Protein AF-0000000068384844 (afdb_homodimer)

InterPro domains:
  IPR001584 Integrase, catalytic core [PF00665] (281-367)
  IPR001584 Integrase, catalytic core [PS50994] (273-423)
  IPR012337 Ribonuclease H-like superfamily [SSF53098] (276-429)
  IPR036397 Ribonuclease H superfamily [G3DSA:3.30.420.10] (266-446)
  IPR041373 Reverse transcriptase, RNase H-like domain [PF17917] (7-100)
  IPR041588 Integrase zinc-binding domain [PF17921] (207-261)
  IPR043502 DNA/RNA polymerase superfamily [SSF56672] (7-107)

Structure (mmCIF, N/CA/C/O backbone):
data_AF-0000000068384844-model_v1
#
loop_
_entity.id
_entity.type
_entity.pdbx_description
1 polymer 'Gypsy retrotransposon integrase-like protein 1'
#
loop_
_atom_site.group_PDB
_atom_site.id
_atom_site.type_symbol
_atom_site.label_atom_id
_atom_site.label_alt_id
_atom_site.label_comp_id
_atom_site.label_asym_id
_atom_site.label_entity_id
_atom_site.label_seq_id
_atom_site.pdbx_PDB_ins_code
_atom_site.Cartn_x
_atom_site.Cartn_y
_atom_site.Cartn_z
_atom_site.occupancy
_atom_site.B_iso_or_equiv
_atom_site.auth_seq_id
_atom_site.auth_comp_id
_atom_site.auth_asym_id
_atom_site.auth_atom_id
_atom_site.pdbx_PDB_model_num
ATOM 1 N N . MET A 1 1 ? -29.594 11.461 40.719 1 19.58 1 MET A N 1
ATOM 2 C CA . MET A 1 1 ? -29.844 10.164 40.094 1 19.58 1 MET A CA 1
ATOM 3 C C . MET A 1 1 ? -29.922 10.289 38.594 1 19.58 1 MET A C 1
ATOM 5 O O . MET A 1 1 ? -30.922 10.75 38.031 1 19.58 1 MET A O 1
ATOM 9 N N . HIS A 1 2 ? -28.875 10.789 38 1 25.75 2 HIS A N 1
ATOM 10 C CA . HIS A 1 2 ? -28.891 11.211 36.594 1 25.75 2 HIS A CA 1
ATOM 11 C C . HIS A 1 2 ? -29.312 10.07 35.688 1 25.75 2 HIS A C 1
ATOM 13 O O . HIS A 1 2 ? -28.906 8.922 35.906 1 25.75 2 HIS A O 1
ATOM 19 N N . PRO A 1 3 ? -30.531 10.148 35.188 1 28.05 3 PRO A N 1
ATOM 20 C CA . PRO A 1 3 ? -31.125 9.141 34.281 1 28.05 3 PRO A CA 1
ATOM 21 C C . PRO A 1 3 ? -30.109 8.609 33.25 1 28.05 3 PRO A C 1
ATOM 23 O O . PRO A 1 3 ? -29.422 9.391 32.594 1 28.05 3 PRO A O 1
ATOM 26 N N . LEU A 1 4 ? -29.391 7.598 33.688 1 30.77 4 LEU A N 1
ATOM 27 C CA . LEU A 1 4 ? -28.5 6.828 32.844 1 30.77 4 LEU A CA 1
ATOM 28 C C . LEU A 1 4 ? 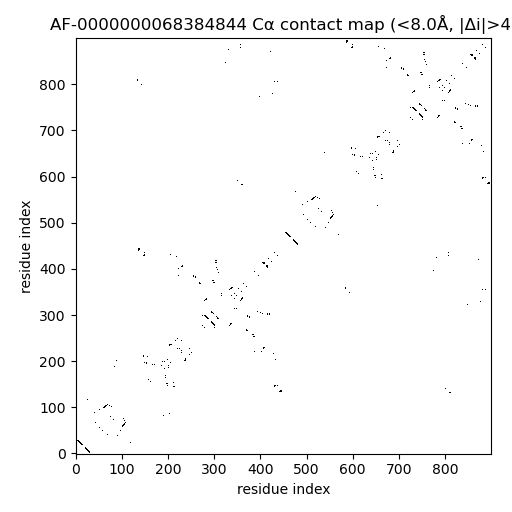-29.188 6.465 31.516 1 30.77 4 LEU A C 1
ATOM 30 O O . LEU A 1 4 ? -30.234 5.816 31.531 1 30.77 4 LEU A O 1
ATOM 34 N N . LEU A 1 5 ? -29.312 7.371 30.656 1 32.81 5 LEU A N 1
ATOM 35 C CA . LEU A 1 5 ? -29.891 7.137 29.328 1 32.81 5 LEU A CA 1
ATOM 36 C C . LEU A 1 5 ? -29.266 5.906 28.672 1 32.81 5 LEU A C 1
ATOM 38 O O . LEU A 1 5 ? -28.047 5.824 28.531 1 32.81 5 LEU A O 1
ATOM 42 N N . GLU A 1 6 ? -29.766 4.699 29.125 1 37.94 6 GLU A N 1
ATOM 43 C CA . GLU A 1 6 ? -29.391 3.406 28.562 1 37.94 6 GLU A CA 1
ATOM 44 C C . GLU A 1 6 ? -30.062 3.186 27.219 1 37.94 6 GLU A C 1
ATOM 46 O O . GLU A 1 6 ? -31.188 3.633 26.984 1 37.94 6 GLU A O 1
ATOM 51 N N . TRP A 1 7 ? -29.281 3.113 26.234 1 44.12 7 TRP A N 1
ATOM 52 C CA . TRP A 1 7 ? -29.891 2.754 24.953 1 44.12 7 TRP A CA 1
ATOM 53 C C . TRP A 1 7 ? -29.766 1.257 24.688 1 44.12 7 TRP A C 1
ATOM 55 O O . TRP A 1 7 ? -28.812 0.621 25.141 1 44.12 7 TRP A O 1
ATOM 65 N N . GLY A 1 8 ? -30.875 0.438 24.484 1 47 8 GLY A N 1
ATOM 66 C CA . GLY A 1 8 ? -30.922 -0.998 24.25 1 47 8 GLY A CA 1
ATOM 67 C C . GLY A 1 8 ? -31.562 -1.377 22.938 1 47 8 GLY A C 1
ATOM 68 O O . GLY A 1 8 ? -32.25 -0.561 22.312 1 47 8 GLY A O 1
ATOM 69 N N . GLY A 1 9 ? -31.047 -2.275 22.188 1 49.19 9 GLY A N 1
ATOM 70 C CA . GLY A 1 9 ? -31.656 -2.857 21.016 1 49.19 9 GLY A CA 1
ATOM 71 C C . GLY A 1 9 ? -31.922 -4.344 21.156 1 49.19 9 GLY A C 1
ATOM 72 O O . GLY A 1 9 ? -31.312 -5.016 21.984 1 49.19 9 GLY A O 1
ATOM 73 N N . GLY A 1 10 ? -33.062 -4.949 20.734 1 51.25 10 GLY A N 1
ATOM 74 C CA . GLY A 1 10 ? -33.438 -6.352 20.781 1 51.25 10 GLY A CA 1
ATOM 75 C C . GLY A 1 10 ? -33.688 -6.945 19.406 1 51.25 10 GLY A C 1
ATOM 76 O O . GLY A 1 10 ? -34 -6.227 18.453 1 51.25 10 GLY A O 1
ATOM 77 N N . LEU A 1 11 ? -33.156 -8.172 19.234 1 52.94 11 LEU A N 1
ATOM 78 C CA . LEU A 1 11 ? -33.438 -8.969 18.031 1 52.94 11 LEU A CA 1
ATOM 79 C C . LEU A 1 11 ? -34.562 -9.953 18.281 1 52.94 11 LEU A C 1
ATOM 81 O O . LEU A 1 11 ? -34.531 -10.688 19.281 1 52.94 11 LEU A O 1
ATOM 85 N N . SER A 1 12 ? -35.562 -9.703 17.547 1 54.44 12 SER A N 1
ATOM 86 C CA . SER A 1 12 ? -36.688 -10.641 17.703 1 54.44 12 SER A CA 1
ATOM 87 C C . SER A 1 12 ? -37 -11.336 16.391 1 54.44 12 SER A C 1
ATOM 89 O O . SER A 1 12 ? -36.75 -10.789 15.312 1 54.44 12 SER A O 1
ATOM 91 N N . HIS A 1 13 ? -37.156 -12.688 16.422 1 51.94 13 HIS A N 1
ATOM 92 C CA . HIS A 1 13 ? -37.656 -13.469 15.297 1 51.94 13 HIS A CA 1
ATOM 93 C C . HIS A 1 13 ? -39.188 -13.617 15.352 1 51.94 13 HIS A C 1
ATOM 95 O O . HIS A 1 13 ? -39.75 -13.906 16.406 1 51.94 13 HIS A O 1
ATOM 101 N N . LYS A 1 14 ? -39.688 -13.148 14.297 1 53.94 14 LYS A N 1
ATOM 102 C CA . LYS A 1 14 ? -41.125 -13.383 14.219 1 53.94 14 LYS A CA 1
ATOM 103 C C . LYS A 1 14 ? -41.438 -14.844 13.906 1 53.94 14 LYS A C 1
ATOM 105 O O . LYS A 1 14 ? -40.969 -15.383 12.898 1 53.94 14 LYS A O 1
ATOM 110 N N . LEU A 1 15 ? -41.906 -15.523 14.812 1 48.12 15 LEU A N 1
ATOM 111 C CA . LEU A 1 15 ? -42.375 -16.891 14.641 1 48.12 15 LEU A CA 1
ATOM 112 C C . LEU A 1 15 ? -43.625 -16.938 13.781 1 48.12 15 LEU A C 1
ATOM 114 O O . LEU A 1 15 ? -44.375 -15.953 13.688 1 48.12 15 LEU A O 1
ATOM 118 N N . PRO A 1 16 ? -43.875 -17.938 13.086 1 52 16 PRO A N 1
ATOM 119 C CA . PRO A 1 16 ? -45.062 -18.078 12.266 1 52 16 PRO A CA 1
ATOM 120 C C . PRO A 1 16 ? -46.344 -17.75 13.047 1 52 16 PRO A C 1
ATOM 122 O O . PRO A 1 16 ? -47.375 -17.391 12.445 1 52 16 PRO A O 1
ATOM 125 N N . SER A 1 17 ? -46.375 -17.938 14.336 1 53 17 SER A N 1
ATOM 126 C CA . SER A 1 17 ? -47.594 -17.703 15.141 1 53 17 SER A CA 1
ATOM 127 C C . SER A 1 17 ? -47.75 -16.234 15.477 1 53 17 SER A C 1
ATOM 129 O O . SER A 1 17 ? -48.75 -15.836 16.078 1 53 17 SER A O 1
ATOM 131 N N . GLY A 1 18 ? -47.094 -15.211 14.844 1 50.34 18 GLY A N 1
ATOM 132 C CA . GLY A 1 18 ? -47.219 -13.773 15 1 50.34 18 GLY A CA 1
ATOM 133 C C . GLY A 1 18 ? -46.406 -13.219 16.156 1 50.34 18 GLY A C 1
ATOM 134 O O . GLY A 1 18 ? -46.375 -12.008 16.359 1 50.34 18 GLY A O 1
ATOM 135 N N . ARG A 1 19 ? -46.094 -14.078 17.156 1 50.19 19 ARG A N 1
ATOM 136 C CA . ARG A 1 19 ? -45.438 -13.609 18.375 1 50.19 19 ARG A CA 1
ATOM 137 C C . ARG A 1 19 ? -43.969 -13.328 18.125 1 50.19 19 ARG A C 1
ATOM 139 O O . ARG A 1 19 ? -43.312 -14.062 17.391 1 50.19 19 ARG A O 1
ATOM 146 N N . GLU A 1 20 ? -43.438 -12.094 18.469 1 53.28 20 GLU A N 1
ATOM 147 C CA . GLU A 1 20 ? -42.062 -11.688 18.328 1 53.28 20 GLU A CA 1
ATOM 148 C C . GLU A 1 20 ? -41.188 -12.289 19.422 1 53.28 20 GLU A C 1
ATOM 150 O O . GLU A 1 20 ? -41.531 -12.211 20.609 1 53.28 20 GLU A O 1
ATOM 155 N N . ALA A 1 21 ? -40.406 -13.344 19.188 1 51.5 21 ALA A N 1
ATOM 156 C CA . ALA A 1 21 ? -39.5 -13.938 20.188 1 51.5 21 ALA A CA 1
ATOM 157 C C . ALA A 1 21 ? -38.156 -13.211 20.219 1 51.5 21 ALA A C 1
ATOM 159 O O . ALA A 1 21 ? -37.469 -13.148 19.203 1 51.5 21 ALA A O 1
ATOM 160 N N . PRO A 1 22 ? -37.969 -12.508 21.359 1 49.94 22 PRO A N 1
ATOM 161 C CA . PRO A 1 22 ? -36.688 -11.781 21.453 1 49.94 22 PRO A CA 1
ATOM 162 C C . PRO A 1 22 ? -35.5 -12.711 21.438 1 49.94 22 PRO A C 1
ATOM 164 O O . PRO A 1 22 ? -35.5 -13.766 22.078 1 49.94 22 PRO A O 1
ATOM 167 N N . ILE A 1 23 ? -34.656 -12.781 20.578 1 52.22 23 ILE A N 1
ATOM 168 C CA . ILE A 1 23 ? -33.469 -13.625 20.484 1 52.22 23 ILE A CA 1
ATOM 169 C C . ILE A 1 23 ? -32.312 -13.016 21.312 1 52.22 23 ILE A C 1
ATOM 171 O O . ILE A 1 23 ? -31.641 -13.719 22.047 1 52.22 23 ILE A O 1
ATOM 175 N N . ALA A 1 24 ? -31.953 -11.953 21.156 1 52.44 24 ALA A N 1
ATOM 176 C CA . ALA A 1 24 ? -30.812 -11.359 21.859 1 52.44 24 ALA A CA 1
ATOM 177 C C . ALA A 1 24 ? -31.062 -9.875 22.141 1 52.44 24 ALA A C 1
ATOM 179 O O . ALA A 1 24 ? -31.781 -9.211 21.406 1 52.44 24 ALA A O 1
ATOM 180 N N . PHE A 1 25 ? -30.797 -9.516 23.438 1 47.69 25 PHE A N 1
ATOM 181 C CA . PHE A 1 25 ? -30.891 -8.117 23.828 1 47.69 25 PHE A CA 1
ATOM 182 C C . PHE A 1 25 ? -29.5 -7.512 24.016 1 47.69 25 PHE A C 1
ATOM 184 O O . PHE A 1 25 ? -28.547 -8.211 24.359 1 47.69 25 PHE A O 1
ATOM 191 N N . TYR A 1 26 ? -29.391 -6.387 23.469 1 52.28 26 TYR A N 1
ATOM 192 C CA . TYR A 1 26 ? -28.156 -5.633 23.672 1 52.28 26 TYR A CA 1
ATOM 193 C C . TYR A 1 26 ? -28.438 -4.289 24.328 1 52.28 26 TYR A C 1
ATOM 195 O O . TYR A 1 26 ? -29.422 -3.621 23.984 1 52.28 26 TYR A O 1
ATOM 203 N N . SER A 1 27 ? -27.906 -4.102 25.641 1 51.12 27 SER A N 1
ATOM 204 C CA . SER A 1 27 ? -28 -2.795 26.281 1 51.12 27 SER A CA 1
ATOM 205 C C . SER A 1 27 ? -26.625 -2.24 26.609 1 51.12 27 SER A C 1
ATOM 207 O O . SER A 1 27 ? -25.719 -2.99 26.984 1 51.12 27 SER A O 1
ATOM 209 N N . ARG A 1 28 ? -26.344 -1.127 26.125 1 54.47 28 ARG A N 1
ATOM 210 C CA . ARG A 1 28 ? -25.078 -0.498 26.5 1 54.47 28 ARG A CA 1
ATOM 211 C C . ARG A 1 28 ? -25.312 0.897 27.078 1 54.47 28 ARG A C 1
ATOM 213 O O . ARG A 1 28 ? -26.25 1.588 26.672 1 54.47 28 ARG A O 1
ATOM 220 N N . THR A 1 29 ? -24.578 1.191 28.172 1 54.66 29 THR A N 1
ATOM 221 C CA . THR A 1 29 ? -24.625 2.527 28.75 1 54.66 29 THR A CA 1
ATOM 222 C C . THR A 1 29 ? -23.844 3.52 27.891 1 54.66 29 THR A C 1
ATOM 224 O O . THR A 1 29 ? -22.859 3.154 27.25 1 54.66 29 THR A O 1
ATOM 227 N N . LEU A 1 30 ? -24.438 4.656 27.75 1 55.5 30 LEU A N 1
ATOM 228 C CA . LEU A 1 30 ? -23.766 5.727 27.016 1 55.5 30 LEU A CA 1
ATOM 229 C C . LEU A 1 30 ? -22.5 6.164 27.719 1 55.5 30 LEU A C 1
ATOM 231 O O . LEU A 1 30 ? -22.469 6.277 28.953 1 55.5 30 LEU A O 1
ATOM 235 N N . SER A 1 31 ? -21.516 6.172 27 1 57.81 31 SER A N 1
ATOM 236 C CA . SER A 1 31 ? -20.297 6.762 27.547 1 57.81 31 SER A CA 1
ATOM 237 C C . SER A 1 31 ? -20.5 8.234 27.875 1 57.81 31 SER A C 1
ATOM 239 O O . SER A 1 31 ? -21.5 8.836 27.484 1 57.81 31 SER A O 1
ATOM 241 N N . LYS A 1 32 ? -19.641 8.695 28.609 1 57.53 32 LYS A N 1
ATOM 242 C CA . LYS A 1 32 ? -19.734 10.109 28.984 1 57.53 32 LYS A CA 1
ATOM 243 C C . LYS A 1 32 ? -19.828 10.992 27.75 1 57.53 32 LYS A C 1
ATOM 245 O O . LYS A 1 32 ? -20.578 11.977 27.734 1 57.53 32 LYS A O 1
ATOM 250 N N . ALA A 1 33 ? -19.219 10.602 26.719 1 59.94 33 ALA A N 1
ATOM 251 C CA . ALA A 1 33 ? -19.25 11.367 25.484 1 59.94 33 ALA A CA 1
ATOM 252 C C . ALA A 1 33 ? -20.578 11.188 24.75 1 59.94 33 ALA A C 1
ATOM 254 O O . ALA A 1 33 ? -21.109 12.141 24.172 1 59.94 33 ALA A O 1
ATOM 255 N N . GLU A 1 34 ? -21.109 10.016 24.891 1 63.91 34 GLU A N 1
ATOM 256 C CA . GLU A 1 34 ? -22.344 9.688 24.172 1 63.91 34 GLU A CA 1
ATOM 257 C C . GLU A 1 34 ? -23.562 10.312 24.844 1 63.91 34 GLU A C 1
ATOM 259 O O . GLU A 1 34 ? -24.594 10.516 24.203 1 63.91 34 GLU A O 1
ATOM 264 N N . ARG A 1 35 ? -23.312 10.688 25.969 1 62.75 35 ARG A N 1
ATOM 265 C CA . ARG A 1 35 ? -24.391 11.32 26.719 1 62.75 35 ARG A CA 1
ATOM 266 C C . ARG A 1 35 ? -24.703 12.711 26.172 1 62.75 35 ARG A C 1
ATOM 268 O O . ARG A 1 35 ? -25.812 13.219 26.328 1 62.75 35 ARG A O 1
ATOM 275 N N . ASN A 1 36 ? -23.766 13.203 25.453 1 60.03 36 ASN A N 1
ATOM 276 C CA . ASN A 1 36 ? -23.922 14.562 24.938 1 60.03 36 ASN A CA 1
ATOM 277 C C . ASN A 1 36 ? -24.469 14.562 23.516 1 60.03 36 ASN A C 1
ATOM 279 O O . ASN A 1 36 ? -24.578 15.617 22.891 1 60.03 36 ASN A O 1
ATOM 283 N N . TYR A 1 37 ? -24.781 13.5 23.062 1 65.44 37 TYR A N 1
ATOM 284 C CA . TYR A 1 37 ? -25.375 13.422 21.734 1 65.44 37 TYR A CA 1
ATOM 285 C C . TYR A 1 37 ? -26.812 13.922 21.75 1 65.44 37 TYR A C 1
ATOM 287 O O . TYR A 1 37 ? -27.484 13.852 22.781 1 65.44 37 TYR A O 1
ATOM 295 N N . SER A 1 38 ? -27.156 14.539 20.641 1 65.38 38 SER A N 1
ATOM 296 C CA . SER A 1 38 ? -28.562 14.867 20.516 1 65.38 38 SER A CA 1
ATOM 297 C C . SER A 1 38 ? -29.438 13.617 20.609 1 65.38 38 SER A C 1
ATOM 299 O O . SER A 1 38 ? -28.938 12.5 20.453 1 65.38 38 SER A O 1
ATOM 301 N N . GLN A 1 39 ? -30.656 13.805 20.938 1 64.25 39 GLN A N 1
ATOM 302 C CA . GLN A 1 39 ? -31.594 12.695 21.031 1 64.25 39 GLN A CA 1
ATOM 303 C C . GLN A 1 39 ? -31.609 11.875 19.75 1 64.25 39 GLN A C 1
ATOM 305 O O . GLN A 1 39 ? -31.625 10.641 19.797 1 64.25 39 GLN A O 1
ATOM 310 N N . LEU A 1 40 ? -31.516 12.594 18.703 1 66.88 40 LEU A N 1
ATOM 311 C CA . LEU A 1 40 ? -31.516 11.938 17.406 1 66.88 40 LEU A CA 1
ATOM 312 C C . LEU A 1 40 ? -30.25 11.102 17.219 1 66.88 40 LEU A C 1
ATOM 314 O O . LEU A 1 40 ? -30.312 9.969 16.734 1 66.88 40 LEU A O 1
ATOM 318 N N . ASP A 1 41 ? -29.266 11.578 17.641 1 71.19 41 ASP A N 1
ATOM 319 C CA . ASP A 1 41 ? -27.984 10.883 17.516 1 71.19 41 ASP A CA 1
ATOM 320 C C . ASP A 1 41 ? -27.906 9.695 18.484 1 71.19 41 ASP A C 1
ATOM 322 O O . ASP A 1 41 ? -27.359 8.648 18.141 1 71.19 41 ASP A O 1
ATOM 326 N N . ARG A 1 42 ? -28.469 9.898 19.594 1 70.5 42 ARG A N 1
ATOM 327 C CA . ARG A 1 42 ? -28.5 8.805 20.562 1 70.5 42 ARG A CA 1
ATOM 328 C C . ARG A 1 42 ? -29.328 7.641 20.062 1 70.5 42 ARG A C 1
ATOM 330 O O . ARG A 1 42 ? -28.953 6.477 20.234 1 70.5 42 ARG A O 1
ATOM 337 N N . GLU A 1 43 ? -30.391 8.008 19.5 1 68.06 43 GLU A N 1
ATOM 338 C CA . GLU A 1 43 ? -31.266 6.977 18.953 1 68.06 43 GLU A CA 1
ATOM 339 C C . GLU A 1 43 ? -30.625 6.293 17.75 1 68.06 43 GLU A C 1
ATOM 341 O O . GLU A 1 43 ? -30.719 5.074 17.609 1 68.06 43 GLU A O 1
ATOM 346 N N . ALA A 1 44 ? -29.953 7.082 16.969 1 74.25 44 ALA A N 1
ATOM 347 C CA . ALA A 1 44 ? -29.234 6.523 15.828 1 74.25 44 ALA A CA 1
ATOM 348 C C . ALA A 1 44 ? -28.078 5.637 16.281 1 74.25 44 ALA A C 1
ATOM 350 O O . ALA A 1 44 ? -27.844 4.57 15.711 1 74.25 44 ALA A O 1
ATOM 351 N N . LEU A 1 45 ? -27.531 6.07 17.266 1 73.38 45 LEU A N 1
ATOM 352 C CA . LEU A 1 45 ? -26.453 5.285 17.859 1 73.38 45 LEU A CA 1
ATOM 353 C C . LEU A 1 45 ? -26.969 3.943 18.359 1 73.38 45 LEU A C 1
ATOM 355 O O . LEU A 1 45 ? -26.297 2.918 18.203 1 73.38 45 LEU A O 1
ATOM 359 N N . ALA A 1 46 ? -28.078 3.963 18.984 1 70.56 46 ALA A N 1
ATOM 360 C CA . ALA A 1 46 ? -28.672 2.736 19.516 1 70.56 46 ALA A CA 1
ATOM 361 C C . ALA A 1 46 ? -28.953 1.736 18.391 1 70.56 46 ALA A C 1
ATOM 363 O O . ALA A 1 46 ? -28.688 0.541 18.547 1 70.56 46 ALA A O 1
ATOM 364 N N . VAL A 1 47 ? -29.328 2.25 17.312 1 73.19 47 VAL A N 1
ATOM 365 C CA . VAL A 1 47 ? -29.625 1.404 16.172 1 73.19 47 VAL A CA 1
ATOM 366 C C . VAL A 1 47 ? -28.328 0.833 15.594 1 73.19 47 VAL A C 1
ATOM 368 O O . VAL A 1 47 ? -28.234 -0.369 15.336 1 73.19 47 VAL A O 1
ATOM 371 N N . VAL A 1 48 ? -27.438 1.682 15.469 1 74.69 48 VAL A N 1
ATOM 372 C CA . VAL A 1 48 ? -26.172 1.274 14.867 1 74.69 48 VAL A CA 1
ATOM 373 C C . VAL A 1 48 ? -25.453 0.295 15.797 1 74.69 48 VAL A C 1
ATOM 375 O O . VAL A 1 48 ? -24.906 -0.712 15.344 1 74.69 48 VAL A O 1
ATOM 378 N N . ALA A 1 49 ? -25.5 0.564 17.031 1 69.69 49 ALA A N 1
ATOM 379 C CA . ALA A 1 49 ? -24.875 -0.306 18.016 1 69.69 49 ALA A CA 1
ATOM 380 C C . ALA A 1 49 ? -25.516 -1.686 18.031 1 69.69 49 ALA A C 1
ATOM 382 O O . ALA A 1 49 ? -24.844 -2.703 18.141 1 69.69 49 ALA A O 1
ATOM 383 N N . ALA A 1 50 ? -26.781 -1.737 17.922 1 68.56 50 ALA A N 1
ATOM 384 C CA . ALA A 1 50 ? -27.516 -3.002 17.875 1 68.56 50 ALA A CA 1
ATOM 385 C C . ALA A 1 50 ? -27.156 -3.789 16.609 1 68.56 50 ALA A C 1
ATOM 387 O O . ALA A 1 50 ? -26.922 -5 16.672 1 68.56 50 ALA A O 1
ATOM 388 N N . VAL A 1 51 ? -27.062 -3.055 15.586 1 73.31 51 VAL A N 1
ATOM 389 C CA . VAL A 1 51 ? -26.766 -3.709 14.312 1 73.31 51 VAL A CA 1
ATOM 390 C C . VAL A 1 51 ? -25.328 -4.223 14.312 1 73.31 51 VAL A C 1
ATOM 392 O O . VAL A 1 51 ? -25.062 -5.32 13.812 1 73.31 51 VAL A O 1
ATOM 395 N N . LYS A 1 52 ? -24.562 -3.475 14.875 1 69.25 52 LYS A N 1
ATOM 396 C CA . LYS A 1 52 ? -23.172 -3.912 14.992 1 69.25 52 LYS A CA 1
ATOM 397 C C . LYS A 1 52 ? -23.062 -5.152 15.875 1 69.25 52 LYS A C 1
ATOM 399 O O . LYS A 1 52 ? -22.328 -6.09 15.547 1 69.25 52 LYS A O 1
ATOM 404 N N . LYS A 1 53 ? -23.766 -5.184 16.953 1 64.25 53 LYS A N 1
ATOM 405 C CA . LYS A 1 53 ? -23.734 -6.293 17.906 1 64.25 53 LYS A CA 1
ATOM 406 C C . LYS A 1 53 ? -24.297 -7.566 17.281 1 64.25 53 LYS A C 1
ATOM 408 O O . LYS A 1 53 ? -23.781 -8.656 17.516 1 64.25 53 LYS A O 1
ATOM 413 N N . PHE A 1 54 ? -25.281 -7.371 16.469 1 64.56 54 PHE A N 1
ATOM 414 C CA . PHE A 1 54 ? -25.938 -8.531 15.883 1 64.56 54 PHE A CA 1
ATOM 415 C C . PHE A 1 54 ? -25.531 -8.703 14.422 1 64.56 54 PHE A C 1
ATOM 417 O O . PHE A 1 54 ? -26.281 -9.258 13.625 1 64.56 54 PHE A O 1
ATOM 424 N N . HIS A 1 55 ? -24.484 -8.211 14.156 1 66.44 55 HIS A N 1
ATOM 425 C CA . HIS A 1 55 ? -24 -8.211 12.781 1 66.44 55 HIS A CA 1
ATOM 426 C C . HIS A 1 55 ? -24.047 -9.617 12.188 1 66.44 55 HIS A C 1
ATOM 428 O O . HIS A 1 55 ? -24.516 -9.797 11.055 1 66.44 55 HIS A O 1
ATOM 434 N N . GLU A 1 56 ? -23.609 -10.555 12.883 1 61.44 56 GLU A N 1
ATOM 435 C CA . GLU A 1 56 ? -23.547 -11.93 12.391 1 61.44 56 GLU A CA 1
ATOM 436 C C . GLU A 1 56 ? -24.922 -12.461 12.039 1 61.44 56 GLU A C 1
ATOM 438 O O . GLU A 1 56 ? -25.078 -13.289 11.141 1 61.44 56 GLU A O 1
ATOM 443 N N . TYR A 1 57 ? -25.844 -11.914 12.727 1 61.81 57 TYR A N 1
ATOM 444 C CA . TYR A 1 57 ? -27.203 -12.398 12.516 1 61.81 57 TYR A CA 1
ATOM 445 C C . TYR A 1 57 ? -27.906 -11.586 11.445 1 61.81 57 TYR A C 1
ATOM 447 O O . TYR A 1 57 ? -28.828 -12.078 10.781 1 61.81 57 TYR A O 1
ATOM 455 N N . LEU A 1 58 ? -27.422 -10.375 11.258 1 66.38 58 LEU A N 1
ATOM 456 C CA . LEU A 1 58 ? -28.203 -9.453 10.453 1 66.38 58 LEU A CA 1
ATOM 457 C C . LEU A 1 58 ? -27.594 -9.273 9.07 1 66.38 58 LEU A C 1
ATOM 459 O O . LEU A 1 58 ? -28.297 -9 8.102 1 66.38 58 LEU A O 1
ATOM 463 N N . TYR A 1 59 ? -26.391 -9.57 9.078 1 64.56 59 TYR A N 1
ATOM 464 C CA . TYR A 1 59 ? -25.719 -9.242 7.828 1 64.56 59 TYR A CA 1
ATOM 465 C C . TYR A 1 59 ? -26.141 -10.188 6.711 1 64.56 59 TYR A C 1
ATOM 467 O O . TYR A 1 59 ? -26.109 -11.414 6.879 1 64.56 59 TYR A O 1
ATOM 475 N N . GLY A 1 60 ? -26.609 -9.688 5.551 1 61.16 60 GLY A N 1
ATOM 476 C CA . GLY A 1 60 ? -27.062 -10.461 4.406 1 61.16 60 GLY A CA 1
ATOM 477 C C . GLY A 1 60 ? -28.547 -10.812 4.48 1 61.16 60 GLY A C 1
ATOM 478 O O . GLY A 1 60 ? -29.078 -11.438 3.561 1 61.16 60 GLY A O 1
ATOM 479 N N . ARG A 1 61 ? -29.188 -10.531 5.617 1 63.72 61 ARG A N 1
ATOM 480 C CA . ARG A 1 61 ? -30.609 -10.812 5.781 1 63.72 61 ARG A CA 1
ATOM 481 C C . ARG A 1 61 ? -31.422 -9.523 5.895 1 63.72 61 ARG A C 1
ATOM 483 O O . ARG A 1 61 ? -30.875 -8.477 6.277 1 63.72 61 ARG A O 1
ATOM 490 N N . SER A 1 62 ? -32.656 -9.641 5.414 1 67.75 62 SER A N 1
ATOM 491 C CA . SER A 1 62 ? -33.531 -8.5 5.57 1 67.75 62 SER A CA 1
ATOM 492 C C . SER A 1 62 ? -34.188 -8.484 6.953 1 67.75 62 SER A C 1
ATOM 494 O O . SER A 1 62 ? -34.656 -9.523 7.438 1 67.75 62 SER A O 1
ATOM 496 N N . PHE A 1 63 ? -34.031 -7.395 7.656 1 71.5 63 PHE A N 1
ATOM 497 C CA . PHE A 1 63 ? -34.625 -7.281 8.977 1 71.5 63 PHE A CA 1
ATOM 498 C C . PHE A 1 63 ? -35.312 -5.93 9.148 1 71.5 63 PHE A C 1
ATOM 500 O O . PHE A 1 63 ? -35.156 -5.035 8.32 1 71.5 63 PHE A O 1
ATOM 507 N N . THR A 1 64 ? -36.219 -5.895 10.133 1 71.06 64 THR A N 1
ATOM 508 C CA . THR A 1 64 ? -37 -4.691 10.406 1 71.06 64 THR A CA 1
ATOM 509 C C . THR A 1 64 ? -36.5 -4.004 11.672 1 71.06 64 THR A C 1
ATOM 511 O O . THR A 1 64 ? -36.281 -4.656 12.695 1 71.06 64 THR A O 1
ATOM 514 N N . ILE A 1 65 ? -36.156 -2.787 11.477 1 70.5 65 ILE A N 1
ATOM 515 C CA . ILE A 1 65 ? -35.812 -1.967 12.625 1 70.5 65 ILE A CA 1
ATOM 516 C C . ILE A 1 65 ? -37.031 -1.189 13.102 1 70.5 65 ILE A C 1
ATOM 518 O O . ILE A 1 65 ? -37.656 -0.452 12.328 1 70.5 65 ILE A O 1
ATOM 522 N N . VAL A 1 66 ? -37.375 -1.433 14.367 1 67.56 66 VAL A N 1
ATOM 523 C CA . VAL A 1 66 ? -38.5 -0.727 14.961 1 67.56 66 VAL A CA 1
ATOM 524 C C . VAL A 1 66 ? -38 0.357 15.906 1 67.56 66 VAL A C 1
ATOM 526 O O . VAL A 1 66 ? -37.188 0.084 16.797 1 67.56 66 VAL A O 1
ATOM 529 N N . THR A 1 67 ? -38.281 1.561 15.586 1 68.44 67 THR A N 1
ATOM 530 C CA . THR A 1 67 ? -37.906 2.67 16.438 1 68.44 67 THR A CA 1
ATOM 531 C C . THR A 1 67 ? -39.094 3.492 16.875 1 68.44 67 THR A C 1
ATOM 533 O O . THR A 1 67 ? -40.125 3.533 16.172 1 68.44 67 THR A O 1
ATOM 536 N N . ASP A 1 68 ? -38.938 4.074 18.047 1 64.38 68 ASP A N 1
ATOM 537 C CA . ASP A 1 68 ? -40 4.957 18.531 1 64.38 68 ASP A CA 1
ATOM 538 C C . ASP A 1 68 ? -39.719 6.41 18.172 1 64.38 68 ASP A C 1
ATOM 540 O O . ASP A 1 68 ? -40.469 7.309 18.516 1 64.38 68 ASP A O 1
ATOM 544 N N . HIS A 1 69 ? -38.656 6.629 17.547 1 66.69 69 HIS A N 1
ATOM 545 C CA . HIS A 1 69 ? -38.312 7.996 17.203 1 66.69 69 HIS A CA 1
ATOM 546 C C . HIS A 1 69 ? -38.531 8.273 15.719 1 66.69 69 HIS A C 1
ATOM 548 O O . HIS A 1 69 ? -37.719 7.859 14.875 1 66.69 69 HIS A O 1
ATOM 554 N N . LYS A 1 70 ? -39.438 8.992 15.352 1 67.88 70 LYS A N 1
ATOM 555 C CA . LYS A 1 70 ? -39.938 9.234 14 1 67.88 70 LYS A CA 1
ATOM 556 C C . LYS A 1 70 ? -38.906 9.984 13.164 1 67.88 70 LYS A C 1
ATOM 558 O O . LYS A 1 70 ? -38.719 9.695 11.977 1 67.88 70 LYS A O 1
ATOM 563 N N . PRO A 1 71 ? -38.219 10.844 13.742 1 65.25 71 PRO A N 1
ATOM 564 C CA . PRO A 1 71 ? -37.312 11.617 12.906 1 65.25 71 PRO A CA 1
ATOM 565 C C . PRO A 1 71 ? -36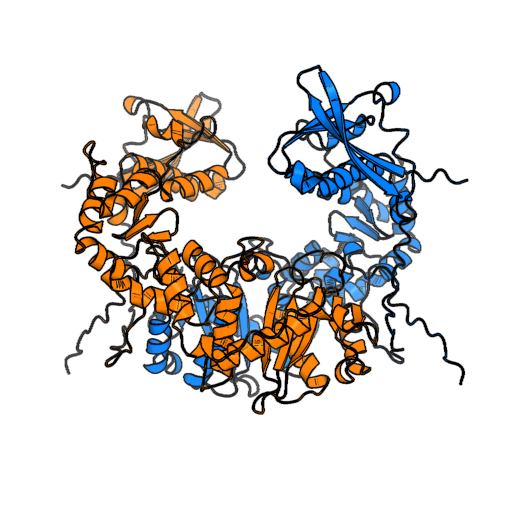.188 10.766 12.312 1 65.25 71 PRO A C 1
ATOM 567 O O . PRO A 1 71 ? -35.625 11.125 11.289 1 65.25 71 PRO A O 1
ATOM 570 N N . LEU A 1 72 ? -35.938 9.648 12.867 1 69.12 72 LEU A N 1
ATOM 571 C CA . LEU A 1 72 ? -34.875 8.781 12.375 1 69.12 72 LEU A CA 1
ATOM 572 C C . LEU A 1 72 ? -35.281 8.117 11.062 1 69.12 72 LEU A C 1
ATOM 574 O O . LEU A 1 72 ? -34.406 7.777 10.242 1 69.12 72 LEU A O 1
ATOM 578 N N . LEU A 1 73 ? -36.5 7.965 10.93 1 65.69 73 LEU A N 1
ATOM 579 C CA . LEU A 1 73 ? -37.031 7.348 9.727 1 65.69 73 LEU A CA 1
ATOM 580 C C . LEU A 1 73 ? -36.656 8.156 8.484 1 65.69 73 LEU A C 1
ATOM 582 O O . LEU A 1 73 ? -36.375 7.586 7.434 1 65.69 73 LEU A O 1
ATOM 586 N N . GLY A 1 74 ? -36.531 9.422 8.609 1 62.41 74 GLY A N 1
ATOM 587 C CA . GLY A 1 74 ? -36.219 10.273 7.477 1 62.41 74 GLY A CA 1
ATOM 588 C C . GLY A 1 74 ? -34.781 10.258 7.09 1 62.41 74 GLY A C 1
ATOM 589 O O . GLY A 1 74 ? -34.406 10.617 5.969 1 62.41 74 GLY A O 1
ATOM 590 N N . ILE A 1 75 ? -34.031 9.781 8.031 1 63.59 75 ILE A N 1
ATOM 591 C CA . ILE A 1 75 ? -32.594 9.906 7.797 1 63.59 75 ILE A CA 1
ATOM 592 C C . ILE A 1 75 ? -32 8.562 7.363 1 63.59 75 ILE A C 1
ATOM 594 O O . ILE A 1 75 ? -31.188 8.5 6.449 1 63.59 75 ILE A O 1
ATOM 598 N N . VAL A 1 76 ? -32.594 7.484 7.953 1 63.06 76 VAL A N 1
ATOM 599 C CA . VAL A 1 76 ? -31.938 6.199 7.773 1 63.06 76 VAL A CA 1
ATOM 600 C C . VAL A 1 76 ? -32.812 5.281 6.914 1 63.06 76 VAL A C 1
ATOM 602 O O . VAL A 1 76 ? -32.375 4.195 6.52 1 63.06 76 VAL A O 1
ATOM 605 N N . ALA A 1 77 ? -33.969 5.641 6.609 1 58.06 77 ALA A N 1
ATOM 606 C CA . ALA A 1 77 ? -34.875 4.754 5.875 1 58.06 77 ALA A CA 1
ATOM 607 C C . ALA A 1 77 ? -34.5 4.703 4.395 1 58.06 77 ALA A C 1
ATOM 609 O O . ALA A 1 77 ? -34.938 3.807 3.67 1 58.06 77 ALA A O 1
ATOM 610 N N . GLY A 1 78 ? -33.5 5.16 4.051 1 53 78 GLY A N 1
ATOM 611 C CA . GLY A 1 78 ? -33 5.031 2.689 1 53 78 GLY A CA 1
ATOM 612 C C . GLY A 1 78 ? -34 5.523 1.646 1 53 78 GLY A C 1
ATOM 613 O O . GLY A 1 78 ? -33.656 5.605 0.461 1 53 78 GLY A O 1
ATOM 614 N N . ASP A 1 79 ? -35.375 5.547 1.753 1 49.66 79 ASP A N 1
ATOM 615 C CA . ASP A 1 79 ? -36.375 5.871 0.742 1 49.66 79 ASP A CA 1
ATOM 616 C C . ASP A 1 79 ? -36.531 7.383 0.586 1 49.66 79 ASP A C 1
ATOM 618 O O . ASP A 1 79 ? -37.188 7.852 -0.355 1 49.66 79 ASP A O 1
ATOM 622 N N . LYS A 1 80 ? -36.312 8.172 1.558 1 50.94 80 LYS A N 1
ATOM 623 C CA . LYS A 1 80 ? -36.438 9.617 1.418 1 50.94 80 LYS A CA 1
ATOM 624 C C . LYS A 1 80 ? -35.062 10.273 1.275 1 50.94 80 LYS A C 1
ATOM 626 O O . LYS A 1 80 ? -34.062 9.727 1.746 1 50.94 80 LYS A O 1
ATOM 631 N N . PRO A 1 81 ? -35 11.336 0.275 1 45.25 81 PRO A N 1
ATOM 632 C CA . PRO A 1 81 ? -33.75 12.039 0.122 1 45.25 81 PRO A CA 1
ATOM 633 C C . PRO A 1 81 ? -33.094 12.406 1.461 1 45.25 81 PRO A C 1
ATOM 635 O O . PRO A 1 81 ? -33.812 12.805 2.395 1 45.25 81 PRO A O 1
ATOM 638 N N . THR A 1 82 ? -32.094 11.766 1.796 1 47.88 82 THR A N 1
ATOM 639 C CA . THR A 1 82 ? -31.344 12.078 2.998 1 47.88 82 THR A CA 1
ATOM 640 C C . THR A 1 82 ? -31.297 13.586 3.225 1 47.88 82 THR A C 1
ATOM 642 O O . THR A 1 82 ? -31.031 14.352 2.295 1 47.88 82 THR A O 1
ATOM 645 N N . PRO A 1 83 ? -31.828 14.008 4.203 1 46.66 83 PRO A N 1
ATOM 646 C CA . PRO A 1 83 ? -31.688 15.461 4.34 1 46.66 83 PRO A CA 1
ATOM 647 C C . PRO A 1 83 ? -30.281 15.953 4.035 1 46.66 83 PRO A C 1
ATOM 649 O O . PRO A 1 83 ? -29.312 15.195 4.176 1 46.66 83 PRO A O 1
ATOM 652 N N . ASN A 1 84 ? -30.109 17.078 3.262 1 46.25 84 ASN A N 1
ATOM 653 C CA . ASN A 1 84 ? -28.906 17.703 2.719 1 46.25 84 ASN A CA 1
ATOM 654 C C . ASN A 1 84 ? -27.781 17.766 3.756 1 46.25 84 ASN A C 1
ATOM 656 O O . ASN A 1 84 ? -26.609 17.766 3.402 1 46.25 84 ASN A O 1
ATOM 660 N N . ILE A 1 85 ? -28.109 18.031 5.082 1 46.66 85 ILE A N 1
ATOM 661 C CA . ILE A 1 85 ? -27.031 18.312 6.016 1 46.66 85 ILE A CA 1
ATOM 662 C C . ILE A 1 85 ? -27.031 17.281 7.137 1 46.66 85 ILE A C 1
ATOM 664 O O . ILE A 1 85 ? -27.922 17.266 7.98 1 46.66 85 ILE A O 1
ATOM 668 N N . LEU A 1 86 ? -26.562 16.109 7.02 1 57.25 86 LEU A N 1
ATOM 669 C CA . LEU A 1 86 ? -26.438 15.164 8.117 1 57.25 86 LEU A CA 1
ATOM 670 C C . LEU A 1 86 ? -25.078 15.312 8.797 1 57.25 86 LEU A C 1
ATOM 672 O O . LEU A 1 86 ? -24.094 15.664 8.156 1 57.25 86 LEU A O 1
ATOM 676 N N . SER A 1 87 ? -25.094 15.242 10.133 1 60.22 87 SER A N 1
ATOM 677 C CA . SER A 1 87 ? -23.844 15.227 10.867 1 60.22 87 SER A CA 1
ATOM 678 C C . SER A 1 87 ? -22.922 14.117 10.367 1 60.22 87 SER A C 1
ATOM 680 O O . SER A 1 87 ? -23.391 13.094 9.859 1 60.22 87 SER A O 1
ATOM 682 N N . PRO A 1 88 ? -21.688 14.383 10.281 1 61.34 88 PRO A N 1
ATOM 683 C CA . PRO A 1 88 ? -20.75 13.359 9.812 1 61.34 88 PRO A CA 1
ATOM 684 C C . PRO A 1 88 ? -20.953 12.008 10.508 1 61.34 88 PRO A C 1
ATOM 686 O O . PRO A 1 88 ? -20.797 10.961 9.875 1 61.34 88 PRO A O 1
ATOM 689 N N . ARG A 1 89 ? -21.422 12.133 11.742 1 64.56 89 ARG A N 1
ATOM 690 C CA . ARG A 1 89 ? -21.672 10.906 12.484 1 64.56 89 ARG A CA 1
ATOM 691 C C . ARG A 1 89 ? -22.859 10.156 11.891 1 64.56 89 ARG A C 1
ATOM 693 O O . ARG A 1 89 ? -22.797 8.938 11.688 1 64.56 89 ARG A O 1
ATOM 700 N N . MET A 1 90 ? -23.719 10.953 11.68 1 67.5 90 MET A N 1
ATOM 701 C CA . MET A 1 90 ? -24.938 10.367 11.117 1 67.5 90 MET A CA 1
ATOM 702 C C . MET A 1 90 ? -24.688 9.836 9.719 1 67.5 90 MET A C 1
ATOM 704 O O . MET A 1 90 ? -25.203 8.781 9.344 1 67.5 90 MET A O 1
ATOM 708 N N . LEU A 1 91 ? -23.875 10.523 9.141 1 65.5 91 LEU A N 1
ATOM 709 C CA . LEU A 1 91 ? -23.531 10.062 7.801 1 65.5 91 LEU A CA 1
ATOM 710 C C . LEU A 1 91 ? -22.797 8.734 7.855 1 65.5 91 LEU A C 1
ATOM 712 O O . LEU A 1 91 ? -23.062 7.828 7.062 1 65.5 91 LEU A O 1
ATOM 716 N N . ARG A 1 92 ? -21.891 8.625 8.75 1 69.25 92 ARG A N 1
ATOM 717 C CA . ARG A 1 92 ? -21.156 7.375 8.93 1 69.25 92 ARG A CA 1
ATOM 718 C C . ARG A 1 92 ? -22.109 6.238 9.297 1 69.25 92 ARG A C 1
ATOM 720 O O . ARG A 1 92 ? -21.969 5.117 8.812 1 69.25 92 ARG A O 1
ATOM 727 N N . TRP A 1 93 ? -23.016 6.633 10.117 1 72.25 93 TRP A N 1
ATOM 728 C CA . TRP A 1 93 ? -23.969 5.629 10.555 1 72.25 93 TRP A CA 1
ATOM 729 C C . TRP A 1 93 ? -24.891 5.223 9.414 1 72.25 93 TRP A C 1
ATOM 731 O O . TRP A 1 93 ? -25.203 4.043 9.242 1 72.25 93 TRP A O 1
ATOM 741 N N . THR A 1 94 ? -25.125 6.242 8.672 1 71.38 94 THR A N 1
ATOM 742 C CA . THR A 1 94 ? -25.969 5.957 7.523 1 71.38 94 THR A CA 1
ATOM 743 C C . THR A 1 94 ? -25.234 5.098 6.5 1 71.38 94 THR A C 1
ATOM 745 O O . THR A 1 94 ? -25.812 4.195 5.898 1 71.38 94 THR A O 1
ATOM 748 N N . GLU A 1 95 ? -24.109 5.32 6.461 1 68.94 95 GLU A N 1
ATOM 749 C CA . GLU A 1 95 ? -23.281 4.527 5.555 1 68.94 95 GLU A CA 1
ATOM 750 C C . GLU A 1 95 ? -23.109 3.102 6.07 1 68.94 95 GLU A C 1
ATOM 752 O O . GLU A 1 95 ? -23.141 2.148 5.293 1 68.94 95 GLU A O 1
ATOM 757 N N . PHE A 1 96 ? -22.922 2.975 7.266 1 72.56 96 PHE A N 1
ATOM 758 C CA . PHE A 1 96 ? -22.812 1.666 7.898 1 72.56 96 PHE A CA 1
ATOM 759 C C . PHE A 1 96 ? -24.109 0.875 7.711 1 72.56 96 PHE A C 1
ATOM 761 O O . PHE A 1 96 ? -24.078 -0.303 7.352 1 72.56 96 PHE A O 1
ATOM 768 N N . LEU A 1 97 ? -25.141 1.57 7.867 1 73.75 97 LEU A N 1
ATOM 769 C CA . LEU A 1 97 ? -26.422 0.893 7.797 1 73.75 97 LEU A CA 1
ATOM 770 C C . LEU A 1 97 ? -26.812 0.6 6.348 1 73.75 97 LEU A C 1
ATOM 772 O O . LEU A 1 97 ? -27.578 -0.321 6.082 1 73.75 97 LEU A O 1
ATOM 776 N N . ALA A 1 98 ? -26.156 1.369 5.605 1 69.5 98 ALA A N 1
ATOM 777 C CA . ALA A 1 98 ? -26.453 1.19 4.188 1 69.5 98 ALA A CA 1
ATOM 778 C C . ALA A 1 98 ? -25.938 -0.152 3.684 1 69.5 98 ALA A C 1
ATOM 780 O O . ALA A 1 98 ? -26.406 -0.668 2.67 1 69.5 98 ALA A O 1
ATOM 781 N N . ALA A 1 99 ? -25.141 -0.761 4.445 1 67.75 99 ALA A N 1
ATOM 782 C CA . ALA A 1 99 ? -24.578 -2.066 4.102 1 67.75 99 ALA A CA 1
ATOM 783 C C . ALA A 1 99 ? -25.578 -3.186 4.414 1 67.75 99 ALA A C 1
ATOM 785 O O . ALA A 1 99 ? -25.359 -4.336 4.02 1 67.75 99 ALA A O 1
ATOM 786 N N . TYR A 1 100 ? -26.578 -2.814 5.066 1 69.56 100 TYR A N 1
ATOM 787 C CA . TYR A 1 100 ? -27.578 -3.795 5.477 1 69.56 100 TYR A CA 1
ATOM 788 C C . TYR A 1 100 ? -28.891 -3.57 4.746 1 69.56 100 TYR A C 1
ATOM 790 O O . TYR A 1 100 ? -29.156 -2.467 4.262 1 69.56 100 TYR A O 1
ATOM 798 N N . SER A 1 101 ? -29.625 -4.664 4.586 1 70.88 101 SER A N 1
ATOM 799 C CA . SER A 1 101 ? -30.984 -4.582 4.062 1 70.88 101 SER A CA 1
ATOM 800 C C . SER A 1 101 ? -32 -4.543 5.188 1 70.88 101 SER A C 1
ATOM 802 O O . SER A 1 101 ? -32.25 -5.555 5.855 1 70.88 101 SER A O 1
ATOM 804 N N . TYR A 1 102 ? -32.531 -3.318 5.477 1 70.25 102 TYR A N 1
ATOM 805 C CA . TYR A 1 102 ? -33.469 -3.232 6.582 1 70.25 102 TYR A CA 1
ATOM 806 C C . TYR A 1 102 ? -34.656 -2.324 6.227 1 70.25 102 TYR A C 1
ATOM 808 O O . TYR A 1 102 ? -34.562 -1.526 5.289 1 70.25 102 TYR A O 1
ATOM 816 N N . LYS A 1 103 ? -35.812 -2.549 6.863 1 73.44 103 LYS A N 1
ATOM 817 C CA . LYS A 1 103 ? -36.969 -1.677 6.844 1 73.44 103 LYS A CA 1
ATOM 818 C C . LYS A 1 103 ? -37.156 -0.979 8.188 1 73.44 103 LYS A C 1
ATOM 820 O O . LYS A 1 103 ? -37.094 -1.615 9.242 1 73.44 103 LYS A O 1
ATOM 825 N N . LEU A 1 104 ? -37.219 0.309 8.109 1 68.62 104 LEU A N 1
ATOM 826 C CA . LEU A 1 104 ? -37.406 1.074 9.344 1 68.62 104 LEU A CA 1
ATOM 827 C C . LEU A 1 104 ? -38.906 1.414 9.539 1 68.62 104 LEU A C 1
ATOM 829 O O . LEU A 1 104 ? -39.531 2.01 8.664 1 68.62 104 LEU A O 1
ATOM 833 N N . ILE A 1 105 ? -39.406 1.013 10.641 1 72.12 105 ILE A N 1
ATOM 834 C CA . ILE A 1 105 ? -40.812 1.264 10.938 1 72.12 105 ILE A CA 1
ATOM 835 C C . ILE A 1 105 ? -40.906 2.004 12.266 1 72.12 105 ILE A C 1
ATOM 837 O O . ILE A 1 105 ? -40.156 1.74 13.203 1 72.12 105 ILE A O 1
ATOM 841 N N . HIS A 1 106 ? -41.719 2.982 12.281 1 68.56 106 HIS A N 1
ATOM 842 C CA . HIS A 1 106 ? -42 3.705 13.516 1 68.56 106 HIS A CA 1
ATOM 843 C C . HIS A 1 106 ? -43.125 3.035 14.289 1 68.56 106 HIS A C 1
ATOM 845 O O . HIS A 1 106 ? -44.188 2.738 13.719 1 68.56 106 HIS A O 1
ATOM 851 N N . ARG A 1 107 ? -42.938 2.682 15.484 1 67.62 107 ARG A N 1
ATOM 852 C CA . ARG A 1 107 ? -43.969 2.244 16.406 1 67.62 107 ARG A CA 1
ATOM 853 C C . ARG A 1 107 ? -43.938 3.064 17.688 1 67.62 107 ARG A C 1
ATOM 855 O O . ARG A 1 107 ? -42.875 3.262 18.281 1 67.62 107 ARG A O 1
ATOM 862 N N . PRO A 1 108 ? -45 3.717 17.922 1 62.12 108 PRO A N 1
ATOM 863 C CA . PRO A 1 108 ? -45.031 4.488 19.172 1 62.12 108 PRO A CA 1
ATOM 864 C C . PRO A 1 108 ? -44.562 3.674 20.375 1 62.12 108 PRO A C 1
ATOM 866 O O . PRO A 1 108 ? -44.781 2.457 20.422 1 62.12 108 PRO A O 1
ATOM 869 N N . GLY A 1 109 ? -43.688 4.312 21.219 1 55.84 109 GLY A N 1
ATOM 870 C CA . GLY A 1 109 ? -43.062 3.719 22.375 1 55.84 109 GLY A CA 1
ATOM 871 C C . GLY A 1 109 ? -43.969 2.834 23.188 1 55.84 109 GLY A C 1
ATOM 872 O O . GLY A 1 109 ? -43.531 1.825 23.75 1 55.84 109 GLY A O 1
ATOM 873 N N . LYS A 1 110 ? -45.219 3.252 23.406 1 55.88 110 LYS A N 1
ATOM 874 C CA . LYS A 1 110 ? -46.156 2.488 24.219 1 55.88 110 LYS A CA 1
ATOM 875 C C . LYS A 1 110 ? -46.438 1.114 23.609 1 55.88 110 LYS A C 1
ATOM 877 O O . LYS A 1 110 ? -46.781 0.172 24.328 1 55.88 110 LYS A O 1
ATOM 882 N N . ASP A 1 111 ? -46.25 0.986 22.438 1 52.97 111 ASP A N 1
ATOM 883 C CA . ASP A 1 111 ? -46.594 -0.259 21.75 1 52.97 111 ASP A CA 1
ATOM 884 C C . ASP A 1 111 ? -45.344 -1.108 21.516 1 52.97 111 ASP A C 1
ATOM 886 O O . ASP A 1 111 ? -45.438 -2.197 20.938 1 52.97 111 ASP A O 1
ATOM 890 N N . ILE A 1 112 ? -44.188 -0.514 21.75 1 49.12 112 ILE A N 1
ATOM 891 C CA . ILE A 1 112 ? -42.969 -1.321 21.688 1 49.12 112 ILE A CA 1
ATOM 892 C C . ILE A 1 112 ? -42.781 -2.074 23 1 49.12 112 ILE A C 1
ATOM 894 O O . ILE A 1 112 ? -42.562 -1.46 24.062 1 49.12 112 ILE A O 1
ATOM 898 N N . GLY A 1 113 ? -43.594 -3.006 23.344 1 40.59 113 GLY A N 1
ATOM 899 C CA . GLY A 1 113 ? -43.688 -3.746 24.594 1 40.59 113 GLY A CA 1
ATOM 900 C C . GLY A 1 113 ? -42.344 -3.873 25.312 1 40.59 113 GLY A C 1
ATOM 901 O O . GLY A 1 113 ? -42.25 -3.531 26.484 1 40.59 113 GLY A O 1
ATOM 902 N N . HIS A 1 114 ? -41.656 -5.02 25.141 1 39.34 114 HIS A N 1
ATOM 903 C CA . HIS A 1 114 ? -40.75 -5.727 26.031 1 39.34 114 HIS A CA 1
ATOM 904 C C . HIS A 1 114 ? -39.406 -5.031 26.125 1 39.34 114 HIS A C 1
ATOM 906 O O . HIS A 1 114 ? -38.438 -5.578 26.703 1 39.34 114 HIS A O 1
ATOM 912 N N . ALA A 1 115 ? -39.156 -4 25.484 1 37.53 115 ALA A N 1
ATOM 913 C CA . ALA A 1 115 ? -37.75 -3.553 25.562 1 37.53 115 ALA A CA 1
ATOM 914 C C . ALA A 1 115 ? -37.438 -3.006 26.953 1 37.53 115 ALA A C 1
ATOM 916 O O . ALA A 1 115 ? -36.281 -2.734 27.266 1 37.53 115 ALA A O 1
ATOM 917 N N . ASP A 1 116 ? -38.375 -2.611 27.828 1 32.88 116 ASP A N 1
ATOM 918 C CA . ASP A 1 116 ? -38.125 -1.903 29.078 1 32.88 116 ASP A CA 1
ATOM 919 C C . ASP A 1 116 ? -37.312 -2.768 30.047 1 32.88 116 ASP A C 1
ATOM 921 O O . ASP A 1 116 ? -36.469 -2.254 30.812 1 32.88 116 ASP A O 1
ATOM 925 N N . ALA A 1 117 ? -37.875 -3.996 30.484 1 30.56 117 ALA A N 1
ATOM 926 C CA . ALA A 1 117 ? -37.344 -4.684 31.656 1 30.56 117 ALA A CA 1
ATOM 927 C C . ALA A 1 117 ? -35.875 -5.004 31.453 1 30.56 117 ALA A C 1
ATOM 929 O O . ALA A 1 117 ? -35.094 -4.977 32.406 1 30.56 117 ALA A O 1
ATOM 930 N N . LEU A 1 118 ? -35.625 -5.617 30.391 1 28.92 118 LEU A N 1
ATOM 931 C CA . LEU A 1 118 ? -34.312 -6.266 30.281 1 28.92 118 LEU A CA 1
ATOM 932 C C . LEU A 1 118 ? -33.219 -5.238 30.047 1 28.92 118 LEU A C 1
ATOM 934 O O . LEU A 1 118 ? -32.031 -5.602 29.906 1 28.92 118 LEU A O 1
ATOM 938 N N . SER A 1 119 ? -33.625 -4.066 29.719 1 28.08 119 SER A N 1
ATOM 939 C CA . SER A 1 119 ? -32.594 -3.102 29.422 1 28.08 119 SER A CA 1
ATOM 940 C C . SER A 1 119 ? -31.703 -2.836 30.641 1 28.08 119 SER A C 1
ATOM 942 O O . SER A 1 119 ? -30.641 -2.217 30.516 1 28.08 119 SER A O 1
ATOM 944 N N . ARG A 1 120 ? -32.312 -2.926 31.859 1 28.33 120 ARG A N 1
ATOM 945 C CA . ARG A 1 120 ? -31.703 -2.258 33 1 28.33 120 ARG A CA 1
ATOM 946 C C . ARG A 1 120 ? -30.609 -3.131 33.594 1 28.33 120 ARG A C 1
ATOM 948 O O . ARG A 1 120 ? -30.094 -2.826 34.688 1 28.33 120 ARG A O 1
ATOM 955 N N . CYS A 1 121 ? -30.656 -4.453 33.469 1 24.27 121 CYS A N 1
ATOM 956 C CA . CYS A 1 121 ? -29.641 -5.027 34.344 1 24.27 121 CYS A CA 1
ATOM 957 C C . CYS A 1 121 ? -28.234 -4.645 33.906 1 24.27 121 CYS A C 1
ATOM 959 O O . CYS A 1 121 ? -27.781 -5.094 32.844 1 24.27 121 CYS A O 1
ATOM 961 N N . PRO A 1 122 ? -27.766 -3.518 34.375 1 27.44 122 PRO A N 1
ATOM 962 C CA . PRO A 1 122 ? -26.406 -3.068 34.062 1 27.44 122 PRO A CA 1
ATOM 963 C C . PRO A 1 122 ? -25.344 -4.129 34.375 1 27.44 122 PRO A C 1
ATOM 965 O O . PRO A 1 122 ? -25.312 -4.672 35.5 1 27.44 122 PRO A O 1
ATOM 968 N N . LEU A 1 123 ? -25.266 -5.273 33.75 1 26.64 123 LEU A N 1
ATOM 969 C CA . LEU A 1 123 ? -24.062 -5.941 34.219 1 26.64 123 LEU A CA 1
ATOM 970 C C . LEU A 1 123 ? -22.906 -4.961 34.344 1 26.64 123 LEU A C 1
ATOM 972 O O . LEU A 1 123 ? -22.688 -4.137 33.438 1 26.64 123 LEU A O 1
ATOM 976 N N . PRO A 1 124 ? -22.594 -4.574 35.594 1 25.42 124 PRO A N 1
ATOM 977 C CA . PRO A 1 124 ? -21.406 -3.729 35.781 1 25.42 124 PRO A CA 1
ATOM 978 C C . PRO A 1 124 ? -20.234 -4.168 34.938 1 25.42 124 PRO A C 1
ATOM 980 O O . PRO A 1 124 ? -19.844 -5.336 34.969 1 25.42 124 PRO A O 1
ATOM 983 N N . CYS A 1 125 ? -20.422 -4.102 33.688 1 26.23 125 CYS A N 1
ATOM 984 C CA . CYS A 1 125 ? -19.172 -4.379 33 1 26.23 125 CYS A CA 1
ATOM 985 C C . CYS A 1 125 ? -18 -3.684 33.688 1 26.23 125 CYS A C 1
ATOM 987 O O . CYS A 1 125 ? -17.906 -2.455 33.656 1 26.23 125 CYS A O 1
ATOM 989 N N . HIS A 1 126 ? -17.719 -4.023 34.969 1 24.48 126 HIS A N 1
ATOM 990 C CA . HIS A 1 126 ? -16.406 -3.607 35.438 1 24.48 126 HIS A CA 1
ATOM 991 C C . HIS A 1 126 ? -15.312 -3.984 34.438 1 24.48 126 HIS A C 1
ATOM 993 O O . HIS A 1 126 ? -14.773 -5.094 34.5 1 24.48 126 HIS A O 1
ATOM 999 N N . LYS A 1 127 ? -15.602 -4.094 33.25 1 28.66 127 LYS A N 1
ATOM 1000 C CA . LYS A 1 127 ? -14.312 -4.215 32.594 1 28.66 127 LYS A CA 1
ATOM 1001 C C . LYS A 1 127 ? -13.305 -3.213 33.125 1 28.66 127 LYS A C 1
ATOM 1003 O O . LYS A 1 127 ? -13.555 -2.006 33.125 1 28.66 127 LYS A O 1
ATOM 1008 N N . GLU A 1 128 ? -12.703 -3.523 34.25 1 24.77 128 GLU A N 1
ATOM 1009 C CA . GLU A 1 128 ? -11.492 -2.791 34.594 1 24.77 128 GLU A CA 1
ATOM 1010 C C . GLU A 1 128 ? -10.734 -2.332 33.375 1 24.77 128 GLU A C 1
ATOM 1012 O O . GLU A 1 128 ? -10.43 -3.139 32.469 1 24.77 128 GLU A O 1
ATOM 1017 N N . ASP A 1 129 ? -11.117 -1.274 32.875 1 27.47 129 ASP A N 1
ATOM 1018 C CA . ASP A 1 129 ? -10.219 -0.562 31.984 1 27.47 129 ASP A CA 1
ATOM 1019 C C . ASP A 1 129 ? -8.758 -0.847 32.344 1 27.47 129 ASP A C 1
ATOM 1021 O O . ASP A 1 129 ? -8.281 -0.464 33.406 1 27.47 129 ASP A O 1
ATOM 1025 N N . PHE A 1 130 ? -8.383 -2.107 32.344 1 26.78 130 PHE A N 1
ATOM 1026 C CA . PHE A 1 130 ? -6.941 -2.203 32.531 1 26.78 130 PHE A CA 1
ATOM 1027 C C . PHE A 1 130 ? -6.242 -1.008 31.875 1 26.78 130 PHE A C 1
ATOM 1029 O O . PHE A 1 130 ? -6.387 -0.764 30.688 1 26.78 130 PHE A O 1
ATOM 1036 N N . GLU A 1 131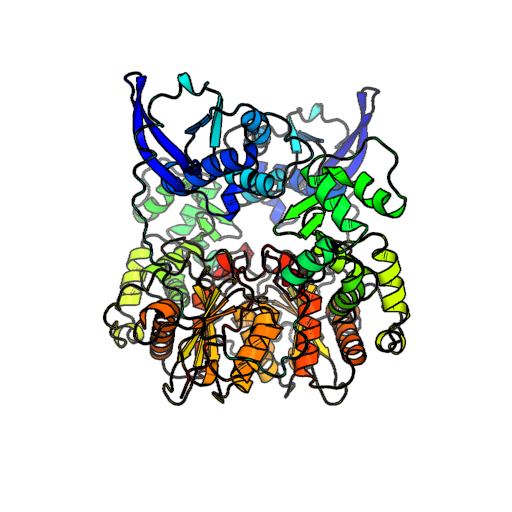 ? -6.195 0.014 32.594 1 28.06 131 GLU A N 1
ATOM 1037 C CA . GLU A 1 131 ? -5.328 1.154 32.312 1 28.06 131 GLU A CA 1
ATOM 1038 C C . GLU A 1 131 ? -3.973 0.697 31.766 1 28.06 131 GLU A C 1
ATOM 1040 O O . GLU A 1 131 ? -3.199 0.067 32.5 1 28.06 131 GLU A O 1
ATOM 1045 N N . LEU A 1 132 ? -3.844 0.119 30.625 1 31.31 132 LEU A N 1
ATOM 1046 C CA . LEU A 1 132 ? -2.506 0.059 30.047 1 31.31 132 LEU A CA 1
ATOM 1047 C C . LEU A 1 132 ? -1.639 1.203 30.562 1 31.31 132 LEU A C 1
ATOM 1049 O O . LEU A 1 132 ? -2.045 2.365 30.516 1 31.31 132 LEU A O 1
ATOM 1053 N N . GLU A 1 133 ? -0.972 0.911 31.625 1 29.19 133 GLU A N 1
ATOM 1054 C CA . GLU A 1 133 ? -0.01 1.886 32.125 1 29.19 133 GLU A CA 1
ATOM 1055 C C . GLU A 1 133 ? 0.73 2.574 31 1 29.19 133 GLU A C 1
ATOM 1057 O O . GLU A 1 133 ? 1.44 1.924 30.219 1 29.19 133 GLU A O 1
ATOM 1062 N N . THR A 1 134 ? 0.176 3.445 30.344 1 31.77 134 THR A N 1
ATOM 1063 C CA . THR A 1 134 ? 0.917 4.336 29.453 1 31.77 134 THR A CA 1
ATOM 1064 C C . THR A 1 134 ? 2.072 5 30.203 1 31.77 134 THR A C 1
ATOM 1066 O O . THR A 1 134 ? 1.857 5.715 31.188 1 31.77 134 THR A O 1
ATOM 1069 N N . HIS A 1 135 ? 3.105 4.305 30.5 1 28.22 135 HIS A N 1
ATOM 1070 C CA . HIS A 1 135 ? 4.293 4.98 31 1 28.22 135 HIS A CA 1
ATOM 1071 C C . HIS A 1 135 ? 4.621 6.219 30.188 1 28.22 135 HIS A C 1
ATOM 1073 O O . HIS A 1 135 ? 4.875 6.117 28.984 1 28.22 135 HIS A O 1
ATOM 1079 N N . THR A 1 136 ? 3.979 7.305 30.422 1 31.14 136 THR A N 1
ATOM 1080 C CA . THR A 1 136 ? 4.262 8.602 29.812 1 31.14 136 THR A CA 1
ATOM 1081 C C . THR A 1 136 ? 5.668 9.07 30.172 1 31.14 136 THR A C 1
ATOM 1083 O O . THR A 1 136 ? 6 9.227 31.344 1 31.14 136 THR A O 1
ATOM 1086 N N . PHE A 1 137 ? 6.727 8.672 29.562 1 29.14 137 PHE A N 1
ATOM 1087 C CA . PHE A 1 137 ? 8.039 9.289 29.734 1 29.14 137 PHE A CA 1
ATOM 1088 C C . PHE A 1 137 ? 7.965 10.797 29.516 1 29.14 137 PHE A C 1
ATOM 1090 O O . PHE A 1 137 ? 7.168 11.273 28.719 1 29.14 137 PHE A O 1
ATOM 1097 N N . PHE A 1 138 ? 8.242 11.617 30.578 1 28.41 138 PHE A N 1
ATOM 1098 C CA . PHE A 1 138 ? 8.422 13.062 30.656 1 28.41 138 PHE A CA 1
ATOM 1099 C C . PHE A 1 138 ? 9.359 13.539 29.547 1 28.41 138 PHE A C 1
ATOM 1101 O O . PHE A 1 138 ? 10.516 13.117 29.484 1 28.41 138 PHE A O 1
ATOM 1108 N N . LEU A 1 139 ? 8.922 13.711 28.359 1 33.38 139 LEU A N 1
ATOM 1109 C CA . LEU A 1 139 ? 9.766 14.414 27.406 1 33.38 139 LEU A CA 1
ATOM 1110 C C . LEU A 1 139 ? 10.016 15.852 27.859 1 33.38 139 LEU A C 1
ATOM 1112 O O . LEU A 1 139 ? 9.07 16.625 28.031 1 33.38 139 LEU A O 1
ATOM 1116 N N . GLU A 1 140 ? 10.922 16.234 28.734 1 34.62 140 GLU A N 1
ATOM 1117 C CA . GLU A 1 140 ? 11.312 17.609 29.031 1 34.62 140 GLU A CA 1
ATOM 1118 C C . GLU A 1 140 ? 11.055 18.516 27.828 1 34.62 140 GLU A C 1
ATOM 1120 O O . GLU A 1 140 ? 10.359 19.531 27.953 1 34.62 140 GLU A O 1
ATOM 1125 N N . THR A 1 141 ? 12.273 18.984 27.203 1 36.78 141 THR A N 1
ATOM 1126 C CA . THR A 1 141 ? 12.414 20.031 26.219 1 36.78 141 THR A CA 1
ATOM 1127 C C . THR A 1 141 ? 11.727 19.656 24.906 1 36.78 141 THR A C 1
ATOM 1129 O O . THR A 1 141 ? 12.32 18.984 24.062 1 36.78 141 THR A O 1
ATOM 1132 N N . VAL A 1 142 ? 10.578 19.141 24.969 1 38.88 142 VAL A N 1
ATOM 1133 C CA . VAL A 1 142 ? 9.961 18.594 23.766 1 38.88 142 VAL A CA 1
ATOM 1134 C C . VAL A 1 142 ? 9.828 19.688 22.719 1 38.88 142 VAL A C 1
ATOM 1136 O O . VAL A 1 142 ? 9.328 20.781 23 1 38.88 142 VAL A O 1
ATOM 1139 N N . ALA A 1 143 ? 10.578 19.719 21.734 1 46.31 143 ALA A N 1
ATOM 1140 C CA . ALA A 1 143 ? 10.234 20.422 20.484 1 46.31 143 ALA A CA 1
ATOM 1141 C C . ALA A 1 143 ? 8.727 20.531 20.328 1 46.31 143 ALA A C 1
ATOM 1143 O O . ALA A 1 143 ? 7.969 19.719 20.859 1 46.31 143 ALA A O 1
ATOM 1144 N N . LYS A 1 144 ? 8.234 21.766 20.109 1 53.78 144 LYS A N 1
ATOM 1145 C CA . LYS A 1 144 ? 6.84 22.141 19.891 1 53.78 144 LYS A CA 1
ATOM 1146 C C . LYS A 1 144 ? 6.082 21.047 19.156 1 53.78 144 LYS A C 1
ATOM 1148 O O . LYS A 1 144 ? 6.492 20.609 18.078 1 53.78 144 LYS A O 1
ATOM 1153 N N . LEU A 1 145 ? 5.258 20.359 19.859 1 61.69 145 LEU A N 1
ATOM 1154 C CA . LEU A 1 145 ? 4.379 19.344 19.297 1 61.69 145 LEU A CA 1
ATOM 1155 C C . LEU A 1 145 ? 3.502 19.938 18.203 1 61.69 145 LEU A C 1
ATOM 1157 O O . LEU A 1 145 ? 3.137 21.125 18.266 1 61.69 145 LEU A O 1
ATOM 1161 N N . PRO A 1 146 ? 3.367 19.234 17.172 1 74.69 146 PRO A N 1
ATOM 1162 C CA . PRO A 1 146 ? 2.482 19.719 16.109 1 74.69 146 PRO A CA 1
ATOM 1163 C C . PRO A 1 146 ? 1.069 20.016 16.609 1 74.69 146 PRO A C 1
ATOM 1165 O O . PRO A 1 146 ? 0.664 19.5 17.656 1 74.69 146 PRO A O 1
ATOM 1168 N N . VAL A 1 147 ? 0.508 21.016 16.109 1 84.81 147 VAL A N 1
ATOM 1169 C CA . VAL A 1 147 ? -0.865 21.406 16.422 1 84.81 147 VAL A CA 1
ATOM 1170 C C . VAL A 1 147 ? -1.769 20.172 16.359 1 84.81 147 VAL A C 1
ATOM 1172 O O . VAL A 1 147 ? -1.684 19.391 15.414 1 84.81 147 VAL A O 1
ATOM 1175 N N . HIS A 1 148 ? -2.453 19.938 17.469 1 87.44 148 HIS A N 1
ATOM 1176 C CA . HIS A 1 148 ? -3.398 18.828 17.5 1 87.44 148 HIS A CA 1
ATOM 1177 C C . HIS A 1 148 ? -4.816 19.312 17.75 1 87.44 148 HIS A C 1
ATOM 1179 O O . HIS A 1 148 ? -5.031 20.5 18.016 1 87.44 148 HIS A O 1
ATOM 1185 N N . ALA A 1 149 ? -5.703 18.469 17.672 1 91.25 149 ALA A N 1
ATOM 1186 C CA . ALA A 1 149 ? -7.129 18.766 17.75 1 91.25 149 ALA A CA 1
ATOM 1187 C C . ALA A 1 149 ? -7.477 19.422 19.094 1 91.25 149 ALA A C 1
ATOM 1189 O O . ALA A 1 149 ? -8.312 20.328 19.141 1 91.25 149 ALA A O 1
ATOM 1190 N N . ALA A 1 150 ? -6.809 19.031 20.094 1 88.06 150 ALA A N 1
ATOM 1191 C CA . ALA A 1 150 ? -7.09 19.594 21.406 1 88.06 150 ALA A CA 1
ATOM 1192 C C . ALA A 1 150 ? -6.754 21.078 21.469 1 88.06 150 ALA A C 1
ATOM 1194 O O . ALA A 1 150 ? -7.496 21.875 22.047 1 88.06 150 ALA A O 1
ATOM 1195 N N . GLU A 1 151 ? -5.684 21.375 20.859 1 91.06 151 GLU A N 1
ATOM 1196 C CA . GLU A 1 151 ? -5.289 22.781 20.797 1 91.06 151 GLU A CA 1
ATOM 1197 C C . GLU A 1 151 ? -6.258 23.594 19.938 1 91.06 151 GLU A C 1
ATOM 1199 O O . GLU A 1 151 ? -6.586 24.734 20.266 1 91.06 151 GLU A O 1
ATOM 1204 N N . ILE A 1 152 ? -6.711 23 18.906 1 95.56 152 ILE A N 1
ATOM 1205 C CA . ILE A 1 152 ? -7.672 23.641 18.031 1 95.56 152 ILE A CA 1
ATOM 1206 C C . ILE A 1 152 ? -8.977 23.891 18.781 1 95.56 152 ILE A C 1
ATOM 1208 O O . ILE A 1 152 ? -9.555 24.984 18.688 1 95.56 152 ILE A O 1
ATOM 1212 N N . ALA A 1 153 ? -9.375 22.969 19.516 1 94.94 153 ALA A N 1
ATOM 1213 C CA . ALA A 1 153 ? -10.602 23.094 20.297 1 94.94 153 ALA A CA 1
ATOM 1214 C C . ALA A 1 153 ? -10.484 24.219 21.312 1 94.94 153 ALA A C 1
ATOM 1216 O O . ALA A 1 153 ? -11.406 25.031 21.453 1 94.94 153 ALA A O 1
ATOM 1217 N N . ARG A 1 154 ? -9.375 24.266 21.938 1 94.19 154 ARG A N 1
ATOM 1218 C CA . ARG A 1 154 ? -9.148 25.281 22.969 1 94.19 154 ARG A CA 1
ATOM 1219 C C . ARG A 1 154 ? -9.148 26.688 22.359 1 94.19 154 ARG A C 1
ATOM 1221 O O . ARG A 1 154 ? -9.797 27.594 22.875 1 94.19 154 ARG A O 1
ATOM 1228 N N . GLU A 1 155 ? -8.477 26.812 21.281 1 95.88 155 GLU A N 1
ATOM 1229 C CA . GLU A 1 155 ? -8.367 28.125 20.656 1 95.88 155 GLU A CA 1
ATOM 1230 C C . GLU A 1 155 ? -9.68 28.516 19.984 1 95.88 155 GLU A C 1
ATOM 1232 O O . GLU A 1 155 ? -10 29.703 19.891 1 95.88 155 GLU A O 1
ATOM 1237 N N . THR A 1 156 ? -10.438 27.562 19.547 1 96 156 THR A N 1
ATOM 1238 C CA . THR A 1 156 ? -11.75 27.844 18.969 1 96 156 THR A CA 1
ATOM 1239 C C . THR A 1 156 ? -12.695 28.406 20.016 1 96 156 THR A C 1
ATOM 1241 O O . THR A 1 156 ? -13.445 29.359 19.734 1 96 156 THR A O 1
ATOM 1244 N N . ALA A 1 157 ? -12.609 27.906 21.188 1 94.69 157 ALA A N 1
ATOM 1245 C CA . ALA A 1 157 ? -13.484 28.344 22.266 1 94.69 157 ALA A CA 1
ATOM 1246 C C . ALA A 1 157 ? -13.141 29.766 22.719 1 94.69 157 ALA A C 1
ATOM 1248 O O . ALA A 1 157 ? -13.992 30.484 23.25 1 94.69 157 ALA A O 1
ATOM 1249 N N . LYS A 1 158 ? -11.945 30.156 22.453 1 94.69 158 LYS A N 1
ATOM 1250 C CA . LYS A 1 158 ? -11.477 31.453 22.922 1 94.69 158 LYS A CA 1
ATOM 1251 C C . LYS A 1 158 ? -11.656 32.531 21.859 1 94.69 158 LYS A C 1
ATOM 1253 O O . LYS A 1 158 ? -11.68 33.719 22.172 1 94.69 158 LYS A O 1
ATOM 1258 N N . GLU A 1 159 ? -11.773 32.125 20.656 1 95.25 159 GLU A N 1
ATOM 1259 C CA . GLU A 1 159 ? -11.773 33.094 19.547 1 95.25 159 GLU A CA 1
ATOM 1260 C C . GLU A 1 159 ? -13.125 33.812 19.438 1 95.25 159 GLU A C 1
ATOM 1262 O O . GLU A 1 159 ? -14.172 33.188 19.531 1 95.25 159 GLU A O 1
ATOM 1267 N N . ALA A 1 160 ? -13.031 35.031 19.172 1 93.06 160 ALA A N 1
ATOM 1268 C CA . ALA A 1 160 ? -14.203 35.906 19.188 1 93.06 160 ALA A CA 1
ATOM 1269 C C . ALA A 1 160 ? -15.188 35.531 18.078 1 93.06 160 ALA A C 1
ATOM 1271 O O . ALA A 1 160 ? -16.391 35.688 18.25 1 93.06 160 ALA A O 1
ATOM 1272 N N . VAL A 1 161 ? -14.711 35.094 17.047 1 93.88 161 VAL A N 1
ATOM 1273 C CA . VAL A 1 161 ? -15.578 34.844 15.898 1 93.88 161 VAL A CA 1
ATOM 1274 C C . VAL A 1 161 ? -16.078 33.375 15.977 1 93.88 161 VAL A C 1
ATOM 1276 O O . VAL A 1 161 ? -17.281 33.125 15.828 1 93.88 161 VAL A O 1
ATOM 1279 N N . LEU A 1 162 ? -15.227 32.438 16.297 1 96.31 162 LEU A N 1
ATOM 1280 C CA . LEU A 1 162 ? -15.57 31.031 16.203 1 96.31 162 LEU A CA 1
ATOM 1281 C C . LEU A 1 162 ? -16.359 30.578 17.406 1 96.31 162 LEU A C 1
ATOM 1283 O O . LEU A 1 162 ? -17.188 29.656 17.312 1 96.31 162 LEU A O 1
ATOM 1287 N N . ALA A 1 163 ? -16.172 31.203 18.516 1 95.31 163 ALA A N 1
ATOM 1288 C CA . ALA A 1 163 ? -16.906 30.828 19.719 1 95.31 163 ALA A CA 1
ATOM 1289 C C . ALA A 1 163 ? -18.422 31 19.516 1 95.31 163 ALA A C 1
ATOM 1291 O O . ALA A 1 163 ? -19.188 30.062 19.734 1 95.31 163 ALA A O 1
ATOM 1292 N N . PRO A 1 164 ? -18.828 32.188 19.031 1 93.88 164 PRO A N 1
ATOM 1293 C CA . PRO A 1 164 ? -20.266 32.344 18.734 1 93.88 164 PRO A CA 1
ATOM 1294 C C . PRO A 1 164 ? -20.734 31.391 17.641 1 93.88 164 PRO A C 1
ATOM 1296 O O . PRO A 1 164 ? -21.859 30.875 17.703 1 93.88 164 PRO A O 1
ATOM 1299 N N . VAL A 1 165 ? -19.953 31.188 16.641 1 95.12 165 VAL A N 1
ATOM 1300 C CA . VAL A 1 165 ? -20.312 30.297 15.539 1 95.12 165 VAL A CA 1
ATOM 1301 C C . VAL A 1 165 ? -20.594 28.906 16.078 1 95.12 165 VAL A C 1
ATOM 1303 O O . VAL A 1 165 ? -21.547 28.25 15.68 1 95.12 165 VAL A O 1
ATOM 1306 N N . MET A 1 166 ? -19.688 28.453 16.938 1 95.56 166 MET A N 1
ATOM 1307 C CA . MET A 1 166 ? -19.859 27.156 17.562 1 95.56 166 MET A CA 1
ATOM 1308 C C . MET A 1 166 ? -21.203 27.094 18.312 1 95.56 166 MET A C 1
ATOM 1310 O O . MET A 1 166 ? -21.906 26.094 18.234 1 95.56 166 MET A O 1
ATOM 1314 N N . GLY A 1 167 ? -21.562 28.172 19 1 92.69 167 GLY A N 1
ATOM 1315 C CA . GLY A 1 167 ? -22.844 28.266 19.672 1 92.69 167 GLY A CA 1
ATOM 1316 C C . GLY A 1 167 ? -24.016 28.219 18.719 1 92.69 167 GLY A C 1
ATOM 1317 O O . GLY A 1 167 ? -25.016 27.562 19 1 92.69 167 GLY A O 1
ATOM 1318 N N . TRP A 1 168 ? -23.859 28.922 17.594 1 92.94 168 TRP A N 1
ATOM 1319 C CA . TRP A 1 168 ? -24.938 28.984 16.625 1 92.94 168 TRP A CA 1
ATOM 1320 C C . TRP A 1 168 ? -25.156 27.609 15.977 1 92.94 168 TRP A C 1
ATOM 1322 O O . TRP A 1 168 ? -26.297 27.25 15.656 1 92.94 168 TRP A O 1
ATOM 1332 N N . ILE A 1 169 ? -24.078 26.875 15.773 1 92.69 169 ILE A N 1
ATOM 1333 C CA . ILE A 1 169 ? -24.188 25.547 15.18 1 92.69 169 ILE A CA 1
ATOM 1334 C C . ILE A 1 169 ? -24.984 24.625 16.109 1 92.69 169 ILE A C 1
ATOM 1336 O O . ILE A 1 169 ? -25.797 23.828 15.641 1 92.69 169 ILE A O 1
ATOM 1340 N N . LYS A 1 170 ? -24.781 24.797 17.406 1 89.69 170 LYS A N 1
ATOM 1341 C CA . LYS A 1 170 ? -25.406 23.938 18.406 1 89.69 170 LYS A CA 1
ATOM 1342 C C . LYS A 1 170 ? -26.844 24.375 18.703 1 89.69 170 LYS A C 1
ATOM 1344 O O . LYS A 1 170 ? -27.75 23.547 18.812 1 89.69 170 LYS A O 1
ATOM 1349 N N . LYS A 1 171 ? -27.109 25.672 18.781 1 89 171 LYS A N 1
ATOM 1350 C CA . LYS A 1 171 ? -28.375 26.203 19.281 1 89 171 LYS A CA 1
ATOM 1351 C C . LYS A 1 171 ? -29.219 26.781 18.156 1 89 171 LYS A C 1
ATOM 1353 O O . LYS A 1 171 ? -30.406 27.031 18.328 1 89 171 LYS A O 1
ATOM 1358 N N . GLY A 1 172 ? -28.641 27 16.984 1 88.81 172 GLY A N 1
ATOM 1359 C CA . GLY A 1 172 ? -29.359 27.594 15.875 1 88.81 172 GLY A CA 1
ATOM 1360 C C . GLY A 1 172 ? -28.797 28.938 15.453 1 88.81 172 GLY A C 1
ATOM 1361 O O . GLY A 1 172 ? -28.297 29.688 16.281 1 88.81 172 GLY A O 1
ATOM 1362 N N . TRP A 1 173 ? -28.953 29.281 14.281 1 89.88 173 TRP A N 1
ATOM 1363 C CA . TRP A 1 173 ? -28.359 30.484 13.703 1 89.88 173 TRP A CA 1
ATOM 1364 C C . TRP A 1 173 ? -29.297 31.688 13.852 1 89.88 173 TRP A C 1
ATOM 1366 O O . TRP A 1 173 ? -30.516 31.547 13.719 1 89.88 173 TRP A O 1
ATOM 1376 N N . PRO A 1 174 ? -28.75 32.75 14.211 1 86.12 174 PRO A N 1
ATOM 1377 C CA . PRO A 1 174 ? -29.578 33.969 14.328 1 86.12 174 PRO A CA 1
ATOM 1378 C C . PRO A 1 174 ? -30.141 34.406 12.992 1 86.12 174 PRO A C 1
ATOM 1380 O O . PRO A 1 174 ? -29.531 34.188 11.945 1 86.12 174 PRO A O 1
ATOM 1383 N N . LEU A 1 175 ? -31.328 34.969 13.07 1 80.12 175 LEU A N 1
ATOM 1384 C CA . LEU A 1 175 ? -32.031 35.469 11.891 1 80.12 175 LEU A CA 1
ATOM 1385 C C . LEU A 1 175 ? -31.484 36.812 11.461 1 80.12 175 LEU A C 1
ATOM 1387 O O . LEU A 1 175 ? -31.594 37.188 10.297 1 80.12 175 LEU A O 1
ATOM 1391 N N . GLN A 1 176 ? -30.875 37.438 12.398 1 78.38 176 GLN A N 1
ATOM 1392 C CA . GLN A 1 176 ? -30.375 38.781 12.117 1 78.38 176 GLN A CA 1
ATOM 1393 C C . GLN A 1 176 ? -29.078 38.719 11.312 1 78.38 176 GLN A C 1
ATOM 1395 O O . GLN A 1 176 ? -28.484 37.656 11.156 1 78.38 176 GLN A O 1
ATOM 1400 N N . ASP A 1 177 ? -28.719 39.906 10.797 1 80.81 177 ASP A N 1
ATOM 1401 C CA . ASP A 1 177 ? -27.5 40.031 10.008 1 80.81 177 ASP A CA 1
ATOM 1402 C C . ASP A 1 177 ? -26.266 39.844 10.875 1 80.81 177 ASP A C 1
ATOM 1404 O O . ASP A 1 177 ? -26.156 40.406 11.961 1 80.81 177 ASP A O 1
ATOM 1408 N N . LEU A 1 178 ? -25.5 38.938 10.508 1 82.88 178 LEU A N 1
ATOM 1409 C CA . LEU A 1 178 ? -24.281 38.594 11.234 1 82.88 178 LEU A CA 1
ATOM 1410 C C . LEU A 1 178 ? -23.125 39.5 10.836 1 82.88 178 LEU A C 1
ATOM 1412 O O . LEU A 1 178 ? -23.156 40.094 9.758 1 82.88 178 LEU A O 1
ATOM 1416 N N . PRO A 1 179 ? -22.219 39.656 11.797 1 86.19 179 PRO A N 1
ATOM 1417 C CA . PRO A 1 179 ? -21 40.406 11.438 1 86.19 179 PRO A CA 1
ATOM 1418 C C . PRO A 1 179 ? -20.328 39.844 10.18 1 86.19 179 PRO A C 1
ATOM 1420 O O . PRO A 1 179 ? -20.484 38.688 9.852 1 86.19 179 PRO A O 1
ATOM 1423 N N . HIS A 1 180 ? -19.625 40.719 9.531 1 87.5 180 HIS A N 1
ATOM 1424 C CA . HIS A 1 180 ? -18.984 40.406 8.258 1 87.5 180 HIS A CA 1
ATOM 1425 C C . HIS A 1 180 ? -18.078 39.188 8.383 1 87.5 180 HIS A C 1
ATOM 1427 O O . HIS A 1 180 ? -18.047 38.344 7.484 1 87.5 180 HIS A O 1
ATOM 1433 N N . LEU A 1 181 ? -17.453 39.062 9.508 1 88.75 181 LEU A N 1
ATOM 1434 C CA . LEU A 1 181 ? -16.484 38 9.711 1 88.75 181 LEU A CA 1
ATOM 1435 C C . LEU A 1 181 ? -17.188 36.656 9.883 1 88.75 181 LEU A C 1
ATOM 1437 O O . LEU A 1 181 ? -16.578 35.594 9.672 1 88.75 181 LEU A O 1
ATOM 1441 N N . ALA A 1 182 ? -18.438 36.656 10.211 1 91.88 182 ALA A N 1
ATOM 1442 C CA . ALA A 1 182 ? -19.172 35.438 10.469 1 91.88 182 ALA A CA 1
ATOM 1443 C C . ALA A 1 182 ? -20 35.031 9.25 1 91.88 182 ALA A C 1
ATOM 1445 O O . ALA A 1 182 ? -20.578 33.938 9.211 1 91.88 182 ALA A O 1
ATOM 1446 N N . GLN A 1 183 ? -20 35.844 8.219 1 91.81 183 GLN A N 1
ATOM 1447 C CA . GLN A 1 183 ? -20.844 35.625 7.051 1 91.81 183 GLN A CA 1
ATOM 1448 C C . GLN A 1 183 ? -20.438 34.375 6.309 1 91.81 183 GLN A C 1
ATOM 1450 O O . GLN A 1 183 ? -21.297 33.594 5.879 1 91.81 183 GLN A O 1
ATOM 1455 N N . PRO A 1 184 ? -19.109 34.156 6.199 1 94.12 184 PRO A N 1
ATOM 1456 C CA . PRO A 1 184 ? -18.703 32.938 5.488 1 94.12 184 PRO A CA 1
ATOM 1457 C C . PRO A 1 184 ? -19.203 31.672 6.168 1 94.12 184 PRO A C 1
ATOM 1459 O O . PRO A 1 184 ? -19.406 30.641 5.504 1 94.12 184 PRO A O 1
ATOM 1462 N N . PHE A 1 185 ? -19.406 31.672 7.391 1 94.81 185 PHE A N 1
ATOM 1463 C CA . PHE A 1 185 ? -19.875 30.5 8.133 1 94.81 185 PHE A CA 1
ATOM 1464 C C . PHE A 1 185 ? -21.391 30.359 7.992 1 94.81 185 PHE A C 1
ATOM 1466 O O . PHE A 1 185 ? -21.906 29.234 7.93 1 94.81 185 PHE A O 1
ATOM 1473 N N . LYS A 1 186 ? -22.016 31.469 7.887 1 91.25 186 LYS A N 1
ATOM 1474 C CA . LYS A 1 186 ? -23.469 31.422 7.715 1 91.25 186 LYS A CA 1
ATOM 1475 C C . LYS A 1 186 ? -23.844 30.812 6.371 1 91.25 186 LYS A C 1
ATOM 1477 O O . LYS A 1 186 ? -24.812 30.047 6.289 1 91.25 186 LYS A O 1
ATOM 1482 N N . SER A 1 187 ? -23.062 31.156 5.402 1 90.94 187 SER A N 1
ATOM 1483 C CA . SER A 1 187 ? -23.328 30.641 4.066 1 90.94 187 SER A CA 1
ATOM 1484 C C . SER A 1 187 ? -23.141 29.125 4.023 1 90.94 187 SER A C 1
ATOM 1486 O O . SER A 1 187 ? -23.656 28.453 3.121 1 90.94 187 SER A O 1
ATOM 1488 N N . ARG A 1 188 ? -22.453 28.578 5.027 1 92.38 188 ARG A N 1
ATOM 1489 C CA . ARG A 1 188 ? -22.156 27.141 5.082 1 92.38 188 ARG A CA 1
ATOM 1490 C C . ARG A 1 188 ? -22.797 26.5 6.301 1 92.38 188 ARG A C 1
ATOM 1492 O O . ARG A 1 188 ? -22.344 25.453 6.77 1 92.38 188 ARG A O 1
ATOM 1499 N N . GLN A 1 189 ? -23.781 27.062 6.754 1 89.12 189 GLN A N 1
ATOM 1500 C CA . GLN A 1 189 ? -24.359 26.703 8.047 1 89.12 189 GLN A CA 1
ATOM 1501 C C . GLN A 1 189 ? -24.875 25.281 8.055 1 89.12 189 GLN A C 1
ATOM 1503 O O . GLN A 1 189 ? -24.812 24.594 9.078 1 89.12 189 GLN A O 1
ATOM 1508 N N . THR A 1 190 ? -25.234 24.75 6.891 1 89.62 190 THR A N 1
ATOM 1509 C CA . THR A 1 190 ? -25.812 23.422 6.844 1 89.62 190 THR A CA 1
ATOM 1510 C C . THR A 1 190 ? -24.719 22.359 6.805 1 89.62 190 THR A C 1
ATOM 1512 O O . THR A 1 190 ? -24.984 21.188 7.098 1 89.62 190 THR A O 1
ATOM 1515 N N . GLU A 1 191 ? -23.562 22.781 6.508 1 93.5 191 GLU A N 1
ATOM 1516 C CA . GLU A 1 191 ? -22.484 21.812 6.332 1 93.5 191 GLU A CA 1
ATOM 1517 C C . GLU A 1 191 ? -21.531 21.844 7.52 1 93.5 191 GLU A C 1
ATOM 1519 O O . GLU A 1 191 ? -20.594 21.031 7.586 1 93.5 191 GLU A O 1
ATOM 1524 N N . LEU A 1 192 ? -21.781 22.734 8.445 1 94.5 192 LEU A N 1
ATOM 1525 C CA . LEU A 1 192 ? -20.906 22.875 9.586 1 94.5 192 LEU A CA 1
ATOM 1526 C C . LEU A 1 192 ? -21.344 21.969 10.734 1 94.5 192 LEU A C 1
ATOM 1528 O O . LEU A 1 192 ? -22.547 21.797 10.961 1 94.5 192 LEU A O 1
ATOM 1532 N N . SER A 1 193 ? -20.375 21.375 11.422 1 94.19 193 SER A N 1
ATOM 1533 C CA . SER A 1 193 ? -20.641 20.547 12.594 1 94.19 193 SER A CA 1
ATOM 1534 C C . SER A 1 193 ? -19.547 20.719 13.648 1 94.19 193 SER A C 1
ATOM 1536 O O . SER A 1 193 ? -18.531 21.359 13.398 1 94.19 193 SER A O 1
ATOM 1538 N N . VAL A 1 194 ? -19.922 20.25 14.844 1 93.81 194 VAL A N 1
ATOM 1539 C CA . VAL A 1 194 ? -18.969 20.344 15.93 1 93.81 194 VAL A CA 1
ATOM 1540 C C . VAL A 1 194 ? -18.641 18.953 16.469 1 93.81 194 VAL A C 1
ATOM 1542 O O . VAL A 1 194 ? -19.547 18.141 16.703 1 93.81 194 VAL A O 1
ATOM 1545 N N . LEU A 1 195 ? -17.297 18.703 16.531 1 92.56 195 LEU A N 1
ATOM 1546 C CA . LEU A 1 195 ? -16.812 17.438 17.078 1 92.56 195 LEU A CA 1
ATOM 1547 C C . LEU A 1 195 ? -15.695 17.672 18.094 1 92.56 195 LEU A C 1
ATOM 1549 O O . LEU A 1 195 ? -14.641 18.219 17.734 1 92.56 195 LEU A O 1
ATOM 1553 N N . ARG A 1 196 ? -15.859 17.328 19.328 1 91.25 196 ARG A N 1
ATOM 1554 C CA . ARG A 1 196 ? -14.867 17.453 20.391 1 91.25 196 ARG A CA 1
ATOM 1555 C C . ARG A 1 196 ? -14.289 18.859 20.453 1 91.25 196 ARG A C 1
ATOM 1557 O O . ARG A 1 196 ? -13.07 19.047 20.5 1 91.25 196 ARG A O 1
ATOM 1564 N N . GLY A 1 197 ? -15.164 19.781 20.25 1 92.5 197 GLY A N 1
ATOM 1565 C CA . GLY A 1 197 ? -14.789 21.172 20.422 1 92.5 197 GLY A CA 1
ATOM 1566 C C . GLY A 1 197 ? -14.203 21.797 19.172 1 92.5 197 GLY A C 1
ATOM 1567 O O . GLY A 1 197 ? -13.805 22.969 19.188 1 92.5 197 GLY A O 1
ATOM 1568 N N . CYS A 1 198 ? -14.188 21.031 18.125 1 95.75 198 CYS A N 1
ATOM 1569 C CA . CYS A 1 198 ? -13.695 21.547 16.859 1 95.75 198 CYS A CA 1
ATOM 1570 C C . CYS A 1 198 ? -14.836 21.734 15.859 1 95.75 198 CYS A C 1
ATOM 1572 O O . CYS A 1 198 ? -15.742 20.906 15.789 1 95.75 198 CYS A O 1
ATOM 1574 N N . ILE A 1 199 ? -14.797 22.828 15.156 1 96.94 199 ILE A N 1
ATOM 1575 C CA . ILE A 1 199 ? -15.773 23.062 14.094 1 96.94 199 ILE A CA 1
ATOM 1576 C C . ILE A 1 199 ? -15.305 22.391 12.805 1 96.94 199 ILE A C 1
ATOM 1578 O O . ILE A 1 199 ? -14.148 22.516 12.414 1 96.94 199 ILE A O 1
ATOM 1582 N N . LEU A 1 200 ? -16.188 21.641 12.211 1 96.5 200 LEU A N 1
ATOM 1583 C CA . LEU A 1 200 ? -15.867 20.922 10.977 1 96.5 200 LEU A CA 1
ATOM 1584 C C . LEU A 1 200 ? -16.734 21.422 9.828 1 96.5 200 LEU A C 1
ATOM 1586 O O . LEU A 1 200 ? -17.938 21.625 9.992 1 96.5 200 LEU A O 1
ATOM 1590 N N . TRP A 1 201 ? -16.141 21.703 8.766 1 96.44 201 TRP A N 1
ATOM 1591 C CA . TRP A 1 201 ? -16.844 21.844 7.496 1 96.44 201 TRP A CA 1
ATOM 1592 C C . TRP A 1 201 ? -16.719 20.578 6.66 1 96.44 201 TRP A C 1
ATOM 1594 O O . TRP A 1 201 ? -15.711 20.359 5.988 1 96.44 201 TRP A O 1
ATOM 1604 N N . GLY A 1 202 ? -17.719 19.781 6.711 1 91.75 202 GLY A N 1
ATOM 1605 C CA . GLY A 1 202 ? -17.516 18.422 6.199 1 91.75 202 GLY A CA 1
ATOM 1606 C C . GLY A 1 202 ? -16.484 17.641 6.984 1 91.75 202 GLY A C 1
ATOM 1607 O O . GLY A 1 202 ? -16.656 17.406 8.18 1 91.75 202 GLY A O 1
ATOM 1608 N N . ASN A 1 203 ? -15.391 17.359 6.312 1 91.25 203 ASN A N 1
ATOM 1609 C CA . ASN A 1 203 ? -14.328 16.641 7.004 1 91.25 203 ASN A CA 1
ATOM 1610 C C . ASN A 1 203 ? -13.117 17.547 7.258 1 91.25 203 ASN A C 1
ATOM 1612 O O . ASN A 1 203 ? -12.125 17.109 7.844 1 91.25 203 ASN A O 1
ATOM 1616 N N . ARG A 1 204 ? -13.344 18.797 6.977 1 96.25 204 ARG A N 1
ATOM 1617 C CA . ARG A 1 204 ? -12.273 19.766 7.18 1 96.25 204 ARG A CA 1
ATOM 1618 C C . ARG A 1 204 ? -12.391 20.438 8.547 1 96.25 204 ARG A C 1
ATOM 1620 O O . ARG A 1 204 ? -13.484 20.812 8.969 1 96.25 204 ARG A O 1
ATOM 1627 N N . VAL A 1 205 ? -11.32 20.562 9.133 1 97.31 205 VAL A N 1
ATOM 1628 C CA . VAL A 1 205 ? -11.312 21.219 10.438 1 97.31 205 VAL A CA 1
ATOM 1629 C C . VAL A 1 205 ? -11.164 22.734 10.258 1 97.31 205 VAL A C 1
ATOM 1631 O O . VAL A 1 205 ? -10.312 23.188 9.492 1 97.31 205 VAL A O 1
ATOM 1634 N N . VAL A 1 206 ? -12.062 23.438 10.883 1 98.12 206 VAL A N 1
ATOM 1635 C CA . VAL A 1 206 ? -11.953 24.891 10.828 1 98.12 206 VAL A CA 1
ATOM 1636 C C . VAL A 1 206 ? -10.875 25.375 11.805 1 98.12 206 VAL A C 1
ATOM 1638 O O . VAL A 1 206 ? -10.953 25.094 13.008 1 98.12 206 VAL A O 1
ATOM 1641 N N . ILE A 1 207 ? -9.914 26.109 11.289 1 98.12 207 ILE A N 1
ATOM 1642 C CA . ILE A 1 207 ? -8.742 26.469 12.078 1 98.12 207 ILE A CA 1
ATOM 1643 C C . ILE A 1 207 ? -8.898 27.891 12.602 1 98.12 207 ILE A C 1
ATOM 1645 O O . ILE A 1 207 ? -9.164 28.828 11.836 1 98.12 207 ILE A O 1
ATOM 1649 N N . PRO A 1 208 ? -8.758 28.047 13.914 1 97.69 208 PRO A N 1
ATOM 1650 C CA . PRO A 1 208 ? -8.805 29.406 14.469 1 97.69 208 PRO A CA 1
ATOM 1651 C C . PRO A 1 208 ? -7.645 30.281 14 1 97.69 208 PRO A C 1
ATOM 1653 O O . PRO A 1 208 ? -6.605 29.766 13.586 1 97.69 208 PRO A O 1
ATOM 1656 N N . ALA A 1 209 ? -7.801 31.531 14.094 1 96.62 209 ALA A N 1
ATOM 1657 C CA . ALA A 1 209 ? -6.863 32.5 13.555 1 96.62 209 ALA A CA 1
ATOM 1658 C C . ALA A 1 209 ? -5.48 32.344 14.18 1 96.62 209 ALA A C 1
ATOM 1660 O O . ALA A 1 209 ? -4.465 32.438 13.477 1 96.62 209 ALA A O 1
ATOM 1661 N N . LYS A 1 210 ? -5.434 32 15.414 1 96.06 210 LYS A N 1
ATOM 1662 C CA . LYS A 1 210 ? -4.176 31.938 16.141 1 96.06 210 LYS A CA 1
ATOM 1663 C C . LYS A 1 210 ? -3.311 30.781 15.633 1 96.06 210 LYS A C 1
ATOM 1665 O O . LYS A 1 210 ? -2.084 30.828 15.75 1 96.06 210 LYS A O 1
ATOM 1670 N N . LEU A 1 211 ? -3.918 29.766 15.07 1 96.94 211 LEU A N 1
ATOM 1671 C CA . LEU A 1 211 ? -3.184 28.562 14.695 1 96.94 211 LEU A CA 1
ATOM 1672 C C . LEU A 1 211 ? -2.994 28.484 13.18 1 96.94 211 LEU A C 1
ATOM 1674 O O . LEU A 1 211 ? -2.365 27.547 12.68 1 96.94 211 LEU A O 1
ATOM 1678 N N . GLN A 1 212 ? -3.48 29.453 12.438 1 97.44 212 GLN A N 1
ATOM 1679 C CA . GLN A 1 212 ? -3.486 29.391 10.984 1 97.44 212 GLN A CA 1
ATOM 1680 C C . GLN A 1 212 ? -2.066 29.422 10.422 1 97.44 212 GLN A C 1
ATOM 1682 O O . GLN A 1 212 ? -1.758 28.719 9.461 1 97.44 212 GLN A O 1
ATOM 1687 N N . ARG A 1 213 ? -1.22 30.156 11.016 1 96.06 213 ARG A N 1
ATOM 1688 C CA . ARG A 1 213 ? 0.161 30.234 10.547 1 96.06 213 ARG A CA 1
ATOM 1689 C C . ARG A 1 213 ? 0.859 28.891 10.703 1 96.06 213 ARG A C 1
ATOM 1691 O O . ARG A 1 213 ? 1.555 28.438 9.789 1 96.06 213 ARG A O 1
ATOM 1698 N N . GLU A 1 214 ? 0.681 28.297 11.805 1 95.69 214 GLU A N 1
ATOM 1699 C CA . GLU A 1 214 ? 1.295 27 12.055 1 95.69 214 GLU A CA 1
ATOM 1700 C C . GLU A 1 214 ? 0.769 25.938 11.094 1 95.69 214 GLU A C 1
ATOM 1702 O O . GLU A 1 214 ? 1.528 25.094 10.617 1 95.69 214 GLU A O 1
ATOM 1707 N N . VAL A 1 215 ? -0.459 25.984 10.805 1 96.88 215 VAL A N 1
ATOM 1708 C CA . VAL A 1 215 ? -1.069 25.016 9.906 1 96.88 215 VAL A CA 1
ATOM 1709 C C . VAL A 1 215 ? -0.566 25.234 8.477 1 96.88 215 VAL A C 1
ATOM 1711 O O . VAL A 1 215 ? -0.333 24.281 7.738 1 96.88 215 VAL A O 1
ATOM 1714 N N . LEU A 1 216 ? -0.403 26.516 8.102 1 97.38 216 LEU A N 1
ATOM 1715 C CA . LEU A 1 216 ? 0.157 26.812 6.793 1 97.38 216 LEU A CA 1
ATOM 1716 C C . LEU A 1 216 ? 1.57 26.266 6.664 1 97.38 216 LEU A C 1
ATOM 1718 O O . LEU A 1 216 ? 1.956 25.781 5.598 1 97.38 216 LEU A O 1
ATOM 1722 N N . GLU A 1 217 ? 2.271 26.312 7.738 1 94.81 217 GLU A N 1
ATOM 1723 C CA . GLU A 1 217 ? 3.613 25.75 7.754 1 94.81 217 GLU A CA 1
ATOM 1724 C C . GLU A 1 217 ? 3.568 24.234 7.539 1 94.81 217 GLU A C 1
ATOM 1726 O O . GLU A 1 217 ? 4.375 23.688 6.789 1 94.81 217 GLU A O 1
ATOM 1731 N N . MET A 1 218 ? 2.635 23.594 8.156 1 94.44 218 MET A N 1
ATOM 1732 C CA . MET A 1 218 ? 2.467 22.156 7.996 1 94.44 218 MET A CA 1
ATOM 1733 C C . MET A 1 218 ? 2.105 21.812 6.559 1 94.44 218 MET A C 1
ATOM 1735 O O . MET A 1 218 ? 2.639 20.844 5.996 1 94.44 218 MET A O 1
ATOM 1739 N N . LEU A 1 219 ? 1.264 22.578 5.992 1 96.19 219 LEU A N 1
ATOM 1740 C CA . LEU A 1 219 ? 0.801 22.344 4.629 1 96.19 219 LEU A CA 1
ATOM 1741 C C . LEU A 1 219 ? 1.935 22.531 3.629 1 96.19 219 LEU A C 1
ATOM 1743 O O . LEU A 1 219 ? 1.955 21.891 2.576 1 96.19 219 LEU A O 1
ATOM 1747 N N . HIS A 1 220 ? 2.916 23.375 3.975 1 95.69 220 HIS A N 1
ATOM 1748 C CA . HIS A 1 220 ? 3.967 23.75 3.029 1 95.69 220 HIS A CA 1
ATOM 1749 C C . HIS A 1 220 ? 5.234 22.938 3.281 1 95.69 220 HIS A C 1
ATOM 1751 O O . HIS A 1 220 ? 6.289 23.234 2.711 1 95.69 220 HIS A O 1
ATOM 1757 N N . GLU A 1 221 ? 5.32 21.984 4.215 1 90.25 221 GLU A N 1
ATOM 1758 C CA . GLU A 1 221 ? 6.484 21.188 4.594 1 90.25 221 GLU A CA 1
ATOM 1759 C C . GLU A 1 221 ? 7.141 20.562 3.369 1 90.25 221 GLU A C 1
ATOM 1761 O O . GLU A 1 221 ? 8.367 20.5 3.273 1 90.25 221 GLU A O 1
ATOM 1766 N N . GLY A 1 222 ? 6.621 20.141 2.357 1 89.88 222 GLY A N 1
ATOM 1767 C CA . GLY A 1 222 ? 7.176 19.609 1.129 1 89.88 222 GLY A CA 1
ATOM 1768 C C . GLY A 1 222 ? 7.227 20.609 -0.002 1 89.88 222 GLY A C 1
ATOM 1769 O O . GLY A 1 222 ? 7.574 20.266 -1.134 1 89.88 222 GLY A O 1
ATOM 1770 N N . HIS A 1 223 ? 6.973 21.781 0.349 1 93.5 223 HIS A N 1
ATOM 1771 C CA . HIS A 1 223 ? 6.977 22.922 -0.566 1 93.5 223 HIS A CA 1
ATOM 1772 C C . HIS A 1 223 ? 6.102 22.656 -1.786 1 93.5 223 HIS A C 1
ATOM 1774 O O . HIS A 1 223 ? 6.543 22.828 -2.924 1 93.5 223 HIS A O 1
ATOM 1780 N N . PRO A 1 224 ? 4.957 22.219 -1.503 1 93 224 PRO A N 1
ATOM 1781 C CA . PRO A 1 224 ? 4.051 22.062 -2.645 1 93 224 PRO A CA 1
ATOM 1782 C C . PRO A 1 224 ? 3.721 23.391 -3.316 1 93 224 PRO A C 1
ATOM 1784 O O . PRO A 1 224 ? 3.74 24.438 -2.662 1 93 224 PRO A O 1
ATOM 1787 N N . GLY A 1 225 ? 3.414 23.344 -4.578 1 91.69 225 GLY A N 1
ATOM 1788 C CA . GLY A 1 225 ? 2.961 24.531 -5.277 1 91.69 225 GLY A CA 1
ATOM 1789 C C . GLY A 1 225 ? 1.583 25 -4.844 1 91.69 225 GLY A C 1
ATOM 1790 O O . GLY A 1 225 ? 0.936 24.344 -4.02 1 91.69 225 GLY A O 1
ATOM 1791 N N . ILE A 1 226 ? 1.195 26.062 -5.406 1 93.69 226 ILE A N 1
ATOM 1792 C CA . ILE A 1 226 ? -0.043 26.719 -5 1 93.69 226 ILE A CA 1
ATOM 1793 C C . ILE A 1 226 ? -1.22 25.766 -5.195 1 93.69 226 ILE A C 1
ATOM 1795 O O . ILE A 1 226 ? -2.006 25.547 -4.27 1 93.69 226 ILE A O 1
ATOM 1799 N N . VAL A 1 227 ? -1.326 25.141 -6.293 1 93.75 227 VAL A N 1
ATOM 1800 C CA . VAL A 1 227 ? -2.463 24.297 -6.633 1 93.75 227 VAL A CA 1
ATOM 1801 C C . VAL A 1 227 ? -2.479 23.062 -5.727 1 93.75 227 VAL A C 1
ATOM 1803 O O . VAL A 1 227 ? -3.514 22.719 -5.152 1 93.75 227 VAL A O 1
ATOM 1806 N N . ARG A 1 228 ? -1.354 22.469 -5.555 1 93.38 228 ARG A N 1
ATOM 1807 C CA . ARG A 1 228 ? -1.241 21.266 -4.738 1 93.38 228 ARG A CA 1
ATOM 1808 C C . ARG A 1 228 ? -1.468 21.578 -3.264 1 93.38 228 ARG A C 1
ATOM 1810 O O . ARG A 1 228 ? -2.084 20.781 -2.543 1 93.38 228 ARG A O 1
ATOM 1817 N N . MET A 1 229 ? -0.94 22.688 -2.848 1 95.88 229 MET A N 1
ATOM 1818 C CA . MET A 1 229 ? -1.136 23.062 -1.451 1 95.88 229 MET A CA 1
ATOM 1819 C C . MET A 1 229 ? -2.605 23.359 -1.167 1 95.88 229 MET A C 1
ATOM 1821 O O . MET A 1 229 ? -3.115 23.016 -0.101 1 95.88 229 MET A O 1
ATOM 1825 N N . LYS A 1 230 ? -3.303 24.016 -2.111 1 96.19 230 LYS A N 1
ATOM 1826 C CA . LYS A 1 230 ? -4.742 24.219 -1.972 1 96.19 230 LYS A CA 1
ATOM 1827 C C . LYS A 1 230 ? -5.484 22.891 -1.914 1 96.19 230 LYS A C 1
ATOM 1829 O O . LYS A 1 230 ? -6.414 22.734 -1.119 1 96.19 230 LYS A O 1
ATOM 1834 N N . GLY A 1 231 ? -5.012 22 -2.801 1 94.06 231 GLY A N 1
ATOM 1835 C CA . GLY A 1 231 ? -5.598 20.672 -2.775 1 94.06 231 GLY A CA 1
ATOM 1836 C C . GLY A 1 231 ? -5.422 19.969 -1.442 1 94.06 231 GLY A C 1
ATOM 1837 O O . GLY A 1 231 ? -6.355 19.344 -0.936 1 94.06 231 GLY A O 1
ATOM 1838 N N . LEU A 1 232 ? -4.273 20.078 -0.89 1 95.5 232 LEU A N 1
ATOM 1839 C CA . LEU A 1 232 ? -3.998 19.516 0.424 1 95.5 232 LEU A CA 1
ATOM 1840 C C . LEU A 1 232 ? -4.887 20.156 1.489 1 95.5 232 LEU A C 1
ATOM 1842 O O . LEU A 1 232 ? -5.488 19.438 2.303 1 95.5 232 LEU A O 1
ATOM 1846 N N . ALA A 1 233 ? -4.969 21.391 1.46 1 96.56 233 ALA A N 1
ATOM 1847 C CA . ALA A 1 233 ? -5.777 22.125 2.436 1 96.56 233 ALA A CA 1
ATOM 1848 C C . ALA A 1 233 ? -7.238 21.688 2.373 1 96.56 233 ALA A C 1
ATOM 1850 O O . ALA A 1 233 ? -7.875 21.469 3.406 1 96.56 233 ALA A O 1
ATOM 1851 N N . ARG A 1 234 ? -7.691 21.516 1.223 1 94.62 234 ARG A N 1
ATOM 1852 C CA . ARG A 1 234 ? -9.086 21.141 1.02 1 94.62 234 ARG A CA 1
ATOM 1853 C C . ARG A 1 234 ? -9.375 19.75 1.559 1 94.62 234 ARG A C 1
ATOM 1855 O O . ARG A 1 234 ? -10.539 19.391 1.793 1 94.62 234 ARG A O 1
ATOM 1862 N N . SER A 1 235 ? -8.336 19.062 1.746 1 93.81 235 SER A N 1
ATOM 1863 C CA . SER A 1 235 ? -8.516 17.703 2.236 1 93.81 235 SER A CA 1
ATOM 1864 C C . SER A 1 235 ? -8.508 17.656 3.76 1 93.81 235 SER A C 1
ATOM 1866 O O . SER A 1 235 ? -8.922 16.656 4.359 1 93.81 235 SER A O 1
ATOM 1868 N N . TYR A 1 236 ? -8.125 18.812 4.422 1 96 236 TYR A N 1
ATOM 1869 C CA . TYR A 1 236 ? -7.871 18.656 5.848 1 96 236 TYR A CA 1
ATOM 1870 C C . TYR A 1 236 ? -8.461 19.812 6.633 1 96 236 TYR A C 1
ATOM 1872 O O . TYR A 1 236 ? -9.023 19.625 7.715 1 96 236 TYR A O 1
ATOM 1880 N N . VAL A 1 237 ? -8.375 21.031 6.055 1 98 237 VAL A N 1
ATOM 1881 C CA . VAL A 1 237 ? -8.656 22.188 6.895 1 98 237 VAL A CA 1
ATOM 1882 C C . VAL A 1 237 ? -9.391 23.25 6.078 1 98 237 VAL A C 1
ATOM 1884 O O . VAL A 1 237 ? -9.43 23.188 4.848 1 98 237 VAL A O 1
ATOM 1887 N N . TRP A 1 238 ? -9.945 24.172 6.844 1 97.94 238 TRP A N 1
ATOM 1888 C CA . TRP A 1 238 ? -10.578 25.312 6.184 1 97.94 238 TRP A CA 1
ATOM 1889 C C . TRP A 1 238 ? -10.641 26.516 7.117 1 97.94 238 TRP A C 1
ATOM 1891 O O . TRP A 1 238 ? -10.742 26.359 8.336 1 97.94 238 TRP A O 1
ATOM 1901 N N . TRP A 1 239 ? -10.523 27.656 6.598 1 97.88 239 TRP A N 1
ATOM 1902 C CA . TRP A 1 239 ? -10.891 28.938 7.195 1 97.88 239 TRP A CA 1
ATOM 1903 C C . TRP A 1 239 ? -11.117 29.984 6.121 1 97.88 239 TRP A C 1
ATOM 1905 O O . TRP A 1 239 ? -10.68 29.828 4.98 1 97.88 239 TRP A O 1
ATOM 1915 N N . PRO A 1 240 ? -11.961 30.953 6.457 1 96.31 240 PRO A N 1
ATOM 1916 C CA . PRO A 1 240 ? -12.219 31.984 5.445 1 96.31 240 PRO A CA 1
ATOM 1917 C C . PRO A 1 240 ? -10.945 32.656 4.941 1 96.31 240 PRO A C 1
ATOM 1919 O O . PRO A 1 240 ? -10.133 33.125 5.738 1 96.31 240 PRO A O 1
ATOM 1922 N N . GLY A 1 241 ? -10.719 32.625 3.625 1 96.19 241 GLY A N 1
ATOM 1923 C CA . GLY A 1 241 ? -9.586 33.312 3.016 1 96.19 241 GLY A CA 1
ATOM 1924 C C . GLY A 1 241 ? -8.352 32.438 2.895 1 96.19 241 GLY A C 1
ATOM 1925 O O . GLY A 1 241 ? -7.262 32.906 2.609 1 96.19 241 GLY A O 1
ATOM 1926 N N . ILE A 1 242 ? -8.5 31.125 3.082 1 97.62 242 ILE A N 1
ATOM 1927 C CA . ILE A 1 242 ? -7.352 30.234 3.098 1 97.62 242 ILE A CA 1
ATOM 1928 C C . ILE A 1 242 ? -6.688 30.219 1.723 1 97.62 242 ILE A C 1
ATOM 1930 O O . ILE A 1 242 ? -5.461 30.125 1.619 1 97.62 242 ILE A O 1
ATOM 1934 N N . ASP A 1 243 ? -7.418 30.297 0.64 1 97.12 243 ASP A N 1
ATOM 1935 C CA . ASP A 1 243 ? -6.844 30.25 -0.702 1 97.12 243 ASP A CA 1
ATOM 1936 C C . ASP A 1 243 ? -5.859 31.391 -0.924 1 97.12 243 ASP A C 1
ATOM 1938 O O . ASP A 1 243 ? -4.746 31.188 -1.409 1 97.12 243 ASP A O 1
ATOM 1942 N N . LYS A 1 244 ? -6.262 32.594 -0.555 1 97.25 244 LYS A N 1
ATOM 1943 C CA . LYS A 1 244 ? -5.395 33.75 -0.692 1 97.25 244 LYS A CA 1
ATOM 1944 C C . LYS A 1 244 ? -4.16 33.625 0.199 1 97.25 244 LYS A C 1
ATOM 1946 O O . LYS A 1 244 ? -3.059 34 -0.206 1 97.25 244 LYS A O 1
ATOM 1951 N N . MET A 1 245 ? -4.316 33.125 1.35 1 97.88 245 MET A N 1
ATOM 1952 C CA . MET A 1 245 ? -3.197 32.969 2.275 1 97.88 245 MET A CA 1
ATOM 1953 C C . MET A 1 245 ? -2.189 31.938 1.746 1 97.88 245 MET A C 1
ATOM 1955 O O . MET A 1 245 ? -0.98 32.125 1.906 1 97.88 245 MET A O 1
ATOM 1959 N N . VAL A 1 246 ? -2.705 30.875 1.131 1 97.56 246 VAL A N 1
ATOM 1960 C CA . VAL A 1 246 ? -1.834 29.875 0.525 1 97.56 246 VAL A CA 1
ATOM 1961 C C . VAL A 1 246 ? -1.024 30.516 -0.604 1 97.56 246 VAL A C 1
ATOM 1963 O O . VAL A 1 246 ? 0.186 30.297 -0.703 1 97.56 246 VAL A O 1
ATOM 1966 N N . GLU A 1 247 ? -1.685 31.266 -1.427 1 96.81 247 GLU A N 1
ATOM 1967 C CA . GLU A 1 247 ? -1.009 31.922 -2.535 1 96.81 247 GLU A CA 1
ATOM 1968 C C . GLU A 1 247 ? 0.099 32.844 -2.031 1 96.81 247 GLU A C 1
ATOM 1970 O O . GLU A 1 247 ? 1.221 32.812 -2.541 1 96.81 247 GLU A O 1
ATOM 1975 N N . ASN A 1 248 ? -0.21 33.625 -1.055 1 96.44 248 ASN A N 1
ATOM 1976 C CA . ASN A 1 248 ? 0.762 34.562 -0.481 1 96.44 248 ASN A CA 1
ATOM 1977 C C . ASN A 1 248 ? 1.931 33.812 0.16 1 96.44 248 ASN A C 1
ATOM 1979 O O . ASN A 1 248 ? 3.082 34.219 0.035 1 96.44 248 ASN A O 1
ATOM 1983 N N . TRP A 1 249 ? 1.601 32.719 0.818 1 96.25 249 TRP A N 1
ATOM 1984 C CA . TRP A 1 249 ? 2.625 31.953 1.495 1 96.25 249 TRP A CA 1
ATOM 1985 C C . TRP A 1 249 ? 3.637 31.391 0.497 1 96.25 249 TRP A C 1
ATOM 1987 O O . TRP A 1 249 ? 4.848 31.547 0.679 1 96.25 249 TRP A O 1
ATOM 1997 N N . VAL A 1 250 ? 3.154 30.781 -0.544 1 94.62 250 VAL A N 1
ATOM 1998 C CA . VAL A 1 250 ? 4.023 30.156 -1.536 1 94.62 250 VAL A CA 1
ATOM 1999 C C . VAL A 1 250 ? 4.832 31.219 -2.264 1 94.62 250 VAL A C 1
ATOM 2001 O O . VAL A 1 250 ? 6.02 31.031 -2.537 1 94.62 250 VAL A O 1
ATOM 2004 N N . ALA A 1 251 ? 4.238 32.344 -2.545 1 93.38 251 ALA A N 1
ATOM 2005 C CA . ALA A 1 251 ? 4.898 33.438 -3.258 1 93.38 251 ALA A CA 1
ATOM 2006 C C . ALA A 1 251 ? 6.008 34.062 -2.408 1 93.38 251 ALA A C 1
ATOM 2008 O O . ALA A 1 251 ? 6.98 34.594 -2.943 1 93.38 251 ALA A O 1
ATOM 2009 N N . SER A 1 252 ? 5.859 33.938 -1.179 1 93.56 252 SER A N 1
ATOM 2010 C CA . SER A 1 252 ? 6.809 34.594 -0.288 1 93.56 252 SER A CA 1
ATOM 2011 C C . SER A 1 252 ? 7.875 33.625 0.202 1 93.56 252 SER A C 1
ATOM 2013 O O . SER A 1 252 ? 8.797 34 0.922 1 93.56 252 SER A O 1
ATOM 2015 N N . CYS A 1 253 ? 7.727 32.375 -0.099 1 92.81 253 CYS A N 1
ATOM 2016 C CA . CYS A 1 253 ? 8.68 31.375 0.396 1 92.81 253 CYS A CA 1
ATOM 2017 C C . CYS A 1 253 ? 10.023 31.516 -0.31 1 92.81 253 CYS A C 1
ATOM 2019 O O . CYS A 1 253 ? 10.109 31.375 -1.531 1 92.81 253 CYS A O 1
ATOM 2021 N N . PRO A 1 254 ? 11.055 31.766 0.329 1 90 254 PRO A N 1
ATOM 2022 C CA . PRO A 1 254 ? 12.367 31.969 -0.292 1 90 254 PRO A CA 1
ATOM 2023 C C . PRO A 1 254 ? 12.891 30.719 -0.989 1 90 254 PRO A C 1
ATOM 2025 O O . PRO A 1 254 ? 13.516 30.812 -2.049 1 90 254 PRO A O 1
ATOM 2028 N N . ASN A 1 255 ? 12.68 29.562 -0.415 1 88.81 255 ASN A N 1
ATOM 2029 C CA . ASN A 1 255 ? 13.164 28.312 -0.994 1 88.81 255 ASN A CA 1
ATOM 2030 C C . ASN A 1 255 ? 12.492 28.016 -2.332 1 88.81 255 ASN A C 1
ATOM 2032 O O . ASN A 1 255 ? 13.125 27.484 -3.242 1 88.81 255 ASN A O 1
ATOM 2036 N N . CYS A 1 256 ? 11.273 28.344 -2.373 1 87.75 256 CYS A N 1
ATOM 2037 C CA . CYS A 1 256 ? 10.523 28.094 -3.6 1 87.75 256 CYS A CA 1
ATOM 2038 C C . CYS A 1 256 ? 10.906 29.094 -4.688 1 87.75 256 CYS A C 1
ATOM 2040 O O . CYS A 1 256 ? 10.836 28.766 -5.875 1 87.75 256 CYS A O 1
ATOM 2042 N N . GLN A 1 257 ? 11.266 30.25 -4.367 1 83.94 257 GLN A N 1
ATOM 2043 C CA . GLN A 1 257 ? 11.602 31.297 -5.324 1 83.94 257 GLN A CA 1
ATOM 2044 C C . GLN A 1 257 ? 12.953 31.047 -5.973 1 83.94 257 GLN A C 1
ATOM 2046 O O . GLN A 1 257 ? 13.203 31.484 -7.098 1 83.94 257 GLN A O 1
ATOM 2051 N N . VAL A 1 258 ? 13.797 30.391 -5.316 1 78.12 258 VAL A N 1
ATOM 2052 C CA . VAL A 1 258 ? 15.148 30.141 -5.816 1 78.12 258 VAL A CA 1
ATOM 2053 C C . VAL A 1 258 ? 15.094 29.141 -6.973 1 78.12 258 VAL A C 1
ATOM 2055 O O . VAL A 1 258 ? 15.922 29.203 -7.887 1 78.12 258 VAL A O 1
ATOM 2058 N N . VAL A 1 259 ? 14.141 28.266 -6.922 1 71.19 259 VAL A N 1
ATOM 2059 C CA . VAL A 1 259 ? 14.141 27.203 -7.922 1 71.19 259 VAL A CA 1
ATOM 2060 C C . VAL A 1 259 ? 13.32 27.641 -9.133 1 71.19 259 VAL A C 1
ATOM 2062 O O . VAL A 1 259 ? 12.148 28 -9 1 71.19 259 VAL A O 1
ATOM 2065 N N . ARG A 1 260 ? 13.961 28.234 -10.227 1 57.78 260 ARG A N 1
ATOM 2066 C CA . ARG A 1 260 ? 13.336 28.641 -11.477 1 57.78 260 ARG A CA 1
ATOM 2067 C C . ARG A 1 260 ? 12.695 27.453 -12.195 1 57.78 260 ARG A C 1
ATOM 2069 O O . ARG A 1 260 ? 13.312 26.391 -12.305 1 57.78 260 ARG A O 1
ATOM 2076 N N . PRO A 1 261 ? 11.273 27.594 -12.508 1 58.09 261 PRO A N 1
ATOM 2077 C CA . PRO A 1 261 ? 10.641 26.469 -13.219 1 58.09 261 PRO A CA 1
ATOM 2078 C C . PRO A 1 261 ? 11.32 26.172 -14.555 1 58.09 261 PRO A C 1
ATOM 2080 O O . PRO A 1 261 ? 11.742 27.094 -15.258 1 58.09 261 PRO A O 1
ATOM 2083 N N . ALA A 1 262 ? 11.891 25 -14.711 1 53.97 262 ALA A N 1
ATOM 2084 C CA . ALA A 1 262 ? 12.398 24.625 -16.016 1 53.97 262 ALA A CA 1
ATOM 2085 C C . ALA A 1 262 ? 11.312 24.703 -17.094 1 53.97 262 ALA A C 1
ATOM 2087 O O . ALA A 1 262 ? 10.125 24.531 -16.781 1 53.97 262 ALA A O 1
ATOM 2088 N N . PRO A 1 263 ? 11.625 25.109 -18.312 1 52.16 263 PRO A N 1
ATOM 2089 C CA . PRO A 1 263 ? 10.672 25.203 -19.422 1 52.16 263 PRO A CA 1
ATOM 2090 C C . PRO A 1 263 ? 9.859 23.922 -19.641 1 52.16 263 PRO A C 1
ATOM 2092 O O . PRO A 1 263 ? 10.336 22.828 -19.328 1 52.16 263 PRO A O 1
ATOM 2095 N N . PRO A 1 264 ? 8.555 24.109 -19.797 1 51.22 264 PRO A N 1
ATOM 2096 C CA . PRO A 1 264 ? 7.664 22.969 -19.984 1 51.22 264 PRO A CA 1
ATOM 2097 C C . PRO A 1 264 ? 8.164 22.016 -21.078 1 51.22 264 PRO A C 1
ATOM 2099 O O . PRO A 1 264 ? 8.672 22.453 -22.109 1 51.22 264 PRO A O 1
ATOM 2102 N N . HIS A 1 265 ? 8.578 20.891 -20.781 1 53.38 265 HIS A N 1
ATOM 2103 C CA . HIS A 1 265 ? 9.055 19.906 -21.75 1 53.38 265 HIS A CA 1
ATOM 2104 C C . HIS A 1 265 ? 7.93 19.438 -22.672 1 53.38 265 HIS A C 1
ATOM 2106 O O . HIS A 1 265 ? 6.75 19.625 -22.344 1 53.38 265 HIS A O 1
ATOM 2112 N N . ALA A 1 266 ? 8.289 18.719 -23.812 1 48.94 266 ALA A N 1
ATOM 2113 C CA . ALA A 1 266 ? 7.531 18.188 -24.953 1 48.94 266 ALA A CA 1
ATOM 2114 C C . ALA A 1 266 ? 6.449 17.219 -24.484 1 48.94 266 ALA A C 1
ATOM 2116 O O . ALA A 1 266 ? 6.594 16.578 -23.438 1 48.94 266 ALA A O 1
ATOM 2117 N N . PRO A 1 267 ? 5.391 17.281 -25.172 1 47.75 267 PRO A N 1
ATOM 2118 C CA . PRO A 1 267 ? 4.258 16.406 -24.875 1 47.75 267 PRO A CA 1
ATOM 2119 C C . PRO A 1 267 ? 4.668 14.938 -24.766 1 47.75 267 PRO A C 1
ATOM 2121 O O . PRO A 1 267 ? 5.539 14.477 -25.516 1 47.75 267 PRO A O 1
ATOM 2124 N N . THR A 1 268 ? 4.516 14.359 -23.625 1 53.38 268 THR A N 1
ATOM 2125 C CA . THR A 1 268 ? 4.832 12.961 -23.344 1 53.38 268 THR A CA 1
ATOM 2126 C C . THR A 1 268 ? 4.117 12.031 -24.328 1 53.38 268 THR A C 1
ATOM 2128 O O . THR A 1 268 ? 2.975 12.297 -24.703 1 53.38 268 THR A O 1
ATOM 2131 N N . GLN A 1 269 ? 4.816 11.25 -25.031 1 50.75 269 GLN A N 1
ATOM 2132 C CA . GLN A 1 269 ? 4.223 10.234 -25.891 1 50.75 269 GLN A CA 1
ATOM 2133 C C . GLN A 1 269 ? 3.16 9.43 -25.141 1 50.75 269 GLN A C 1
ATOM 2135 O O . GLN A 1 269 ? 3.305 9.156 -23.953 1 50.75 269 GLN A O 1
ATOM 2140 N N . GLU A 1 270 ? 2.018 9.344 -25.766 1 49.66 270 GLU A N 1
ATOM 2141 C CA . GLU A 1 270 ? 0.799 8.758 -25.203 1 49.66 270 GLU A CA 1
ATOM 2142 C C . GLU A 1 270 ? 0.946 7.25 -25.016 1 49.66 270 GLU A C 1
ATOM 2144 O O . GLU A 1 270 ? 1.222 6.523 -25.969 1 49.66 270 GLU A O 1
ATOM 2149 N N . TRP A 1 271 ? 1.585 6.832 -24 1 53.62 271 TRP A N 1
ATOM 2150 C CA . TRP A 1 271 ? 1.471 5.414 -23.672 1 53.62 271 TRP A CA 1
ATOM 2151 C C . TRP A 1 271 ? 0.008 4.996 -23.547 1 53.62 271 TRP A C 1
ATOM 2153 O O . TRP A 1 271 ? -0.869 5.84 -23.344 1 53.62 271 TRP A O 1
ATOM 2163 N N . GLU A 1 272 ? -0.276 3.738 -24.031 1 55 272 GLU A N 1
ATOM 2164 C CA . GLU A 1 272 ? -1.608 3.207 -23.766 1 55 272 GLU A CA 1
ATOM 2165 C C . GLU A 1 272 ? -2.006 3.436 -22.312 1 55 272 GLU A C 1
ATOM 2167 O O . GLU A 1 272 ? -1.145 3.521 -21.438 1 55 272 GLU A O 1
ATOM 2172 N N . CYS A 1 273 ? -3.174 3.826 -22.125 1 57.47 273 CYS A N 1
ATOM 2173 C CA . CYS A 1 273 ? -3.742 4.066 -20.812 1 57.47 273 CYS A CA 1
ATOM 2174 C C . CYS A 1 273 ? -3.479 2.891 -19.875 1 57.47 273 CYS A C 1
ATOM 2176 O O . CYS A 1 273 ? -3.707 1.737 -20.25 1 57.47 273 CYS A O 1
ATOM 2178 N N . PRO A 1 274 ? -2.775 3.162 -18.812 1 65.81 274 PRO A N 1
ATOM 2179 C CA . PRO A 1 274 ? -2.492 2.064 -17.891 1 65.81 274 PRO A CA 1
ATOM 2180 C C . PRO A 1 274 ? -3.754 1.335 -17.438 1 65.81 274 PRO A C 1
ATOM 2182 O O . PRO A 1 274 ? -4.809 1.959 -17.266 1 65.81 274 PRO A O 1
ATOM 2185 N N . ARG A 1 275 ? -3.744 0.079 -17.438 1 70 275 ARG A N 1
ATOM 2186 C CA . ARG A 1 275 ? -4.855 -0.818 -17.141 1 70 275 ARG A CA 1
ATOM 2187 C C . ARG A 1 275 ? -5.238 -0.741 -15.664 1 70 275 ARG A C 1
ATOM 2189 O O . ARG A 1 275 ? -6.402 -0.921 -15.305 1 70 275 ARG A O 1
ATOM 2196 N N . GLY A 1 276 ? -4.324 -0.311 -14.758 1 87.12 276 GLY A N 1
ATOM 2197 C CA . GLY A 1 276 ? -4.57 -0.35 -13.328 1 87.12 276 GLY A CA 1
ATOM 2198 C C . GLY A 1 276 ? -3.361 0.041 -12.5 1 87.12 276 GLY A C 1
ATOM 2199 O O . GLY A 1 276 ? -2.311 0.379 -13.047 1 87.12 276 GLY A O 1
ATOM 2200 N N . PRO A 1 277 ? -3.648 0.032 -11.266 1 93.69 277 PRO A N 1
ATOM 2201 C CA . PRO A 1 277 ? -2.551 0.418 -10.375 1 93.69 277 PRO A CA 1
ATOM 2202 C C . PRO A 1 277 ? -1.352 -0.521 -10.477 1 93.69 277 PRO A C 1
ATOM 2204 O O . PRO A 1 277 ? -1.521 -1.743 -10.516 1 93.69 277 PRO A O 1
ATOM 2207 N N . TRP A 1 278 ? -0.209 0.092 -10.609 1 95.75 278 TRP A N 1
ATOM 2208 C CA . TRP A 1 278 ? 1.08 -0.591 -10.57 1 95.75 278 TRP A CA 1
ATOM 2209 C C . TRP A 1 278 ? 1.202 -1.589 -11.719 1 95.75 278 TRP A C 1
ATOM 2211 O O . TRP A 1 278 ? 1.899 -2.6 -11.602 1 95.75 278 TRP A O 1
ATOM 2221 N N . SER A 1 279 ? 0.479 -1.421 -12.82 1 92.69 279 SER A N 1
ATOM 2222 C CA . SER A 1 279 ? 0.542 -2.281 -14 1 92.69 279 SER A CA 1
ATOM 2223 C C . SER A 1 279 ? 1.732 -1.921 -14.883 1 92.69 279 SER A C 1
ATOM 2225 O O . SER A 1 279 ? 2.406 -2.805 -15.414 1 92.69 279 SER A O 1
ATOM 2227 N N . ARG A 1 280 ? 1.937 -0.659 -14.922 1 93.19 280 ARG A N 1
ATOM 2228 C CA . ARG A 1 280 ? 3.076 -0.156 -15.68 1 93.19 280 ARG A CA 1
ATOM 2229 C C . ARG A 1 280 ? 3.883 0.845 -14.859 1 93.19 280 ARG A C 1
ATOM 2231 O O . ARG A 1 280 ? 3.34 1.839 -14.375 1 93.19 280 ARG A O 1
ATOM 2238 N N . ILE A 1 281 ? 5.129 0.548 -14.758 1 95 281 ILE A N 1
ATOM 2239 C CA . ILE A 1 281 ? 5.984 1.462 -14.008 1 95 281 ILE A CA 1
ATOM 2240 C C . ILE A 1 281 ? 7.105 1.972 -14.906 1 95 281 ILE A C 1
ATOM 2242 O O . ILE A 1 281 ? 7.551 1.267 -15.812 1 95 281 ILE A O 1
ATOM 2246 N N . HIS A 1 282 ? 7.477 3.203 -14.688 1 93.56 282 HIS A N 1
ATOM 2247 C CA . HIS A 1 282 ? 8.602 3.838 -15.367 1 93.56 282 HIS A CA 1
ATOM 2248 C C . HIS A 1 282 ? 9.773 4.047 -14.414 1 93.56 282 HIS A C 1
ATOM 2250 O O . HIS A 1 282 ? 9.586 4.469 -13.273 1 93.56 282 HIS A O 1
ATOM 2256 N N . ILE A 1 283 ? 10.961 3.707 -14.891 1 93.44 283 ILE A N 1
ATOM 2257 C CA . ILE A 1 283 ? 12.125 3.838 -14.031 1 93.44 283 ILE A CA 1
ATOM 2258 C C . ILE A 1 283 ? 13.203 4.664 -14.734 1 93.44 283 ILE A C 1
ATOM 2260 O O . ILE A 1 283 ? 13.336 4.598 -15.961 1 93.44 283 ILE A O 1
ATOM 2264 N N . ASP A 1 284 ? 13.891 5.445 -13.984 1 90.5 284 ASP A N 1
ATOM 2265 C CA . ASP A 1 284 ? 15.016 6.238 -14.477 1 90.5 284 ASP A CA 1
ATOM 2266 C C . ASP A 1 284 ? 15.977 6.598 -13.344 1 90.5 284 ASP A C 1
ATOM 2268 O O . ASP A 1 284 ? 15.594 6.566 -12.172 1 90.5 284 ASP A O 1
ATOM 2272 N N . PHE A 1 285 ? 17.172 6.859 -13.727 1 89.12 285 PHE A N 1
ATOM 2273 C CA . PHE A 1 285 ? 18.141 7.332 -12.75 1 89.12 285 PHE A CA 1
ATOM 2274 C C . PHE A 1 285 ? 18.172 8.852 -12.703 1 89.12 285 PHE A C 1
ATOM 2276 O O . PHE A 1 285 ? 18.047 9.516 -13.734 1 89.12 285 PHE A O 1
ATOM 2283 N N . ALA A 1 286 ? 18.219 9.312 -11.523 1 87.06 286 ALA A N 1
ATOM 2284 C CA . ALA A 1 286 ? 18.438 10.742 -11.32 1 87.06 286 ALA A CA 1
ATOM 2285 C C . ALA A 1 286 ? 19.812 10.992 -10.695 1 87.06 286 ALA A C 1
ATOM 2287 O O . ALA A 1 286 ? 20.078 10.547 -9.578 1 87.06 286 ALA A O 1
ATOM 2288 N N . GLY A 1 287 ? 20.594 11.812 -11.445 1 79.56 287 GLY A N 1
ATOM 2289 C CA . GLY A 1 287 ? 21.875 12.18 -10.898 1 79.56 287 GLY A CA 1
ATOM 2290 C C . GLY A 1 287 ? 23.047 11.641 -11.695 1 79.56 287 GLY A C 1
ATOM 2291 O O . GLY A 1 287 ? 22.859 11.016 -12.742 1 79.56 287 GLY A O 1
ATOM 2292 N N . PRO A 1 288 ? 24.141 11.953 -11.117 1 78.88 288 PRO A N 1
ATOM 2293 C CA . PRO A 1 288 ? 24.5 12.391 -9.758 1 78.88 288 PRO A CA 1
ATOM 2294 C C . PRO A 1 288 ? 24.125 13.852 -9.5 1 78.88 288 PRO A C 1
ATOM 2296 O O . PRO A 1 288 ? 24.328 14.703 -10.375 1 78.88 288 PRO A O 1
ATOM 2299 N N . THR A 1 289 ? 23.375 14.102 -8.492 1 76.75 289 THR A N 1
ATOM 2300 C CA . THR A 1 289 ? 23.078 15.422 -7.969 1 76.75 289 THR A CA 1
ATOM 2301 C C . THR A 1 289 ? 23.625 15.578 -6.547 1 76.75 289 THR A C 1
ATOM 2303 O O . THR A 1 289 ? 23.172 14.883 -5.633 1 76.75 289 THR A O 1
ATOM 2306 N N . ARG A 1 290 ? 24.625 16.469 -6.387 1 77.94 290 ARG A N 1
ATOM 2307 C CA . ARG A 1 290 ? 25.266 16.703 -5.094 1 77.94 290 ARG A CA 1
ATOM 2308 C C . ARG A 1 290 ? 25.844 15.414 -4.527 1 77.94 290 ARG A C 1
ATOM 2310 O O . ARG A 1 290 ? 25.641 15.102 -3.354 1 77.94 290 ARG A O 1
ATOM 2317 N N . GLY A 1 291 ? 26.297 14.586 -5.383 1 80.88 291 GLY A N 1
ATOM 2318 C CA . GLY A 1 291 ? 27.016 13.391 -4.984 1 80.88 291 GLY A CA 1
ATOM 2319 C C . GLY A 1 291 ? 26.109 12.195 -4.754 1 80.88 291 GLY A C 1
ATOM 2320 O O . GLY A 1 291 ? 26.562 11.141 -4.305 1 80.88 291 GLY A O 1
ATOM 2321 N N . HIS A 1 292 ? 24.859 12.414 -5.035 1 89.38 292 HIS A N 1
ATOM 2322 C CA . HIS A 1 292 ? 23.922 11.32 -4.801 1 89.38 292 HIS A CA 1
ATOM 2323 C C . HIS A 1 292 ? 23.234 10.906 -6.098 1 89.38 292 HIS A C 1
ATOM 2325 O O . HIS A 1 292 ? 22.906 11.75 -6.938 1 89.38 292 HIS A O 1
ATOM 2331 N N . THR A 1 293 ? 23.141 9.594 -6.27 1 92.44 293 THR A N 1
ATOM 2332 C CA . THR A 1 293 ? 22.375 9.039 -7.379 1 92.44 293 THR A CA 1
ATOM 2333 C C . THR A 1 293 ? 21.078 8.398 -6.875 1 92.44 293 THR A C 1
ATOM 2335 O O . THR A 1 293 ? 21.078 7.719 -5.844 1 92.44 293 THR A O 1
ATOM 2338 N N . PHE A 1 294 ? 20.047 8.75 -7.637 1 94.62 294 PHE A N 1
ATOM 2339 C CA . PHE A 1 294 ? 18.734 8.242 -7.223 1 94.62 294 PHE A CA 1
ATOM 2340 C C . PHE A 1 294 ? 18.125 7.367 -8.312 1 94.62 294 PHE A C 1
ATOM 2342 O O . PHE A 1 294 ? 18.359 7.598 -9.5 1 94.62 294 PHE A O 1
ATOM 2349 N N . LEU A 1 295 ? 17.484 6.32 -7.898 1 94.88 295 LEU A N 1
ATOM 2350 C CA . LEU A 1 295 ? 16.578 5.562 -8.766 1 94.88 295 LEU A CA 1
ATOM 2351 C C . LEU A 1 295 ? 15.141 6.031 -8.602 1 94.88 295 LEU A C 1
ATOM 2353 O O . LEU A 1 295 ? 14.586 5.965 -7.508 1 94.88 295 LEU A O 1
ATOM 2357 N N . VAL A 1 296 ? 14.594 6.543 -9.688 1 95.94 296 VAL A N 1
ATOM 2358 C CA . VAL A 1 296 ? 13.242 7.094 -9.656 1 95.94 296 VAL A CA 1
ATOM 2359 C C . VAL A 1 296 ? 12.273 6.125 -10.336 1 95.94 296 VAL A C 1
ATOM 2361 O O . VAL A 1 296 ? 12.508 5.703 -11.469 1 95.94 296 VAL A O 1
ATOM 2364 N N . ILE A 1 297 ? 11.234 5.711 -9.625 1 96.88 297 ILE A N 1
ATOM 2365 C CA . ILE A 1 297 ? 10.203 4.816 -10.133 1 96.88 297 ILE A CA 1
ATOM 2366 C C . ILE A 1 297 ? 8.836 5.48 -10 1 96.88 297 ILE A C 1
ATOM 2368 O O . ILE A 1 297 ? 8.484 5.992 -8.938 1 96.88 297 ILE A O 1
ATOM 2372 N N . VAL A 1 298 ? 8.062 5.457 -11.109 1 96.19 298 VAL A N 1
ATOM 2373 C CA . VAL A 1 298 ? 6.754 6.094 -11.07 1 96.19 298 VAL A CA 1
ATOM 2374 C C . VAL A 1 298 ? 5.703 5.152 -11.656 1 96.19 298 VAL A C 1
ATOM 2376 O O . VAL A 1 298 ? 5.918 4.551 -12.711 1 96.19 298 VAL A O 1
ATOM 2379 N N . ASP A 1 299 ? 4.668 4.938 -10.922 1 95.69 299 ASP A N 1
ATOM 2380 C CA . ASP A 1 299 ? 3.518 4.207 -11.445 1 95.69 299 ASP A CA 1
ATOM 2381 C C . ASP A 1 299 ? 2.721 5.066 -12.422 1 95.69 299 ASP A C 1
ATOM 2383 O O . ASP A 1 299 ? 2.301 6.176 -12.078 1 95.69 299 ASP A O 1
ATOM 2387 N N . ALA A 1 300 ? 2.438 4.57 -13.516 1 91.88 300 ALA A N 1
ATOM 2388 C CA . ALA A 1 300 ? 1.791 5.344 -14.578 1 91.88 300 ALA A CA 1
ATOM 2389 C C . ALA A 1 300 ? 0.336 5.645 -14.227 1 91.88 300 ALA A C 1
ATOM 2391 O O . ALA A 1 300 ? -0.204 6.676 -14.625 1 91.88 300 ALA A O 1
ATOM 2392 N N . TYR A 1 301 ? -0.259 4.82 -13.461 1 92.12 301 TYR A N 1
ATOM 2393 C CA . TYR A 1 301 ? -1.676 4.953 -13.148 1 92.12 301 TYR A CA 1
ATOM 2394 C C . TYR A 1 301 ? -1.887 5.926 -11.992 1 92.12 301 TYR A C 1
ATOM 2396 O O . TYR A 1 301 ? -2.574 6.938 -12.141 1 92.12 301 TYR A O 1
ATOM 2404 N N . SER A 1 302 ? -1.273 5.703 -10.945 1 94.19 302 SER A N 1
ATOM 2405 C CA . SER A 1 302 ? -1.525 6.449 -9.719 1 94.19 302 SER A CA 1
ATOM 2406 C C . SER A 1 302 ? -0.569 7.629 -9.586 1 94.19 302 SER A C 1
ATOM 2408 O O . SER A 1 302 ? -0.777 8.508 -8.75 1 94.19 302 SER A O 1
ATOM 2410 N N . LYS A 1 303 ? 0.506 7.625 -10.312 1 93.62 303 LYS A N 1
ATOM 2411 C CA . LYS A 1 303 ? 1.562 8.633 -10.219 1 93.62 303 LYS A CA 1
ATOM 2412 C C . LYS A 1 303 ? 2.336 8.492 -8.906 1 93.62 303 LYS A C 1
ATOM 2414 O O . LYS A 1 303 ? 3.057 9.414 -8.508 1 93.62 303 LYS A O 1
ATOM 2419 N N . TRP A 1 304 ? 2.168 7.34 -8.258 1 96.81 304 TRP A N 1
ATOM 2420 C CA . TRP A 1 304 ? 2.953 7.023 -7.07 1 96.81 304 TRP A CA 1
ATOM 2421 C C . TRP A 1 304 ? 4.445 7.07 -7.375 1 96.81 304 TRP A C 1
ATOM 2423 O O . TRP A 1 304 ? 4.906 6.465 -8.352 1 96.81 304 TRP A O 1
ATOM 2433 N N . LEU A 1 305 ? 5.125 7.781 -6.52 1 97.38 305 LEU A N 1
ATOM 2434 C CA . LEU A 1 305 ? 6.543 8.016 -6.758 1 97.38 305 LEU A CA 1
ATOM 2435 C C . LEU A 1 305 ? 7.398 7.297 -5.719 1 97.38 305 LEU A C 1
ATOM 2437 O O . LEU A 1 305 ? 7.09 7.332 -4.527 1 97.38 305 LEU A O 1
ATOM 2441 N N . GLU A 1 306 ? 8.336 6.543 -6.188 1 97.81 306 GLU A N 1
ATOM 2442 C CA . GLU A 1 306 ? 9.406 5.984 -5.359 1 97.81 306 GLU A CA 1
ATOM 2443 C C . GLU A 1 306 ? 10.766 6.555 -5.758 1 97.81 306 GLU A C 1
ATOM 2445 O O . GLU A 1 306 ? 11.102 6.605 -6.941 1 97.81 306 GLU A O 1
ATOM 2450 N N . VAL A 1 307 ? 11.508 7.062 -4.82 1 96.81 307 VAL A N 1
ATOM 2451 C CA . VAL A 1 307 ? 12.867 7.547 -5.035 1 96.81 307 VAL A CA 1
ATOM 2452 C C . VAL A 1 307 ? 13.82 6.852 -4.07 1 96.81 307 VAL A C 1
ATOM 2454 O O . VAL A 1 307 ? 13.68 6.969 -2.854 1 96.81 307 VAL A O 1
ATOM 2457 N N . ILE A 1 308 ? 14.734 6.16 -4.609 1 95.88 308 ILE A N 1
ATOM 2458 C CA . ILE A 1 308 ? 15.648 5.367 -3.793 1 95.88 308 ILE A CA 1
ATOM 2459 C C . ILE A 1 308 ? 17.078 5.891 -3.961 1 95.88 308 ILE A C 1
ATOM 2461 O O . ILE A 1 308 ? 17.547 6.078 -5.086 1 95.88 308 ILE A O 1
ATOM 2465 N N . LEU A 1 309 ? 17.734 6.176 -2.854 1 94 309 LEU A N 1
ATOM 2466 C CA . LEU A 1 309 ? 19.141 6.559 -2.877 1 94 309 LEU A CA 1
ATOM 2467 C C . LEU A 1 309 ? 20.016 5.367 -3.232 1 94 309 LEU A C 1
ATOM 2469 O O . LEU A 1 309 ? 20 4.352 -2.531 1 94 309 LEU A O 1
ATOM 2473 N N . MET A 1 310 ? 20.766 5.473 -4.312 1 92.81 310 MET A N 1
ATOM 2474 C CA . MET A 1 310 ? 21.594 4.359 -4.789 1 92.81 310 MET A CA 1
ATOM 2475 C C . MET A 1 310 ? 23.047 4.559 -4.41 1 92.81 310 MET A C 1
ATOM 2477 O O . MET A 1 310 ? 23.609 5.637 -4.617 1 92.81 310 MET A O 1
ATOM 2481 N N . THR A 1 311 ? 23.625 3.564 -3.812 1 85.88 311 THR A N 1
ATOM 2482 C CA . THR A 1 311 ? 25.062 3.598 -3.535 1 85.88 311 THR A CA 1
ATOM 2483 C C . THR A 1 311 ? 25.844 3.09 -4.734 1 85.88 311 THR A C 1
ATOM 2485 O O . THR A 1 311 ? 27 3.465 -4.926 1 85.88 311 THR A O 1
ATOM 2488 N N . SER A 1 312 ? 25.219 2.193 -5.492 1 84.31 312 SER A N 1
ATOM 2489 C CA . SER A 1 312 ? 25.797 1.642 -6.715 1 84.31 312 SER A CA 1
ATOM 2490 C C . SER A 1 312 ? 24.766 1.608 -7.84 1 84.31 312 SER A C 1
ATOM 2492 O O . SER A 1 312 ? 23.562 1.432 -7.59 1 84.31 312 SER A O 1
ATOM 2494 N N . THR A 1 313 ? 25.234 1.814 -9 1 80.69 313 THR A N 1
ATOM 2495 C CA . THR A 1 313 ? 24.312 1.839 -10.133 1 80.69 313 THR A CA 1
ATOM 2496 C C . THR A 1 313 ? 24.406 0.547 -10.938 1 80.69 313 THR A C 1
ATOM 2498 O O . THR A 1 313 ? 24.031 0.507 -12.109 1 80.69 313 THR A O 1
ATOM 2501 N N . THR A 1 314 ? 24.891 -0.444 -10.273 1 85.75 314 THR A N 1
ATOM 2502 C CA . THR A 1 314 ? 24.984 -1.729 -10.953 1 85.75 314 THR A CA 1
ATOM 2503 C C . THR A 1 314 ? 23.609 -2.35 -11.148 1 85.75 314 THR A C 1
ATOM 2505 O O . THR A 1 314 ? 22.656 -2.002 -10.438 1 85.75 314 THR A O 1
ATOM 2508 N N . THR A 1 315 ? 23.578 -3.195 -12.07 1 87.19 315 THR A N 1
ATOM 2509 C CA . THR A 1 315 ? 22.328 -3.889 -12.375 1 87.19 315 THR A CA 1
ATOM 2510 C C . THR A 1 315 ? 21.844 -4.688 -11.172 1 87.19 315 THR A C 1
ATOM 2512 O O . THR A 1 315 ? 20.656 -4.715 -10.875 1 87.19 315 THR A O 1
ATOM 2515 N N . GLU A 1 316 ? 22.766 -5.293 -10.469 1 88.19 316 GLU A N 1
ATOM 2516 C CA . GLU A 1 316 ? 22.422 -6.098 -9.297 1 88.19 316 GLU A CA 1
ATOM 2517 C C . GLU A 1 316 ? 21.812 -5.234 -8.195 1 88.19 316 GLU A C 1
ATOM 2519 O O . GLU A 1 316 ? 20.875 -5.652 -7.52 1 88.19 316 GLU A O 1
ATOM 2524 N N . ALA A 1 317 ? 22.375 -4.062 -8.078 1 90.62 317 ALA A N 1
ATOM 2525 C CA . ALA A 1 317 ? 21.859 -3.143 -7.07 1 90.62 317 ALA A CA 1
ATOM 2526 C C . ALA A 1 317 ? 20.453 -2.693 -7.41 1 90.62 317 ALA A C 1
ATOM 2528 O O . ALA A 1 317 ? 19.594 -2.576 -6.523 1 90.62 317 ALA A O 1
ATOM 2529 N N . VAL A 1 318 ? 20.203 -2.475 -8.656 1 92.62 318 VAL A N 1
ATOM 2530 C CA . VAL A 1 318 ? 18.875 -2.062 -9.117 1 92.62 318 VAL A CA 1
ATOM 2531 C C . VAL A 1 318 ? 17.875 -3.189 -8.883 1 92.62 318 VAL A C 1
ATOM 2533 O O . VAL A 1 318 ? 16.781 -2.955 -8.367 1 92.62 318 VAL A O 1
ATOM 2536 N N . ILE A 1 319 ? 18.266 -4.395 -9.203 1 93.06 319 ILE A N 1
ATOM 2537 C CA . ILE A 1 319 ? 17.406 -5.562 -9.055 1 93.06 319 ILE A CA 1
ATOM 2538 C C . ILE A 1 319 ? 17.047 -5.75 -7.582 1 93.06 319 ILE A C 1
ATOM 2540 O O . ILE A 1 319 ? 15.891 -6.043 -7.25 1 93.06 319 ILE A O 1
ATOM 2544 N N . LYS A 1 320 ? 18.031 -5.527 -6.773 1 92.62 320 LYS A N 1
ATOM 2545 C CA . LYS A 1 320 ? 17.797 -5.66 -5.34 1 92.62 320 LYS A CA 1
ATOM 2546 C C . LYS A 1 320 ? 16.719 -4.676 -4.863 1 92.62 320 LYS A C 1
ATOM 2548 O O . LYS A 1 320 ? 15.836 -5.039 -4.094 1 92.62 320 LYS A O 1
ATOM 2553 N N . GLN A 1 321 ? 16.781 -3.496 -5.352 1 94.56 321 GLN A N 1
ATOM 2554 C CA . GLN A 1 321 ? 15.812 -2.477 -4.957 1 94.56 321 GLN A CA 1
ATOM 2555 C C . GLN A 1 321 ? 14.438 -2.766 -5.551 1 94.56 321 GLN A C 1
ATOM 2557 O O . GLN A 1 321 ? 13.414 -2.576 -4.887 1 94.56 321 GLN A O 1
ATOM 2562 N N . LEU A 1 322 ? 14.406 -3.211 -6.734 1 96.06 322 LEU A N 1
ATOM 2563 C CA . LEU A 1 322 ? 13.141 -3.533 -7.383 1 96.06 322 LEU A CA 1
ATOM 2564 C C . LEU A 1 322 ? 12.453 -4.699 -6.676 1 96.06 322 LEU A C 1
ATOM 2566 O O . LEU A 1 322 ? 11.227 -4.684 -6.496 1 96.06 322 LEU A O 1
ATOM 2570 N N . ARG A 1 323 ? 13.203 -5.691 -6.281 1 95.19 323 ARG A N 1
ATOM 2571 C CA . ARG A 1 323 ? 12.641 -6.832 -5.57 1 95.19 323 ARG A CA 1
ATOM 2572 C C . ARG A 1 323 ? 11.938 -6.383 -4.289 1 95.19 323 ARG A C 1
ATOM 2574 O O . ARG A 1 323 ? 10.836 -6.84 -3.988 1 95.19 323 ARG A O 1
ATOM 2581 N N . LYS A 1 324 ? 12.555 -5.477 -3.643 1 94.44 324 LYS A N 1
ATOM 2582 C CA . LYS A 1 324 ? 11.961 -4.945 -2.418 1 94.44 324 LYS A CA 1
ATOM 2583 C C . LYS A 1 324 ? 10.641 -4.242 -2.709 1 94.44 324 LYS A C 1
ATOM 2585 O O . LYS A 1 324 ? 9.664 -4.426 -1.984 1 94.44 324 LYS A O 1
ATOM 2590 N N . LEU A 1 325 ? 10.641 -3.477 -3.717 1 96.62 325 LEU A N 1
ATOM 2591 C CA . LEU A 1 325 ? 9.438 -2.746 -4.098 1 96.62 325 LEU A CA 1
ATOM 2592 C C . LEU A 1 325 ? 8.328 -3.705 -4.512 1 96.62 325 LEU A C 1
ATOM 2594 O O . LEU A 1 325 ? 7.156 -3.467 -4.219 1 96.62 325 LEU A O 1
ATOM 2598 N N . PHE A 1 326 ? 8.758 -4.809 -5.184 1 97.31 326 PHE A N 1
ATOM 2599 C CA . PHE A 1 326 ? 7.773 -5.766 -5.672 1 97.31 326 PHE A CA 1
ATOM 2600 C C . PHE A 1 326 ? 7.148 -6.539 -4.52 1 97.31 326 PHE A C 1
ATOM 2602 O O . PHE A 1 326 ? 6 -6.984 -4.609 1 97.31 326 PHE A O 1
ATOM 2609 N N . VAL A 1 327 ? 7.844 -6.676 -3.441 1 96.94 327 VAL A N 1
ATOM 2610 C CA . VAL A 1 327 ? 7.281 -7.301 -2.248 1 96.94 327 VAL A CA 1
ATOM 2611 C C . VAL A 1 327 ? 6.16 -6.43 -1.686 1 96.94 327 VAL A C 1
ATOM 2613 O O . VAL A 1 327 ? 5.129 -6.941 -1.246 1 96.94 327 VAL A O 1
ATOM 2616 N N . THR A 1 328 ? 6.324 -5.148 -1.816 1 97 328 THR A N 1
ATOM 2617 C CA . THR A 1 328 ? 5.387 -4.203 -1.218 1 97 328 THR A CA 1
ATOM 2618 C C . THR A 1 328 ? 4.195 -3.965 -2.141 1 97 328 THR A C 1
ATOM 2620 O O . THR A 1 328 ? 3.047 -3.99 -1.699 1 97 328 THR A O 1
ATOM 2623 N N . HIS A 1 329 ? 4.488 -3.775 -3.398 1 97.56 329 HIS A N 1
ATOM 2624 C CA . HIS A 1 329 ? 3.432 -3.295 -4.277 1 97.56 329 HIS A CA 1
ATOM 2625 C C . HIS A 1 329 ? 2.998 -4.379 -5.262 1 97.56 329 HIS A C 1
ATOM 2627 O O . HIS A 1 329 ? 2.035 -4.191 -6.012 1 97.56 329 HIS A O 1
ATOM 2633 N N . GLY A 1 330 ? 3.689 -5.52 -5.297 1 96.75 330 GLY A N 1
ATOM 2634 C CA . GLY A 1 330 ? 3.398 -6.566 -6.266 1 96.75 330 GLY A CA 1
ATOM 2635 C C . GLY A 1 330 ? 4.203 -6.438 -7.543 1 96.75 330 GLY A C 1
ATOM 2636 O O . GLY A 1 330 ? 4.98 -5.492 -7.703 1 96.75 330 GLY A O 1
ATOM 2637 N N . LEU A 1 331 ? 4.027 -7.406 -8.406 1 95.62 331 LEU A N 1
ATOM 2638 C CA . LEU A 1 331 ? 4.734 -7.402 -9.68 1 95.62 331 LEU A CA 1
ATOM 2639 C C . LEU A 1 331 ? 3.994 -6.555 -10.711 1 95.62 331 LEU A C 1
ATOM 2641 O O . LEU A 1 331 ? 2.787 -6.719 -10.906 1 95.62 331 LEU A O 1
ATOM 2645 N N . PRO A 1 332 ? 4.676 -5.629 -11.352 1 95.38 332 PRO A N 1
ATOM 2646 C CA . PRO A 1 332 ? 4.035 -4.934 -12.469 1 95.38 332 PRO A CA 1
ATOM 2647 C C . PRO A 1 332 ? 3.934 -5.797 -13.719 1 95.38 332 PRO A C 1
ATOM 2649 O O . PRO A 1 332 ? 4.586 -6.84 -13.812 1 95.38 332 PRO A O 1
ATOM 2652 N N . ASP A 1 333 ? 3.158 -5.332 -14.648 1 91.38 333 ASP A N 1
ATOM 2653 C CA . ASP A 1 333 ? 3.053 -6.016 -15.93 1 91.38 333 ASP A CA 1
ATOM 2654 C C . ASP A 1 333 ? 4.148 -5.555 -16.891 1 91.38 333 ASP A C 1
ATOM 2656 O O . ASP A 1 333 ? 4.703 -6.363 -17.641 1 91.38 333 ASP A O 1
ATOM 2660 N N . VAL A 1 334 ? 4.363 -4.234 -16.781 1 90.75 334 VAL A N 1
ATOM 2661 C CA . VAL A 1 334 ? 5.301 -3.631 -17.719 1 90.75 334 VAL A CA 1
ATOM 2662 C C . VAL A 1 334 ? 6.254 -2.699 -16.969 1 90.75 334 VAL A C 1
ATOM 2664 O O . VAL A 1 334 ? 5.828 -1.934 -16.094 1 90.75 334 VAL A O 1
ATOM 2667 N N . LEU A 1 335 ? 7.469 -2.855 -17.25 1 92.62 335 LEU A N 1
ATOM 2668 C CA . LEU A 1 335 ? 8.484 -1.923 -16.781 1 92.62 335 LEU A CA 1
ATOM 2669 C C . LEU A 1 335 ? 9.109 -1.163 -17.938 1 92.62 335 LEU A C 1
ATOM 2671 O O . LEU A 1 335 ? 9.617 -1.772 -18.891 1 92.62 335 LEU A O 1
ATOM 2675 N N . VAL A 1 336 ? 9.031 0.178 -17.891 1 89.75 336 VAL A N 1
ATOM 2676 C CA . VAL A 1 336 ? 9.539 1.033 -18.953 1 89.75 336 VAL A CA 1
ATOM 2677 C C . VAL A 1 336 ? 10.82 1.725 -18.484 1 89.75 336 VAL A C 1
ATOM 2679 O O . VAL A 1 336 ? 10.867 2.295 -17.391 1 89.75 336 VAL A O 1
ATOM 2682 N N . SER A 1 337 ? 11.844 1.591 -19.203 1 87.75 337 SER A N 1
ATOM 2683 C CA . SER A 1 337 ? 13.094 2.277 -18.906 1 87.75 337 SER A CA 1
ATOM 2684 C C . SER A 1 337 ? 13.734 2.812 -20.188 1 87.75 337 SER A C 1
ATOM 2686 O O . SER A 1 337 ? 13.281 2.514 -21.281 1 87.75 337 SER A O 1
ATOM 2688 N N . ASP A 1 338 ? 14.633 3.65 -19.984 1 78.88 338 ASP A N 1
ATOM 2689 C CA . ASP A 1 338 ? 15.422 4.07 -21.141 1 78.88 338 ASP A CA 1
ATOM 2690 C C . ASP A 1 338 ? 16.453 3.006 -21.516 1 78.88 338 ASP A C 1
ATOM 2692 O O . ASP A 1 338 ? 16.438 1.897 -20.969 1 78.88 338 ASP A O 1
ATOM 2696 N N . ASN A 1 339 ? 17.281 3.262 -22.5 1 68.19 339 ASN A N 1
ATOM 2697 C CA . ASN A 1 339 ? 18.234 2.285 -23.031 1 68.19 339 ASN A CA 1
ATOM 2698 C C . ASN A 1 339 ? 19.578 2.359 -22.297 1 68.19 339 ASN A C 1
ATOM 2700 O O . ASN A 1 339 ? 20.609 2.041 -22.859 1 68.19 339 ASN A O 1
ATOM 2704 N N . GLY A 1 340 ? 19.484 2.732 -21.062 1 69.38 340 GLY A N 1
ATOM 2705 C CA . GLY A 1 340 ? 20.734 2.748 -20.312 1 69.38 340 GLY A CA 1
ATOM 2706 C C . GLY A 1 340 ? 21.328 1.367 -20.109 1 69.38 340 GLY A C 1
ATOM 2707 O O . GLY A 1 340 ? 20.594 0.384 -19.984 1 69.38 340 GLY A O 1
ATOM 2708 N N . PRO A 1 341 ? 22.562 1.292 -20.172 1 69.25 341 PRO A N 1
ATOM 2709 C CA . PRO A 1 341 ? 23.234 -0.006 -20.078 1 69.25 341 PRO A CA 1
ATOM 2710 C C . PRO A 1 341 ? 22.812 -0.792 -18.828 1 69.25 341 PRO A C 1
ATOM 2712 O O . PRO A 1 341 ? 22.797 -2.025 -18.859 1 69.25 341 PRO A O 1
ATOM 2715 N N . GLN A 1 342 ? 22.516 -0.138 -17.844 1 71.56 342 GLN A N 1
ATOM 2716 C CA . GLN A 1 342 ? 22.094 -0.798 -16.609 1 71.56 342 GLN A CA 1
ATOM 2717 C C . GLN A 1 342 ? 20.797 -1.566 -16.797 1 71.56 342 GLN A C 1
ATOM 2719 O O . GLN A 1 342 ? 20.547 -2.553 -16.109 1 71.56 342 GLN A O 1
ATOM 2724 N N . PHE A 1 343 ? 20.047 -1.155 -17.797 1 72.44 343 PHE A N 1
ATOM 2725 C CA . PHE A 1 343 ? 18.734 -1.754 -18 1 72.44 343 PHE A CA 1
ATOM 2726 C C . PHE A 1 343 ? 18.75 -2.723 -19.172 1 72.44 343 PHE A C 1
ATOM 2728 O O . PHE A 1 343 ? 17.797 -3.469 -19.375 1 72.44 343 PHE A O 1
ATOM 2735 N N . THR A 1 344 ? 19.781 -2.678 -19.844 1 68.44 344 THR A N 1
ATOM 2736 C CA . THR A 1 344 ? 19.797 -3.49 -21.062 1 68.44 344 THR A CA 1
ATOM 2737 C C . THR A 1 344 ? 20.703 -4.703 -20.891 1 68.44 344 THR A C 1
ATOM 2739 O O . THR A 1 344 ? 20.766 -5.57 -21.766 1 68.44 344 THR A O 1
ATOM 2742 N N . PHE A 1 345 ? 21.25 -4.777 -19.703 1 72.12 345 PHE A N 1
ATOM 2743 C CA . PHE A 1 345 ? 22.109 -5.934 -19.438 1 72.12 345 PHE A CA 1
ATOM 2744 C C . PHE A 1 345 ? 21.266 -7.203 -19.328 1 72.12 345 PHE A C 1
ATOM 2746 O O . PHE A 1 345 ? 20.125 -7.164 -18.875 1 72.12 345 PHE A O 1
ATOM 2753 N N . ASN A 1 346 ? 21.844 -8.227 -19.734 1 74.19 346 ASN A N 1
ATOM 2754 C CA . ASN A 1 346 ? 21.203 -9.539 -19.797 1 74.19 346 ASN A CA 1
ATOM 2755 C C . ASN A 1 346 ? 20.656 -9.961 -18.438 1 74.19 346 ASN A C 1
ATOM 2757 O O . ASN A 1 346 ? 19.562 -10.539 -18.359 1 74.19 346 ASN A O 1
ATOM 2761 N N . ILE A 1 347 ? 21.328 -9.555 -17.469 1 79.69 347 ILE A N 1
ATOM 2762 C CA . ILE A 1 347 ? 20.922 -9.961 -16.125 1 79.69 347 ILE A CA 1
ATOM 2763 C C . ILE A 1 347 ? 19.594 -9.297 -15.766 1 79.69 347 ILE A C 1
ATOM 2765 O O . ILE A 1 347 ? 18.734 -9.922 -15.133 1 79.69 347 ILE A O 1
ATOM 2769 N N . PHE A 1 348 ? 19.406 -8.125 -16.219 1 87.88 348 PHE A N 1
ATOM 2770 C CA . PHE A 1 348 ? 18.188 -7.391 -15.93 1 87.88 348 PHE A CA 1
ATOM 2771 C C . PHE A 1 348 ? 17.016 -7.965 -16.703 1 87.88 348 PHE A C 1
ATOM 2773 O O . PHE A 1 348 ? 15.93 -8.18 -16.141 1 87.88 348 PHE A O 1
ATOM 2780 N N . GLU A 1 349 ? 17.234 -8.289 -17.859 1 83.25 349 GLU A N 1
ATOM 2781 C CA . GLU A 1 349 ? 16.203 -8.883 -18.703 1 83.25 349 GLU A CA 1
ATOM 2782 C C . GLU A 1 349 ? 15.789 -10.266 -18.203 1 83.25 349 GLU A C 1
ATOM 2784 O O . GLU A 1 349 ? 14.609 -10.609 -18.203 1 83.25 349 GLU A O 1
ATOM 2789 N N . SER A 1 350 ? 16.781 -10.961 -17.812 1 84.69 350 SER A N 1
ATOM 2790 C CA . SER A 1 350 ? 16.5 -12.289 -17.266 1 84.69 350 SER A CA 1
ATOM 2791 C C . SER A 1 350 ? 15.688 -12.203 -15.977 1 84.69 350 SER A C 1
ATOM 2793 O O . SER A 1 350 ? 14.766 -13 -15.766 1 84.69 350 SER A O 1
ATOM 2795 N N . PHE A 1 351 ? 16.047 -11.211 -15.211 1 90.31 351 PHE A N 1
ATOM 2796 C CA . PHE A 1 351 ? 15.32 -10.977 -13.969 1 90.31 351 PHE A CA 1
ATOM 2797 C C . PHE A 1 351 ? 13.852 -10.664 -14.242 1 90.31 351 PHE A C 1
ATOM 2799 O O . PHE A 1 351 ? 12.961 -11.25 -13.617 1 90.31 351 PHE A O 1
ATOM 2806 N N . LEU A 1 352 ? 13.586 -9.797 -15.125 1 90.56 352 LEU A N 1
ATOM 2807 C CA . LEU A 1 352 ? 12.219 -9.414 -15.453 1 90.56 352 LEU A CA 1
ATOM 2808 C C . LEU A 1 352 ? 11.453 -10.586 -16.062 1 90.56 352 LEU A C 1
ATOM 2810 O O . LEU A 1 352 ? 10.297 -10.828 -15.703 1 90.56 352 LEU A O 1
ATOM 2814 N N . ALA A 1 353 ? 12.109 -11.359 -16.906 1 84.94 353 ALA A N 1
ATOM 2815 C CA . ALA A 1 353 ? 11.484 -12.5 -17.578 1 84.94 353 ALA A CA 1
ATOM 2816 C C . ALA A 1 353 ? 11.086 -13.57 -16.562 1 84.94 353 ALA A C 1
ATOM 2818 O O . ALA A 1 353 ? 10.008 -14.156 -16.672 1 84.94 353 ALA A O 1
ATOM 2819 N N . GLN A 1 354 ? 11.898 -13.727 -15.641 1 86.31 354 GLN A N 1
ATOM 2820 C CA . GLN A 1 354 ? 11.641 -14.727 -14.609 1 86.31 354 GLN A CA 1
ATOM 2821 C C . GLN A 1 354 ? 10.414 -14.359 -13.781 1 86.31 354 GLN A C 1
ATOM 2823 O O . GLN A 1 354 ? 9.758 -15.234 -13.211 1 86.31 354 GLN A O 1
ATOM 2828 N N . GLN A 1 355 ? 10.148 -13.086 -13.75 1 89.75 355 GLN A N 1
ATOM 2829 C CA . GLN A 1 355 ? 9 -12.617 -12.984 1 89.75 355 GLN A CA 1
ATOM 2830 C C . GLN A 1 355 ? 7.789 -12.398 -13.883 1 89.75 355 GLN A C 1
ATOM 2832 O O . GLN A 1 355 ? 6.73 -11.977 -13.414 1 89.75 355 GLN A O 1
ATOM 2837 N N . GLY A 1 356 ? 7.973 -12.648 -15.148 1 86.88 356 GLY A N 1
ATOM 2838 C CA . GLY A 1 356 ? 6.895 -12.453 -16.109 1 86.88 356 GLY A CA 1
ATOM 2839 C C . GLY A 1 356 ? 6.602 -10.984 -16.375 1 86.88 356 GLY A C 1
ATOM 2840 O O . GLY A 1 356 ? 5.453 -10.617 -16.625 1 86.88 356 GLY A O 1
ATOM 2841 N N . ILE A 1 357 ? 7.551 -10.133 -16.188 1 90.75 357 ILE A N 1
ATOM 2842 C CA . ILE A 1 357 ? 7.398 -8.703 -16.422 1 90.75 357 ILE A CA 1
ATOM 2843 C C . ILE A 1 357 ? 7.891 -8.359 -17.828 1 90.75 357 ILE A C 1
ATOM 2845 O O . ILE A 1 357 ? 8.992 -8.75 -18.219 1 90.75 357 ILE A O 1
ATOM 2849 N N . ARG A 1 358 ? 7.141 -7.652 -18.547 1 86.88 358 ARG A N 1
ATOM 2850 C CA . ARG A 1 358 ? 7.559 -7.203 -19.875 1 86.88 358 ARG A CA 1
ATOM 2851 C C . ARG A 1 358 ? 8.43 -5.953 -19.781 1 86.88 358 ARG A C 1
ATOM 2853 O O . ARG A 1 358 ? 8.047 -4.973 -19.125 1 86.88 358 ARG A O 1
ATOM 2860 N N . HIS A 1 359 ? 9.516 -6.031 -20.375 1 87.38 359 HIS A N 1
ATOM 2861 C CA . HIS A 1 359 ? 10.406 -4.871 -20.422 1 87.38 359 HIS A CA 1
ATOM 2862 C C . HIS A 1 359 ? 10.164 -4.035 -21.672 1 87.38 359 HIS A C 1
ATOM 2864 O O . HIS A 1 359 ? 10.281 -4.535 -22.781 1 87.38 359 HIS A O 1
ATOM 2870 N N . ALA A 1 360 ? 9.766 -2.811 -21.516 1 82.88 360 ALA A N 1
ATOM 2871 C CA . ALA A 1 360 ? 9.562 -1.896 -22.625 1 82.88 360 ALA A CA 1
ATOM 2872 C C . ALA A 1 360 ? 10.633 -0.803 -22.641 1 82.88 360 ALA A C 1
ATOM 2874 O O . ALA A 1 360 ? 10.789 -0.07 -21.672 1 82.88 360 ALA A O 1
ATOM 2875 N N . LEU A 1 361 ? 11.352 -0.786 -23.734 1 78.25 361 LEU A N 1
ATOM 2876 C CA . LEU A 1 361 ? 12.398 0.217 -23.875 1 78.25 361 LEU A CA 1
ATOM 2877 C C . LEU A 1 361 ? 11.906 1.413 -24.672 1 78.25 361 LEU A C 1
ATOM 2879 O O . LEU A 1 361 ? 11.133 1.253 -25.625 1 78.25 361 LEU A O 1
ATOM 2883 N N . THR A 1 362 ? 12.227 2.537 -24.188 1 72.5 362 THR A N 1
ATOM 2884 C CA . THR A 1 362 ? 11.852 3.727 -24.938 1 72.5 362 THR A CA 1
ATOM 2885 C C . THR A 1 362 ? 12.75 3.891 -26.172 1 72.5 362 THR A C 1
ATOM 2887 O O . THR A 1 362 ? 13.93 3.535 -26.141 1 72.5 362 THR A O 1
ATOM 2890 N N . ALA A 1 363 ? 12.07 4.016 -27.438 1 56.88 363 ALA A N 1
ATOM 2891 C CA . ALA A 1 363 ? 12.789 4.133 -28.703 1 56.88 363 ALA A CA 1
ATOM 2892 C C . ALA A 1 363 ? 13.922 5.152 -28.609 1 56.88 363 ALA A C 1
ATOM 2894 O O . ALA A 1 363 ? 13.766 6.195 -27.953 1 56.88 363 ALA A O 1
ATOM 2895 N N . PRO A 1 364 ? 15.117 4.684 -29.234 1 50 364 PRO A N 1
ATOM 2896 C CA . PRO A 1 364 ? 16.188 5.68 -29.375 1 50 364 PRO A CA 1
ATOM 2897 C C . PRO A 1 364 ? 15.734 6.934 -30.109 1 50 364 PRO A C 1
ATOM 2899 O O . PRO A 1 364 ? 14.992 6.844 -31.094 1 50 364 PRO A O 1
ATOM 2902 N N . GLY A 1 365 ? 15.875 8.133 -29.609 1 48.06 365 GLY A N 1
ATOM 2903 C CA . GLY A 1 365 ? 15.547 9.406 -30.234 1 48.06 365 GLY A CA 1
ATOM 2904 C C . GLY A 1 365 ? 14.188 9.938 -29.828 1 48.06 365 GLY A C 1
ATOM 2905 O O . GLY A 1 365 ? 13.773 11.016 -30.266 1 48.06 365 GLY A O 1
ATOM 2906 N N . HIS A 1 366 ? 13.375 9.086 -29.297 1 48.91 366 HIS A N 1
ATOM 2907 C CA . HIS A 1 366 ? 12.086 9.602 -28.828 1 48.91 366 HIS A CA 1
ATOM 2908 C C . HIS A 1 366 ? 12 9.602 -27.312 1 48.91 366 HIS A C 1
ATOM 2910 O O . HIS A 1 366 ? 11.266 8.805 -26.734 1 48.91 366 HIS A O 1
ATOM 2916 N N . PRO A 1 367 ? 12.867 10.375 -26.75 1 51.41 367 PRO A N 1
ATOM 2917 C CA . PRO A 1 367 ? 12.977 10.531 -25.297 1 51.41 367 PRO A CA 1
ATOM 2918 C C . PRO A 1 367 ? 11.617 10.719 -24.625 1 51.41 367 PRO A C 1
ATOM 2920 O O . PRO A 1 367 ? 11.484 10.461 -23.422 1 51.41 367 PRO A O 1
ATOM 2923 N N . SER A 1 368 ? 10.672 11.07 -25.5 1 53.19 368 SER A N 1
ATOM 2924 C CA . SER A 1 368 ? 9.359 11.414 -24.953 1 53.19 368 SER A CA 1
ATOM 2925 C C . SER A 1 368 ? 8.641 10.188 -24.406 1 53.19 368 SER A C 1
ATOM 2927 O O . SER A 1 368 ? 7.711 10.305 -23.609 1 53.19 368 SER A O 1
ATOM 2929 N N . ALA A 1 369 ? 9.195 9.016 -24.688 1 56.5 369 ALA A N 1
ATOM 2930 C CA . ALA A 1 369 ? 8.492 7.797 -24.297 1 56.5 369 ALA A CA 1
ATOM 2931 C C . ALA A 1 369 ? 8.656 7.512 -22.812 1 56.5 369 ALA A C 1
ATOM 2933 O O . ALA A 1 369 ? 7.816 6.844 -22.203 1 56.5 369 ALA A O 1
ATOM 2934 N N . ASN A 1 370 ? 9.719 8.039 -22.203 1 66.81 370 ASN A N 1
ATOM 2935 C CA . ASN A 1 370 ? 9.891 7.918 -20.766 1 66.81 370 ASN A CA 1
ATOM 2936 C C . ASN A 1 370 ? 9.625 9.242 -20.047 1 66.81 370 ASN A C 1
ATOM 2938 O O . ASN A 1 370 ? 10.211 9.516 -19 1 66.81 370 ASN A O 1
ATOM 2942 N N . GLY A 1 371 ? 8.766 9.977 -20.703 1 75.31 371 GLY A N 1
ATOM 2943 C CA . GLY A 1 371 ? 8.461 11.336 -20.281 1 75.31 371 GLY A CA 1
ATOM 2944 C C . GLY A 1 371 ? 7.98 11.406 -18.844 1 75.31 371 GLY A C 1
ATOM 2945 O O . GLY A 1 371 ? 8.305 12.352 -18.109 1 75.31 371 GLY A O 1
ATOM 2946 N N . ARG A 1 372 ? 7.387 10.32 -18.406 1 80.69 372 ARG A N 1
ATOM 2947 C CA . ARG A 1 372 ? 6.871 10.312 -17.047 1 80.69 372 ARG A CA 1
ATOM 2948 C C . ARG A 1 372 ? 8.008 10.25 -16.031 1 80.69 372 ARG A C 1
ATOM 2950 O O . ARG A 1 372 ? 8.023 11 -15.047 1 80.69 372 ARG A O 1
ATOM 2957 N N . ALA A 1 373 ? 8.938 9.359 -16.266 1 85.06 373 ALA A N 1
ATOM 2958 C CA . ALA A 1 373 ? 10.078 9.234 -15.359 1 85.06 373 ALA A CA 1
ATOM 2959 C C . ALA A 1 373 ? 10.953 10.484 -15.398 1 85.06 373 ALA A C 1
ATOM 2961 O O . ALA A 1 373 ? 11.453 10.93 -14.367 1 85.06 373 ALA A O 1
ATOM 2962 N N . GLU A 1 374 ? 11.086 11.086 -16.578 1 82.12 374 GLU A N 1
ATOM 2963 C CA . GLU A 1 374 ? 11.906 12.289 -16.719 1 82.12 374 GLU A CA 1
ATOM 2964 C C . GLU A 1 374 ? 11.305 13.461 -15.938 1 82.12 374 GLU A C 1
ATOM 2966 O O . GLU A 1 374 ? 12.031 14.203 -15.281 1 82.12 374 GLU A O 1
ATOM 2971 N N . ARG A 1 375 ? 10.07 13.609 -16.031 1 85.56 375 ARG A N 1
ATOM 2972 C CA . ARG A 1 375 ? 9.383 14.664 -15.281 1 85.56 375 ARG A CA 1
ATOM 2973 C C . ARG A 1 375 ? 9.547 14.469 -13.781 1 85.56 375 ARG A C 1
ATOM 2975 O O . ARG A 1 375 ? 9.758 15.438 -13.047 1 85.56 375 ARG A O 1
ATOM 2982 N N . MET A 1 376 ? 9.477 13.234 -13.375 1 90.25 376 MET A N 1
ATOM 2983 C CA . MET A 1 376 ? 9.578 12.961 -11.945 1 90.25 376 MET A CA 1
ATOM 2984 C C . MET A 1 376 ? 11.023 13.117 -11.469 1 90.25 376 MET A C 1
ATOM 2986 O O . MET A 1 376 ? 11.258 13.469 -10.312 1 90.25 376 MET A O 1
ATOM 2990 N N . VAL A 1 377 ? 11.969 12.875 -12.367 1 89.94 377 VAL A N 1
ATOM 2991 C CA . VAL A 1 377 ? 13.367 13.133 -12.039 1 89.94 377 VAL A CA 1
ATOM 2992 C C . VAL A 1 377 ? 13.57 14.625 -11.789 1 89.94 377 VAL A C 1
ATOM 2994 O O . VAL A 1 377 ? 14.172 15.016 -10.781 1 89.94 377 VAL A O 1
ATOM 2997 N N . ARG A 1 378 ? 13.055 15.398 -12.68 1 88.19 378 ARG A N 1
ATOM 2998 C CA . ARG A 1 378 ? 13.141 16.844 -12.523 1 88.19 378 ARG A CA 1
ATOM 2999 C C . ARG A 1 378 ? 12.43 17.297 -11.258 1 88.19 378 ARG A C 1
ATOM 3001 O O . ARG A 1 378 ? 12.961 18.109 -10.492 1 88.19 378 ARG A O 1
ATOM 3008 N N . PHE A 1 379 ? 11.266 16.812 -11.086 1 90.81 379 PHE A N 1
ATOM 3009 C CA . PHE A 1 379 ? 10.477 17.109 -9.891 1 90.81 379 PHE A CA 1
ATOM 3010 C C . PHE A 1 379 ? 11.281 16.797 -8.633 1 90.81 379 PHE A C 1
ATOM 3012 O O . PHE A 1 379 ? 11.344 17.625 -7.715 1 90.81 379 PHE A O 1
ATOM 3019 N N . THR A 1 380 ? 11.898 15.617 -8.594 1 92.38 380 THR A N 1
ATOM 3020 C CA . THR A 1 380 ? 12.664 15.18 -7.434 1 92.38 380 THR A CA 1
ATOM 3021 C C . THR A 1 380 ? 13.844 16.109 -7.18 1 92.38 380 THR A C 1
ATOM 3023 O O . THR A 1 380 ? 14.078 16.531 -6.043 1 92.38 380 THR A O 1
ATOM 3026 N N . LYS A 1 381 ? 14.516 16.453 -8.203 1 90 381 LYS A N 1
ATOM 3027 C CA . LYS A 1 381 ? 15.672 17.328 -8.062 1 90 381 LYS A CA 1
ATOM 3028 C C . LYS A 1 381 ? 15.266 18.719 -7.547 1 90 381 LYS A C 1
ATOM 3030 O O . LYS A 1 381 ? 15.906 19.25 -6.645 1 90 381 LYS A O 1
ATOM 3035 N N . GLU A 1 382 ? 14.227 19.234 -8.102 1 90 382 GLU A N 1
ATOM 3036 C CA . GLU A 1 382 ? 13.734 20.562 -7.703 1 90 382 GLU A CA 1
ATOM 3037 C C . GLU A 1 382 ? 13.297 20.562 -6.242 1 90 382 GLU A C 1
ATOM 3039 O O . GLU A 1 382 ? 13.633 21.484 -5.492 1 90 382 GLU A O 1
ATOM 3044 N N . LYS A 1 383 ? 12.586 19.578 -5.871 1 92.12 383 LYS A N 1
ATOM 3045 C CA . LYS A 1 383 ? 12.07 19.516 -4.508 1 92.12 383 LYS A CA 1
ATOM 3046 C C . LYS A 1 383 ? 13.203 19.328 -3.502 1 92.12 383 LYS A C 1
ATOM 3048 O O . LYS A 1 383 ? 13.172 19.906 -2.412 1 92.12 383 LYS A O 1
ATOM 3053 N N . LEU A 1 384 ? 14.172 18.516 -3.873 1 91 384 LEU A N 1
ATOM 3054 C CA . LEU A 1 384 ? 15.305 18.312 -2.975 1 91 384 LEU A CA 1
ATOM 3055 C C . LEU A 1 384 ? 16.078 19.609 -2.768 1 91 384 LEU A C 1
ATOM 3057 O O . LEU A 1 384 ? 16.594 19.859 -1.678 1 91 384 LEU A O 1
ATOM 3061 N N . GLN A 1 385 ? 16.078 20.406 -3.799 1 88.81 385 GLN A N 1
ATOM 3062 C CA . GLN A 1 385 ? 16.734 21.703 -3.686 1 88.81 385 GLN A CA 1
ATOM 3063 C C . GLN A 1 385 ? 15.938 22.656 -2.793 1 88.81 385 GLN A C 1
ATOM 3065 O O . GLN A 1 385 ? 16.5 23.359 -1.967 1 88.81 385 GLN A O 1
ATOM 3070 N N . GLN A 1 386 ? 14.68 22.625 -2.949 1 91.12 386 GLN A N 1
ATOM 3071 C CA . GLN A 1 386 ? 13.805 23.484 -2.17 1 91.12 386 GLN A CA 1
ATOM 3072 C C . GLN A 1 386 ? 13.844 23.125 -0.689 1 91.12 386 GLN A C 1
ATOM 3074 O O . GLN A 1 386 ? 13.656 23.984 0.173 1 91.12 386 GLN A O 1
ATOM 3079 N N . LEU A 1 387 ? 13.984 21.828 -0.368 1 90.25 387 LEU A N 1
ATOM 3080 C CA . LEU A 1 387 ? 13.992 21.359 1.016 1 90.25 387 LEU A CA 1
ATOM 3081 C C . LEU A 1 387 ? 15.281 21.766 1.715 1 90.25 387 LEU A C 1
ATOM 3083 O O . LEU A 1 387 ? 15.391 21.656 2.939 1 90.25 387 LEU A O 1
ATOM 3087 N N . GLY A 1 388 ? 16.203 22.359 1.013 1 81.56 388 GLY A N 1
ATOM 3088 C CA . GLY A 1 388 ? 17.391 22.953 1.609 1 81.56 388 GLY A CA 1
ATOM 3089 C C . GLY A 1 388 ? 18.422 21.938 2.051 1 81.56 388 GLY A C 1
ATOM 3090 O O . GLY A 1 388 ? 18.438 20.797 1.562 1 81.56 388 GLY A O 1
ATOM 3091 N N . PRO A 1 389 ? 19.297 22.344 2.971 1 81.56 389 PRO A N 1
ATOM 3092 C CA . PRO A 1 389 ? 20.359 21.453 3.438 1 81.56 389 PRO A CA 1
ATOM 3093 C C . PRO A 1 389 ? 19.875 20.484 4.508 1 81.56 389 PRO A C 1
ATOM 3095 O O . PRO A 1 389 ? 18.859 20.719 5.16 1 81.56 389 PRO A O 1
ATOM 3098 N N . GLY A 1 390 ? 20.516 19.359 4.57 1 86 390 GLY A N 1
ATOM 3099 C CA . GLY A 1 390 ? 20.156 18.344 5.551 1 86 390 GLY A CA 1
ATOM 3100 C C . GLY A 1 390 ? 20.438 16.922 5.074 1 86 390 GLY A C 1
ATOM 3101 O O . GLY A 1 390 ? 21.078 16.734 4.039 1 86 390 GLY A O 1
ATOM 3102 N N . ASP A 1 391 ? 19.906 16.016 5.895 1 89.88 391 ASP A N 1
ATOM 3103 C CA . ASP A 1 391 ? 20.094 14.617 5.547 1 89.88 391 ASP A CA 1
ATOM 3104 C C . ASP A 1 391 ? 19.234 14.242 4.336 1 89.88 391 ASP A C 1
ATOM 3106 O O . ASP A 1 391 ? 18.016 14.461 4.328 1 89.88 391 ASP A O 1
ATOM 3110 N N . ILE A 1 392 ? 19.859 13.688 3.332 1 91.69 392 ILE A N 1
ATOM 3111 C CA . ILE A 1 392 ? 19.219 13.414 2.051 1 91.69 392 ILE A CA 1
ATOM 3112 C C . ILE A 1 392 ? 18.094 12.398 2.24 1 91.69 392 ILE A C 1
ATOM 3114 O O . ILE A 1 392 ? 17.062 12.492 1.591 1 91.69 392 ILE A O 1
ATOM 3118 N N . THR A 1 393 ? 18.266 11.492 3.115 1 90.88 393 THR A N 1
ATOM 3119 C CA . THR A 1 393 ? 17.266 10.469 3.355 1 90.88 393 THR A CA 1
ATOM 3120 C C . THR A 1 393 ? 16 11.078 3.975 1 90.88 393 THR A C 1
ATOM 3122 O O . THR A 1 393 ? 14.891 10.75 3.572 1 90.88 393 THR A O 1
ATOM 3125 N N . GLU A 1 394 ? 16.203 11.938 4.875 1 91 394 GLU A N 1
ATOM 3126 C CA . GLU A 1 394 ? 15.07 12.609 5.52 1 91 394 GLU A CA 1
ATOM 3127 C C . GLU A 1 394 ? 14.32 13.5 4.531 1 91 394 GLU A C 1
ATOM 3129 O O . GLU A 1 394 ? 13.094 13.57 4.566 1 91 394 GLU A O 1
ATOM 3134 N N . LYS A 1 395 ? 15.086 14.164 3.732 1 93.19 395 LYS A N 1
ATOM 3135 C CA . LYS A 1 395 ? 14.477 15.016 2.715 1 93.19 395 LYS A CA 1
ATOM 3136 C C . LYS A 1 395 ? 13.625 14.195 1.749 1 93.19 395 LYS A C 1
ATOM 3138 O O . LYS A 1 395 ? 12.523 14.602 1.388 1 93.19 395 LYS A O 1
ATOM 3143 N N . LEU A 1 396 ? 14.156 13.039 1.398 1 94.44 396 LEU A N 1
ATOM 3144 C CA . LEU A 1 396 ? 13.43 12.156 0.492 1 94.44 396 LEU A CA 1
ATOM 3145 C C . LEU A 1 396 ? 12.141 11.648 1.14 1 94.44 396 LEU A C 1
ATOM 3147 O O . LEU A 1 396 ? 11.102 11.586 0.486 1 94.44 396 LEU A O 1
ATOM 3151 N N . GLU A 1 397 ? 12.281 11.336 2.367 1 94.44 397 GLU A N 1
ATOM 3152 C CA . GLU A 1 397 ? 11.117 10.844 3.098 1 94.44 397 GLU A CA 1
ATOM 3153 C C . GLU A 1 397 ? 10.031 11.906 3.178 1 94.44 397 GLU A C 1
ATOM 3155 O O . GLU A 1 397 ? 8.852 11.609 2.982 1 94.44 397 GLU A O 1
ATOM 3160 N N . LYS A 1 398 ? 10.453 13.086 3.445 1 93 398 LYS A N 1
ATOM 3161 C CA . LYS A 1 398 ? 9.5 14.195 3.51 1 93 398 LYS A CA 1
ATOM 3162 C C . LYS A 1 398 ? 8.844 14.438 2.152 1 93 398 LYS A C 1
ATOM 3164 O O . LYS A 1 398 ? 7.621 14.57 2.061 1 93 398 LYS A O 1
ATOM 3169 N N . LEU A 1 399 ? 9.672 14.469 1.164 1 95.06 399 LEU A N 1
ATOM 3170 C CA . LEU A 1 399 ? 9.195 14.672 -0.199 1 95.06 399 LEU A CA 1
ATOM 3171 C C . LEU A 1 399 ? 8.164 13.609 -0.578 1 95.06 399 LEU A C 1
ATOM 3173 O O . LEU A 1 399 ? 7.074 13.938 -1.045 1 95.06 399 LEU A O 1
ATOM 3177 N N . LEU A 1 400 ? 8.477 12.383 -0.344 1 97.25 400 LEU A N 1
ATOM 3178 C CA . LEU A 1 400 ? 7.617 11.273 -0.748 1 97.25 400 LEU A CA 1
ATOM 3179 C C . LEU A 1 400 ? 6.336 11.25 0.075 1 97.25 400 LEU A C 1
ATOM 3181 O O . LEU A 1 400 ? 5.254 10.992 -0.459 1 97.25 400 LEU A O 1
ATOM 3185 N N . SER A 1 401 ? 6.453 11.492 1.35 1 96.19 401 SER A N 1
ATOM 3186 C CA . SER A 1 401 ? 5.277 11.5 2.215 1 96.19 401 SER A CA 1
ATOM 3187 C C . SER A 1 401 ? 4.238 12.5 1.728 1 96.19 401 SER A C 1
ATOM 3189 O O . SER A 1 401 ? 3.047 12.195 1.668 1 96.19 401 SER A O 1
ATOM 3191 N N . VAL A 1 402 ? 4.703 13.664 1.367 1 95.5 402 VAL A N 1
ATOM 3192 C CA . VAL A 1 402 ? 3.795 14.711 0.908 1 95.5 402 VAL A CA 1
ATOM 3193 C C . VAL A 1 402 ? 3.252 14.359 -0.474 1 95.5 402 VAL A C 1
ATOM 3195 O O . VAL A 1 402 ? 2.061 14.531 -0.743 1 95.5 402 VAL A O 1
ATOM 3198 N N . GLN A 1 403 ? 4.098 13.867 -1.332 1 96.44 403 GLN A N 1
ATOM 3199 C CA . GLN A 1 403 ? 3.686 13.492 -2.68 1 96.44 403 GLN A CA 1
ATOM 3200 C C . GLN A 1 403 ? 2.607 12.414 -2.643 1 96.44 403 GLN A C 1
ATOM 3202 O O . GLN A 1 403 ? 1.657 12.445 -3.428 1 96.44 403 GLN A O 1
ATOM 3207 N N . HIS A 1 404 ? 2.705 11.492 -1.732 1 97.38 404 HIS A N 1
ATOM 3208 C CA . HIS A 1 404 ? 1.8 10.352 -1.653 1 97.38 404 HIS A CA 1
ATOM 3209 C C . HIS A 1 404 ? 0.406 10.789 -1.209 1 97.38 404 HIS A C 1
ATOM 3211 O O . HIS A 1 404 ? -0.59 10.164 -1.583 1 97.38 404 HIS A O 1
ATOM 3217 N N . ILE A 1 405 ? 0.324 11.867 -0.451 1 96.62 405 ILE A N 1
ATOM 3218 C CA . ILE A 1 405 ? -0.967 12.195 0.141 1 96.62 405 ILE A CA 1
ATOM 3219 C C . ILE A 1 405 ? -1.577 13.391 -0.584 1 96.62 405 ILE A C 1
ATOM 3221 O O . ILE A 1 405 ? -2.719 13.773 -0.318 1 96.62 405 ILE A O 1
ATOM 3225 N N . THR A 1 406 ? -0.855 14.031 -1.476 1 96.19 406 THR A N 1
ATOM 3226 C CA . THR A 1 406 ? -1.335 15.227 -2.154 1 96.19 406 THR A CA 1
ATOM 3227 C C . THR A 1 406 ? -2.238 14.859 -3.328 1 96.19 406 THR A C 1
ATOM 3229 O O . THR A 1 406 ? -1.819 14.141 -4.238 1 96.19 406 THR A O 1
ATOM 3232 N N . PRO A 1 407 ? -3.395 15.352 -3.299 1 94.44 407 PRO A N 1
ATOM 3233 C CA . PRO A 1 407 ? -4.305 15.039 -4.402 1 94.44 407 PRO A CA 1
ATOM 3234 C C . PRO A 1 407 ? -3.885 15.68 -5.719 1 94.44 407 PRO A C 1
ATOM 3236 O O . PRO A 1 407 ? -3.357 16.797 -5.727 1 94.44 407 PRO A O 1
ATOM 3239 N N . SER A 1 408 ? -4.109 14.961 -6.719 1 88.81 408 SER A N 1
ATOM 3240 C CA . SER A 1 408 ? -3.867 15.516 -8.047 1 88.81 408 SER A CA 1
ATOM 3241 C C . SER A 1 408 ? -4.969 16.484 -8.445 1 88.81 408 SER A C 1
ATOM 3243 O O . SER A 1 408 ? -6.137 16.297 -8.102 1 88.81 408 SER A O 1
ATOM 3245 N N . PRO A 1 409 ? -4.566 17.547 -9.164 1 83.31 409 PRO A N 1
ATOM 3246 C CA . PRO A 1 409 ? -5.574 18.531 -9.578 1 83.31 409 PRO A CA 1
ATOM 3247 C C . PRO A 1 409 ? -6.605 17.938 -10.539 1 83.31 409 PRO A C 1
ATOM 3249 O O . PRO A 1 409 ? -7.754 18.406 -10.57 1 83.31 409 PRO A O 1
ATOM 3252 N N . SER A 1 410 ? -6.18 16.922 -11.242 1 79.75 410 SER A N 1
ATOM 3253 C CA . SER A 1 410 ? -7.051 16.359 -12.266 1 79.75 410 SER A CA 1
ATOM 3254 C C . SER A 1 410 ? -8.086 15.422 -11.656 1 79.75 410 SER A C 1
ATOM 3256 O O . SER A 1 410 ? -9.266 15.477 -12.008 1 79.75 410 SER A O 1
ATOM 3258 N N . THR A 1 411 ? -7.758 14.594 -10.688 1 82.25 411 THR A N 1
ATOM 3259 C CA . THR A 1 411 ? -8.641 13.555 -10.164 1 82.25 411 THR A CA 1
ATOM 3260 C C . THR A 1 411 ? -9.109 13.906 -8.75 1 82.25 411 THR A C 1
ATOM 3262 O O . THR A 1 411 ? -10.062 13.32 -8.25 1 82.25 411 THR A O 1
ATOM 3265 N N . ASN A 1 412 ? -8.43 14.844 -8.109 1 89.75 412 ASN A N 1
ATOM 3266 C CA . ASN A 1 412 ? -8.672 15.203 -6.715 1 89.75 412 ASN A CA 1
ATOM 3267 C C . ASN A 1 412 ? -8.414 14.023 -5.781 1 89.75 412 ASN A C 1
ATOM 3269 O O . ASN A 1 412 ? -8.984 13.953 -4.691 1 89.75 412 ASN A O 1
ATOM 3273 N N . LEU A 1 413 ? -7.738 12.992 -6.348 1 94.25 413 LEU A N 1
ATOM 3274 C CA . LEU A 1 413 ? -7.309 11.844 -5.555 1 94.25 413 LEU A CA 1
ATOM 3275 C C . LEU A 1 413 ? -5.793 11.82 -5.41 1 94.25 413 LEU A C 1
ATOM 3277 O O . LEU A 1 413 ? -5.07 12.188 -6.34 1 94.25 413 LEU A O 1
ATOM 3281 N N . SER A 1 414 ? -5.414 11.422 -4.301 1 96.38 414 SER A N 1
ATOM 3282 C CA . SER A 1 414 ? -3.979 11.312 -4.07 1 96.38 414 SER A CA 1
ATOM 3283 C C . SER A 1 414 ? -3.412 10.039 -4.684 1 96.38 414 SER A C 1
ATOM 3285 O O . SER A 1 414 ? -4.156 9.102 -4.98 1 96.38 414 SER A O 1
ATOM 3287 N N . PRO A 1 415 ? -2.078 9.992 -4.914 1 96.62 415 PRO A N 1
ATOM 3288 C CA . PRO A 1 415 ? -1.446 8.758 -5.379 1 96.62 415 PRO A CA 1
ATOM 3289 C C . PRO A 1 415 ? -1.721 7.57 -4.457 1 96.62 415 PRO A C 1
ATOM 3291 O O . PRO A 1 415 ? -1.927 6.449 -4.934 1 96.62 415 PRO A O 1
ATOM 3294 N N . ALA A 1 416 ? -1.781 7.824 -3.18 1 97.06 416 ALA A N 1
ATOM 3295 C CA . ALA A 1 416 ? -2.062 6.758 -2.225 1 97.06 416 ALA A CA 1
ATOM 3296 C C . ALA A 1 416 ? -3.471 6.203 -2.418 1 97.06 416 ALA A C 1
ATOM 3298 O O . ALA A 1 416 ? -3.676 4.984 -2.381 1 97.06 416 ALA A O 1
ATOM 3299 N N . GLU A 1 417 ? -4.383 7.043 -2.625 1 95.94 417 GLU A N 1
ATOM 3300 C CA . GLU A 1 417 ? -5.762 6.605 -2.842 1 95.94 417 GLU A CA 1
ATOM 3301 C C . GLU A 1 417 ? -5.891 5.797 -4.129 1 95.94 417 GLU A C 1
ATOM 3303 O O . GLU A 1 417 ? -6.633 4.816 -4.18 1 95.94 417 GLU A O 1
ATOM 3308 N N . LEU A 1 418 ? -5.176 6.211 -5.043 1 95.19 418 LEU A N 1
ATOM 3309 C CA . LEU A 1 418 ? -5.262 5.543 -6.336 1 95.19 418 LEU A CA 1
ATOM 3310 C C . LEU A 1 418 ? -4.512 4.215 -6.312 1 95.19 418 LEU A C 1
ATOM 3312 O O . LEU A 1 418 ? -4.965 3.229 -6.902 1 95.19 418 LEU A O 1
ATOM 3316 N N . LEU A 1 419 ? -3.412 4.121 -5.648 1 96.5 419 LEU A N 1
ATOM 3317 C CA . LEU A 1 419 ? -2.582 2.922 -5.664 1 96.5 419 LEU A CA 1
ATOM 3318 C C . LEU A 1 419 ? -3.033 1.938 -4.59 1 96.5 419 LEU A C 1
ATOM 3320 O O . LEU A 1 419 ? -3.08 0.73 -4.828 1 96.5 419 LEU A O 1
ATOM 3324 N N . MET A 1 420 ? -3.318 2.453 -3.396 1 95.06 420 MET A N 1
ATOM 3325 C CA . MET A 1 420 ? -3.525 1.58 -2.242 1 95.06 420 MET A CA 1
ATOM 3326 C C . MET A 1 420 ? -4.992 1.571 -1.825 1 95.06 420 MET A C 1
ATOM 3328 O O . MET A 1 420 ? -5.375 0.846 -0.905 1 95.06 420 MET A O 1
ATOM 3332 N N . GLY A 1 421 ? -5.777 2.395 -2.352 1 91.25 421 GLY A N 1
ATOM 3333 C CA . GLY A 1 421 ? -7.207 2.389 -2.08 1 91.25 421 GLY A CA 1
ATOM 3334 C C . GLY A 1 421 ? -7.562 3.018 -0.747 1 91.25 421 GLY A C 1
ATOM 3335 O O . GLY A 1 421 ? -8.625 2.734 -0.183 1 91.25 421 GLY A O 1
ATOM 3336 N N . ARG A 1 422 ? -6.617 3.736 -0.215 1 91.75 422 ARG A N 1
ATOM 3337 C CA . ARG A 1 422 ? -6.891 4.379 1.067 1 91.75 422 ARG A CA 1
ATOM 3338 C C . ARG A 1 422 ? -6.07 5.656 1.225 1 91.75 422 ARG A C 1
ATOM 3340 O O . ARG A 1 422 ? -5.031 5.812 0.581 1 91.75 422 ARG A O 1
ATOM 3347 N N . LYS A 1 423 ? -6.539 6.527 2.092 1 92.75 423 LYS A N 1
ATOM 3348 C CA . LYS A 1 423 ? -5.773 7.719 2.455 1 92.75 423 LYS A CA 1
ATOM 3349 C C . LYS A 1 423 ? -4.723 7.395 3.512 1 92.75 423 LYS A C 1
ATOM 3351 O O . LYS A 1 423 ? -5.02 6.738 4.512 1 92.75 423 LYS A O 1
ATOM 3356 N N . LEU A 1 424 ? -3.545 7.793 3.264 1 95.5 424 LEU A N 1
ATOM 3357 C CA . LEU A 1 424 ? -2.498 7.59 4.258 1 95.5 424 LEU A CA 1
ATOM 3358 C C . LEU A 1 424 ? -2.566 8.656 5.348 1 95.5 424 LEU A C 1
ATOM 3360 O O . LEU A 1 424 ? -2.697 9.844 5.051 1 95.5 424 LEU A O 1
ATOM 3364 N N . ARG A 1 425 ? -2.453 8.227 6.488 1 93.56 425 ARG A N 1
ATOM 3365 C CA . ARG A 1 425 ? -2.473 9.172 7.602 1 93.56 425 ARG A CA 1
ATOM 3366 C C . ARG A 1 425 ? -1.164 9.953 7.684 1 93.56 425 ARG A C 1
ATOM 3368 O O . ARG A 1 425 ? -0.086 9.383 7.496 1 93.56 425 ARG A O 1
ATOM 3375 N N . SER A 1 426 ? -1.312 11.18 7.859 1 93.5 426 SER A N 1
ATOM 3376 C CA . SER A 1 426 ? -0.184 12.086 8.047 1 93.5 426 SER A CA 1
ATOM 3377 C C . SER A 1 426 ? -0.382 12.969 9.273 1 93.5 426 SER A C 1
ATOM 3379 O O . SER A 1 426 ? -1.361 12.812 10 1 93.5 426 SER A O 1
ATOM 3381 N N . SER A 1 427 ? 0.565 13.844 9.531 1 91.56 427 SER A N 1
ATOM 3382 C CA . SER A 1 427 ? 0.457 14.766 10.664 1 91.56 427 SER A CA 1
ATOM 3383 C C . SER A 1 427 ? -0.747 15.688 10.508 1 91.56 427 SER A C 1
ATOM 3385 O O . SER A 1 427 ? -1.31 16.156 11.5 1 91.56 427 SER A O 1
ATOM 3387 N N . LEU A 1 428 ? -1.163 15.898 9.297 1 94.31 428 LEU A N 1
ATOM 3388 C CA . LEU A 1 428 ? -2.316 16.75 9.031 1 94.31 428 LEU A CA 1
ATOM 3389 C C . LEU A 1 428 ? -3.598 16.109 9.555 1 94.31 428 LEU A C 1
ATOM 3391 O O . LEU A 1 428 ? -4.535 16.797 9.938 1 94.31 428 LEU A O 1
ATOM 3395 N N . ASP A 1 429 ? -3.604 14.836 9.547 1 93.44 429 ASP A N 1
ATOM 3396 C CA . ASP A 1 429 ? -4.781 14.117 10.039 1 93.44 429 ASP A CA 1
ATOM 3397 C C . ASP A 1 429 ? -4.957 14.328 11.547 1 93.44 429 ASP A C 1
ATOM 3399 O O . ASP A 1 429 ? -6.066 14.188 12.07 1 93.44 429 ASP A O 1
ATOM 3403 N N . ARG A 1 430 ? -3.916 14.648 12.219 1 91.06 430 ARG A N 1
ATOM 3404 C CA . ARG A 1 430 ? -3.961 14.828 13.672 1 91.06 430 ARG A CA 1
ATOM 3405 C C . ARG A 1 430 ? -4.688 16.109 14.039 1 91.06 430 ARG A C 1
ATOM 3407 O O . ARG A 1 430 ? -5.031 16.328 15.203 1 91.06 430 ARG A O 1
ATOM 3414 N N . LEU A 1 431 ? -4.906 16.938 13.07 1 93.88 431 LEU A N 1
ATOM 3415 C CA . LEU A 1 431 ? -5.684 18.156 13.281 1 93.88 431 LEU A CA 1
ATOM 3416 C C . LEU A 1 431 ? -7.156 17.828 13.492 1 93.88 431 LEU A C 1
ATOM 3418 O O . LEU A 1 431 ? -7.891 18.625 14.086 1 93.88 431 LEU A O 1
ATOM 3422 N N . HIS A 1 432 ? -7.527 16.734 12.922 1 93.81 432 HIS A N 1
ATOM 3423 C CA . HIS A 1 432 ? -8.914 16.297 13.047 1 93.81 432 HIS A CA 1
ATOM 3424 C C . HIS A 1 432 ? -9.156 15.609 14.383 1 93.81 432 HIS A C 1
ATOM 3426 O O . HIS A 1 432 ? -8.352 14.766 14.805 1 93.81 432 HIS A O 1
ATOM 3432 N N . PRO A 1 433 ? -10.219 15.906 14.992 1 90.44 433 PRO A N 1
ATOM 3433 C CA . PRO A 1 433 ? -10.461 15.367 16.328 1 90.44 433 PRO A CA 1
ATOM 3434 C C . PRO A 1 433 ? -10.656 13.852 16.344 1 90.44 433 PRO A C 1
ATOM 3436 O O . PRO A 1 433 ? -10.453 13.203 17.375 1 90.44 433 PRO A O 1
ATOM 3439 N N . THR A 1 434 ? -11.008 13.289 15.25 1 84.81 434 THR A N 1
ATOM 3440 C CA . THR A 1 434 ? -11.203 11.844 15.164 1 84.81 434 THR A CA 1
ATOM 3441 C C . THR A 1 434 ? -9.883 11.109 15.383 1 84.81 434 THR A C 1
ATOM 3443 O O . THR A 1 434 ? -9.859 10.008 15.938 1 84.81 434 THR A O 1
ATOM 3446 N N . TYR A 1 435 ? -8.867 11.68 14.984 1 81 435 TYR A N 1
ATOM 3447 C CA . TYR A 1 435 ? -7.586 10.977 15 1 81 435 TYR A CA 1
ATOM 3448 C C . TYR A 1 435 ? -6.695 11.5 16.125 1 81 435 TYR A C 1
ATOM 3450 O O . TYR A 1 435 ? -5.523 11.133 16.219 1 81 435 TYR A O 1
ATOM 3458 N N . ALA A 1 436 ? -7.301 12.367 16.922 1 71 436 ALA A N 1
ATOM 3459 C CA . ALA A 1 436 ? -6.535 12.906 18.047 1 71 436 ALA A CA 1
ATOM 3460 C C . ALA A 1 436 ? -6.574 11.961 19.25 1 71 436 ALA A C 1
ATOM 3462 O O . ALA A 1 436 ? -7.59 11.305 19.5 1 71 436 ALA A O 1
ATOM 3463 N N . PRO A 1 437 ? -5.422 11.688 19.734 1 60.22 437 PRO A N 1
ATOM 3464 C CA . PRO A 1 437 ? -5.434 10.82 20.906 1 60.22 437 PRO A CA 1
ATOM 3465 C C . PRO A 1 437 ? -6.32 11.359 22.031 1 60.22 437 PRO A C 1
ATOM 3467 O O . PRO A 1 437 ? -6.496 12.57 22.156 1 60.22 437 PRO A O 1
ATOM 3470 N N . ASN A 1 438 ? -7.539 10.609 22.375 1 49.72 438 ASN A N 1
ATOM 3471 C CA . ASN A 1 438 ? -8.422 11.102 23.438 1 49.72 438 ASN A CA 1
ATOM 3472 C C . ASN A 1 438 ? -7.652 11.875 24.5 1 49.72 438 ASN A C 1
ATOM 3474 O O . ASN A 1 438 ? -8.164 12.844 25.062 1 49.72 438 ASN A O 1
ATOM 3478 N N . ALA A 1 439 ? -6.996 11.148 25.391 1 45.19 439 ALA A N 1
ATOM 3479 C CA . ALA A 1 439 ? -6.414 11.82 26.562 1 45.19 439 ALA A CA 1
ATOM 3480 C C . ALA A 1 439 ? -5.176 12.625 26.156 1 45.19 439 ALA A C 1
ATOM 3482 O O . ALA A 1 439 ? -4.445 12.242 25.25 1 45.19 439 ALA A O 1
ATOM 3483 N N . PRO A 1 440 ? -5.281 13.914 26.469 1 40.62 440 PRO A N 1
ATOM 3484 C CA . PRO A 1 440 ? -4.031 14.648 26.281 1 40.62 440 PRO A CA 1
ATOM 3485 C C . PRO A 1 440 ? -2.795 13.773 26.469 1 40.62 440 PRO A C 1
ATOM 3487 O O . PRO A 1 440 ? -2.828 12.812 27.25 1 40.62 440 PRO A O 1
ATOM 3490 N N . LEU A 1 441 ? -1.98 13.5 25.375 1 38.94 441 LEU A N 1
ATOM 3491 C CA . LEU A 1 441 ? -0.708 12.898 25.766 1 38.94 441 LEU A CA 1
ATOM 3492 C C . LEU A 1 441 ? -0.283 13.344 27.156 1 38.94 441 LEU A C 1
ATOM 3494 O O . LEU A 1 441 ? 0.264 14.438 27.312 1 38.94 441 LEU A O 1
ATOM 3498 N N . ASP A 1 442 ? -1.208 13.398 28.047 1 31.2 442 ASP A N 1
ATOM 3499 C CA . ASP A 1 442 ? -0.875 13.812 29.406 1 31.2 442 ASP A CA 1
ATOM 3500 C C . ASP A 1 442 ? 0.364 13.078 29.906 1 31.2 442 ASP A C 1
ATOM 3502 O O . ASP A 1 442 ? 0.467 11.859 29.781 1 31.2 442 ASP A O 1
ATOM 3506 N N . SER A 1 443 ? 1.529 13.734 29.922 1 31.86 443 SER A N 1
ATOM 3507 C CA . SER A 1 443 ? 2.674 13.492 30.797 1 31.86 443 SER A CA 1
ATOM 3508 C C . SER A 1 443 ? 2.225 13.164 32.219 1 31.86 443 SER A C 1
ATOM 3510 O O . SER A 1 443 ? 1.797 14.055 32.969 1 31.86 443 SER A O 1
ATOM 3512 N N . THR A 1 444 ? 1.302 12.414 32.594 1 30.02 444 THR A N 1
ATOM 3513 C CA . THR A 1 444 ? 1.111 12.141 34 1 30.02 444 THR A CA 1
ATOM 3514 C C . THR A 1 444 ? 2.453 11.922 34.719 1 30.02 444 THR A C 1
ATOM 3516 O O . THR A 1 444 ? 3.139 10.93 34.469 1 30.02 444 THR A O 1
ATOM 3519 N N . SER A 1 445 ? 3.086 12.977 35.094 1 28.09 445 SER A N 1
ATOM 3520 C CA . SER A 1 445 ? 4.121 13.469 36 1 28.09 445 SER A CA 1
ATOM 3521 C C . SER A 1 445 ? 3.92 12.945 37.406 1 28.09 445 SER A C 1
ATOM 3523 O O . SER A 1 445 ? 4.125 13.672 38.375 1 28.09 445 SER A O 1
ATOM 3525 N N . LYS A 1 446 ? 3.174 11.898 37.781 1 28.5 446 LYS A N 1
ATOM 3526 C CA . LYS A 1 446 ? 3.512 11.664 39.188 1 28.5 446 LYS A CA 1
ATOM 3527 C C . LYS A 1 446 ? 4.992 11.344 39.344 1 28.5 446 LYS A C 1
ATOM 3529 O O . LYS A 1 446 ? 5.527 10.477 38.656 1 28.5 446 LYS A O 1
ATOM 3534 N N . VAL A 1 447 ? 5.742 12.25 40.031 1 24.72 447 VAL A N 1
ATOM 3535 C CA . VAL A 1 447 ? 6.988 12.266 40.781 1 24.72 447 VAL A CA 1
ATOM 3536 C C . VAL A 1 447 ? 7.098 10.992 41.625 1 24.72 447 VAL A C 1
ATOM 3538 O O . VAL A 1 447 ? 6.25 10.734 42.5 1 24.72 447 VAL A O 1
ATOM 3541 N N . ARG A 1 448 ? 7.492 10.008 41.188 1 26.12 448 ARG A N 1
ATOM 3542 C CA . ARG A 1 448 ? 7.957 9.102 42.25 1 26.12 448 ARG A CA 1
ATOM 3543 C C . ARG A 1 448 ? 8.852 9.828 43.25 1 26.12 448 ARG A C 1
ATOM 3545 O O . ARG A 1 448 ? 9.844 10.445 42.844 1 26.12 448 ARG A O 1
ATOM 3552 N N . SER A 1 449 ? 8.25 10.297 44.25 1 19.64 449 SER A N 1
ATOM 3553 C CA . SER A 1 449 ? 9.023 10.609 45.438 1 19.64 449 SER A CA 1
ATOM 3554 C C . SER A 1 449 ? 10.055 9.523 45.719 1 19.64 449 SER A C 1
ATOM 3556 O O . SER A 1 449 ? 9.711 8.344 45.844 1 19.64 449 SER A O 1
ATOM 3558 N N . LEU A 1 450 ? 11.258 9.719 45.375 1 20.55 450 LEU A N 1
ATOM 3559 C CA . LEU A 1 450 ? 12.25 9.164 46.312 1 20.55 450 LEU A CA 1
ATOM 3560 C C . LEU A 1 450 ? 11.969 9.609 47.719 1 20.55 450 LEU A C 1
ATOM 3562 O O . LEU A 1 450 ? 11.719 10.789 47.969 1 20.55 450 LEU A O 1
ATOM 3566 N N . MET B 1 1 ? -13.977 -11.227 -48.844 1 19.23 1 MET B N 1
ATOM 3567 C CA . MET B 1 1 ? -14.398 -9.922 -48.344 1 19.23 1 MET B CA 1
ATOM 3568 C C . MET B 1 1 ? -14.992 -10.039 -46.938 1 19.23 1 MET B C 1
ATOM 3570 O O . MET B 1 1 ? -16.141 -10.477 -46.781 1 19.23 1 MET B O 1
ATOM 3574 N N . HIS B 1 2 ? -14.242 -10.57 -46.062 1 25.78 2 HIS B N 1
ATOM 3575 C CA . HIS B 1 2 ? -14.734 -11 -44.75 1 25.78 2 HIS B CA 1
ATOM 3576 C C . HIS B 1 2 ? -15.422 -9.852 -44 1 25.78 2 HIS B C 1
ATOM 3578 O O . HIS B 1 2 ? -14.945 -8.711 -44.062 1 25.78 2 HIS B O 1
ATOM 3584 N N . PRO B 1 3 ? -16.75 -9.898 -43.969 1 27.77 3 PRO B N 1
ATOM 3585 C CA . PRO B 1 3 ? -17.578 -8.891 -43.312 1 27.77 3 PRO B CA 1
ATOM 3586 C C . PRO B 1 3 ? -16.984 -8.383 -42 1 27.77 3 PRO B C 1
ATOM 3588 O O . PRO B 1 3 ? -16.578 -9.188 -41.156 1 27.77 3 PRO B O 1
ATOM 3591 N N . LEU B 1 4 ? -16.125 -7.395 -42.156 1 30.61 4 LEU B N 1
ATOM 3592 C CA . LEU B 1 4 ? -15.562 -6.652 -41.031 1 30.61 4 LEU B CA 1
ATOM 3593 C C . LEU B 1 4 ? -16.656 -6.254 -40.031 1 30.61 4 LEU B C 1
ATOM 3595 O O . LEU B 1 4 ? -17.609 -5.578 -40.406 1 30.61 4 LEU B O 1
ATOM 3599 N N . LEU B 1 5 ? -17.078 -7.152 -39.281 1 32.94 5 LEU B N 1
ATOM 3600 C CA . LEU B 1 5 ? -18.078 -6.891 -38.25 1 32.94 5 LEU B CA 1
ATOM 3601 C C . LEU B 1 5 ? -17.688 -5.676 -37.406 1 32.94 5 LEU B C 1
ATOM 3603 O O . LEU B 1 5 ? -16.594 -5.633 -36.844 1 32.94 5 LEU B O 1
ATOM 3607 N N . GLU B 1 6 ? -17.969 -4.465 -38 1 37.91 6 GLU B N 1
ATOM 3608 C CA . GLU B 1 6 ? -17.797 -3.18 -37.344 1 37.91 6 GLU B CA 1
ATOM 3609 C C . GLU B 1 6 ? -18.891 -2.936 -36.312 1 37.91 6 GLU B C 1
ATOM 3611 O O . GLU B 1 6 ? -20.031 -3.355 -36.5 1 37.91 6 GLU B O 1
ATOM 3616 N N . TRP B 1 7 ? -18.516 -2.875 -35.125 1 43.72 7 TRP B N 1
ATOM 3617 C CA . TRP B 1 7 ? -19.516 -2.49 -34.125 1 43.72 7 TRP B CA 1
ATOM 3618 C C . TRP B 1 7 ? -19.453 -0.996 -33.844 1 43.72 7 TRP B C 1
ATOM 3620 O O . TRP B 1 7 ? -18.391 -0.387 -33.906 1 43.72 7 TRP B O 1
ATOM 3630 N N . GLY B 1 8 ? -20.531 -0.15 -34.031 1 46.84 8 GLY B N 1
ATOM 3631 C CA . GLY B 1 8 ? -20.609 1.288 -33.844 1 46.84 8 GLY B CA 1
ATOM 3632 C C . GLY B 1 8 ? -21.672 1.691 -32.812 1 46.84 8 GLY B C 1
ATOM 3633 O O . GLY B 1 8 ? -22.562 0.898 -32.5 1 46.84 8 GLY B O 1
ATOM 3634 N N . GLY B 1 9 ? -21.438 2.582 -31.938 1 48.88 9 GLY B N 1
ATOM 3635 C CA . GLY B 1 9 ? -22.422 3.188 -31.047 1 48.88 9 GLY B CA 1
ATOM 3636 C C . GLY B 1 9 ? -22.578 4.68 -31.266 1 48.88 9 GLY B C 1
ATOM 3637 O O . GLY B 1 9 ? -21.688 5.332 -31.812 1 48.88 9 GLY B O 1
ATOM 3638 N N . GLY B 1 10 ? -23.781 5.301 -31.312 1 51.06 10 GLY B N 1
ATOM 3639 C CA . GLY B 1 10 ? -24.094 6.711 -31.484 1 51.06 10 GLY B CA 1
ATOM 3640 C C . GLY B 1 10 ? -24.781 7.324 -30.281 1 51.06 10 GLY B C 1
ATOM 3641 O O . GLY B 1 10 ? -25.438 6.621 -29.516 1 51.06 10 GLY B O 1
ATOM 3642 N N . LEU B 1 11 ? -24.297 8.531 -29.922 1 52.78 11 LEU B N 1
ATOM 3643 C CA . LEU B 1 11 ? -24.953 9.336 -28.891 1 52.78 11 LEU B CA 1
ATOM 3644 C C . LEU B 1 11 ? -25.906 10.352 -29.531 1 52.78 11 LEU B C 1
ATOM 3646 O O . LEU B 1 11 ? -25.516 11.078 -30.453 1 52.78 11 LEU B O 1
ATOM 3650 N N . SER B 1 12 ? -27.125 10.133 -29.219 1 54.09 12 SER B N 1
ATOM 3651 C CA . SER B 1 12 ? -28.078 11.094 -29.75 1 54.09 12 SER B CA 1
ATOM 3652 C C . SER B 1 12 ? -28.828 11.805 -28.625 1 54.09 12 SER B C 1
ATOM 3654 O O . SER B 1 12 ? -28.984 11.266 -27.531 1 54.09 12 SER B O 1
ATOM 3656 N N . HIS B 1 13 ? -28.938 13.172 -28.719 1 51.44 13 HIS B N 1
ATOM 3657 C CA . HIS B 1 13 ? -29.781 13.977 -27.844 1 51.44 13 HIS B CA 1
ATOM 3658 C C . HIS B 1 13 ? -31.172 14.172 -28.438 1 51.44 13 HIS B C 1
ATOM 3660 O O . HIS B 1 13 ? -31.297 14.477 -29.625 1 51.44 13 HIS B O 1
ATOM 3666 N N . LYS B 1 14 ? -32.031 13.742 -27.625 1 53.56 14 LYS B N 1
ATOM 3667 C CA . LYS B 1 14 ? -33.406 14.016 -28.062 1 53.56 14 LYS B CA 1
ATOM 3668 C C . LYS B 1 14 ? -33.75 15.492 -27.891 1 53.56 14 LYS B C 1
ATOM 3670 O O . LYS B 1 14 ? -33.625 16.031 -26.781 1 53.56 14 LYS B O 1
ATOM 3675 N N . LEU B 1 15 ? -33.844 16.156 -28.922 1 47.56 15 LEU B N 1
ATOM 3676 C CA . LEU B 1 15 ? -34.312 17.531 -28.922 1 47.56 15 LEU B CA 1
ATOM 3677 C C . LEU B 1 15 ? -35.781 17.625 -28.562 1 47.56 15 LEU B C 1
ATOM 3679 O O . LEU B 1 15 ? -36.531 16.672 -28.734 1 47.56 15 LEU B O 1
ATOM 3683 N N . PRO B 1 16 ? -36.219 18.656 -28 1 51.78 16 PRO B N 1
ATOM 3684 C CA . PRO B 1 16 ? -37.625 18.844 -27.672 1 51.78 16 PRO B CA 1
ATOM 3685 C C . PRO B 1 16 ? -38.562 18.547 -28.859 1 51.78 16 PRO B C 1
ATOM 3687 O O . PRO B 1 16 ? -39.719 18.234 -28.656 1 51.78 16 PRO B O 1
ATOM 3690 N N . SER B 1 17 ? -38.125 18.703 -30.078 1 52.56 17 SER B N 1
ATOM 3691 C CA . SER B 1 17 ? -38.969 18.5 -31.25 1 52.56 17 SER B CA 1
ATOM 3692 C C . SER B 1 17 ? -39.031 17.031 -31.641 1 52.56 17 SER B C 1
ATOM 3694 O O . SER B 1 17 ? -39.75 16.656 -32.562 1 52.56 17 SER B O 1
ATOM 3696 N N . GLY B 1 18 ? -38.688 16 -30.812 1 50 18 GLY B N 1
ATOM 3697 C CA . GLY B 1 18 ? -38.781 14.562 -31 1 50 18 GLY B CA 1
ATOM 3698 C C . GLY B 1 18 ? -37.656 13.969 -31.797 1 50 18 GLY B C 1
ATOM 3699 O O . GLY B 1 18 ? -37.562 12.758 -31.969 1 50 18 GLY B O 1
ATOM 3700 N N . ARG B 1 19 ? -36.969 14.797 -32.625 1 49.59 19 ARG B N 1
ATOM 3701 C CA . ARG B 1 19 ? -35.938 14.297 -33.5 1 49.59 19 ARG B CA 1
ATOM 3702 C C . ARG B 1 19 ? -34.656 13.977 -32.75 1 49.59 19 ARG B C 1
ATOM 3704 O O . ARG B 1 19 ? -34.25 14.711 -31.828 1 49.59 19 ARG B O 1
ATOM 3711 N N . GLU B 1 20 ? -34.094 12.734 -32.875 1 53.12 20 GLU B N 1
ATOM 3712 C CA . GLU B 1 20 ? -32.844 12.297 -32.219 1 53.12 20 GLU B CA 1
ATOM 3713 C C . GLU B 1 20 ? -31.641 12.852 -32.938 1 53.12 20 GLU B C 1
ATOM 3715 O O . GLU B 1 20 ? -31.531 12.758 -34.156 1 53.12 20 GLU B O 1
ATOM 3720 N N . ALA B 1 21 ? -30.969 13.891 -32.469 1 51 21 ALA B N 1
ATOM 3721 C CA . ALA B 1 21 ? -29.766 14.445 -33.094 1 51 21 ALA B CA 1
ATOM 3722 C C . ALA B 1 21 ? -28.516 13.688 -32.656 1 51 21 ALA B C 1
ATOM 3724 O O . ALA B 1 21 ? -28.219 13.602 -31.438 1 51 21 ALA B O 1
ATOM 3725 N N . PRO B 1 22 ? -27.938 12.969 -33.625 1 49.53 22 PRO B N 1
ATOM 3726 C CA . PRO B 1 22 ? -26.75 12.211 -33.281 1 49.53 22 PRO B CA 1
ATOM 3727 C C . PRO B 1 22 ? -25.594 13.102 -32.812 1 49.53 22 PRO B C 1
ATOM 3729 O O . PRO B 1 22 ? -25.344 14.148 -33.438 1 49.53 22 PRO B O 1
ATOM 3732 N N . ILE B 1 23 ? -25.109 13.164 -31.734 1 51.69 23 ILE B N 1
ATOM 3733 C CA . ILE B 1 23 ? -24 13.984 -31.234 1 51.69 23 ILE B CA 1
ATOM 3734 C C . ILE B 1 23 ? -22.672 13.336 -31.594 1 51.69 23 ILE B C 1
ATOM 3736 O O . ILE B 1 23 ? -21.75 14.008 -32.062 1 51.69 23 ILE B O 1
ATOM 3740 N N . ALA B 1 24 ? -22.406 12.266 -31.312 1 52 24 ALA B N 1
ATOM 3741 C CA . ALA B 1 24 ? -21.109 11.633 -31.562 1 52 24 ALA B CA 1
ATOM 3742 C C . ALA B 1 24 ? -21.281 10.156 -31.906 1 52 24 ALA B C 1
ATOM 3744 O O . ALA B 1 24 ? -22.234 9.516 -31.469 1 52 24 ALA B O 1
ATOM 3745 N N . PHE B 1 25 ? -20.578 9.789 -33.031 1 47.28 25 PHE B N 1
ATOM 3746 C CA . PHE B 1 25 ? -20.578 8.391 -33.438 1 47.28 25 PHE B CA 1
ATOM 3747 C C . PHE B 1 25 ? -19.234 7.746 -33.125 1 47.28 25 PHE B C 1
ATOM 3749 O O . PHE B 1 25 ? -18.188 8.422 -33.125 1 47.28 25 PHE B O 1
ATOM 3756 N N . TYR B 1 26 ? -19.344 6.633 -32.562 1 52.03 26 TYR B N 1
ATOM 3757 C CA . TYR B 1 26 ? -18.141 5.852 -32.312 1 52.03 26 TYR B CA 1
ATOM 3758 C C . TYR B 1 26 ? -18.203 4.508 -33.031 1 52.03 26 TYR B C 1
ATOM 3760 O O . TYR B 1 26 ? -19.25 3.857 -33.062 1 52.03 26 TYR B O 1
ATOM 3768 N N . SER B 1 27 ? -17.25 4.309 -34.062 1 50.31 27 SER B N 1
ATOM 3769 C CA . SER B 1 27 ? -17.141 3 -34.719 1 50.31 27 SER B CA 1
ATOM 3770 C C . SER B 1 27 ? -15.75 2.406 -34.531 1 50.31 27 SER B C 1
ATOM 3772 O O . SER B 1 27 ? -14.758 3.129 -34.594 1 50.31 27 SER B O 1
ATOM 3774 N N . ARG B 1 28 ? -15.695 1.297 -34 1 54.12 28 ARG B N 1
ATOM 3775 C CA . ARG B 1 28 ? -14.398 0.633 -33.906 1 54.12 28 ARG B CA 1
ATOM 3776 C C . ARG B 1 28 ? -14.461 -0.762 -34.531 1 54.12 28 ARG B C 1
ATOM 3778 O O . ARG B 1 28 ? -15.492 -1.425 -34.469 1 54.12 28 ARG B O 1
ATOM 3785 N N . THR B 1 29 ? -13.398 -1.073 -35.281 1 54.31 29 THR B N 1
ATOM 3786 C CA . THR B 1 29 ? -13.273 -2.414 -35.844 1 54.31 29 THR B CA 1
ATOM 3787 C C . THR B 1 29 ? -12.875 -3.416 -34.781 1 54.31 29 THR B C 1
ATOM 3789 O O . THR B 1 29 ? -12.164 -3.066 -33.812 1 54.31 29 THR B O 1
ATOM 3792 N N . LEU B 1 30 ? -13.477 -4.531 -34.844 1 55.09 30 LEU B N 1
ATOM 3793 C CA . LEU B 1 30 ? -13.148 -5.613 -33.906 1 55.09 30 LEU B CA 1
ATOM 3794 C C . LEU B 1 30 ? -11.711 -6.082 -34.125 1 55.09 30 LEU B C 1
ATOM 3796 O O . LEU B 1 30 ? -11.258 -6.207 -35.281 1 55.09 30 LEU B O 1
ATOM 3800 N N . SER B 1 31 ? -11.062 -6.102 -33.125 1 57.56 31 SER B N 1
ATOM 3801 C CA . SER B 1 31 ? -9.742 -6.719 -33.188 1 57.56 31 SER B CA 1
ATOM 3802 C C . SER B 1 31 ? -9.844 -8.195 -33.562 1 57.56 31 SER B C 1
ATOM 3804 O O . SER B 1 31 ? -10.938 -8.773 -33.531 1 57.56 31 SER B O 1
ATOM 3806 N N . LYS B 1 32 ? -8.812 -8.672 -33.938 1 57.25 32 LYS B N 1
ATOM 3807 C CA . LYS B 1 32 ? -8.797 -10.086 -34.312 1 57.25 32 LYS B CA 1
ATOM 3808 C C . LYS B 1 32 ? -9.344 -10.961 -33.219 1 57.25 32 LYS B C 1
ATOM 3810 O O . LYS B 1 32 ? -10.07 -11.922 -33.469 1 57.25 32 LYS B O 1
ATOM 3815 N N . ALA B 1 33 ? -9.133 -10.586 -32.031 1 59.97 33 ALA B N 1
ATOM 3816 C CA . ALA B 1 33 ? -9.609 -11.344 -30.875 1 59.97 33 ALA B CA 1
ATOM 3817 C C . ALA B 1 33 ? -11.102 -11.125 -30.656 1 59.97 33 ALA B C 1
ATOM 3819 O O . ALA B 1 33 ? -11.828 -12.055 -30.312 1 59.97 33 ALA B O 1
ATOM 3820 N N . GLU B 1 34 ? -11.523 -9.945 -31 1 64.06 34 GLU B N 1
ATOM 3821 C CA . GLU B 1 34 ? -12.922 -9.586 -30.75 1 64.06 34 GLU B CA 1
ATOM 3822 C C . GLU B 1 34 ? -13.836 -10.18 -31.812 1 64.06 34 GLU B C 1
ATOM 3824 O O . GLU B 1 34 ? -15.031 -10.359 -31.578 1 64.06 34 GLU B O 1
ATOM 3829 N N . ARG B 1 35 ? -13.227 -10.562 -32.781 1 62.66 35 ARG B N 1
ATOM 3830 C CA . ARG B 1 35 ? -13.984 -11.18 -33.875 1 62.66 35 ARG B CA 1
ATOM 3831 C C . ARG B 1 35 ? -14.508 -12.555 -33.438 1 62.66 35 ARG B C 1
ATOM 3833 O O . ARG B 1 35 ? -15.508 -13.031 -34 1 62.66 35 ARG B O 1
ATOM 3840 N N . ASN B 1 36 ? -13.891 -13.07 -32.469 1 60.09 36 ASN B N 1
ATOM 3841 C CA . ASN B 1 36 ? -14.25 -14.422 -32.031 1 60.09 36 ASN B CA 1
ATOM 3842 C C . ASN B 1 36 ? -15.258 -14.398 -30.906 1 60.09 36 ASN B C 1
ATOM 3844 O O . ASN B 1 36 ? -15.602 -15.453 -30.359 1 60.09 36 ASN B O 1
ATOM 3848 N N . TYR B 1 37 ? -15.68 -13.336 -30.562 1 65.81 37 TYR B N 1
ATOM 3849 C CA . TYR B 1 37 ? -16.703 -13.242 -29.547 1 65.81 37 TYR B CA 1
ATOM 3850 C C . TYR B 1 37 ? -18.062 -13.711 -30.062 1 65.81 37 TYR B C 1
ATOM 3852 O O . TYR B 1 37 ? -18.328 -13.625 -31.266 1 65.81 37 TYR B O 1
ATOM 3860 N N . SER B 1 38 ? -18.781 -14.32 -29.156 1 65.81 38 SER B N 1
ATOM 3861 C CA . SER B 1 38 ? -20.156 -14.617 -29.531 1 65.81 38 SER B CA 1
ATOM 3862 C C . SER B 1 38 ? -20.906 -13.344 -29.922 1 65.81 38 SER B C 1
ATOM 3864 O O . SER B 1 38 ? -20.469 -12.234 -29.609 1 65.81 38 SER B O 1
ATOM 3866 N N . GLN B 1 39 ? -21.922 -13.5 -30.672 1 64.12 39 GLN B N 1
ATOM 3867 C CA . GLN B 1 39 ? -22.734 -12.367 -31.094 1 64.12 39 GLN B CA 1
ATOM 3868 C C . GLN B 1 39 ? -23.203 -11.539 -29.906 1 64.12 39 GLN B C 1
ATOM 3870 O O . GLN B 1 39 ? -23.172 -10.305 -29.938 1 64.12 39 GLN B O 1
ATOM 3875 N N . LEU B 1 40 ? -23.5 -12.25 -28.891 1 67.31 40 LEU B N 1
ATOM 3876 C CA . LEU B 1 40 ? -23.938 -11.586 -27.672 1 67.31 40 LEU B CA 1
ATOM 3877 C C . LEU B 1 40 ? -22.812 -10.781 -27.047 1 67.31 40 LEU B C 1
ATOM 3879 O O . LEU B 1 40 ? -23.016 -9.648 -26.625 1 67.31 40 LEU B O 1
ATOM 3883 N N . ASP B 1 41 ? -21.75 -11.289 -27.094 1 71.25 41 ASP B N 1
ATOM 3884 C CA . ASP B 1 41 ? -20.578 -10.625 -26.531 1 71.25 41 ASP B CA 1
ATOM 3885 C C . ASP B 1 41 ? -20.141 -9.453 -27.406 1 71.25 41 ASP B C 1
ATOM 3887 O O . ASP B 1 41 ? -19.719 -8.414 -26.891 1 71.25 41 ASP B O 1
ATOM 3891 N N . ARG B 1 42 ? -20.281 -9.648 -28.641 1 70.69 42 ARG B N 1
ATOM 3892 C CA . ARG B 1 42 ? -19.938 -8.57 -29.547 1 70.69 42 ARG B CA 1
ATOM 3893 C C . ARG B 1 42 ? -20.859 -7.375 -29.375 1 70.69 42 ARG B C 1
ATOM 3895 O O . ARG B 1 42 ? -20.422 -6.223 -29.406 1 70.69 42 ARG B O 1
ATOM 3902 N N . GLU B 1 43 ? -22.047 -7.715 -29.234 1 68.31 43 GLU B N 1
ATOM 3903 C CA . GLU B 1 43 ? -23.047 -6.66 -29.047 1 68.31 43 GLU B CA 1
ATOM 3904 C C . GLU B 1 43 ? -22.859 -5.984 -27.688 1 68.31 43 GLU B C 1
ATOM 3906 O O . GLU B 1 43 ? -22.984 -4.758 -27.578 1 68.31 43 GLU B O 1
ATOM 3911 N N . ALA B 1 44 ? -22.531 -6.781 -26.719 1 74.31 44 ALA B N 1
ATOM 3912 C CA . ALA B 1 44 ? -22.25 -6.23 -25.406 1 74.31 44 ALA B CA 1
ATOM 3913 C C . ALA B 1 44 ? -20.984 -5.375 -25.406 1 74.31 44 ALA B C 1
ATOM 3915 O O . ALA B 1 44 ? -20.938 -4.309 -24.797 1 74.31 44 ALA B O 1
ATOM 3916 N N . LEU B 1 45 ? -20.141 -5.828 -26.141 1 73.56 45 LEU B N 1
ATOM 3917 C CA . LEU B 1 45 ? -18.906 -5.078 -26.297 1 73.56 45 LEU B CA 1
ATOM 3918 C C . LEU B 1 45 ? -19.172 -3.725 -26.953 1 73.56 45 LEU B C 1
ATOM 3920 O O . LEU B 1 45 ? -18.578 -2.715 -26.562 1 73.56 45 LEU B O 1
ATOM 3924 N N . ALA B 1 46 ? -19.984 -3.717 -27.922 1 70.5 46 ALA B N 1
ATOM 3925 C CA . ALA B 1 46 ? -20.328 -2.48 -28.625 1 70.5 46 ALA B CA 1
ATOM 3926 C C . ALA B 1 46 ? -20.953 -1.467 -27.672 1 70.5 46 ALA B C 1
ATOM 3928 O O . ALA B 1 46 ? -20.625 -0.279 -27.719 1 70.5 46 ALA B O 1
ATOM 3929 N N . VAL B 1 47 ? -21.703 -1.96 -26.812 1 73.19 47 VAL B N 1
ATOM 3930 C CA . VAL B 1 47 ? -22.359 -1.098 -25.844 1 73.19 47 VAL B CA 1
ATOM 3931 C C . VAL B 1 47 ? -21.328 -0.556 -24.844 1 73.19 47 VAL B C 1
ATOM 3933 O O . VAL B 1 47 ? -21.297 0.646 -24.562 1 73.19 47 VAL B O 1
ATOM 3936 N N . VAL B 1 48 ? -20.578 -1.426 -24.406 1 74.81 48 VAL B N 1
ATOM 3937 C CA . VAL B 1 48 ? -19.594 -1.048 -23.406 1 74.81 48 VAL B CA 1
ATOM 3938 C C . VAL B 1 48 ? -18.578 -0.09 -24.016 1 74.81 48 VAL B C 1
ATOM 3940 O O . VAL B 1 48 ? -18.203 0.905 -23.391 1 74.81 48 VAL B O 1
ATOM 3943 N N . ALA B 1 49 ? -18.188 -0.376 -25.172 1 70 49 ALA B N 1
ATOM 3944 C CA . ALA B 1 49 ? -17.219 0.472 -25.875 1 70 49 ALA B CA 1
ATOM 3945 C C . ALA B 1 49 ? -17.797 1.867 -26.125 1 70 49 ALA B C 1
ATOM 3947 O O . ALA B 1 49 ? -17.078 2.867 -25.969 1 70 49 ALA B O 1
ATOM 3948 N N . ALA B 1 50 ? -19 1.965 -26.469 1 68.44 50 ALA B N 1
ATOM 3949 C CA . ALA B 1 50 ? -19.656 3.248 -26.672 1 68.44 50 ALA B CA 1
ATOM 3950 C C . ALA B 1 50 ? -19.766 4.031 -25.375 1 68.44 50 ALA B C 1
ATOM 3952 O O . ALA B 1 50 ? -19.5 5.234 -25.344 1 68.44 50 ALA B O 1
ATOM 3953 N N . VAL B 1 51 ? -20.062 3.299 -24.375 1 73.44 51 VAL B N 1
ATOM 3954 C CA . VAL B 1 51 ? -20.234 3.953 -23.078 1 73.44 51 VAL B CA 1
ATOM 3955 C C . VAL B 1 51 ? -18.875 4.434 -22.562 1 73.44 51 VAL B C 1
ATOM 3957 O O . VAL B 1 51 ? -18.766 5.523 -22 1 73.44 51 VAL B O 1
ATOM 3960 N N . LYS B 1 52 ? -17.969 3.662 -22.812 1 69.56 52 LYS B N 1
ATOM 3961 C CA . LYS B 1 52 ? -16.625 4.062 -22.438 1 69.56 52 LYS B CA 1
ATOM 3962 C C . LYS B 1 52 ? -16.172 5.297 -23.219 1 69.56 52 LYS B C 1
ATOM 3964 O O . LYS B 1 52 ? -15.586 6.219 -22.641 1 69.56 52 LYS B O 1
ATOM 3969 N N . LYS B 1 53 ? -16.438 5.336 -24.469 1 64.38 53 LYS B N 1
ATOM 3970 C CA . LYS B 1 53 ? -16.047 6.438 -25.344 1 64.38 53 LYS B CA 1
ATOM 3971 C C . LYS B 1 53 ? -16.766 7.727 -24.953 1 64.38 53 LYS B C 1
ATOM 3973 O O . LYS B 1 53 ? -16.172 8.805 -25 1 64.38 53 LYS B O 1
ATOM 3978 N N . PHE B 1 54 ? -17.984 7.562 -24.562 1 64.62 54 PHE B N 1
ATOM 3979 C CA . PHE B 1 54 ? -18.766 8.742 -24.25 1 64.62 54 PHE B CA 1
ATOM 3980 C C . PHE B 1 54 ? -18.906 8.914 -22.734 1 64.62 54 PHE B C 1
ATOM 3982 O O . PHE B 1 54 ? -19.891 9.5 -22.266 1 64.62 54 PHE B O 1
ATOM 3989 N N . HIS B 1 55 ? -18.047 8.398 -22.125 1 66.38 55 HIS B N 1
ATOM 3990 C CA . HIS B 1 55 ? -18.094 8.398 -20.672 1 66.38 55 HIS B CA 1
ATOM 3991 C C . HIS B 1 55 ? -18.312 9.812 -20.125 1 66.38 55 HIS B C 1
ATOM 3993 O O . HIS B 1 55 ? -19.125 10.016 -19.234 1 66.38 55 HIS B O 1
ATOM 3999 N N . GLU B 1 56 ? -17.625 10.742 -20.625 1 61.41 56 GLU B N 1
ATOM 4000 C CA . GLU B 1 56 ? -17.703 12.117 -20.156 1 61.41 56 GLU B CA 1
ATOM 4001 C C . GLU B 1 56 ? -19.109 12.688 -20.312 1 61.41 56 GLU B C 1
ATOM 4003 O O . GLU B 1 56 ? -19.531 13.531 -19.531 1 61.41 56 GLU B O 1
ATOM 4008 N N . TYR B 1 57 ? -19.734 12.156 -21.266 1 61.66 57 TYR B N 1
ATOM 4009 C CA . TYR B 1 57 ? -21.062 12.68 -21.562 1 61.66 57 TYR B CA 1
ATOM 4010 C C . TYR B 1 57 ? -22.125 11.891 -20.812 1 61.66 57 TYR B C 1
ATOM 4012 O O . TYR B 1 57 ? -23.219 12.414 -20.531 1 61.66 57 TYR B O 1
ATOM 4020 N N . LEU B 1 58 ? -21.766 10.672 -20.453 1 66.25 58 LEU B N 1
ATOM 4021 C CA . LEU B 1 58 ? -22.812 9.781 -19.984 1 66.25 58 LEU B CA 1
ATOM 4022 C C . LEU B 1 58 ? -22.734 9.594 -18.469 1 66.25 58 LEU B C 1
ATOM 4024 O O . LEU B 1 58 ? -23.75 9.344 -17.828 1 66.25 58 LEU B O 1
ATOM 4028 N N . TYR B 1 59 ? -21.609 9.867 -18.047 1 64.44 59 TYR B N 1
ATOM 4029 C CA . TYR B 1 59 ? -21.422 9.531 -16.641 1 64.44 59 TYR B CA 1
ATOM 4030 C C . TYR B 1 59 ? -22.203 10.5 -15.75 1 64.44 59 TYR B C 1
ATOM 4032 O O . TYR B 1 59 ? -22.078 11.719 -15.898 1 64.44 59 TYR B O 1
ATOM 4040 N N . GLY B 1 60 ? -23.062 10.008 -14.828 1 61.06 60 GLY B N 1
ATOM 4041 C CA . GLY B 1 60 ? -23.891 10.797 -13.93 1 61.06 60 GLY B CA 1
ATOM 4042 C C . GLY B 1 60 ? -25.234 11.188 -14.523 1 61.06 60 GLY B C 1
ATOM 4043 O O . GLY B 1 60 ? -26.047 11.844 -13.867 1 61.06 60 GLY B O 1
ATOM 4044 N N . ARG B 1 61 ? -25.422 10.906 -15.812 1 63.75 61 ARG B N 1
ATOM 4045 C CA . ARG B 1 61 ? -26.688 11.219 -16.484 1 63.75 61 ARG B CA 1
ATOM 4046 C C . ARG B 1 61 ? -27.438 9.945 -16.875 1 63.75 61 ARG B C 1
ATOM 4048 O O . ARG B 1 61 ? -26.812 8.883 -17.031 1 63.75 61 ARG B O 1
ATOM 4055 N N . SER B 1 62 ? -28.75 10.109 -16.844 1 68 62 SER B N 1
ATOM 4056 C CA . SER B 1 62 ? -29.547 8.984 -17.312 1 68 62 SER B CA 1
ATOM 4057 C C . SER B 1 62 ? -29.656 8.969 -18.844 1 68 62 SER B C 1
ATOM 4059 O O . SER B 1 62 ? -29.891 10.016 -19.453 1 68 62 SER B O 1
ATOM 4061 N N . PHE B 1 63 ? -29.297 7.871 -19.438 1 71.69 63 PHE B N 1
ATOM 4062 C CA . PHE B 1 63 ? -29.391 7.762 -20.891 1 71.69 63 PHE B CA 1
ATOM 4063 C C . PHE B 1 63 ? -30 6.426 -21.297 1 71.69 63 PHE B C 1
ATOM 4065 O O . PHE B 1 63 ? -30.172 5.535 -20.453 1 71.69 63 PHE B O 1
ATOM 4072 N N . THR B 1 64 ? -30.484 6.398 -22.547 1 71.25 64 THR B N 1
ATOM 4073 C CA . THR B 1 64 ? -31.141 5.211 -23.078 1 71.25 64 THR B CA 1
ATOM 4074 C C . THR B 1 64 ? -30.25 4.504 -24.078 1 71.25 64 THR B C 1
ATOM 4076 O O . THR B 1 64 ? -29.672 5.145 -24.969 1 71.25 64 THR B O 1
ATOM 4079 N N . ILE B 1 65 ? -30.047 3.287 -23.781 1 70.88 65 ILE B N 1
ATOM 4080 C CA . ILE B 1 65 ? -29.328 2.451 -24.734 1 70.88 65 ILE B CA 1
ATOM 4081 C C . ILE B 1 65 ? -30.312 1.698 -25.625 1 70.88 65 ILE B C 1
ATOM 4083 O O . ILE B 1 65 ? -31.188 0.979 -25.109 1 70.88 65 ILE B O 1
ATOM 4087 N N . VAL B 1 66 ? -30.156 1.929 -26.906 1 67.75 66 VAL B N 1
ATOM 4088 C CA . VAL B 1 66 ? -31.016 1.246 -27.875 1 67.75 66 VAL B CA 1
ATOM 4089 C C . VAL B 1 66 ? -30.234 0.145 -28.578 1 67.75 66 VAL B C 1
ATOM 4091 O O . VAL B 1 66 ? -29.156 0.392 -29.125 1 67.75 66 VAL B O 1
ATOM 4094 N N . THR B 1 67 ? -30.672 -1.038 -28.391 1 68.88 67 THR B N 1
ATOM 4095 C CA . THR B 1 67 ? -30.016 -2.16 -29.062 1 68.88 67 THR B CA 1
ATOM 4096 C C . THR B 1 67 ? -31.016 -2.955 -29.891 1 68.88 67 THR B C 1
ATOM 4098 O O . THR B 1 67 ? -32.219 -2.969 -29.578 1 68.88 67 THR B O 1
ATOM 4101 N N . ASP B 1 68 ? -30.453 -3.557 -30.922 1 64.62 68 ASP B N 1
ATOM 4102 C CA . ASP B 1 68 ? -31.297 -4.414 -31.75 1 64.62 68 ASP B CA 1
ATOM 4103 C C . ASP B 1 68 ? -31.188 -5.875 -31.312 1 64.62 68 ASP B C 1
ATOM 4105 O O . ASP B 1 68 ? -31.812 -6.754 -31.906 1 64.62 68 ASP B O 1
ATOM 4109 N N . HIS B 1 69 ? -30.453 -6.113 -30.359 1 67.31 69 HIS B N 1
ATOM 4110 C CA . HIS B 1 69 ? -30.266 -7.488 -29.922 1 67.31 69 HIS B CA 1
ATOM 4111 C C . HIS B 1 69 ? -31.016 -7.75 -28.609 1 67.31 69 HIS B C 1
ATOM 4113 O O . HIS B 1 69 ? -30.547 -7.359 -27.531 1 67.31 69 HIS B O 1
ATOM 4119 N N . LYS B 1 70 ? -32 -8.438 -28.594 1 68.31 70 LYS B N 1
ATOM 4120 C CA . LYS B 1 70 ? -32.969 -8.664 -27.5 1 68.31 70 LYS B CA 1
ATOM 4121 C C . LYS B 1 70 ? -32.312 -9.43 -26.359 1 68.31 70 LYS B C 1
ATOM 4123 O O . LYS B 1 70 ? -32.562 -9.133 -25.188 1 68.31 70 LYS B O 1
ATOM 4128 N N . PRO B 1 71 ? -31.516 -10.312 -26.672 1 65.69 71 PRO B N 1
ATOM 4129 C CA . PRO B 1 71 ? -30.969 -11.102 -25.562 1 65.69 71 PRO B CA 1
ATOM 4130 C C . PRO B 1 71 ? -30.109 -10.273 -24.609 1 65.69 71 PRO B C 1
ATOM 4132 O O . PRO B 1 71 ? -29.953 -10.641 -23.438 1 65.69 71 PRO B O 1
ATOM 4135 N N . LEU B 1 72 ? -29.656 -9.172 -25.031 1 69.62 72 LEU B N 1
ATOM 4136 C CA . LEU B 1 72 ? -28.812 -8.328 -24.188 1 69.62 72 LEU B CA 1
ATOM 4137 C C . LEU B 1 72 ? -29.641 -7.645 -23.109 1 69.62 72 LEU B C 1
ATOM 4139 O O . LEU B 1 72 ? -29.125 -7.316 -22.031 1 69.62 72 LEU B O 1
ATOM 4143 N N . LEU B 1 73 ? -30.828 -7.453 -23.422 1 65.94 73 LEU B N 1
ATOM 4144 C CA . LEU B 1 73 ? -31.734 -6.812 -22.469 1 65.94 73 LEU B CA 1
ATOM 4145 C C . LEU B 1 73 ? -31.844 -7.621 -21.188 1 65.94 73 LEU B C 1
ATOM 4147 O O . LEU B 1 73 ? -31.938 -7.051 -20.094 1 65.94 73 LEU B O 1
ATOM 4151 N N . GLY B 1 74 ? -31.719 -8.906 -21.266 1 62.84 74 GLY B N 1
ATOM 4152 C CA . GLY B 1 74 ? -31.859 -9.758 -20.094 1 62.84 74 GLY B CA 1
ATOM 4153 C C . GLY B 1 74 ? -30.625 -9.766 -19.219 1 62.84 74 GLY B C 1
ATOM 4154 O O . GLY B 1 74 ? -30.688 -10.141 -18.047 1 62.84 74 GLY B O 1
ATOM 4155 N N . ILE B 1 75 ? -29.594 -9.312 -19.828 1 63.69 75 ILE B N 1
ATOM 4156 C CA . ILE B 1 75 ? -28.328 -9.469 -19.094 1 63.69 75 ILE B CA 1
ATOM 4157 C C . ILE B 1 75 ? -27.922 -8.133 -18.469 1 63.69 75 ILE B C 1
ATOM 4159 O O . ILE B 1 75 ? -27.484 -8.086 -17.328 1 63.69 75 ILE B O 1
ATOM 4163 N N . VAL B 1 76 ? -28.25 -7.059 -19.234 1 63.31 76 VAL B N 1
ATOM 4164 C CA . VAL B 1 76 ? -27.656 -5.785 -18.828 1 63.31 76 VAL B CA 1
ATOM 4165 C C . VAL B 1 76 ? -28.75 -4.844 -18.328 1 63.31 76 VAL B C 1
ATOM 4167 O O . VAL B 1 76 ? -28.469 -3.768 -17.797 1 63.31 76 VAL B O 1
ATOM 4170 N N . ALA B 1 77 ? -29.953 -5.164 -18.453 1 58.41 77 ALA B N 1
ATOM 4171 C CA . ALA B 1 77 ? -31.047 -4.258 -18.078 1 58.41 77 ALA B CA 1
ATOM 4172 C C . ALA B 1 77 ? -31.219 -4.199 -16.562 1 58.41 77 ALA B C 1
ATOM 4174 O O . ALA B 1 77 ? -31.875 -3.293 -16.047 1 58.41 77 ALA B O 1
ATOM 4175 N N . GLY B 1 78 ? -30.406 -4.625 -15.891 1 53.41 78 GLY B N 1
ATOM 4176 C CA . GLY B 1 78 ? -30.422 -4.488 -14.445 1 53.41 78 GLY B CA 1
ATOM 4177 C C . GLY B 1 78 ? -31.719 -4.957 -13.82 1 53.41 78 GLY B C 1
ATOM 4178 O O . GLY B 1 78 ? -31.828 -5.043 -12.594 1 53.41 78 GLY B O 1
ATOM 4179 N N . ASP B 1 79 ? -32.969 -4.961 -14.391 1 49.59 79 ASP B N 1
ATOM 4180 C CA . ASP B 1 79 ? -34.281 -5.262 -13.797 1 49.59 79 ASP B CA 1
ATOM 4181 C C . ASP B 1 79 ? -34.5 -6.77 -13.727 1 49.59 79 ASP B C 1
ATOM 4183 O O . ASP B 1 79 ? -35.438 -7.227 -13.078 1 49.59 79 ASP B O 1
ATOM 4187 N N . LYS B 1 80 ? -33.969 -7.562 -14.555 1 51.34 80 LYS B N 1
ATOM 4188 C CA . LYS B 1 80 ? -34.156 -9.008 -14.484 1 51.34 80 LYS B CA 1
ATOM 4189 C C . LYS B 1 80 ? -32.969 -9.703 -13.867 1 51.34 80 LYS B C 1
ATOM 4191 O O . LYS B 1 80 ? -31.828 -9.195 -13.953 1 51.34 80 LYS B O 1
ATOM 4196 N N . PRO B 1 81 ? -33.281 -10.789 -12.938 1 45.81 81 PRO B N 1
ATOM 4197 C CA . PRO B 1 81 ? -32.188 -11.531 -12.352 1 45.81 81 PRO B CA 1
ATOM 4198 C C . PRO B 1 81 ? -31.125 -11.93 -13.391 1 45.81 81 PRO B C 1
ATOM 4200 O O . PRO B 1 81 ? -31.469 -12.312 -14.508 1 45.81 81 PRO B O 1
ATOM 4203 N N . THR B 1 82 ? -30.047 -11.32 -13.352 1 48.16 82 THR B N 1
ATOM 4204 C CA . THR B 1 82 ? -28.922 -11.664 -14.219 1 48.16 82 THR B CA 1
ATOM 4205 C C . THR B 1 82 ? -28.844 -13.18 -14.43 1 48.16 82 THR B C 1
ATOM 4207 O O . THR B 1 82 ? -28.953 -13.945 -13.469 1 48.16 82 THR B O 1
ATOM 4210 N N . PRO B 1 83 ? -29.016 -13.57 -15.523 1 46.75 83 PRO B N 1
ATOM 4211 C CA . PRO B 1 83 ? -28.891 -15.023 -15.617 1 46.75 83 PRO B CA 1
ATOM 4212 C C . PRO B 1 83 ? -27.688 -15.57 -14.852 1 46.75 83 PRO B C 1
ATOM 4214 O O . PRO B 1 83 ? -26.703 -14.844 -14.648 1 46.75 83 PRO B O 1
ATOM 4217 N N . ASN B 1 84 ? -27.828 -16.703 -14.086 1 46.34 84 ASN B N 1
ATOM 4218 C CA . ASN B 1 84 ? -26.906 -17.375 -13.172 1 46.34 84 ASN B CA 1
ATOM 4219 C C . ASN B 1 84 ? -25.516 -17.469 -13.766 1 46.34 84 ASN B C 1
ATOM 4221 O O . ASN B 1 84 ? -24.516 -17.516 -13.031 1 46.34 84 ASN B O 1
ATOM 4225 N N . ILE B 1 85 ? -25.375 -17.719 -15.125 1 46.69 85 ILE B N 1
ATOM 4226 C CA . ILE B 1 85 ? -24.047 -18.062 -15.633 1 46.69 85 ILE B CA 1
ATOM 4227 C C . ILE B 1 85 ? -23.594 -17.016 -16.656 1 46.69 85 ILE B C 1
ATOM 4229 O O . ILE B 1 85 ? -24.141 -16.938 -17.766 1 46.69 85 ILE B O 1
ATOM 4233 N N . LEU B 1 86 ? -23.172 -15.859 -16.328 1 57.38 86 LEU B N 1
ATOM 4234 C CA . LEU B 1 86 ? -22.609 -14.906 -17.281 1 57.38 86 LEU B CA 1
ATOM 4235 C C . LEU B 1 86 ? -21.109 -15.094 -17.422 1 57.38 86 LEU B C 1
ATOM 4237 O O . LEU B 1 86 ? -20.438 -15.477 -16.469 1 57.38 86 LEU B O 1
ATOM 4241 N N . SER B 1 87 ? -20.641 -15.023 -18.656 1 60.97 87 SER B N 1
ATOM 4242 C CA . SER B 1 87 ? -19.203 -15.047 -18.891 1 60.97 87 SER B CA 1
ATOM 4243 C C . SER B 1 87 ? -18.484 -13.961 -18.094 1 60.97 87 SER B C 1
ATOM 4245 O O . SER B 1 87 ? -19.078 -12.922 -17.781 1 60.97 87 SER B O 1
ATOM 4247 N N . PRO B 1 88 ? -17.375 -14.258 -17.578 1 62.12 88 PRO B N 1
ATOM 4248 C CA . PRO B 1 88 ? -16.641 -13.258 -16.797 1 62.12 88 PRO B CA 1
ATOM 4249 C C . PRO B 1 88 ? -16.547 -11.906 -17.5 1 62.12 88 PRO B C 1
ATOM 4251 O O . PRO B 1 88 ? -16.594 -10.859 -16.859 1 62.12 88 PRO B O 1
ATOM 4254 N N . ARG B 1 89 ? -16.531 -12.016 -18.812 1 64.88 89 ARG B N 1
ATOM 4255 C CA . ARG B 1 89 ? -16.484 -10.781 -19.594 1 64.88 89 ARG B CA 1
ATOM 4256 C C . ARG B 1 89 ? -17.781 -10 -19.469 1 64.88 89 ARG B C 1
ATOM 4258 O O . ARG B 1 89 ? -17.766 -8.789 -19.25 1 64.88 89 ARG B O 1
ATOM 4265 N N . MET B 1 90 ? -18.672 -10.773 -19.578 1 67.75 90 MET B N 1
ATOM 4266 C CA . MET B 1 90 ? -19.984 -10.156 -19.484 1 67.75 90 MET B CA 1
ATOM 4267 C C . MET B 1 90 ? -20.25 -9.625 -18.078 1 67.75 90 MET B C 1
ATOM 4269 O O . MET B 1 90 ? -20.828 -8.555 -17.922 1 67.75 90 MET B O 1
ATOM 4273 N N . LEU B 1 91 ? -19.719 -10.32 -17.266 1 66.12 91 LEU B N 1
ATOM 4274 C CA . LEU B 1 91 ? -19.859 -9.867 -15.883 1 66.12 91 LEU B CA 1
ATOM 4275 C C . LEU B 1 91 ? -19.109 -8.555 -15.664 1 66.12 91 LEU B C 1
ATOM 4277 O O . LEU B 1 91 ? -19.641 -7.641 -15.016 1 66.12 91 LEU B O 1
ATOM 4281 N N . ARG B 1 92 ? -17.953 -8.477 -16.172 1 70.12 92 ARG B N 1
ATOM 4282 C CA . ARG B 1 92 ? -17.188 -7.246 -16.078 1 70.12 92 ARG B CA 1
ATOM 4283 C C . ARG B 1 92 ? -17.906 -6.09 -16.75 1 70.12 92 ARG B C 1
ATOM 4285 O O . ARG B 1 92 ? -17.922 -4.969 -16.25 1 70.12 92 ARG B O 1
ATOM 4292 N N . TRP B 1 93 ? -18.453 -6.457 -17.828 1 72.44 93 TRP B N 1
ATOM 4293 C CA . TRP B 1 93 ? -19.172 -5.434 -18.594 1 72.44 93 TRP B CA 1
ATOM 4294 C C . TRP B 1 93 ? -20.438 -5 -17.844 1 72.44 93 TRP B C 1
ATOM 4296 O O . TRP B 1 93 ? -20.75 -3.809 -17.797 1 72.44 93 TRP B O 1
ATOM 4306 N N . THR B 1 94 ? -20.938 -6.008 -17.234 1 71.75 94 THR B N 1
ATOM 4307 C CA . THR B 1 94 ? -22.141 -5.691 -16.469 1 71.75 94 THR B CA 1
ATOM 4308 C C . THR B 1 94 ? -21.797 -4.848 -15.25 1 71.75 94 THR B C 1
ATOM 4310 O O . THR B 1 94 ? -22.547 -3.928 -14.891 1 71.75 94 THR B O 1
ATOM 4313 N N . GLU B 1 95 ? -20.766 -5.102 -14.82 1 69.31 95 GLU B N 1
ATOM 4314 C CA . GLU B 1 95 ? -20.297 -4.328 -13.68 1 69.31 95 GLU B CA 1
ATOM 4315 C C . GLU B 1 95 ? -19.906 -2.908 -14.086 1 69.31 95 GLU B C 1
ATOM 4317 O O . GLU B 1 95 ? -20.203 -1.949 -13.375 1 69.31 95 GLU B O 1
ATOM 4322 N N . PHE B 1 96 ? -19.297 -2.779 -15.133 1 73 96 PHE B N 1
ATOM 4323 C CA . PHE B 1 96 ? -18.953 -1.478 -15.695 1 73 96 PHE B CA 1
ATOM 4324 C C . PHE B 1 96 ? -20.203 -0.656 -15.977 1 73 96 PHE B C 1
ATOM 4326 O O . PHE B 1 96 ? -20.266 0.525 -15.633 1 73 96 PHE B O 1
ATOM 4333 N N . LEU B 1 97 ? -21.141 -1.316 -16.469 1 73.69 97 LEU B N 1
ATOM 4334 C CA . LEU B 1 97 ? -22.344 -0.608 -16.875 1 73.69 97 LEU B CA 1
ATOM 4335 C C . LEU B 1 97 ? -23.219 -0.299 -15.656 1 73.69 97 LEU B C 1
ATOM 4337 O O . LEU B 1 97 ? -24.016 0.643 -15.68 1 73.69 97 LEU B O 1
ATOM 4341 N N . ALA B 1 98 ? -22.891 -1.068 -14.734 1 69.81 98 ALA B N 1
ATOM 4342 C CA . ALA B 1 98 ? -23.672 -0.875 -13.516 1 69.81 98 ALA B CA 1
ATOM 4343 C C . ALA B 1 98 ? -23.344 0.458 -12.859 1 69.81 98 ALA B C 1
ATOM 4345 O O . ALA B 1 98 ? -24.141 0.989 -12.078 1 69.81 98 ALA B O 1
ATOM 4346 N N . ALA B 1 99 ? -22.312 1.041 -13.289 1 67.88 99 ALA B N 1
ATOM 4347 C CA . ALA B 1 99 ? -21.891 2.336 -12.766 1 67.88 99 ALA B CA 1
ATOM 4348 C C . ALA B 1 99 ? -22.672 3.475 -13.414 1 67.88 99 ALA B C 1
ATOM 4350 O O . ALA B 1 99 ? -22.594 4.625 -12.969 1 67.88 99 ALA B O 1
ATOM 4351 N N . TYR B 1 100 ? -23.391 3.129 -14.367 1 70 100 TYR B N 1
ATOM 4352 C CA . TYR B 1 100 ? -24.156 4.129 -15.109 1 70 100 TYR B CA 1
ATOM 4353 C C . TYR B 1 100 ? -25.656 3.938 -14.898 1 70 100 TYR B C 1
ATOM 4355 O O . TYR B 1 100 ? -26.094 2.846 -14.547 1 70 100 TYR B O 1
ATOM 4363 N N . SER B 1 101 ? -26.359 5.047 -15.016 1 71.12 101 SER B N 1
ATOM 4364 C CA . SER B 1 101 ? -27.812 5 -15.008 1 71.12 101 SER B CA 1
ATOM 4365 C C . SER B 1 101 ? -28.375 4.984 -16.422 1 71.12 101 SER B C 1
ATOM 4367 O O . SER B 1 101 ? -28.344 6 -17.125 1 71.12 101 SER B O 1
ATOM 4369 N N . TYR B 1 102 ? -28.781 3.766 -16.891 1 70.38 102 TYR B N 1
ATOM 4370 C CA . TYR B 1 102 ? -29.281 3.695 -18.25 1 70.38 102 TYR B CA 1
ATOM 4371 C C . TYR B 1 102 ? -30.516 2.82 -18.344 1 70.38 102 TYR B C 1
ATOM 4373 O O . TYR B 1 102 ? -30.797 2.029 -17.438 1 70.38 102 TYR B O 1
ATOM 4381 N N . LYS B 1 103 ? -31.359 3.07 -19.344 1 73.5 103 LYS B N 1
ATOM 4382 C CA . LYS B 1 103 ? -32.469 2.227 -19.75 1 73.5 103 LYS B CA 1
ATOM 4383 C C . LYS B 1 103 ? -32.188 1.522 -21.078 1 73.5 103 LYS B C 1
ATOM 4385 O O . LYS B 1 103 ? -31.719 2.15 -22.031 1 73.5 103 LYS B O 1
ATOM 4390 N N . LEU B 1 104 ? -32.312 0.237 -21.016 1 69.12 104 LEU B N 1
ATOM 4391 C CA . LEU B 1 104 ? -32.062 -0.532 -22.234 1 69.12 104 LEU B CA 1
ATOM 4392 C C . LEU B 1 104 ? -33.375 -0.835 -22.938 1 69.12 104 LEU B C 1
ATOM 4394 O O . LEU B 1 104 ? -34.312 -1.405 -22.344 1 69.12 104 LEU B O 1
ATOM 4398 N N . ILE B 1 105 ? -33.438 -0.426 -24.156 1 72.31 105 ILE B N 1
ATOM 4399 C CA . ILE B 1 105 ? -34.656 -0.643 -24.922 1 72.31 105 ILE B CA 1
ATOM 4400 C C . ILE B 1 105 ? -34.312 -1.39 -26.219 1 72.31 105 ILE B C 1
ATOM 4402 O O . ILE B 1 105 ? -33.281 -1.15 -26.828 1 72.31 105 ILE B O 1
ATOM 4406 N N . HIS B 1 106 ? -35.094 -2.352 -26.5 1 69.38 106 HIS B N 1
ATOM 4407 C CA . HIS B 1 106 ? -34.938 -3.076 -27.766 1 69.38 106 HIS B CA 1
ATOM 4408 C C . HIS B 1 106 ? -35.688 -2.383 -28.891 1 69.38 106 HIS B C 1
ATOM 4410 O O . HIS B 1 106 ? -36.875 -2.049 -28.719 1 69.38 106 HIS B O 1
ATOM 4416 N N . ARG B 1 107 ? -35.062 -2.047 -29.922 1 67.81 107 ARG B N 1
ATOM 4417 C CA . ARG B 1 107 ? -35.719 -1.589 -31.156 1 67.81 107 ARG B CA 1
ATOM 4418 C C . ARG B 1 107 ? -35.25 -2.416 -32.344 1 67.81 107 ARG B C 1
ATOM 4420 O O . ARG B 1 107 ? -34.031 -2.639 -32.531 1 67.81 107 ARG B O 1
ATOM 4427 N N . PRO B 1 108 ? -36.156 -3.064 -32.938 1 62.56 108 PRO B N 1
ATOM 4428 C CA . PRO B 1 108 ? -35.75 -3.844 -34.125 1 62.56 108 PRO B CA 1
ATOM 4429 C C . PRO B 1 108 ? -34.875 -3.047 -35.062 1 62.56 108 PRO B C 1
ATOM 4431 O O . PRO B 1 108 ? -35.031 -1.828 -35.188 1 62.56 108 PRO B O 1
ATOM 4434 N N . GLY B 1 109 ? -33.781 -3.701 -35.562 1 56.06 109 GLY B N 1
ATOM 4435 C CA . GLY B 1 109 ? -32.75 -3.129 -36.406 1 56.06 109 GLY B CA 1
ATOM 4436 C C . GLY B 1 109 ? -33.312 -2.23 -37.5 1 56.06 109 GLY B C 1
ATOM 4437 O O . GLY B 1 109 ? -32.688 -1.235 -37.875 1 56.06 109 GLY B O 1
ATOM 4438 N N . LYS B 1 110 ? -34.406 -2.621 -38.094 1 56.38 110 LYS B N 1
ATOM 4439 C CA . LYS B 1 110 ? -34.969 -1.843 -39.188 1 56.38 110 LYS B CA 1
ATOM 4440 C C . LYS B 1 110 ? -35.406 -0.457 -38.719 1 56.38 110 LYS B C 1
ATOM 4442 O O . LYS B 1 110 ? -35.438 0.486 -39.5 1 56.38 110 LYS B O 1
ATOM 4447 N N . ASP B 1 111 ? -35.656 -0.322 -37.562 1 53.03 111 ASP B N 1
ATOM 4448 C CA . ASP B 1 111 ? -36.188 0.937 -37.031 1 53.03 111 ASP B CA 1
ATOM 4449 C C . ASP B 1 111 ? -35.062 1.754 -36.375 1 53.03 111 ASP B C 1
ATOM 4451 O O . ASP B 1 111 ? -35.344 2.848 -35.844 1 53.03 111 ASP B O 1
ATOM 4455 N N . ILE B 1 112 ? -33.906 1.115 -36.188 1 49.34 112 ILE B N 1
ATOM 4456 C CA . ILE B 1 112 ? -32.781 1.893 -35.688 1 49.34 112 ILE B CA 1
ATOM 4457 C C . ILE B 1 112 ? -32.125 2.643 -36.844 1 49.34 112 ILE B C 1
ATOM 4459 O O . ILE B 1 112 ? -31.578 2.025 -37.75 1 49.34 112 ILE B O 1
ATOM 4463 N N . GLY B 1 113 ? -32.719 3.6 -37.406 1 40.97 113 GLY B N 1
ATOM 4464 C CA . GLY B 1 113 ? -32.344 4.352 -38.594 1 40.97 113 GLY B CA 1
ATOM 4465 C C . GLY B 1 113 ? -30.844 4.426 -38.812 1 40.97 113 GLY B C 1
ATOM 4466 O O . GLY B 1 113 ? -30.359 4.082 -39.906 1 40.97 113 GLY B O 1
ATOM 4467 N N . HIS B 1 114 ? -30.203 5.539 -38.406 1 39.56 114 HIS B N 1
ATOM 4468 C CA . HIS B 1 114 ? -29.016 6.207 -38.906 1 39.56 114 HIS B CA 1
ATOM 4469 C C . HIS B 1 114 ? -27.734 5.457 -38.531 1 39.56 114 HIS B C 1
ATOM 4471 O O . HIS B 1 114 ? -26.641 5.969 -38.719 1 39.56 114 HIS B O 1
ATOM 4477 N N . ALA B 1 115 ? -27.781 4.414 -37.875 1 37.53 115 ALA B N 1
ATOM 4478 C CA . ALA B 1 115 ? -26.469 3.916 -37.469 1 37.53 115 ALA B CA 1
ATOM 4479 C C . ALA B 1 115 ? -25.688 3.383 -38.656 1 37.53 115 ALA B C 1
ATOM 4481 O O . ALA B 1 115 ? -24.5 3.07 -38.562 1 37.53 115 ALA B O 1
ATOM 4482 N N . ASP B 1 116 ? -26.25 3.027 -39.812 1 32.75 116 ASP B N 1
ATOM 4483 C CA . ASP B 1 116 ? -25.578 2.33 -40.906 1 32.75 116 ASP B CA 1
ATOM 4484 C C . ASP B 1 116 ? -24.469 3.188 -41.531 1 32.75 116 ASP B C 1
ATOM 4486 O O . ASP B 1 116 ? -23.453 2.664 -41.969 1 32.75 116 ASP B O 1
ATOM 4490 N N . ALA B 1 117 ? -24.844 4.438 -42.094 1 30.62 117 ALA B N 1
ATOM 4491 C CA . ALA B 1 117 ? -23.922 5.133 -43 1 30.62 117 ALA B CA 1
ATOM 4492 C C . ALA B 1 117 ? -22.594 5.414 -42.312 1 30.62 117 ALA B C 1
ATOM 4494 O O . ALA B 1 117 ? -21.531 5.387 -42.938 1 30.62 117 ALA B O 1
ATOM 4495 N N . LEU B 1 118 ? -22.719 5.984 -41.188 1 28.98 118 LEU B N 1
ATOM 4496 C CA . LEU B 1 118 ? -21.516 6.598 -40.625 1 28.98 118 LEU B CA 1
ATOM 4497 C C . LEU B 1 118 ? -20.578 5.535 -40.062 1 28.98 118 LEU B C 1
ATOM 4499 O O . LEU B 1 118 ? -19.516 5.855 -39.531 1 28.98 118 LEU B O 1
ATOM 4503 N N . SER B 1 119 ? -21.109 4.371 -39.906 1 27.91 119 SER B N 1
ATOM 4504 C CA . SER B 1 119 ? -20.25 3.373 -39.281 1 27.91 119 SER B CA 1
ATOM 4505 C C . SER B 1 119 ? -19.016 3.098 -40.156 1 27.91 119 SER B C 1
ATOM 4507 O O . SER B 1 119 ? -18.062 2.457 -39.688 1 27.91 119 SER B O 1
ATOM 4509 N N . ARG B 1 120 ? -19.188 3.195 -41.5 1 28.05 120 ARG B N 1
ATOM 4510 C CA . ARG B 1 120 ? -18.219 2.518 -42.375 1 28.05 120 ARG B CA 1
ATOM 4511 C C . ARG B 1 120 ? -16.969 3.375 -42.562 1 28.05 120 ARG B C 1
ATOM 4513 O O . ARG B 1 120 ? -16.141 3.072 -43.406 1 28.05 120 ARG B O 1
ATOM 4520 N N . CYS B 1 121 ? -17.031 4.688 -42.438 1 24.25 121 CYS B N 1
ATOM 4521 C CA . CYS B 1 121 ? -15.773 5.25 -42.906 1 24.25 121 CYS B CA 1
ATOM 4522 C C . CYS B 1 121 ? -14.609 4.824 -42.031 1 24.25 121 CYS B C 1
ATOM 4524 O O . CYS B 1 121 ? -14.516 5.25 -40.875 1 24.25 121 CYS B O 1
ATOM 4526 N N . PRO B 1 122 ? -14.031 3.697 -42.344 1 27.16 122 PRO B N 1
ATOM 4527 C CA . PRO B 1 122 ? -12.852 3.215 -41.625 1 27.16 122 PRO B CA 1
ATOM 4528 C C . PRO B 1 122 ? -11.734 4.254 -41.531 1 27.16 122 PRO B C 1
ATOM 4530 O O . PRO B 1 122 ? -11.328 4.805 -42.562 1 27.16 122 PRO B O 1
ATOM 4533 N N . LEU B 1 123 ? -11.844 5.391 -40.938 1 26.45 123 LEU B N 1
ATOM 4534 C CA . LEU B 1 123 ? -10.531 6.023 -40.969 1 26.45 123 LEU B CA 1
ATOM 4535 C C . LEU B 1 123 ? -9.43 5.02 -40.656 1 26.45 123 LEU B C 1
ATOM 4537 O O . LEU B 1 123 ? -9.562 4.207 -39.75 1 26.45 123 LEU B O 1
ATOM 4541 N N . PRO B 1 124 ? -8.711 4.59 -41.719 1 25.27 124 PRO B N 1
ATOM 4542 C CA . PRO B 1 124 ? -7.559 3.721 -41.469 1 25.27 124 PRO B CA 1
ATOM 4543 C C . PRO B 1 124 ? -6.742 4.152 -40.25 1 25.27 124 PRO B C 1
ATOM 4545 O O . PRO B 1 124 ? -6.332 5.312 -40.188 1 25.27 124 PRO B O 1
ATOM 4548 N N . CYS B 1 125 ? -7.348 4.121 -39.188 1 26.2 125 CYS B N 1
ATOM 4549 C CA . CYS B 1 125 ? -6.41 4.387 -38.094 1 26.2 125 CYS B CA 1
ATOM 4550 C C . CYS B 1 125 ? -5.102 3.637 -38.312 1 26.2 125 CYS B C 1
ATOM 4552 O O . CYS B 1 125 ? -5.066 2.406 -38.219 1 26.2 125 CYS B O 1
ATOM 4554 N N . HIS B 1 126 ? -4.379 3.938 -39.406 1 24.48 126 HIS B N 1
ATOM 4555 C CA . HIS B 1 126 ? -2.992 3.482 -39.375 1 24.48 126 HIS B CA 1
ATOM 4556 C C . HIS B 1 126 ? -2.32 3.836 -38.062 1 24.48 126 HIS B C 1
ATOM 4558 O O . HIS B 1 126 ? -1.784 4.938 -37.906 1 24.48 126 HIS B O 1
ATOM 4564 N N . LYS B 1 127 ? -3.006 3.979 -37.062 1 28.59 127 LYS B N 1
ATOM 4565 C CA . LYS B 1 127 ? -2.043 4.059 -35.969 1 28.59 127 LYS B CA 1
ATOM 4566 C C . LYS B 1 127 ? -0.934 3.023 -36.125 1 28.59 127 LYS B C 1
ATOM 4568 O O . LYS B 1 127 ? -1.203 1.821 -36.188 1 28.59 127 LYS B O 1
ATOM 4573 N N . GLU B 1 128 ? 0.02 3.299 -36.969 1 24.89 128 GLU B N 1
ATOM 4574 C CA . GLU B 1 128 ? 1.262 2.539 -36.875 1 24.89 128 GLU B CA 1
ATOM 4575 C C . GLU B 1 128 ? 1.529 2.107 -35.438 1 24.89 128 GLU B C 1
ATOM 4577 O O . GLU B 1 128 ? 1.542 2.938 -34.531 1 24.89 128 GLU B O 1
ATOM 4582 N N . ASP B 1 129 ? 0.952 1.091 -35.094 1 27.48 129 ASP B N 1
ATOM 4583 C CA . ASP B 1 129 ? 1.466 0.396 -33.906 1 27.48 129 ASP B CA 1
ATOM 4584 C C . ASP B 1 129 ? 2.967 0.622 -33.75 1 27.48 129 ASP B C 1
ATOM 4586 O O . ASP B 1 129 ? 3.758 0.194 -34.594 1 27.48 129 ASP B O 1
ATOM 4590 N N . PHE B 1 130 ? 3.373 1.86 -33.656 1 27 130 PHE B N 1
ATOM 4591 C CA . PHE B 1 130 ? 4.793 1.918 -33.312 1 27 130 PHE B CA 1
ATOM 4592 C C . PHE B 1 130 ? 5.203 0.709 -32.469 1 27 130 PHE B C 1
ATOM 4594 O O . PHE B 1 130 ? 4.656 0.477 -31.406 1 27 130 PHE B O 1
ATOM 4601 N N . GLU B 1 131 ? 5.453 -0.305 -33.125 1 28.42 131 GLU B N 1
ATOM 4602 C CA . GLU B 1 131 ? 6.145 -1.46 -32.562 1 28.42 131 GLU B CA 1
ATOM 4603 C C . GLU B 1 131 ? 7.238 -1.026 -31.594 1 28.42 131 GLU B C 1
ATOM 4605 O O . GLU B 1 131 ? 8.219 -0.39 -32 1 28.42 131 GLU B O 1
ATOM 4610 N N . LEU B 1 132 ? 6.969 -0.474 -30.484 1 31.67 132 LEU B N 1
ATOM 4611 C CA . LEU B 1 132 ? 8.016 -0.43 -29.469 1 31.67 132 LEU B CA 1
ATOM 4612 C C . LEU B 1 132 ? 9.016 -1.561 -29.672 1 31.67 132 LEU B C 1
ATOM 4614 O O . LEU B 1 132 ? 8.633 -2.725 -29.797 1 31.67 132 LEU B O 1
ATOM 4618 N N . GLU B 1 133 ? 10 -1.237 -30.438 1 29.67 133 GLU B N 1
ATOM 4619 C CA . GLU B 1 133 ? 11.086 -2.205 -30.594 1 29.67 133 GLU B CA 1
ATOM 4620 C C . GLU B 1 133 ? 11.367 -2.932 -29.281 1 29.67 133 GLU B C 1
ATOM 4622 O O . GLU B 1 133 ? 11.75 -2.307 -28.297 1 29.67 133 GLU B O 1
ATOM 4627 N N . THR B 1 134 ? 10.609 -3.793 -28.891 1 31.94 134 THR B N 1
ATOM 4628 C CA . THR B 1 134 ? 10.992 -4.707 -27.828 1 31.94 134 THR B CA 1
ATOM 4629 C C . THR B 1 134 ? 12.336 -5.371 -28.125 1 31.94 134 THR B C 1
ATOM 4631 O O . THR B 1 134 ? 12.477 -6.062 -29.141 1 31.94 134 THR B O 1
ATOM 4634 N N . HIS B 1 135 ? 13.406 -4.688 -28.031 1 28.72 135 HIS B N 1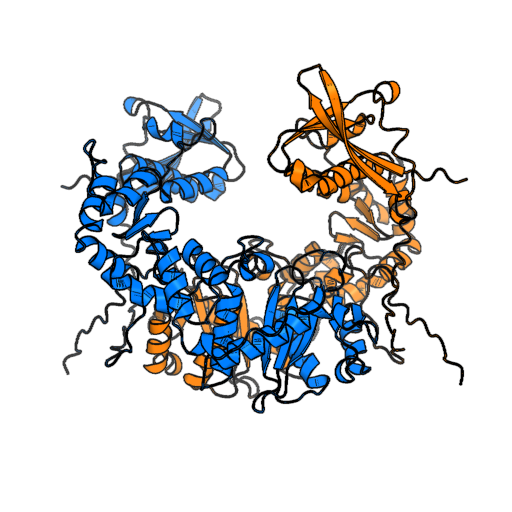
ATOM 4635 C CA . HIS B 1 135 ? 14.695 -5.359 -28.109 1 28.72 135 HIS B CA 1
ATOM 4636 C C . HIS B 1 135 ? 14.703 -6.629 -27.266 1 28.72 135 HIS B C 1
ATOM 4638 O O . HIS B 1 135 ? 14.5 -6.574 -26.047 1 28.72 135 HIS B O 1
ATOM 4644 N N . THR B 1 136 ? 14.172 -7.703 -27.766 1 31.41 136 THR B N 1
ATOM 4645 C CA . THR B 1 136 ? 14.211 -9.016 -27.141 1 31.41 136 THR B CA 1
ATOM 4646 C C . THR B 1 136 ? 15.656 -9.492 -26.953 1 31.41 136 THR B C 1
ATOM 4648 O O . THR B 1 136 ? 16.391 -9.625 -27.938 1 31.41 136 THR B O 1
ATOM 4651 N N . PHE B 1 137 ? 16.422 -9.117 -26.016 1 29.86 137 PHE B N 1
ATOM 4652 C CA . PHE B 1 137 ? 17.703 -9.742 -25.719 1 29.86 137 PHE B CA 1
ATOM 4653 C C . PHE B 1 137 ? 17.547 -11.25 -25.594 1 29.86 137 PHE B C 1
ATOM 4655 O O . PHE B 1 137 ? 16.516 -11.742 -25.125 1 29.86 137 PHE B O 1
ATOM 4662 N N . PHE B 1 138 ? 18.141 -12.055 -26.516 1 28.7 138 PHE B N 1
ATOM 4663 C CA . PHE B 1 138 ? 18.328 -13.5 -26.516 1 28.7 138 PHE B CA 1
ATOM 4664 C C . PHE B 1 138 ? 18.812 -13.992 -25.156 1 28.7 138 PHE B C 1
ATOM 4666 O O . PHE B 1 138 ? 19.875 -13.586 -24.672 1 28.7 138 PHE B O 1
ATOM 4673 N N . LEU B 1 139 ? 17.969 -14.125 -24.188 1 33.72 139 LEU B N 1
ATOM 4674 C CA . LEU B 1 139 ? 18.391 -14.844 -23 1 33.72 139 LEU B CA 1
ATOM 4675 C C . LEU B 1 139 ? 18.781 -16.281 -23.328 1 33.72 139 LEU B C 1
ATOM 4677 O O . LEU B 1 139 ? 17.953 -17.047 -23.828 1 33.72 139 LEU B O 1
ATOM 4681 N N . GLU B 1 140 ? 19.938 -16.656 -23.844 1 34.69 140 GLU B N 1
ATOM 4682 C CA . GLU B 1 140 ? 20.406 -18.047 -23.969 1 34.69 140 GLU B CA 1
ATOM 4683 C C . GLU B 1 140 ? 19.719 -18.953 -22.953 1 34.69 140 GLU B C 1
ATOM 4685 O O . GLU B 1 140 ? 19.047 -19.922 -23.328 1 34.69 140 GLU B O 1
ATOM 4690 N N . THR B 1 141 ? 20.625 -19.469 -21.953 1 37.31 141 THR B N 1
ATOM 4691 C CA . THR B 1 141 ? 20.391 -20.531 -20.984 1 37.31 141 THR B CA 1
ATOM 4692 C C . THR B 1 141 ? 19.312 -20.125 -19.984 1 37.31 141 THR B C 1
ATOM 4694 O O . THR B 1 141 ? 19.594 -19.469 -18.984 1 37.31 141 THR B O 1
ATOM 4697 N N . VAL B 1 142 ? 18.281 -19.562 -20.453 1 39.34 142 VAL B N 1
ATOM 4698 C CA . VAL B 1 142 ? 17.297 -19.016 -19.516 1 39.34 142 VAL B CA 1
ATOM 4699 C C . VAL B 1 142 ? 16.797 -20.125 -18.578 1 39.34 142 VAL B C 1
ATOM 4701 O O . VAL B 1 142 ? 16.391 -21.188 -19.047 1 39.34 142 VAL B O 1
ATOM 4704 N N . ALA B 1 143 ? 17.156 -20.172 -17.422 1 46.78 143 ALA B N 1
ATOM 4705 C CA . ALA B 1 143 ? 16.406 -20.859 -16.359 1 46.78 143 ALA B CA 1
ATOM 4706 C C . ALA B 1 143 ? 14.93 -20.938 -16.719 1 46.78 143 ALA B C 1
ATOM 4708 O O . ALA B 1 143 ? 14.414 -20.109 -17.469 1 46.78 143 ALA B O 1
ATOM 4709 N N . LYS B 1 144 ? 14.367 -22.172 -16.656 1 54.25 144 LYS B N 1
ATOM 4710 C CA . LYS B 1 144 ? 12.977 -22.531 -16.906 1 54.25 144 LYS B CA 1
ATOM 4711 C C . LYS B 1 144 ? 12.031 -21.406 -16.469 1 54.25 144 LYS B C 1
ATOM 4713 O O . LYS B 1 144 ? 12.07 -20.969 -15.328 1 54.25 144 LYS B O 1
ATOM 4718 N N . LEU B 1 145 ? 11.516 -20.719 -17.438 1 62.12 145 LEU B N 1
ATOM 4719 C CA . LEU B 1 145 ? 10.508 -19.688 -17.188 1 62.12 145 LEU B CA 1
ATOM 4720 C C . LEU B 1 145 ? 9.297 -20.281 -16.469 1 62.12 145 LEU B C 1
ATOM 4722 O O . LEU B 1 145 ? 8.961 -21.438 -16.656 1 62.12 145 LEU B O 1
ATOM 4726 N N . PRO B 1 146 ? 8.844 -19.562 -15.539 1 75.06 146 PRO B N 1
ATOM 4727 C CA . PRO B 1 146 ? 7.641 -20.031 -14.844 1 75.06 146 PRO B CA 1
ATOM 4728 C C . PRO B 1 146 ? 6.477 -20.312 -15.797 1 75.06 146 PRO B C 1
ATOM 4730 O O . PRO B 1 146 ? 6.457 -19.781 -16.922 1 75.06 146 PRO B O 1
ATOM 4733 N N . VAL B 1 147 ? 5.77 -21.297 -15.523 1 85.38 147 VAL B N 1
ATOM 4734 C CA . VAL B 1 147 ? 4.582 -21.656 -16.297 1 85.38 147 VAL B CA 1
ATOM 4735 C C . VAL B 1 147 ? 3.729 -20.406 -16.531 1 85.38 147 VAL B C 1
ATOM 4737 O O . VAL B 1 147 ? 3.5 -19.625 -15.617 1 85.38 147 VAL B O 1
ATOM 4740 N N . HIS B 1 148 ? 3.465 -20.172 -17.812 1 87.69 148 HIS B N 1
ATOM 4741 C CA . HIS B 1 148 ? 2.605 -19.047 -18.156 1 87.69 148 HIS B CA 1
ATOM 4742 C C . HIS B 1 148 ? 1.348 -19.516 -18.875 1 87.69 148 HIS B C 1
ATOM 4744 O O . HIS B 1 148 ? 1.221 -20.703 -19.203 1 87.69 148 HIS B O 1
ATOM 4750 N N . ALA B 1 149 ? 0.499 -18.656 -19.109 1 91.38 149 ALA B N 1
ATOM 4751 C CA . ALA B 1 149 ? -0.819 -18.938 -19.672 1 91.38 149 ALA B CA 1
ATOM 4752 C C . ALA B 1 149 ? -0.701 -19.594 -21.047 1 91.38 149 ALA B C 1
ATOM 4754 O O . ALA B 1 149 ? -1.485 -20.484 -21.391 1 91.38 149 ALA B O 1
ATOM 4755 N N . ALA B 1 150 ? 0.278 -19.219 -21.766 1 88.19 150 ALA B N 1
ATOM 4756 C CA . ALA B 1 150 ? 0.454 -19.766 -23.109 1 88.19 150 ALA B CA 1
ATOM 4757 C C . ALA B 1 150 ? 0.768 -21.266 -23.047 1 88.19 150 ALA B C 1
ATOM 4759 O O . ALA B 1 150 ? 0.26 -22.047 -23.844 1 88.19 150 ALA B O 1
ATOM 4760 N N . GLU B 1 151 ? 1.562 -21.562 -22.109 1 91.19 151 GLU B N 1
ATOM 4761 C CA . GLU B 1 151 ? 1.895 -22.984 -21.922 1 91.19 151 GLU B CA 1
ATOM 4762 C C . GLU B 1 151 ? 0.681 -23.766 -21.438 1 91.19 151 GLU B C 1
ATOM 4764 O O . GLU B 1 151 ? 0.468 -24.906 -21.875 1 91.19 151 GLU B O 1
ATOM 4769 N N . ILE B 1 152 ? -0.092 -23.172 -20.625 1 95.69 152 ILE B N 1
ATOM 4770 C CA . ILE B 1 152 ? -1.302 -23.812 -20.125 1 95.69 152 ILE B CA 1
ATOM 4771 C C . ILE B 1 152 ? -2.281 -24.047 -21.281 1 95.69 152 ILE B C 1
ATOM 4773 O O . ILE B 1 152 ? -2.863 -25.125 -21.391 1 95.69 152 ILE B O 1
ATOM 4777 N N . ALA B 1 153 ? -2.389 -23.109 -22.109 1 95.06 153 ALA B N 1
ATOM 4778 C CA . ALA B 1 153 ? -3.277 -23.219 -23.266 1 95.06 153 ALA B CA 1
ATOM 4779 C C . ALA B 1 153 ? -2.84 -24.344 -24.188 1 95.06 153 ALA B C 1
ATOM 4781 O O . ALA B 1 153 ? -3.668 -25.156 -24.625 1 95.06 153 ALA B O 1
ATOM 4782 N N . ARG B 1 154 ? -1.573 -24.422 -24.391 1 94.31 154 ARG B N 1
ATOM 4783 C CA . ARG B 1 154 ? -1.019 -25.438 -25.281 1 94.31 154 ARG B CA 1
ATOM 4784 C C . ARG B 1 154 ? -1.247 -26.828 -24.703 1 94.31 154 ARG B C 1
ATOM 4786 O O . ARG B 1 154 ? -1.695 -27.734 -25.422 1 94.31 154 ARG B O 1
ATOM 4793 N N . GLU B 1 155 ? -0.99 -26.953 -23.469 1 95.94 155 GLU B N 1
ATOM 4794 C CA . GLU B 1 155 ? -1.12 -28.266 -22.844 1 95.94 155 GLU B CA 1
ATOM 4795 C C . GLU B 1 155 ? -2.586 -28.656 -22.672 1 95.94 155 GLU B C 1
ATOM 4797 O O . GLU B 1 155 ? -2.934 -29.844 -22.703 1 95.94 155 GLU B O 1
ATOM 4802 N N . THR B 1 156 ? -3.432 -27.703 -22.516 1 96.06 156 THR B N 1
ATOM 4803 C CA . THR B 1 156 ? -4.867 -27.953 -22.422 1 96.06 156 THR B CA 1
ATOM 4804 C C . THR B 1 156 ? -5.41 -28.516 -23.734 1 96.06 156 THR B C 1
ATOM 4806 O O . THR B 1 156 ? -6.215 -29.453 -23.734 1 96.06 156 THR B O 1
ATOM 4809 N N . ALA B 1 157 ? -4.926 -28.016 -24.797 1 94.88 157 ALA B N 1
ATOM 4810 C CA . ALA B 1 157 ? -5.383 -28.438 -26.125 1 94.88 157 ALA B CA 1
ATOM 4811 C C . ALA B 1 157 ? -4.926 -29.859 -26.438 1 94.88 157 ALA B C 1
ATOM 4813 O O . ALA B 1 157 ? -5.562 -30.562 -27.219 1 94.88 157 ALA B O 1
ATOM 4814 N N . LYS B 1 158 ? -3.893 -30.266 -25.766 1 94.88 158 LYS B N 1
ATOM 4815 C CA . LYS B 1 158 ? -3.305 -31.578 -26.062 1 94.88 158 LYS B CA 1
ATOM 4816 C C . LYS B 1 158 ? -3.85 -32.656 -25.125 1 94.88 158 LYS B C 1
ATOM 4818 O O . LYS B 1 158 ? -3.779 -33.844 -25.438 1 94.88 158 LYS B O 1
ATOM 4823 N N . GLU B 1 159 ? -4.379 -32.25 -24.047 1 95.31 159 GLU B N 1
ATOM 4824 C CA . GLU B 1 159 ? -4.766 -33.219 -23.016 1 95.31 159 GLU B CA 1
ATOM 4825 C C . GLU B 1 159 ? -6.078 -33.906 -23.375 1 95.31 159 GLU B C 1
ATOM 4827 O O . GLU B 1 159 ? -7.023 -33.25 -23.828 1 95.31 159 GLU B O 1
ATOM 4832 N N . ALA B 1 160 ? -6.109 -35.125 -23.062 1 93.12 160 ALA B N 1
ATOM 4833 C CA . ALA B 1 160 ? -7.211 -36 -23.484 1 93.12 160 ALA B CA 1
ATOM 4834 C C . ALA B 1 160 ? -8.508 -35.594 -22.781 1 93.12 160 ALA B C 1
ATOM 4836 O O . ALA B 1 160 ? -9.594 -35.719 -23.359 1 93.12 160 ALA B O 1
ATOM 4837 N N . VAL B 1 161 ? -8.422 -35.156 -21.656 1 93.94 161 VAL B N 1
ATOM 4838 C CA . VAL B 1 161 ? -9.617 -34.875 -20.875 1 93.94 161 VAL B CA 1
ATOM 4839 C C . VAL B 1 161 ? -10.047 -33.406 -21.109 1 93.94 161 VAL B C 1
ATOM 4841 O O . VAL B 1 161 ? -11.219 -33.156 -21.391 1 93.94 161 VAL B O 1
ATOM 4844 N N . LEU B 1 162 ? -9.109 -32.5 -21.125 1 96.38 162 LEU B N 1
ATOM 4845 C CA . LEU B 1 162 ? -9.438 -31.078 -21.125 1 96.38 162 LEU B CA 1
ATOM 4846 C C . LEU B 1 162 ? -9.773 -30.609 -22.547 1 96.38 162 LEU B C 1
ATOM 4848 O O . LEU B 1 162 ? -10.562 -29.688 -22.719 1 96.38 162 LEU B O 1
ATOM 4852 N N . ALA B 1 163 ? -9.227 -31.25 -23.516 1 95.44 163 ALA B N 1
ATOM 4853 C CA . ALA B 1 163 ? -9.508 -30.875 -24.906 1 95.44 163 ALA B CA 1
ATOM 4854 C C . ALA B 1 163 ? -10.992 -31.016 -25.219 1 95.44 163 ALA B C 1
ATOM 4856 O O . ALA B 1 163 ? -11.633 -30.062 -25.688 1 95.44 163 ALA B O 1
ATOM 4857 N N . PRO B 1 164 ? -11.555 -32.219 -24.906 1 94 164 PRO B N 1
ATOM 4858 C CA . PRO B 1 164 ? -13 -32.344 -25.125 1 94 164 PRO B CA 1
ATOM 4859 C C . PRO B 1 164 ? -13.812 -31.375 -24.25 1 94 164 PRO B C 1
ATOM 4861 O O . PRO B 1 164 ? -14.836 -30.844 -24.703 1 94 164 PRO B O 1
ATOM 4864 N N . VAL B 1 165 ? -13.422 -31.188 -23.047 1 95.19 165 VAL B N 1
ATOM 4865 C CA . VAL B 1 165 ? -14.125 -30.297 -22.141 1 95.19 165 VAL B CA 1
ATOM 4866 C C . VAL B 1 165 ? -14.172 -28.891 -22.734 1 95.19 165 VAL B C 1
ATOM 4868 O O . VAL B 1 165 ? -15.211 -28.219 -22.688 1 95.19 165 VAL B O 1
ATOM 4871 N N . MET B 1 166 ? -13.023 -28.453 -23.219 1 95.69 166 MET B N 1
ATOM 4872 C CA . MET B 1 166 ? -12.961 -27.156 -23.891 1 95.69 166 MET B CA 1
ATOM 4873 C C . MET B 1 166 ? -13.961 -27.078 -25.031 1 95.69 166 MET B C 1
ATOM 4875 O O . MET B 1 166 ? -14.641 -26.062 -25.203 1 95.69 166 MET B O 1
ATOM 4879 N N . GLY B 1 167 ? -14.07 -28.141 -25.812 1 92.88 167 GLY B N 1
ATOM 4880 C CA . GLY B 1 167 ? -15.047 -28.234 -26.875 1 92.88 167 GLY B CA 1
ATOM 4881 C C . GLY B 1 167 ? -16.484 -28.172 -26.391 1 92.88 167 GLY B C 1
ATOM 4882 O O . GLY B 1 167 ? -17.312 -27.484 -26.984 1 92.88 167 GLY B O 1
ATOM 4883 N N . TRP B 1 168 ? -16.734 -28.859 -25.281 1 93.12 168 TRP B N 1
ATOM 4884 C CA . TRP B 1 168 ? -18.078 -28.906 -24.734 1 93.12 168 TRP B CA 1
ATOM 4885 C C . TRP B 1 168 ? -18.484 -27.531 -24.203 1 93.12 168 TRP B C 1
ATOM 4887 O O . TRP B 1 168 ? -19.656 -27.156 -24.281 1 93.12 168 TRP B O 1
ATOM 4897 N N . ILE B 1 169 ? -17.531 -26.812 -23.641 1 92.94 169 ILE B N 1
ATOM 4898 C CA . ILE B 1 169 ? -17.812 -25.484 -23.109 1 92.94 169 ILE B CA 1
ATOM 4899 C C . ILE B 1 169 ? -18.234 -24.562 -24.25 1 92.94 169 ILE B C 1
ATOM 4901 O O . ILE B 1 169 ? -19.156 -23.75 -24.094 1 92.94 169 ILE B O 1
ATOM 4905 N N . LYS B 1 170 ? -17.609 -24.734 -25.406 1 89.94 170 LYS B N 1
ATOM 4906 C CA . LYS B 1 170 ? -17.844 -23.859 -26.562 1 89.94 170 LYS B CA 1
ATOM 4907 C C . LYS B 1 170 ? -19.094 -24.297 -27.328 1 89.94 170 LYS B C 1
ATOM 4909 O O . LYS B 1 170 ? -19.891 -23.453 -27.75 1 89.94 170 LYS B O 1
ATOM 4914 N N . LYS B 1 171 ? -19.328 -25.594 -27.484 1 89.19 171 LYS B N 1
ATOM 4915 C CA . LYS B 1 171 ? -20.344 -26.094 -28.391 1 89.19 171 LYS B CA 1
ATOM 4916 C C . LYS B 1 171 ? -21.531 -26.656 -27.625 1 89.19 171 LYS B C 1
ATOM 4918 O O . LYS B 1 171 ? -22.594 -26.906 -28.203 1 89.19 171 LYS B O 1
ATOM 4923 N N . GLY B 1 172 ? -21.406 -26.875 -26.344 1 88.94 172 GLY B N 1
ATOM 4924 C CA . GLY B 1 172 ? -22.469 -27.469 -25.547 1 88.94 172 GLY B CA 1
ATOM 4925 C C . GLY B 1 172 ? -22.109 -28.812 -24.953 1 88.94 172 GLY B C 1
ATOM 4926 O O . GLY B 1 172 ? -21.359 -29.578 -25.562 1 88.94 172 GLY B O 1
ATOM 4927 N N . TRP B 1 173 ? -22.641 -29.156 -23.891 1 89.94 173 TRP B N 1
ATOM 4928 C CA . TRP B 1 173 ? -22.297 -30.359 -23.141 1 89.94 173 TRP B CA 1
ATOM 4929 C C . TRP B 1 173 ? -23.141 -31.547 -23.609 1 89.94 173 TRP B C 1
ATOM 4931 O O . TRP B 1 173 ? -24.344 -31.391 -23.891 1 89.94 173 TRP B O 1
ATOM 4941 N N . PRO B 1 174 ? -22.516 -32.625 -23.75 1 86.44 174 PRO B N 1
ATOM 4942 C CA . PRO B 1 174 ? -23.266 -33.812 -24.156 1 86.44 174 PRO B CA 1
ATOM 4943 C C . PRO B 1 174 ? -24.281 -34.25 -23.094 1 86.44 174 PRO B C 1
ATOM 4945 O O . PRO B 1 174 ? -24.062 -34.062 -21.891 1 86.44 174 PRO B O 1
ATOM 4948 N N . LEU B 1 175 ? -25.375 -34.812 -23.578 1 80.38 175 LEU B N 1
ATOM 4949 C CA . LEU B 1 175 ? -26.453 -35.281 -22.703 1 80.38 175 LEU B CA 1
ATOM 4950 C C . LEU B 1 175 ? -26.109 -36.656 -22.125 1 80.38 175 LEU B C 1
ATOM 4952 O O . LEU B 1 175 ? -26.609 -37 -21.062 1 80.38 175 LEU B O 1
ATOM 4956 N N . GLN B 1 176 ? -25.203 -37.281 -22.797 1 78.62 176 GLN B N 1
ATOM 4957 C CA . GLN B 1 176 ? -24.859 -38.625 -22.359 1 78.62 176 GLN B CA 1
ATOM 4958 C C . GLN B 1 176 ? -23.906 -38.594 -21.156 1 78.62 176 GLN B C 1
ATOM 4960 O O . GLN B 1 176 ? -23.375 -37.531 -20.812 1 78.62 176 GLN B O 1
ATOM 4965 N N . ASP B 1 177 ? -23.766 -39.781 -20.562 1 81 177 ASP B N 1
ATOM 4966 C CA . ASP B 1 177 ? -22.891 -39.906 -19.406 1 81 177 ASP B CA 1
ATOM 4967 C C . ASP B 1 177 ? -21.422 -39.719 -19.797 1 81 177 ASP B C 1
ATOM 4969 O O . ASP B 1 177 ? -20.969 -40.312 -20.781 1 81 177 ASP B O 1
ATOM 4973 N N . LEU B 1 178 ? -20.812 -38.844 -19.203 1 82.88 178 LEU B N 1
ATOM 4974 C CA . LEU B 1 178 ? -19.422 -38.5 -19.469 1 82.88 178 LEU B CA 1
ATOM 4975 C C . LEU B 1 178 ? -18.484 -39.438 -18.703 1 82.88 178 LEU B C 1
ATOM 4977 O O . LEU B 1 178 ? -18.875 -40.031 -17.703 1 82.88 178 LEU B O 1
ATOM 4981 N N . PRO B 1 179 ? -17.297 -39.594 -19.297 1 86.38 179 PRO B N 1
ATOM 4982 C CA . PRO B 1 179 ? -16.297 -40.375 -18.547 1 86.38 179 PRO B CA 1
ATOM 4983 C C . PRO B 1 179 ? -16.078 -39.812 -17.141 1 86.38 179 PRO B C 1
ATOM 4985 O O . PRO B 1 179 ? -16.312 -38.656 -16.891 1 86.38 179 PRO B O 1
ATOM 4988 N N . HIS B 1 180 ? -15.648 -40.688 -16.281 1 87.75 180 HIS B N 1
ATOM 4989 C CA . HIS B 1 180 ? -15.477 -40.375 -14.867 1 87.75 180 HIS B CA 1
ATOM 4990 C C . HIS B 1 180 ? -14.562 -39.156 -14.68 1 87.75 180 HIS B C 1
ATOM 4992 O O . HIS B 1 180 ? -14.828 -38.312 -13.82 1 87.75 180 HIS B O 1
ATOM 4998 N N . LEU B 1 181 ? -13.594 -39.094 -15.523 1 88.88 181 LEU B N 1
ATOM 4999 C CA . LEU B 1 181 ? -12.602 -38.031 -15.375 1 88.88 181 LEU B CA 1
ATOM 5000 C C . LEU B 1 181 ? -13.18 -36.688 -15.773 1 88.88 181 LEU B C 1
ATOM 5002 O O . LEU B 1 181 ? -12.664 -35.625 -15.359 1 88.88 181 LEU B O 1
ATOM 5006 N N . ALA B 1 182 ? -14.25 -36.688 -16.516 1 92.06 182 ALA B N 1
ATOM 5007 C CA . ALA B 1 182 ? -14.844 -35.438 -17 1 92.06 182 ALA B CA 1
ATOM 5008 C C . ALA B 1 182 ? -16.031 -35 -16.125 1 92.06 182 ALA B C 1
ATOM 5010 O O . ALA B 1 182 ? -16.562 -33.906 -16.281 1 92.06 182 ALA B O 1
ATOM 5011 N N . GLN B 1 183 ? -16.391 -35.844 -15.156 1 91.94 183 GLN B N 1
ATOM 5012 C CA . GLN B 1 183 ? -17.578 -35.594 -14.336 1 91.94 183 GLN B CA 1
ATOM 5013 C C . GLN B 1 183 ? -17.422 -34.344 -13.508 1 91.94 183 GLN B C 1
ATOM 5015 O O . GLN B 1 183 ? -18.359 -33.562 -13.383 1 91.94 183 GLN B O 1
ATOM 5020 N N . PRO B 1 184 ? -16.219 -34.156 -12.953 1 94.31 184 PRO B N 1
ATOM 5021 C CA . PRO B 1 184 ? -16.062 -32.938 -12.148 1 94.31 184 PRO B CA 1
ATOM 5022 C C . PRO B 1 184 ? -16.281 -31.672 -12.953 1 94.31 184 PRO B C 1
ATOM 5024 O O . PRO B 1 184 ? -16.688 -30.641 -12.391 1 94.31 184 PRO B O 1
ATOM 5027 N N . PHE B 1 185 ? -16.047 -31.672 -14.172 1 94.94 185 PHE B N 1
ATOM 5028 C CA . PHE B 1 185 ? -16.234 -30.5 -15.031 1 94.94 185 PHE B CA 1
ATOM 5029 C C . PHE B 1 185 ? -17.688 -30.328 -15.414 1 94.94 185 PHE B C 1
ATOM 5031 O O . PHE B 1 185 ? -18.188 -29.203 -15.523 1 94.94 185 PHE B O 1
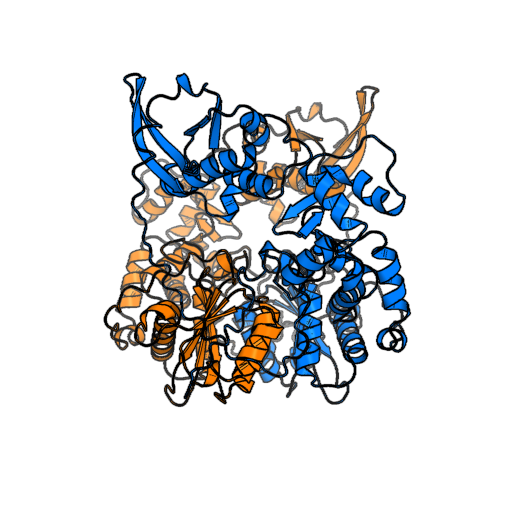ATOM 5038 N N . LYS B 1 186 ? -18.344 -31.438 -15.531 1 91.56 186 LYS B N 1
ATOM 5039 C CA . LYS B 1 186 ? -19.766 -31.375 -15.867 1 91.56 186 LYS B CA 1
ATOM 5040 C C . LYS B 1 186 ? -20.578 -30.75 -14.734 1 91.56 186 LYS B C 1
ATOM 5042 O O . LYS B 1 186 ? -21.5 -29.969 -14.977 1 91.56 186 LYS B O 1
ATOM 5047 N N . SER B 1 187 ? -20.172 -31.109 -13.547 1 91 187 SER B N 1
ATOM 5048 C CA . SER B 1 187 ? -20.875 -30.562 -12.383 1 91 187 SER B CA 1
ATOM 5049 C C . SER B 1 187 ? -20.688 -29.062 -12.281 1 91 187 SER B C 1
ATOM 5051 O O . SER B 1 187 ? -21.453 -28.375 -11.602 1 91 187 SER B O 1
ATOM 5053 N N . ARG B 1 188 ? -19.688 -28.531 -12.992 1 92.5 188 ARG B N 1
ATOM 5054 C CA . ARG B 1 188 ? -19.359 -27.109 -12.938 1 92.5 188 ARG B CA 1
ATOM 5055 C C . ARG B 1 188 ? -19.547 -26.453 -14.305 1 92.5 188 ARG B C 1
ATOM 5057 O O . ARG B 1 188 ? -18.953 -25.422 -14.586 1 92.5 188 ARG B O 1
ATOM 5064 N N . GLN B 1 189 ? -20.312 -27 -15.07 1 89.44 189 GLN B N 1
ATOM 5065 C CA . GLN B 1 189 ? -20.422 -26.656 -16.484 1 89.44 189 GLN B CA 1
ATOM 5066 C C . GLN B 1 189 ? -20.891 -25.219 -16.656 1 89.44 189 GLN B C 1
ATOM 5068 O O . GLN B 1 189 ? -20.484 -24.531 -17.609 1 89.44 189 GLN B O 1
ATOM 5073 N N . THR B 1 190 ? -21.609 -24.688 -15.695 1 89.75 190 THR B N 1
ATOM 5074 C CA . THR B 1 190 ? -22.156 -23.344 -15.844 1 89.75 190 THR B CA 1
ATOM 5075 C C . THR B 1 190 ? -21.141 -22.281 -15.43 1 89.75 190 THR B C 1
ATOM 5077 O O . THR B 1 190 ? -21.266 -21.109 -15.789 1 89.75 190 THR B O 1
ATOM 5080 N N . GLU B 1 191 ? -20.156 -22.734 -14.742 1 93.5 191 GLU B N 1
ATOM 5081 C CA . GLU B 1 191 ? -19.188 -21.766 -14.211 1 93.5 191 GLU B CA 1
ATOM 5082 C C . GLU B 1 191 ? -17.875 -21.812 -14.992 1 93.5 191 GLU B C 1
ATOM 5084 O O . GLU B 1 191 ? -16.984 -21 -14.742 1 93.5 191 GLU B O 1
ATOM 5089 N N . LEU B 1 192 ? -17.828 -22.703 -15.945 1 94.69 192 LEU B N 1
ATOM 5090 C CA . LEU B 1 192 ? -16.594 -22.844 -16.719 1 94.69 192 LEU B CA 1
ATOM 5091 C C . LEU B 1 192 ? -16.625 -21.938 -17.953 1 94.69 192 LEU B C 1
ATOM 5093 O O . LEU B 1 192 ? -17.672 -21.75 -18.578 1 94.69 192 LEU B O 1
ATOM 5097 N N . SER B 1 193 ? -15.461 -21.359 -18.25 1 94.38 193 SER B N 1
ATOM 5098 C CA . SER B 1 193 ? -15.297 -20.531 -19.453 1 94.38 193 SER B CA 1
ATOM 5099 C C . SER B 1 193 ? -13.922 -20.719 -20.062 1 94.38 193 SER B C 1
ATOM 5101 O O . SER B 1 193 ? -13.055 -21.375 -19.484 1 94.38 193 SER B O 1
ATOM 5103 N N . VAL B 1 194 ? -13.859 -20.25 -21.312 1 94 194 VAL B N 1
ATOM 5104 C CA . VAL B 1 194 ? -12.578 -20.359 -22.016 1 94 194 VAL B CA 1
ATOM 5105 C C . VAL B 1 194 ? -12.078 -18.969 -22.406 1 94 194 VAL B C 1
ATOM 5107 O O . VAL B 1 194 ? -12.836 -18.156 -22.922 1 94 194 VAL B O 1
ATOM 5110 N N . LEU B 1 195 ? -10.789 -18.734 -22 1 92.75 195 LEU B N 1
ATOM 5111 C CA . LEU B 1 195 ? -10.133 -17.484 -22.375 1 92.75 195 LEU B CA 1
ATOM 5112 C C . LEU B 1 195 ? -8.742 -17.75 -22.938 1 92.75 195 LEU B C 1
ATOM 5114 O O . LEU B 1 195 ? -7.883 -18.297 -22.234 1 92.75 195 LEU B O 1
ATOM 5118 N N . ARG B 1 196 ? -8.453 -17.406 -24.141 1 91.38 196 ARG B N 1
ATOM 5119 C CA . ARG B 1 196 ? -7.164 -17.531 -24.797 1 91.38 196 ARG B CA 1
ATOM 5120 C C . ARG B 1 196 ? -6.621 -18.953 -24.656 1 91.38 196 ARG B C 1
ATOM 5122 O O . ARG B 1 196 ? -5.461 -19.141 -24.297 1 91.38 196 ARG B O 1
ATOM 5129 N N . GLY B 1 197 ? -7.516 -19.844 -24.781 1 92.62 197 GLY B N 1
ATOM 5130 C CA . GLY B 1 197 ? -7.117 -21.25 -24.812 1 92.62 197 GLY B CA 1
ATOM 5131 C C . GLY B 1 197 ? -7.004 -21.875 -23.438 1 92.62 197 GLY B C 1
ATOM 5132 O O . GLY B 1 197 ? -6.637 -23.047 -23.312 1 92.62 197 GLY B O 1
ATOM 5133 N N . CYS B 1 198 ? -7.359 -21.109 -22.453 1 95.88 198 CYS B N 1
ATOM 5134 C CA . CYS B 1 198 ? -7.336 -21.625 -21.094 1 95.88 198 CYS B CA 1
ATOM 5135 C C . CYS B 1 198 ? -8.75 -21.797 -20.562 1 95.88 198 CYS B C 1
ATOM 5137 O O . CYS B 1 198 ? -9.617 -20.953 -20.797 1 95.88 198 CYS B O 1
ATOM 5139 N N . ILE B 1 199 ? -8.977 -22.891 -19.875 1 97 199 ILE B N 1
ATOM 5140 C CA . ILE B 1 199 ? -10.258 -23.109 -19.203 1 97 199 ILE B CA 1
ATOM 5141 C C . ILE B 1 199 ? -10.25 -22.438 -17.844 1 97 199 ILE B C 1
ATOM 5143 O O . ILE B 1 199 ? -9.289 -22.578 -17.078 1 97 199 ILE B O 1
ATOM 5147 N N . LEU B 1 200 ? -11.266 -21.688 -17.578 1 96.62 200 LEU B N 1
ATOM 5148 C CA . LEU B 1 200 ? -11.367 -20.969 -16.312 1 96.62 200 LEU B CA 1
ATOM 5149 C C . LEU B 1 200 ? -12.586 -21.453 -15.516 1 96.62 200 LEU B C 1
ATOM 5151 O O . LEU B 1 200 ? -13.656 -21.656 -16.094 1 96.62 200 LEU B O 1
ATOM 5155 N N . TRP B 1 201 ? -12.383 -21.734 -14.32 1 96.56 201 TRP B N 1
ATOM 5156 C CA . TRP B 1 201 ? -13.484 -21.859 -13.367 1 96.56 201 TRP B CA 1
ATOM 5157 C C . TRP B 1 201 ? -13.633 -20.594 -12.531 1 96.56 201 TRP B C 1
ATOM 5159 O O . TRP B 1 201 ? -12.914 -20.391 -11.555 1 96.56 201 TRP B O 1
ATOM 5169 N N . GLY B 1 202 ? -14.531 -19.766 -12.922 1 91.88 202 GLY B N 1
ATOM 5170 C CA . GLY B 1 202 ? -14.5 -18.422 -12.367 1 91.88 202 GLY B CA 1
ATOM 5171 C C . GLY B 1 202 ? -13.258 -17.641 -12.75 1 91.88 202 GLY B C 1
ATOM 5172 O O . GLY B 1 202 ? -13.008 -17.422 -13.938 1 91.88 202 GLY B O 1
ATOM 5173 N N . ASN B 1 203 ? -12.453 -17.375 -11.758 1 91.25 203 ASN B N 1
ATOM 5174 C CA . ASN B 1 203 ? -11.203 -16.672 -12.039 1 91.25 203 ASN B CA 1
ATOM 5175 C C . ASN B 1 203 ? -10 -17.594 -11.875 1 91.25 203 ASN B C 1
ATOM 5177 O O . ASN B 1 203 ? -8.859 -17.188 -12.078 1 91.25 203 ASN B O 1
ATOM 5181 N N . ARG B 1 204 ? -10.328 -18.844 -11.68 1 96.31 204 ARG B N 1
ATOM 5182 C CA . ARG B 1 204 ? -9.266 -19.844 -11.508 1 96.31 204 ARG B CA 1
ATOM 5183 C C . ARG B 1 204 ? -8.922 -20.5 -12.836 1 96.31 204 ARG B C 1
ATOM 5185 O O . ARG B 1 204 ? -9.812 -20.875 -13.609 1 96.31 204 ARG B O 1
ATOM 5192 N N . VAL B 1 205 ? -7.715 -20.656 -13.031 1 97.44 205 VAL B N 1
ATOM 5193 C CA . VAL B 1 205 ? -7.277 -21.312 -14.25 1 97.44 205 VAL B CA 1
ATOM 5194 C C . VAL B 1 205 ? -7.223 -22.828 -14.031 1 97.44 205 VAL B C 1
ATOM 5196 O O . VAL B 1 205 ? -6.684 -23.297 -13.023 1 97.44 205 VAL B O 1
ATOM 5199 N N . VAL B 1 206 ? -7.863 -23.531 -14.93 1 98.12 206 VAL B N 1
ATOM 5200 C CA . VAL B 1 206 ? -7.801 -24.984 -14.844 1 98.12 206 VAL B CA 1
ATOM 5201 C C . VAL B 1 206 ? -6.465 -25.469 -15.391 1 98.12 206 VAL B C 1
ATOM 5203 O O . VAL B 1 206 ? -6.121 -25.203 -16.547 1 98.12 206 VAL B O 1
ATOM 5206 N N . ILE B 1 207 ? -5.742 -26.234 -14.586 1 98.12 207 ILE B N 1
ATOM 5207 C CA . ILE B 1 207 ? -4.375 -26.609 -14.922 1 98.12 207 ILE B CA 1
ATOM 5208 C C . ILE B 1 207 ? -4.359 -28.031 -15.477 1 98.12 207 ILE B C 1
ATOM 5210 O O . ILE B 1 207 ? -4.883 -28.953 -14.844 1 98.12 207 ILE B O 1
ATOM 5214 N N . PRO B 1 208 ? -3.775 -28.203 -16.656 1 97.75 208 PRO B N 1
ATOM 5215 C CA . PRO B 1 208 ? -3.65 -29.547 -17.188 1 97.75 208 PRO B CA 1
ATOM 5216 C C . PRO B 1 208 ? -2.732 -30.438 -16.359 1 97.75 208 PRO B C 1
ATOM 5218 O O . PRO B 1 208 ? -1.893 -29.938 -15.609 1 97.75 208 PRO B O 1
ATOM 5221 N N . ALA B 1 209 ? -2.867 -31.688 -16.5 1 96.69 209 ALA B N 1
ATOM 5222 C CA . ALA B 1 209 ? -2.186 -32.688 -15.68 1 96.69 209 ALA B CA 1
ATOM 5223 C C . ALA B 1 209 ? -0.669 -32.531 -15.789 1 96.69 209 ALA B C 1
ATOM 5225 O O . ALA B 1 209 ? 0.042 -32.625 -14.781 1 96.69 209 ALA B O 1
ATOM 5226 N N . LYS B 1 210 ? -0.204 -32.219 -16.922 1 96.19 210 LYS B N 1
ATOM 5227 C CA . LYS B 1 210 ? 1.231 -32.156 -17.188 1 96.19 210 LYS B CA 1
ATOM 5228 C C . LYS B 1 210 ? 1.884 -31 -16.406 1 96.19 210 LYS B C 1
ATOM 5230 O O . LYS B 1 210 ? 3.076 -31.062 -16.094 1 96.19 210 LYS B O 1
ATOM 5235 N N . LEU B 1 211 ? 1.136 -29.984 -16.078 1 97 211 LEU B N 1
ATOM 5236 C CA . LEU B 1 211 ? 1.715 -28.781 -15.477 1 97 211 LEU B CA 1
ATOM 5237 C C . LEU B 1 211 ? 1.379 -28.703 -13.992 1 97 211 LEU B C 1
ATOM 5239 O O . LEU B 1 211 ? 1.805 -27.781 -13.305 1 97 211 LEU B O 1
ATOM 5243 N N . GLN B 1 212 ? 0.652 -29.672 -13.461 1 97.44 212 GLN B N 1
ATOM 5244 C CA . GLN B 1 212 ? 0.148 -29.609 -12.094 1 97.44 212 GLN B CA 1
ATOM 5245 C C . GLN B 1 212 ? 1.292 -29.641 -11.078 1 97.44 212 GLN B C 1
ATOM 5247 O O . GLN B 1 212 ? 1.263 -28.938 -10.07 1 97.44 212 GLN B O 1
ATOM 5252 N N . ARG B 1 213 ? 2.281 -30.391 -11.352 1 96.06 213 ARG B N 1
ATOM 5253 C CA . ARG B 1 213 ? 3.42 -30.484 -10.445 1 96.06 213 ARG B CA 1
ATOM 5254 C C . ARG B 1 213 ? 4.145 -29.141 -10.344 1 96.06 213 ARG B C 1
ATOM 5256 O O . ARG B 1 213 ? 4.492 -28.703 -9.25 1 96.06 213 ARG B O 1
ATOM 5263 N N . GLU B 1 214 ? 4.359 -28.562 -11.438 1 95.75 214 GLU B N 1
ATOM 5264 C CA . GLU B 1 214 ? 5.043 -27.266 -11.461 1 95.75 214 GLU B CA 1
ATOM 5265 C C . GLU B 1 214 ? 4.23 -26.203 -10.734 1 95.75 214 GLU B C 1
ATOM 5267 O O . GLU B 1 214 ? 4.793 -25.359 -10.031 1 95.75 214 GLU B O 1
ATOM 5272 N N . VAL B 1 215 ? 2.977 -26.234 -10.883 1 96.94 215 VAL B N 1
ATOM 5273 C CA . VAL B 1 215 ? 2.109 -25.25 -10.242 1 96.94 215 VAL B CA 1
ATOM 5274 C C . VAL B 1 215 ? 2.092 -25.484 -8.734 1 96.94 215 VAL B C 1
ATOM 5276 O O . VAL B 1 215 ? 2.072 -24.531 -7.953 1 96.94 215 VAL B O 1
ATOM 5279 N N . LEU B 1 216 ? 2.105 -26.766 -8.328 1 97.44 216 LEU B N 1
ATOM 5280 C CA . LEU B 1 216 ? 2.18 -27.062 -6.906 1 97.44 216 LEU B CA 1
ATOM 5281 C C . LEU B 1 216 ? 3.471 -26.531 -6.301 1 97.44 216 LEU B C 1
ATOM 5283 O O . LEU B 1 216 ? 3.475 -26.047 -5.168 1 97.44 216 LEU B O 1
ATOM 5287 N N . GLU B 1 217 ? 4.496 -26.578 -7.066 1 94.88 217 GLU B N 1
ATOM 5288 C CA . GLU B 1 217 ? 5.77 -26.031 -6.625 1 94.88 217 GLU B CA 1
ATOM 5289 C C . GLU B 1 217 ? 5.676 -24.516 -6.434 1 94.88 217 GLU B C 1
ATOM 5291 O O . GLU B 1 217 ? 6.184 -23.969 -5.453 1 94.88 217 GLU B O 1
ATOM 5296 N N . MET B 1 218 ? 5.02 -23.875 -7.336 1 94.5 218 MET B N 1
ATOM 5297 C CA . MET B 1 218 ? 4.828 -22.438 -7.242 1 94.5 218 MET B CA 1
ATOM 5298 C C . MET B 1 218 ? 4.004 -22.078 -6.008 1 94.5 218 MET B C 1
ATOM 5300 O O . MET B 1 218 ? 4.328 -21.125 -5.297 1 94.5 218 MET B O 1
ATOM 5304 N N . LEU B 1 219 ? 3.01 -22.844 -5.77 1 96.25 219 LEU B N 1
ATOM 5305 C CA . LEU B 1 219 ? 2.113 -22.594 -4.645 1 96.25 219 LEU B CA 1
ATOM 5306 C C . LEU B 1 219 ? 2.832 -22.797 -3.316 1 96.25 219 LEU B C 1
ATOM 5308 O O . LEU B 1 219 ? 2.502 -22.156 -2.318 1 96.25 219 LEU B O 1
ATOM 5312 N N . HIS B 1 220 ? 3.861 -23.656 -3.312 1 95.69 220 HIS B N 1
ATOM 5313 C CA . HIS B 1 220 ? 4.52 -24.031 -2.066 1 95.69 220 HIS B CA 1
ATOM 5314 C C . HIS B 1 220 ? 5.809 -23.234 -1.863 1 95.69 220 HIS B C 1
ATOM 5316 O O . HIS B 1 220 ? 6.598 -23.547 -0.966 1 95.69 220 HIS B O 1
ATOM 5322 N N . GLU B 1 221 ? 6.234 -22.297 -2.713 1 90.25 221 GLU B N 1
ATOM 5323 C CA . GLU B 1 221 ? 7.469 -21.516 -2.666 1 90.25 221 GLU B CA 1
ATOM 5324 C C . GLU B 1 221 ? 7.672 -20.891 -1.288 1 90.25 221 GLU B C 1
ATOM 5326 O O . GLU B 1 221 ? 8.789 -20.859 -0.775 1 90.25 221 GLU B O 1
ATOM 5331 N N . GLY B 1 222 ? 6.848 -20.484 -0.5 1 90 222 GLY B N 1
ATOM 5332 C CA . GLY B 1 222 ? 6.949 -19.953 0.847 1 90 222 GLY B CA 1
ATOM 5333 C C . GLY B 1 222 ? 6.586 -20.953 1.922 1 90 222 GLY B C 1
ATOM 5334 O O . GLY B 1 222 ? 6.523 -20.609 3.105 1 90 222 GLY B O 1
ATOM 5335 N N . HIS B 1 223 ? 6.453 -22.109 1.495 1 93.5 223 HIS B N 1
ATOM 5336 C CA . HIS B 1 223 ? 6.125 -23.25 2.35 1 93.5 223 HIS B CA 1
ATOM 5337 C C . HIS B 1 223 ? 4.895 -22.969 3.199 1 93.5 223 HIS B C 1
ATOM 5339 O O . HIS B 1 223 ? 4.914 -23.156 4.418 1 93.5 223 HIS B O 1
ATOM 5345 N N . PRO B 1 224 ? 3.922 -22.5 2.537 1 92.94 224 PRO B N 1
ATOM 5346 C CA . PRO B 1 224 ? 2.682 -22.344 3.299 1 92.94 224 PRO B CA 1
ATOM 5347 C C . PRO B 1 224 ? 2.121 -23.656 3.809 1 92.94 224 PRO B C 1
ATOM 5349 O O . PRO B 1 224 ? 2.346 -24.703 3.195 1 92.94 224 PRO B O 1
ATOM 5352 N N . GLY B 1 225 ? 1.41 -23.609 4.898 1 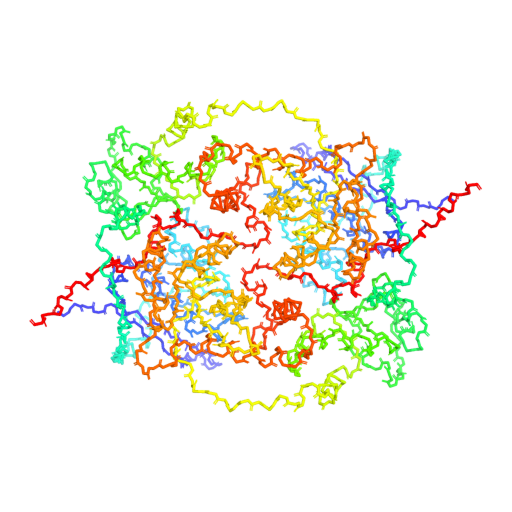91.62 225 GLY B N 1
ATOM 5353 C CA . GLY B 1 225 ? 0.731 -24.797 5.398 1 91.62 225 GLY B CA 1
ATOM 5354 C C . GLY B 1 225 ? -0.425 -25.234 4.523 1 91.62 225 GLY B C 1
ATOM 5355 O O . GLY B 1 225 ? -0.746 -24.578 3.531 1 91.62 225 GLY B O 1
ATOM 5356 N N . ILE B 1 226 ? -0.993 -26.297 4.91 1 93.62 226 ILE B N 1
ATOM 5357 C CA . ILE B 1 226 ? -2.029 -26.938 4.105 1 93.62 226 ILE B CA 1
ATOM 5358 C C . ILE B 1 226 ? -3.188 -25.969 3.887 1 93.62 226 ILE B C 1
ATOM 5360 O O . ILE B 1 226 ? -3.604 -25.734 2.75 1 93.62 226 ILE B O 1
ATOM 5364 N N . VAL B 1 227 ? -3.658 -25.344 4.883 1 93.75 227 VAL B N 1
ATOM 5365 C CA . VAL B 1 227 ? -4.832 -24.484 4.812 1 93.75 227 VAL B CA 1
ATOM 5366 C C . VAL B 1 227 ? -4.52 -23.25 3.965 1 93.75 227 VAL B C 1
ATOM 5368 O O . VAL B 1 227 ? -5.293 -22.891 3.072 1 93.75 227 VAL B O 1
ATOM 5371 N N . ARG B 1 228 ? -3.398 -22.672 4.191 1 93.38 228 ARG B N 1
ATOM 5372 C CA . ARG B 1 228 ? -2.994 -21.469 3.467 1 93.38 228 ARG B CA 1
ATOM 5373 C C . ARG B 1 228 ? -2.707 -21.781 2.002 1 93.38 228 ARG B C 1
ATOM 5375 O O . ARG B 1 228 ? -3.029 -20.984 1.117 1 93.38 228 ARG B O 1
ATOM 5382 N N . MET B 1 229 ? -2.086 -22.891 1.789 1 95.94 229 MET B N 1
ATOM 5383 C CA . MET B 1 229 ? -1.797 -23.281 0.41 1 95.94 229 MET B CA 1
ATOM 5384 C C . MET B 1 229 ? -3.084 -23.547 -0.363 1 95.94 229 MET B C 1
ATOM 5386 O O . MET B 1 229 ? -3.193 -23.188 -1.536 1 95.94 229 MET B O 1
ATOM 5390 N N . LYS B 1 230 ? -4.07 -24.188 0.28 1 96.19 230 LYS B N 1
ATOM 5391 C CA . LYS B 1 230 ? -5.375 -24.375 -0.345 1 96.19 230 LYS B CA 1
ATOM 5392 C C . LYS B 1 230 ? -6.035 -23.031 -0.647 1 96.19 230 LYS B C 1
ATOM 5394 O O . LYS B 1 230 ? -6.637 -22.859 -1.71 1 96.19 230 LYS B O 1
ATOM 5399 N N . GLY B 1 231 ? -5.883 -22.141 0.357 1 94 231 GLY B N 1
ATOM 5400 C CA . GLY B 1 231 ? -6.406 -20.797 0.136 1 94 231 GLY B CA 1
ATOM 5401 C C . GLY B 1 231 ? -5.777 -20.109 -1.055 1 94 231 GLY B C 1
ATOM 5402 O O . GLY B 1 231 ? -6.477 -19.469 -1.848 1 94 231 GLY B O 1
ATOM 5403 N N . LEU B 1 232 ? -4.512 -20.25 -1.188 1 95.56 232 LEU B N 1
ATOM 5404 C CA . LEU B 1 232 ? -3.797 -19.688 -2.328 1 95.56 232 LEU B CA 1
ATOM 5405 C C . LEU B 1 232 ? -4.277 -20.312 -3.633 1 95.56 232 LEU B C 1
ATOM 5407 O O . LEU B 1 232 ? -4.555 -19.594 -4.602 1 95.56 232 LEU B O 1
ATOM 5411 N N . ALA B 1 233 ? -4.383 -21.547 -3.635 1 96.62 233 ALA B N 1
ATOM 5412 C CA . ALA B 1 233 ? -4.82 -22.266 -4.832 1 96.62 233 ALA B CA 1
ATOM 5413 C C . ALA B 1 233 ? -6.207 -21.812 -5.27 1 96.62 233 ALA B C 1
ATOM 5415 O O . ALA B 1 233 ? -6.449 -21.594 -6.461 1 96.62 233 ALA B O 1
ATOM 5416 N N . ARG B 1 234 ? -7.027 -21.625 -4.344 1 94.56 234 ARG B N 1
ATOM 5417 C CA . ARG B 1 234 ? -8.406 -21.25 -4.629 1 94.56 234 ARG B CA 1
ATOM 5418 C C . ARG B 1 234 ? -8.469 -19.844 -5.234 1 94.56 234 ARG B C 1
ATOM 5420 O O . ARG B 1 234 ? -9.477 -19.484 -5.852 1 94.56 234 ARG B O 1
ATOM 5427 N N . SER B 1 235 ? -7.418 -19.172 -5.043 1 93.75 235 SER B N 1
ATOM 5428 C CA . SER B 1 235 ? -7.398 -17.812 -5.57 1 93.75 235 SER B CA 1
ATOM 5429 C C . SER B 1 235 ? -6.867 -17.766 -6.996 1 93.75 235 SER B C 1
ATOM 5431 O O . SER B 1 235 ? -7.039 -16.781 -7.703 1 93.75 235 SER B O 1
ATOM 5433 N N . TYR B 1 236 ? -6.305 -18.922 -7.496 1 96.06 236 TYR B N 1
ATOM 5434 C CA . TYR B 1 236 ? -5.578 -18.781 -8.75 1 96.06 236 TYR B CA 1
ATOM 5435 C C . TYR B 1 236 ? -5.875 -19.953 -9.688 1 96.06 236 TYR B C 1
ATOM 5437 O O . TYR B 1 236 ? -6.039 -19.75 -10.898 1 96.06 236 TYR B O 1
ATOM 5445 N N . VAL B 1 237 ? -6 -21.156 -9.117 1 98 237 VAL B N 1
ATOM 5446 C CA . VAL B 1 237 ? -5.992 -22.328 -10 1 98 237 VAL B CA 1
ATOM 5447 C C . VAL B 1 237 ? -6.977 -23.375 -9.484 1 98 237 VAL B C 1
ATOM 5449 O O . VAL B 1 237 ? -7.426 -23.297 -8.344 1 98 237 VAL B O 1
ATOM 5452 N N . TRP B 1 238 ? -7.254 -24.281 -10.398 1 97.94 238 TRP B N 1
ATOM 5453 C CA . TRP B 1 238 ? -8.086 -25.406 -10 1 97.94 238 TRP B CA 1
ATOM 5454 C C . TRP B 1 238 ? -7.844 -26.625 -10.898 1 97.94 238 TRP B C 1
ATOM 5456 O O . TRP B 1 238 ? -7.527 -26.469 -12.078 1 97.94 238 TRP B O 1
ATOM 5466 N N . TRP B 1 239 ? -7.93 -27.766 -10.391 1 97.94 239 TRP B N 1
ATOM 5467 C CA . TRP B 1 239 ? -8.086 -29.047 -11.078 1 97.94 239 TRP B CA 1
ATOM 5468 C C . TRP B 1 239 ? -8.68 -30.094 -10.148 1 97.94 239 TRP B C 1
ATOM 5470 O O . TRP B 1 239 ? -8.664 -29.938 -8.93 1 97.94 239 TRP B O 1
ATOM 5480 N N . PRO B 1 240 ? -9.367 -31.047 -10.75 1 96.38 240 PRO B N 1
ATOM 5481 C CA . PRO B 1 240 ? -9.969 -32.062 -9.898 1 96.38 240 PRO B CA 1
ATOM 5482 C C . PRO B 1 240 ? -8.953 -32.75 -8.984 1 96.38 240 PRO B C 1
ATOM 5484 O O . PRO B 1 240 ? -7.922 -33.25 -9.461 1 96.38 240 PRO B O 1
ATOM 5487 N N . GLY B 1 241 ? -9.188 -32.719 -7.664 1 96.19 241 GLY B N 1
ATOM 5488 C CA . GLY B 1 241 ? -8.344 -33.406 -6.703 1 96.19 241 GLY B CA 1
ATOM 5489 C C . GLY B 1 241 ? -7.219 -32.562 -6.168 1 96.19 241 GLY B C 1
ATOM 5490 O O . GLY B 1 241 ? -6.293 -33.062 -5.523 1 96.19 241 GLY B O 1
ATOM 5491 N N . ILE B 1 242 ? -7.273 -31.266 -6.391 1 97.69 242 ILE B N 1
ATOM 5492 C CA . ILE B 1 242 ? -6.176 -30.375 -6.012 1 97.69 242 ILE B CA 1
ATOM 5493 C C . ILE B 1 242 ? -6.023 -30.375 -4.492 1 97.69 242 ILE B C 1
ATOM 5495 O O . ILE B 1 242 ? -4.906 -30.312 -3.977 1 97.69 242 ILE B O 1
ATOM 5499 N N . ASP B 1 243 ? -7.078 -30.438 -3.713 1 97.19 243 ASP B N 1
ATOM 5500 C CA . ASP B 1 243 ? -6.996 -30.391 -2.256 1 97.19 243 ASP B CA 1
ATOM 5501 C C . ASP B 1 243 ? -6.164 -31.547 -1.713 1 97.19 243 ASP B C 1
ATOM 5503 O O . ASP B 1 243 ? -5.277 -31.344 -0.877 1 97.19 243 ASP B O 1
ATOM 5507 N N . LYS B 1 244 ? -6.434 -32.719 -2.215 1 97.31 244 LYS B N 1
ATOM 5508 C CA . LYS B 1 244 ? -5.68 -33.906 -1.792 1 97.31 244 LYS B CA 1
ATOM 5509 C C . LYS B 1 244 ? -4.215 -33.781 -2.207 1 97.31 244 LYS B C 1
ATOM 5511 O O . LYS B 1 244 ? -3.32 -34.188 -1.449 1 97.31 244 LYS B O 1
ATOM 5516 N N . MET B 1 245 ? -3.961 -33.281 -3.336 1 97.88 245 MET B N 1
ATOM 5517 C CA . MET B 1 245 ? -2.592 -33.156 -3.822 1 97.88 245 MET B CA 1
ATOM 5518 C C . MET B 1 245 ? -1.813 -32.156 -2.979 1 97.88 245 MET B C 1
ATOM 5520 O O . MET B 1 245 ? -0.624 -32.344 -2.717 1 97.88 245 MET B O 1
ATOM 5524 N N . VAL B 1 246 ? -2.498 -31.078 -2.58 1 97.56 246 VAL B N 1
ATOM 5525 C CA . VAL B 1 246 ? -1.874 -30.094 -1.709 1 97.56 246 VAL B CA 1
ATOM 5526 C C . VAL B 1 246 ? -1.508 -30.734 -0.373 1 97.56 246 VAL B C 1
ATOM 5528 O O . VAL B 1 246 ? -0.402 -30.547 0.135 1 97.56 246 VAL B O 1
ATOM 5531 N N . GLU B 1 247 ? -2.412 -31.469 0.18 1 96.88 247 GLU B N 1
ATOM 5532 C CA . GLU B 1 247 ? -2.164 -32.156 1.451 1 96.88 247 GLU B CA 1
ATOM 5533 C C . GLU B 1 247 ? -0.965 -33.094 1.355 1 96.88 247 GLU B C 1
ATOM 5535 O O . GLU B 1 247 ? -0.085 -33.062 2.219 1 96.88 247 GLU B O 1
ATOM 5540 N N . ASN B 1 248 ? -0.932 -33.844 0.328 1 96.44 248 ASN B N 1
ATOM 5541 C CA . ASN B 1 248 ? 0.166 -34.781 0.119 1 96.44 248 ASN B CA 1
ATOM 5542 C C . ASN B 1 248 ? 1.493 -34.062 -0.083 1 96.44 248 ASN B C 1
ATOM 5544 O O . ASN B 1 248 ? 2.527 -34.5 0.425 1 96.44 248 ASN B O 1
ATOM 5548 N N . TRP B 1 249 ? 1.425 -33 -0.814 1 96.25 249 TRP B N 1
ATOM 5549 C CA . TRP B 1 249 ? 2.629 -32.219 -1.1 1 96.25 249 TRP B CA 1
ATOM 5550 C C . TRP B 1 249 ? 3.248 -31.672 0.186 1 96.25 249 TRP B C 1
ATOM 5552 O O . TRP B 1 249 ? 4.445 -31.859 0.428 1 96.25 249 TRP B O 1
ATOM 5562 N N . VAL B 1 250 ? 2.445 -31.047 1 1 94.62 250 VAL B N 1
ATOM 5563 C CA . VAL B 1 250 ? 2.932 -30.438 2.23 1 94.62 250 VAL B CA 1
ATOM 5564 C C . VAL B 1 250 ? 3.43 -31.516 3.186 1 94.62 250 VAL B C 1
ATOM 5566 O O . VAL B 1 250 ? 4.457 -31.359 3.846 1 94.62 250 VAL B O 1
ATOM 5569 N N . ALA B 1 251 ? 2.752 -32.656 3.246 1 93.38 251 ALA B N 1
ATOM 5570 C CA . ALA B 1 251 ? 3.113 -33.75 4.137 1 93.38 251 ALA B CA 1
ATOM 5571 C C . ALA B 1 251 ? 4.434 -34.375 3.713 1 93.38 251 ALA B C 1
ATOM 5573 O O . ALA B 1 251 ? 5.16 -34.938 4.547 1 93.38 251 ALA B O 1
ATOM 5574 N N . SER B 1 252 ? 4.723 -34.25 2.504 1 93.5 252 SER B N 1
ATOM 5575 C CA . SER B 1 252 ? 5.91 -34.906 1.989 1 93.5 252 SER B CA 1
ATOM 5576 C C . SER B 1 252 ? 7.094 -33.938 1.896 1 93.5 252 SER B C 1
ATOM 5578 O O . SER B 1 252 ? 8.203 -34.344 1.529 1 93.5 252 SER B O 1
ATOM 5580 N N . CYS B 1 253 ? 6.863 -32.719 2.137 1 92.81 253 CYS B N 1
ATOM 5581 C CA . CYS B 1 253 ? 7.945 -31.734 2 1 92.81 253 CYS B CA 1
ATOM 5582 C C . CYS B 1 253 ? 8.961 -31.891 3.123 1 92.81 253 CYS B C 1
ATOM 5584 O O . CYS B 1 253 ? 8.625 -31.75 4.301 1 92.81 253 CYS B O 1
ATOM 5586 N N . PRO B 1 254 ? 10.148 -32.156 2.879 1 90.06 254 PRO B N 1
ATOM 5587 C CA . PRO B 1 254 ? 11.164 -32.375 3.91 1 90.06 254 PRO B CA 1
ATOM 5588 C C . PRO B 1 254 ? 11.438 -31.125 4.746 1 90.06 254 PRO B C 1
ATOM 5590 O O . PRO B 1 254 ? 11.664 -31.234 5.957 1 90.06 254 PRO B O 1
ATOM 5593 N N . ASN B 1 255 ? 11.445 -29.953 4.137 1 88.75 255 ASN B N 1
ATOM 5594 C CA . ASN B 1 255 ? 11.719 -28.719 4.855 1 88.75 255 ASN B CA 1
ATOM 5595 C C . ASN B 1 255 ? 10.633 -28.422 5.883 1 88.75 255 ASN B C 1
ATOM 5597 O O . ASN B 1 255 ? 10.922 -27.875 6.957 1 88.75 255 ASN B O 1
ATOM 5601 N N . CYS B 1 256 ? 9.469 -28.734 5.508 1 87.81 256 CYS B N 1
ATOM 5602 C CA . CYS B 1 256 ? 8.352 -28.453 6.406 1 87.81 256 CYS B CA 1
ATOM 5603 C C . CYS B 1 256 ? 8.32 -29.469 7.551 1 87.81 256 CYS B C 1
ATOM 5605 O O . CYS B 1 256 ? 7.852 -29.156 8.648 1 87.81 256 CYS B O 1
ATOM 5607 N N . GLN B 1 257 ? 8.758 -30.625 7.379 1 84 257 GLN B N 1
ATOM 5608 C CA . GLN B 1 257 ? 8.727 -31.672 8.391 1 84 257 GLN B CA 1
ATOM 5609 C C . GLN B 1 257 ? 9.781 -31.438 9.469 1 84 257 GLN B C 1
ATOM 5611 O O . GLN B 1 257 ? 9.625 -31.875 10.609 1 84 257 GLN B O 1
ATOM 5616 N N . VAL B 1 258 ? 10.797 -30.781 9.133 1 78.06 258 VAL B N 1
ATOM 5617 C CA . VAL B 1 258 ? 11.898 -30.547 10.07 1 78.06 258 VAL B CA 1
ATOM 5618 C C . VAL B 1 258 ? 11.461 -29.562 11.141 1 78.06 258 VAL B C 1
ATOM 5620 O O . VAL B 1 258 ? 11.922 -29.625 12.289 1 78.06 258 VAL B O 1
ATOM 5623 N N . VAL B 1 259 ? 10.602 -28.656 10.766 1 71.19 259 VAL B N 1
ATOM 5624 C CA . VAL B 1 259 ? 10.266 -27.594 11.711 1 71.19 259 VAL B CA 1
ATOM 5625 C C . VAL B 1 259 ? 9.07 -28.016 12.562 1 71.19 259 VAL B C 1
ATOM 5627 O O . VAL B 1 259 ? 8.008 -28.359 12.031 1 71.19 259 VAL B O 1
ATOM 5630 N N . ARG B 1 260 ? 9.273 -28.641 13.773 1 58 260 ARG B N 1
ATOM 5631 C CA . ARG B 1 260 ? 8.25 -29.062 14.727 1 58 260 ARG B CA 1
ATOM 5632 C C . ARG B 1 260 ? 7.434 -27.859 15.203 1 58 260 ARG B C 1
ATOM 5634 O O . ARG B 1 260 ? 7.996 -26.812 15.531 1 58 260 ARG B O 1
ATOM 5641 N N . PRO B 1 261 ? 5.996 -27.953 15.016 1 58.19 261 PRO B N 1
ATOM 5642 C CA . PRO B 1 261 ? 5.172 -26.844 15.477 1 58.19 261 PRO B CA 1
ATOM 5643 C C . PRO B 1 261 ? 5.367 -26.531 16.953 1 58.19 261 PRO B C 1
ATOM 5645 O O . PRO B 1 261 ? 5.52 -27.453 17.766 1 58.19 261 PRO B O 1
ATOM 5648 N N . ALA B 1 262 ? 5.836 -25.375 17.312 1 53.47 262 ALA B N 1
ATOM 5649 C CA . ALA B 1 262 ? 5.879 -25 18.719 1 53.47 262 ALA B CA 1
ATOM 5650 C C . ALA B 1 262 ? 4.492 -25.062 19.344 1 53.47 262 ALA B C 1
ATOM 5652 O O . ALA B 1 262 ? 3.482 -24.875 18.672 1 53.47 262 ALA B O 1
ATOM 5653 N N . PRO B 1 263 ? 4.367 -25.453 20.594 1 51.75 263 PRO B N 1
ATOM 5654 C CA . PRO B 1 263 ? 3.098 -25.547 21.312 1 51.75 263 PRO B CA 1
ATOM 5655 C C . PRO B 1 263 ? 2.287 -24.25 21.234 1 51.75 263 PRO B C 1
ATOM 5657 O O . PRO B 1 263 ? 2.859 -23.156 21.109 1 51.75 263 PRO B O 1
ATOM 5660 N N . PRO B 1 264 ? 0.995 -24.438 20.938 1 51.31 264 PRO B N 1
ATOM 5661 C CA . PRO B 1 264 ? 0.113 -23.266 20.828 1 51.31 264 PRO B CA 1
ATOM 5662 C C . PRO B 1 264 ? 0.227 -22.328 22.016 1 51.31 264 PRO B C 1
ATOM 5664 O O . PRO B 1 264 ? 0.353 -22.766 23.156 1 51.31 264 PRO B O 1
ATOM 5667 N N . HIS B 1 265 ? 0.689 -21.203 21.938 1 52.5 265 HIS B N 1
ATOM 5668 C CA . HIS B 1 265 ? 0.839 -20.234 23.016 1 52.5 265 HIS B CA 1
ATOM 5669 C C . HIS B 1 265 ? -0.518 -19.703 23.469 1 52.5 265 HIS B C 1
ATOM 5671 O O . HIS B 1 265 ? -1.517 -19.844 22.766 1 52.5 265 HIS B O 1
ATOM 5677 N N . ALA B 1 266 ? -0.563 -18.953 24.672 1 47.84 266 ALA B N 1
ATOM 5678 C CA . ALA B 1 266 ? -1.648 -18.406 25.484 1 47.84 266 ALA B CA 1
ATOM 5679 C C . ALA B 1 266 ? -2.498 -17.438 24.672 1 47.84 266 ALA B C 1
ATOM 5681 O O . ALA B 1 266 ? -2.004 -16.797 23.75 1 47.84 266 ALA B O 1
ATOM 5682 N N . PRO B 1 267 ? -3.73 -17.484 24.984 1 46.94 267 PRO B N 1
ATOM 5683 C CA . PRO B 1 267 ? -4.672 -16.578 24.312 1 46.94 267 PRO B CA 1
ATOM 5684 C C . PRO B 1 267 ? -4.223 -15.125 24.359 1 46.94 267 PRO B C 1
ATOM 5686 O O . PRO B 1 267 ? -3.645 -14.68 25.344 1 46.94 267 PRO B O 1
ATOM 5689 N N . THR B 1 268 ? -3.988 -14.555 23.203 1 53 268 THR B N 1
ATOM 5690 C CA . THR B 1 268 ? -3.568 -13.164 23.047 1 53 268 THR B CA 1
ATOM 5691 C C . THR B 1 268 ? -4.551 -12.227 23.75 1 53 268 THR B C 1
ATOM 5693 O O . THR B 1 268 ? -5.758 -12.469 23.734 1 53 268 THR B O 1
ATOM 5696 N N . GLN B 1 269 ? -4.094 -11.453 24.656 1 50.38 269 GLN B N 1
ATOM 5697 C CA . GLN B 1 269 ? -4.926 -10.43 25.266 1 50.38 269 GLN B CA 1
ATOM 5698 C C . GLN B 1 269 ? -5.676 -9.617 24.219 1 50.38 269 GLN B C 1
ATOM 5700 O O . GLN B 1 269 ? -5.148 -9.367 23.125 1 50.38 269 GLN B O 1
ATOM 5705 N 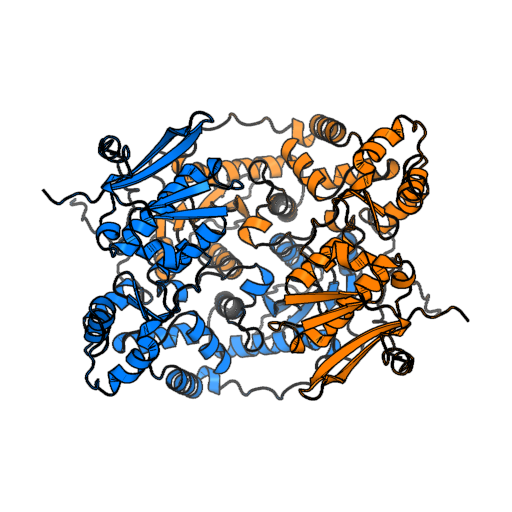N . GLU B 1 270 ? -6.938 -9.492 24.438 1 49.59 270 GLU B N 1
ATOM 5706 C CA . GLU B 1 270 ? -7.906 -8.898 23.531 1 49.59 270 GLU B CA 1
ATOM 5707 C C . GLU B 1 270 ? -7.668 -7.395 23.375 1 49.59 270 GLU B C 1
ATOM 5709 O O . GLU B 1 270 ? -7.699 -6.66 24.375 1 49.59 270 GLU B O 1
ATOM 5714 N N . TRP B 1 271 ? -6.727 -7.008 22.594 1 53.25 271 TRP B N 1
ATOM 5715 C CA . TRP B 1 271 ? -6.695 -5.594 22.234 1 53.25 271 TRP B CA 1
ATOM 5716 C C . TRP B 1 271 ? -8.031 -5.156 21.641 1 53.25 271 TRP B C 1
ATOM 5718 O O . TRP B 1 271 ? -8.797 -5.984 21.141 1 53.25 271 TRP B O 1
ATOM 5728 N N . GLU B 1 272 ? -8.43 -3.893 21.984 1 55.09 272 GLU B N 1
ATOM 5729 C CA . GLU B 1 272 ? -9.586 -3.35 21.266 1 55.09 272 GLU B CA 1
ATOM 5730 C C . GLU B 1 272 ? -9.461 -3.578 19.766 1 55.09 272 GLU B C 1
ATOM 5732 O O . GLU B 1 272 ? -8.352 -3.664 19.234 1 55.09 272 GLU B O 1
ATOM 5737 N N . CYS B 1 273 ? -10.5 -3.951 19.172 1 58.31 273 CYS B N 1
ATOM 5738 C CA . CYS B 1 273 ? -10.578 -4.184 17.734 1 58.31 273 CYS B CA 1
ATOM 5739 C C . CYS B 1 273 ? -10 -3.004 16.969 1 58.31 273 CYS B C 1
ATOM 5741 O O . CYS B 1 273 ? -10.336 -1.852 17.25 1 58.31 273 CYS B O 1
ATOM 5743 N N . PRO B 1 274 ? -8.992 -3.279 16.203 1 66.25 274 PRO B N 1
ATOM 5744 C CA . PRO B 1 274 ? -8.398 -2.178 15.438 1 66.25 274 PRO B CA 1
ATOM 5745 C C . PRO B 1 274 ? -9.43 -1.442 14.578 1 66.25 274 PRO B C 1
ATOM 5747 O O . PRO B 1 274 ? -10.359 -2.061 14.055 1 66.25 274 PRO B O 1
ATOM 5750 N N . ARG B 1 275 ? -9.398 -0.208 14.578 1 69.75 275 ARG B N 1
ATOM 5751 C CA . ARG B 1 275 ? -10.336 0.692 13.914 1 69.75 275 ARG B CA 1
ATOM 5752 C C . ARG B 1 275 ? -10.188 0.624 12.398 1 69.75 275 ARG B C 1
ATOM 5754 O O . ARG B 1 275 ? -11.148 0.835 11.664 1 69.75 275 ARG B O 1
ATOM 5761 N N . GLY B 1 276 ? -9.023 0.172 11.875 1 87.12 276 GLY B N 1
ATOM 5762 C CA . GLY B 1 276 ? -8.758 0.214 10.445 1 87.12 276 GLY B CA 1
ATOM 5763 C C . GLY B 1 276 ? -7.344 -0.202 10.086 1 87.12 276 GLY B C 1
ATOM 5764 O O . GLY B 1 276 ? -6.555 -0.557 10.961 1 87.12 276 GLY B O 1
ATOM 5765 N N . PRO B 1 277 ? -7.184 -0.191 8.82 1 93.69 277 PRO B N 1
ATOM 5766 C CA . PRO B 1 277 ? -5.855 -0.597 8.359 1 93.69 277 PRO B CA 1
ATOM 5767 C C . PRO B 1 277 ? -4.75 0.327 8.867 1 93.69 277 PRO B C 1
ATOM 5769 O O . PRO B 1 277 ? -4.902 1.551 8.844 1 93.69 277 PRO B O 1
ATOM 5772 N N . TRP B 1 278 ? -3.732 -0.301 9.398 1 95.75 278 TRP B N 1
ATOM 5773 C CA . TRP B 1 278 ? -2.5 0.366 9.805 1 95.75 278 TRP B CA 1
ATOM 5774 C C . TRP B 1 278 ? -2.764 1.365 10.922 1 95.75 278 TRP B C 1
ATOM 5776 O O . TRP B 1 278 ? -2.055 2.367 11.047 1 95.75 278 TRP B O 1
ATOM 5786 N N . SER B 1 279 ? -3.828 1.214 11.711 1 92.62 279 SER B N 1
ATOM 5787 C CA . SER B 1 279 ? -4.16 2.072 12.844 1 92.62 279 SER B CA 1
ATOM 5788 C C . SER B 1 279 ? -3.352 1.696 14.078 1 92.62 279 SER B C 1
ATOM 5790 O O . SER B 1 279 ? -2.883 2.57 14.812 1 92.62 279 SER B O 1
ATOM 5792 N N . ARG B 1 280 ? -3.193 0.428 14.18 1 93.12 280 ARG B N 1
ATOM 5793 C CA . ARG B 1 280 ? -2.389 -0.089 15.281 1 93.12 280 ARG B CA 1
ATOM 5794 C C . ARG B 1 280 ? -1.364 -1.103 14.781 1 93.12 280 ARG B C 1
ATOM 5796 O O . ARG B 1 280 ? -1.723 -2.09 14.141 1 93.12 280 ARG B O 1
ATOM 5803 N N . ILE B 1 281 ? -0.16 -0.825 15.117 1 95 281 ILE B N 1
ATOM 5804 C CA . ILE B 1 281 ? 0.887 -1.754 14.703 1 95 281 ILE B CA 1
ATOM 5805 C C . ILE B 1 281 ? 1.629 -2.275 15.93 1 95 281 ILE B C 1
ATOM 5807 O O . ILE B 1 281 ? 1.745 -1.574 16.938 1 95 281 ILE B O 1
ATOM 5811 N N . HIS B 1 282 ? 2.045 -3.504 15.852 1 93.56 282 HIS B N 1
ATOM 5812 C CA . HIS B 1 282 ? 2.859 -4.152 16.875 1 93.56 282 HIS B CA 1
ATOM 5813 C C . HIS B 1 282 ? 4.285 -4.379 16.391 1 93.56 282 HIS B C 1
ATOM 5815 O O . HIS B 1 282 ? 4.492 -4.797 15.242 1 93.56 282 HIS B O 1
ATOM 5821 N N . ILE B 1 283 ? 5.23 -4.055 17.234 1 93.44 283 ILE B N 1
ATOM 5822 C CA . ILE B 1 283 ? 6.625 -4.199 16.828 1 93.44 283 ILE B CA 1
ATOM 5823 C C . ILE B 1 283 ? 7.379 -5.039 17.859 1 93.44 283 ILE B C 1
ATOM 5825 O O . ILE B 1 283 ? 7.09 -4.977 19.047 1 93.44 283 ILE B O 1
ATOM 5829 N N . ASP B 1 284 ? 8.273 -5.824 17.375 1 90.44 284 ASP B N 1
ATOM 5830 C CA . ASP B 1 284 ? 9.148 -6.633 18.219 1 90.44 284 ASP B CA 1
ATOM 5831 C C . ASP B 1 284 ? 10.43 -7.008 17.484 1 90.44 284 ASP B C 1
ATOM 5833 O O . ASP B 1 284 ? 10.477 -6.977 16.25 1 90.44 284 ASP B O 1
ATOM 5837 N N . PHE B 1 285 ? 11.422 -7.293 18.266 1 89.12 285 PHE B N 1
ATOM 5838 C CA . PHE B 1 285 ? 12.664 -7.777 17.672 1 89.12 285 PHE B CA 1
ATOM 5839 C C . PHE B 1 285 ? 12.688 -9.305 17.625 1 89.12 285 PHE B C 1
ATOM 5841 O O . PHE B 1 285 ? 12.195 -9.961 18.547 1 89.12 285 PHE B O 1
ATOM 5848 N N . ALA B 1 286 ? 13.125 -9.75 16.531 1 87.12 286 ALA B N 1
ATOM 5849 C CA . ALA B 1 286 ? 13.398 -11.188 16.406 1 87.12 286 ALA B CA 1
ATOM 5850 C C . ALA B 1 286 ? 14.891 -11.453 16.297 1 87.12 286 ALA B C 1
ATOM 5852 O O . ALA B 1 286 ? 15.539 -11 15.344 1 87.12 286 ALA B O 1
ATOM 5853 N N . GLY B 1 287 ? 15.359 -12.281 17.25 1 79.5 287 GLY B N 1
ATOM 5854 C CA . GLY B 1 287 ? 16.766 -12.672 17.172 1 79.5 287 GLY B CA 1
ATOM 5855 C C . GLY B 1 287 ? 17.594 -12.141 18.328 1 79.5 287 GLY B C 1
ATOM 5856 O O . GLY B 1 287 ? 17.047 -11.516 19.25 1 79.5 287 GLY B O 1
ATOM 5857 N N . PRO B 1 288 ? 18.797 -12.484 18.172 1 78.62 288 PRO B N 1
ATOM 5858 C CA . PRO B 1 288 ? 19.578 -12.938 17.016 1 78.62 288 PRO B CA 1
ATOM 5859 C C . PRO B 1 288 ? 19.312 -14.391 16.656 1 78.62 288 PRO B C 1
ATOM 5861 O O . PRO B 1 288 ? 19.188 -15.242 17.531 1 78.62 288 PRO B O 1
ATOM 5864 N N . THR B 1 289 ? 18.953 -14.625 15.453 1 76.44 289 THR B N 1
ATOM 5865 C CA . THR B 1 289 ? 18.828 -15.945 14.852 1 76.44 289 THR B CA 1
ATOM 5866 C C . THR B 1 289 ? 19.812 -16.109 13.703 1 76.44 289 THR B C 1
ATOM 5868 O O . THR B 1 289 ? 19.719 -15.406 12.695 1 76.44 289 THR B O 1
ATOM 5871 N N . ARG B 1 290 ? 20.797 -17.031 13.883 1 78.12 290 ARG B N 1
ATOM 5872 C CA . ARG B 1 290 ? 21.844 -17.281 12.883 1 78.12 290 ARG B CA 1
ATOM 5873 C C . ARG B 1 290 ? 22.594 -15.992 12.555 1 78.12 290 ARG B C 1
ATOM 5875 O O . ARG B 1 290 ? 22.812 -15.68 11.383 1 78.12 290 ARG B O 1
ATOM 5882 N N . GLY B 1 291 ? 22.734 -15.164 13.516 1 80.75 291 GLY B N 1
ATOM 5883 C CA . GLY B 1 291 ? 23.562 -13.984 13.391 1 80.75 291 GLY B CA 1
ATOM 5884 C C . GLY B 1 291 ? 22.812 -12.781 12.859 1 80.75 291 GLY B C 1
ATOM 5885 O O . GLY B 1 291 ? 23.406 -11.734 12.594 1 80.75 291 GLY B O 1
ATOM 5886 N N . HIS B 1 292 ? 21.547 -12.977 12.695 1 89.38 292 HIS B N 1
ATOM 5887 C CA . HIS B 1 292 ? 20.75 -11.875 12.156 1 89.38 292 HIS B CA 1
ATOM 5888 C C . HIS B 1 292 ? 19.672 -11.438 13.141 1 89.38 292 HIS B C 1
ATOM 5890 O O . HIS B 1 292 ? 19.078 -12.273 13.82 1 89.38 292 HIS B O 1
ATOM 5896 N N . THR B 1 293 ? 19.547 -10.141 13.281 1 92.38 293 THR B N 1
ATOM 5897 C CA . THR B 1 293 ? 18.453 -9.57 14.062 1 92.38 293 THR B CA 1
ATOM 5898 C C . THR B 1 293 ? 17.422 -8.914 13.148 1 92.38 293 THR B C 1
ATOM 5900 O O . THR B 1 293 ? 17.781 -8.242 12.18 1 92.38 293 THR B O 1
ATOM 5903 N N . PHE B 1 294 ? 16.188 -9.242 13.508 1 94.56 294 PHE B N 1
ATOM 5904 C CA . PHE B 1 294 ? 15.102 -8.727 12.672 1 94.56 294 PHE B CA 1
ATOM 5905 C C . PHE B 1 294 ? 14.172 -7.836 13.484 1 94.56 294 PHE B C 1
ATOM 5907 O O . PHE B 1 294 ? 13.977 -8.062 14.688 1 94.56 294 PHE B O 1
ATOM 5914 N N . LEU B 1 295 ? 13.711 -6.785 12.883 1 94.81 295 LEU B N 1
ATOM 5915 C CA . LEU B 1 295 ? 12.586 -6.012 13.398 1 94.81 295 LEU B CA 1
ATOM 5916 C C . LEU B 1 295 ? 11.281 -6.457 12.75 1 94.81 295 LEU B C 1
ATOM 5918 O O . LEU B 1 295 ? 11.133 -6.387 11.523 1 94.81 295 LEU B O 1
ATOM 5922 N N . VAL B 1 296 ? 10.391 -6.949 13.57 1 95.94 296 VAL B N 1
ATOM 5923 C CA . VAL B 1 296 ? 9.125 -7.48 13.086 1 95.94 296 VAL B CA 1
ATOM 5924 C C . VAL B 1 296 ? 7.996 -6.496 13.391 1 95.94 296 VAL B C 1
ATOM 5926 O O . VAL B 1 296 ? 7.832 -6.07 14.539 1 95.94 296 VAL B O 1
ATOM 5929 N N . ILE B 1 297 ? 7.273 -6.074 12.367 1 96.88 297 ILE B N 1
ATOM 5930 C CA . ILE B 1 297 ? 6.141 -5.164 12.492 1 96.88 297 ILE B CA 1
ATOM 5931 C C . ILE B 1 297 ? 4.891 -5.809 11.898 1 96.88 297 ILE B C 1
ATOM 5933 O O . ILE B 1 297 ? 4.918 -6.32 10.773 1 96.88 297 ILE B O 1
ATOM 5937 N N . VAL B 1 298 ? 3.795 -5.77 12.672 1 96.19 298 VAL B N 1
ATOM 5938 C CA . VAL B 1 298 ? 2.566 -6.391 12.188 1 96.19 298 VAL B CA 1
ATOM 5939 C C . VAL B 1 298 ? 1.393 -5.43 12.375 1 96.19 298 VAL B C 1
ATOM 5941 O O . VAL B 1 298 ? 1.24 -4.832 13.445 1 96.19 298 VAL B O 1
ATOM 5944 N N . ASP B 1 299 ? 0.679 -5.203 11.336 1 95.69 299 ASP B N 1
ATOM 5945 C CA . ASP B 1 299 ? -0.571 -4.457 11.438 1 95.69 299 ASP B CA 1
ATOM 5946 C C . ASP B 1 299 ? -1.667 -5.305 12.078 1 95.69 299 ASP B C 1
ATOM 5948 O O . ASP B 1 299 ? -1.966 -6.406 11.609 1 95.69 299 ASP B O 1
ATOM 5952 N N . ALA B 1 300 ? -2.297 -4.812 13.023 1 91.88 300 ALA B N 1
ATOM 5953 C CA . ALA B 1 300 ? -3.275 -5.57 13.789 1 91.88 300 ALA B CA 1
ATOM 5954 C C . ALA B 1 300 ? -4.527 -5.852 12.969 1 91.88 300 ALA B C 1
ATOM 5956 O O . ALA B 1 300 ? -5.184 -6.879 13.156 1 91.88 300 ALA B O 1
ATOM 5957 N N . TYR B 1 301 ? -4.828 -5.016 12.047 1 92 301 TYR B N 1
ATOM 5958 C CA . TYR B 1 301 ? -6.055 -5.133 11.266 1 92 301 TYR B CA 1
ATOM 5959 C C . TYR B 1 301 ? -5.871 -6.098 10.102 1 92 301 TYR B C 1
ATOM 5961 O O . TYR B 1 301 ? -6.578 -7.105 10.008 1 92 301 TYR B O 1
ATOM 5969 N N . SER B 1 302 ? -4.938 -5.891 9.328 1 94.19 302 SER B N 1
ATOM 5970 C CA . SER B 1 302 ? -4.762 -6.633 8.086 1 94.19 302 SER B CA 1
ATOM 5971 C C . SER B 1 302 ? -3.834 -7.828 8.281 1 94.19 302 SER B C 1
ATOM 5973 O O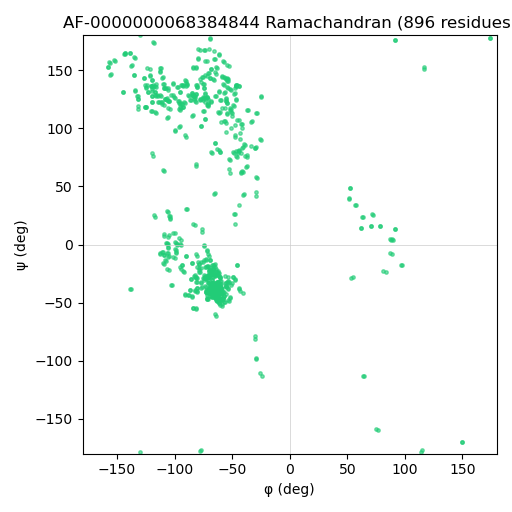 . SER B 1 302 ? -3.754 -8.711 7.422 1 94.19 302 SER B O 1
ATOM 5975 N N . LYS B 1 303 ? -3.068 -7.828 9.344 1 93.62 303 LYS B N 1
ATOM 5976 C CA . LYS B 1 303 ? -2.059 -8.852 9.617 1 93.62 303 LYS B CA 1
ATOM 5977 C C . LYS B 1 303 ? -0.885 -8.734 8.648 1 93.62 303 LYS B C 1
ATOM 5979 O O . LYS B 1 303 ? -0.09 -9.664 8.508 1 93.62 303 LYS B O 1
ATOM 5984 N N . TRP B 1 304 ? -0.803 -7.586 7.973 1 96.81 304 TRP B N 1
ATOM 5985 C CA . TRP B 1 304 ? 0.347 -7.281 7.125 1 96.81 304 TRP B CA 1
ATOM 5986 C C . TRP B 1 304 ? 1.644 -7.352 7.926 1 96.81 304 TRP B C 1
ATOM 5988 O O . TRP B 1 304 ? 1.752 -6.75 9 1 96.81 304 TRP B O 1
ATOM 5998 N N . LEU B 1 305 ? 2.576 -8.062 7.352 1 97.38 305 LEU B N 1
ATOM 5999 C CA . LEU B 1 305 ? 3.824 -8.312 8.062 1 97.38 305 LEU B CA 1
ATOM 6000 C C . LEU B 1 305 ? 4.992 -7.613 7.379 1 97.38 305 LEU B C 1
ATOM 6002 O O . LEU B 1 305 ? 5.113 -7.648 6.152 1 97.38 305 LEU B O 1
ATOM 6006 N N . GLU B 1 306 ? 5.719 -6.883 8.141 1 97.81 306 GLU B N 1
ATOM 6007 C CA . GLU B 1 306 ? 7.016 -6.344 7.73 1 97.81 306 GLU B CA 1
ATOM 6008 C C . GLU B 1 306 ? 8.148 -6.93 8.57 1 97.81 306 GLU B C 1
ATOM 6010 O O . GLU B 1 306 ? 8.055 -6.98 9.797 1 97.81 306 GLU B O 1
ATOM 6015 N N . VAL B 1 307 ? 9.156 -7.445 7.941 1 96.81 307 VAL B N 1
ATOM 6016 C CA . VAL B 1 307 ? 10.352 -7.949 8.609 1 96.81 307 VAL B CA 1
ATOM 6017 C C . VAL B 1 307 ? 11.594 -7.27 8.031 1 96.81 307 VAL B C 1
ATOM 6019 O O . VAL B 1 307 ? 11.875 -7.391 6.84 1 96.81 307 VAL B O 1
ATOM 6022 N N . ILE B 1 308 ? 12.273 -6.594 8.844 1 95.88 308 ILE B N 1
ATOM 6023 C CA . ILE B 1 308 ? 13.422 -5.82 8.391 1 95.88 308 ILE B CA 1
ATOM 6024 C C . ILE B 1 308 ? 14.695 -6.359 9.039 1 95.88 308 ILE B C 1
ATOM 6026 O O . ILE B 1 308 ? 14.75 -6.551 10.258 1 95.88 308 ILE B O 1
ATOM 6030 N N . LEU B 1 309 ? 15.688 -6.645 8.227 1 93.94 309 LEU B N 1
ATOM 6031 C CA . LEU B 1 309 ? 17 -7.047 8.727 1 93.94 309 LEU B CA 1
ATOM 6032 C C . LEU B 1 309 ? 17.719 -5.863 9.359 1 93.94 309 LEU B C 1
ATOM 6034 O O . LEU B 1 309 ? 17.969 -4.848 8.703 1 93.94 309 LEU B O 1
ATOM 6038 N N . MET B 1 310 ? 18.062 -5.988 10.641 1 92.75 310 MET B N 1
ATOM 6039 C CA . MET B 1 310 ? 18.672 -4.883 11.367 1 92.75 310 MET B CA 1
ATOM 6040 C C . MET B 1 310 ? 20.172 -5.105 11.516 1 92.75 310 MET B C 1
ATOM 6042 O O . MET B 1 310 ? 20.609 -6.195 11.898 1 92.75 310 MET B O 1
ATOM 6046 N N . THR B 1 311 ? 20.938 -4.121 11.148 1 85.75 311 THR B N 1
ATOM 6047 C CA . THR B 1 311 ? 22.375 -4.176 11.383 1 85.75 311 THR B CA 1
ATOM 6048 C C . THR B 1 311 ? 22.719 -3.676 12.781 1 85.75 311 THR B C 1
ATOM 6050 O O . THR B 1 311 ? 23.734 -4.07 13.352 1 85.75 311 THR B O 1
ATOM 6053 N N . SER B 1 312 ? 21.891 -2.773 13.273 1 84.25 312 SER B N 1
ATOM 6054 C CA . SER B 1 312 ? 22.016 -2.225 14.625 1 84.25 312 SER B CA 1
ATOM 6055 C C . SER B 1 312 ? 20.656 -2.178 15.328 1 84.25 312 SER B C 1
ATOM 6057 O O . SER B 1 312 ? 19.625 -1.989 14.68 1 84.25 312 SER B O 1
ATOM 6059 N N . THR B 1 313 ? 20.688 -2.387 16.578 1 80.62 313 THR B N 1
ATOM 6060 C CA . THR B 1 313 ? 19.438 -2.398 17.328 1 80.62 313 THR B CA 1
ATOM 6061 C C . THR B 1 313 ? 19.281 -1.107 18.125 1 80.62 313 THR B C 1
ATOM 6063 O O . THR B 1 313 ? 18.516 -1.06 19.094 1 80.62 313 THR B O 1
ATOM 6066 N N . THR B 1 314 ? 19.969 -0.114 17.656 1 85.5 314 THR B N 1
ATOM 6067 C CA . THR B 1 314 ? 19.844 1.168 18.344 1 85.5 314 THR B CA 1
ATOM 6068 C C . THR B 1 314 ? 18.5 1.812 18.047 1 85.5 314 THR B C 1
ATOM 6070 O O . THR B 1 314 ? 17.844 1.477 17.062 1 85.5 314 THR B O 1
ATOM 6073 N N . THR B 1 315 ? 18.156 2.648 18.906 1 87.06 315 THR B N 1
ATOM 6074 C CA . THR B 1 315 ? 16.891 3.361 18.766 1 87.06 315 THR B CA 1
ATOM 6075 C C . THR B 1 315 ? 16.859 4.168 17.484 1 87.06 315 THR B C 1
ATOM 6077 O O . THR B 1 315 ? 15.844 4.211 16.797 1 87.06 315 THR B O 1
ATOM 6080 N N . GLU B 1 316 ? 17.969 4.75 17.125 1 88 316 GLU B N 1
ATOM 6081 C CA . GLU B 1 316 ? 18.062 5.555 15.914 1 88 316 GLU B CA 1
ATOM 6082 C C . GLU B 1 316 ? 17.859 4.699 14.664 1 88 316 GLU B C 1
ATOM 6084 O O . GLU B 1 316 ? 17.203 5.133 13.711 1 88 316 GLU B O 1
ATOM 6089 N N . ALA B 1 317 ? 18.406 3.525 14.758 1 90.56 317 ALA B N 1
ATOM 6090 C CA . ALA B 1 317 ? 18.266 2.611 13.625 1 90.56 317 ALA B CA 1
ATOM 6091 C C . ALA B 1 317 ? 16.812 2.184 13.461 1 90.56 317 ALA B C 1
ATOM 6093 O O . ALA B 1 317 ? 16.312 2.076 12.336 1 90.56 317 ALA B O 1
ATOM 6094 N N . VAL B 1 318 ? 16.141 1.973 14.547 1 92.5 318 VAL B N 1
ATOM 6095 C CA . VAL B 1 318 ? 14.734 1.581 14.523 1 92.5 318 VAL B CA 1
ATOM 6096 C C . VAL B 1 318 ? 13.891 2.721 13.961 1 92.5 318 VAL B C 1
ATOM 6098 O O . VAL B 1 318 ? 13.031 2.502 13.102 1 92.5 318 VAL B O 1
ATOM 6101 N N . ILE B 1 319 ? 14.172 3.922 14.398 1 93 319 ILE B N 1
ATOM 6102 C CA . ILE B 1 319 ? 13.43 5.098 13.961 1 93 319 ILE B CA 1
ATOM 6103 C C . ILE B 1 319 ? 13.594 5.289 12.461 1 93 319 ILE B C 1
ATOM 6105 O O . ILE B 1 319 ? 12.625 5.594 11.758 1 93 319 ILE B O 1
ATOM 6109 N N . LYS B 1 320 ? 14.789 5.047 12.031 1 92.69 320 LYS B N 1
ATOM 6110 C CA . LYS B 1 320 ? 15.062 5.18 10.609 1 92.69 320 LYS B CA 1
ATOM 6111 C C . LYS B 1 320 ? 14.211 4.211 9.789 1 92.69 320 LYS B C 1
ATOM 6113 O O . LYS B 1 320 ? 13.641 4.586 8.766 1 92.69 320 LYS B O 1
ATOM 6118 N N . GLN B 1 321 ? 14.07 3.035 10.273 1 94.56 321 GLN B N 1
ATOM 6119 C CA . GLN B 1 321 ? 13.281 2.029 9.562 1 94.56 321 GLN B CA 1
ATOM 6120 C C . GLN B 1 321 ? 11.789 2.34 9.648 1 94.56 321 GLN B C 1
ATOM 6122 O O . GLN B 1 321 ? 11.055 2.162 8.68 1 94.56 321 GLN B O 1
ATOM 6127 N N . LEU B 1 322 ? 11.359 2.791 10.758 1 96 322 LEU B N 1
ATOM 6128 C CA . LEU B 1 322 ? 9.953 3.133 10.93 1 96 322 LEU B CA 1
ATOM 6129 C C . LEU B 1 322 ? 9.562 4.305 10.039 1 96 322 LEU B C 1
ATOM 6131 O O . LEU B 1 322 ? 8.484 4.309 9.445 1 96 322 LEU B O 1
ATOM 6135 N N . ARG B 1 323 ? 10.422 5.285 9.922 1 95.12 323 ARG B N 1
ATOM 6136 C CA . ARG B 1 323 ? 10.148 6.434 9.055 1 95.12 323 ARG B CA 1
ATOM 6137 C C . ARG B 1 323 ? 9.93 5.992 7.617 1 95.12 323 ARG B C 1
ATOM 6139 O O . ARG B 1 323 ? 9 6.461 6.957 1 95.12 323 ARG B O 1
ATOM 6146 N N . LYS B 1 324 ? 10.719 5.066 7.23 1 94.44 324 LYS B N 1
ATOM 6147 C CA . LYS B 1 324 ? 10.578 4.547 5.875 1 94.44 324 LYS B CA 1
ATOM 6148 C C . LYS B 1 324 ? 9.227 3.859 5.691 1 94.44 324 LYS B C 1
ATOM 6150 O O . LYS B 1 324 ? 8.555 4.059 4.676 1 94.44 324 LYS B O 1
ATOM 6155 N N . LEU B 1 325 ? 8.867 3.096 6.625 1 96.62 325 LEU B N 1
ATOM 6156 C CA . LEU B 1 325 ? 7.602 2.381 6.57 1 96.62 325 LEU B CA 1
ATOM 6157 C C . LEU B 1 325 ? 6.43 3.357 6.582 1 96.62 325 LEU B C 1
ATOM 6159 O O . LEU B 1 325 ? 5.422 3.135 5.906 1 96.62 325 LEU B O 1
ATOM 6163 N N . PHE B 1 326 ? 6.602 4.461 7.367 1 97.25 326 PHE B N 1
ATOM 6164 C CA . PHE B 1 326 ? 5.523 5.434 7.496 1 97.25 326 PHE B CA 1
ATOM 6165 C C . PHE B 1 326 ? 5.336 6.211 6.199 1 97.25 326 PHE B C 1
ATOM 6167 O O . PHE B 1 326 ? 4.234 6.672 5.898 1 97.25 326 PHE B O 1
ATOM 6174 N N . VAL B 1 327 ? 6.367 6.332 5.418 1 96.94 327 VAL B N 1
ATOM 6175 C CA . VAL B 1 327 ? 6.254 6.965 4.105 1 96.94 327 VAL B CA 1
ATOM 6176 C C . VAL B 1 327 ? 5.383 6.105 3.191 1 96.94 327 VAL B C 1
ATOM 6178 O O . VAL B 1 327 ? 4.566 6.633 2.428 1 96.94 327 VAL B O 1
ATOM 6181 N N . THR B 1 328 ? 5.477 4.824 3.369 1 97.06 328 THR B N 1
ATOM 6182 C CA . THR B 1 328 ? 4.789 3.891 2.484 1 97.06 328 THR B CA 1
ATOM 6183 C C . THR B 1 328 ? 3.352 3.672 2.945 1 97.06 328 THR B C 1
ATOM 6185 O O . THR B 1 328 ? 2.422 3.705 2.135 1 97.06 328 THR B O 1
ATOM 6188 N N . HIS B 1 329 ? 3.184 3.494 4.23 1 97.62 329 HIS B N 1
ATOM 6189 C CA . HIS B 1 329 ? 1.882 3.029 4.695 1 97.62 329 HIS B CA 1
ATOM 6190 C C . HIS B 1 329 ? 1.155 4.121 5.473 1 97.62 329 HIS B C 1
ATOM 6192 O O . HIS B 1 329 ? -0.008 3.951 5.848 1 97.62 329 HIS B O 1
ATOM 6198 N N . GLY B 1 330 ? 1.808 5.254 5.75 1 96.75 330 GLY B N 1
ATOM 6199 C CA . GLY B 1 330 ? 1.219 6.309 6.562 1 96.75 330 GLY B CA 1
ATOM 6200 C C . GLY B 1 330 ? 1.538 6.168 8.039 1 96.75 330 GLY B C 1
ATOM 6201 O O . GLY B 1 330 ? 2.199 5.211 8.453 1 96.75 330 GLY B O 1
ATOM 6202 N N . LEU B 1 331 ? 1.088 7.148 8.789 1 95.56 331 LEU B N 1
ATOM 6203 C CA . LEU B 1 331 ? 1.317 7.137 10.234 1 95.56 331 LEU B CA 1
ATOM 6204 C C . LEU B 1 331 ? 0.259 6.301 10.945 1 95.56 331 LEU B C 1
ATOM 6206 O O . LEU B 1 331 ? -0.939 6.488 10.719 1 95.56 331 LEU B O 1
ATOM 6210 N N . PRO B 1 332 ? 0.667 5.371 11.766 1 95.38 332 PRO B N 1
ATOM 6211 C CA . PRO B 1 332 ? -0.322 4.68 12.602 1 95.38 332 PRO B CA 1
ATOM 6212 C C . PRO B 1 332 ? -0.835 5.547 13.742 1 95.38 332 PRO B C 1
ATOM 6214 O O . PRO B 1 332 ? -0.237 6.582 14.062 1 95.38 332 PRO B O 1
ATOM 6217 N N . ASP B 1 333 ? -1.889 5.098 14.352 1 91.38 333 ASP B N 1
ATOM 6218 C CA . ASP B 1 333 ? -2.418 5.785 15.523 1 91.38 333 ASP B CA 1
ATOM 6219 C C . ASP B 1 333 ? -1.724 5.309 16.797 1 91.38 333 ASP B C 1
ATOM 6221 O O . ASP B 1 333 ? -1.445 6.105 17.703 1 91.38 333 ASP B O 1
ATOM 6225 N N . VAL B 1 334 ? -1.495 3.986 16.766 1 90.75 334 VAL B N 1
ATOM 6226 C CA . VAL B 1 334 ? -0.943 3.371 17.969 1 90.75 334 VAL B CA 1
ATOM 6227 C C . VAL B 1 334 ? 0.194 2.426 17.578 1 90.75 334 VAL B C 1
ATOM 6229 O O . VAL B 1 334 ? 0.081 1.663 16.625 1 90.75 334 VAL B O 1
ATOM 6232 N N . LEU B 1 335 ? 1.245 2.562 18.266 1 92.69 335 LEU B N 1
ATOM 6233 C CA . LEU B 1 335 ? 2.35 1.613 18.156 1 92.69 335 LEU B CA 1
ATOM 6234 C C . LEU B 1 335 ? 2.529 0.848 19.469 1 92.69 335 LEU B C 1
ATOM 6236 O O . LEU B 1 335 ? 2.693 1.453 20.531 1 92.69 335 LEU B O 1
ATOM 6240 N N . VAL B 1 336 ? 2.455 -0.479 19.406 1 89.81 336 VAL B N 1
ATOM 6241 C CA . VAL B 1 336 ? 2.562 -1.338 20.578 1 89.81 336 VAL B CA 1
ATOM 6242 C C . VAL B 1 336 ? 3.914 -2.049 20.578 1 89.81 336 VAL B C 1
ATOM 6244 O O . VAL B 1 336 ? 4.32 -2.621 19.562 1 89.81 336 VAL B O 1
ATOM 6247 N N . SER B 1 337 ? 4.617 -1.937 21.578 1 87.75 337 SER B N 1
ATOM 6248 C CA . SER B 1 337 ? 5.887 -2.639 21.734 1 87.75 337 SER B CA 1
ATOM 6249 C C . SER B 1 337 ? 6.047 -3.186 23.156 1 87.75 337 SER B C 1
ATOM 6251 O O . SER B 1 337 ? 5.242 -2.883 24.031 1 87.75 337 SER B O 1
ATOM 6253 N N . ASP B 1 338 ? 6.953 -4.027 23.266 1 78.94 338 ASP B N 1
ATOM 6254 C CA . ASP B 1 338 ? 7.293 -4.461 24.625 1 78.94 338 ASP B CA 1
ATOM 6255 C C . ASP B 1 338 ? 8.148 -3.414 25.344 1 78.94 338 ASP B C 1
ATOM 6257 O O . ASP B 1 338 ? 8.336 -2.307 24.828 1 78.94 338 ASP B O 1
ATOM 6261 N N . ASN B 1 339 ? 8.57 -3.688 26.547 1 68.12 339 ASN B N 1
ATOM 6262 C CA . ASN B 1 339 ? 9.297 -2.729 27.375 1 68.12 339 ASN B CA 1
ATOM 6263 C C . ASN B 1 339 ? 10.805 -2.82 27.141 1 68.12 339 ASN B C 1
ATOM 6265 O O . ASN B 1 339 ? 11.594 -2.516 28.031 1 68.12 339 ASN B O 1
ATOM 6269 N N . GLY B 1 340 ? 11.148 -3.189 25.938 1 69.31 340 GLY B N 1
ATOM 6270 C CA . GLY B 1 340 ? 12.57 -3.223 25.656 1 69.31 340 GLY B CA 1
ATOM 6271 C C . GLY B 1 340 ? 13.219 -1.85 25.688 1 69.31 340 GLY B C 1
ATOM 6272 O O . GLY B 1 340 ? 12.586 -0.857 25.312 1 69.31 340 GLY B O 1
ATOM 6273 N N . PRO B 1 341 ? 14.344 -1.791 26.172 1 69.38 341 PRO B N 1
ATOM 6274 C CA . PRO B 1 341 ? 15.031 -0.502 26.312 1 69.38 341 PRO B CA 1
ATOM 6275 C C . PRO B 1 341 ? 15.07 0.285 25 1 69.38 341 PRO B C 1
ATOM 6277 O O . PRO B 1 341 ? 15.078 1.519 25.016 1 69.38 341 PRO B O 1
ATOM 6280 N N . GLN B 1 342 ? 15.133 -0.388 23.969 1 71.62 342 GLN B N 1
ATOM 6281 C CA . GLN B 1 342 ? 15.188 0.276 22.672 1 71.62 342 GLN B CA 1
ATOM 6282 C C . GLN B 1 342 ? 13.906 1.062 22.391 1 71.62 342 GLN B C 1
ATOM 6284 O O . GLN B 1 342 ? 13.922 2.051 21.656 1 71.62 342 GLN B O 1
ATOM 6289 N N . PHE B 1 343 ? 12.859 0.682 23.078 1 72.19 343 PHE B N 1
ATOM 6290 C CA . PHE B 1 343 ? 11.57 1.303 22.812 1 72.19 343 PHE B CA 1
ATOM 6291 C C . PHE B 1 343 ? 11.195 2.273 23.922 1 72.19 343 PHE B C 1
ATOM 6293 O O . PHE B 1 343 ? 10.234 3.039 23.797 1 72.19 343 PHE B O 1
ATOM 6300 N N . THR B 1 344 ? 11.922 2.205 24.922 1 68.5 344 THR B N 1
ATOM 6301 C CA . THR B 1 344 ? 11.531 3.021 26.062 1 68.5 344 THR B CA 1
ATOM 6302 C C . THR B 1 344 ? 12.461 4.223 26.219 1 68.5 344 THR B C 1
ATOM 6304 O O . THR B 1 344 ? 12.227 5.094 27.047 1 68.5 344 THR B O 1
ATOM 6307 N N . PHE B 1 345 ? 13.391 4.297 25.297 1 71.94 345 PHE B N 1
ATOM 6308 C CA . PHE B 1 345 ? 14.289 5.441 25.344 1 71.94 345 PHE B CA 1
ATOM 6309 C C . PHE B 1 345 ? 13.555 6.723 24.953 1 71.94 345 PHE B C 1
ATOM 6311 O O . PHE B 1 345 ? 12.633 6.691 24.141 1 71.94 345 PHE B O 1
ATOM 6318 N N . ASN B 1 346 ? 13.977 7.734 25.547 1 73.94 346 ASN B N 1
ATOM 6319 C CA . ASN B 1 346 ? 13.375 9.055 25.391 1 73.94 346 ASN B CA 1
ATOM 6320 C C . ASN B 1 346 ? 13.328 9.477 23.922 1 73.94 346 ASN B C 1
ATOM 6322 O O . ASN B 1 346 ? 12.344 10.07 23.469 1 73.94 346 ASN B O 1
ATOM 6326 N N . ILE B 1 347 ? 14.281 9.07 23.234 1 79.62 347 ILE B N 1
ATOM 6327 C CA . ILE B 1 347 ? 14.367 9.477 21.844 1 79.62 347 ILE B CA 1
ATOM 6328 C C . ILE B 1 347 ? 13.234 8.836 21.047 1 79.62 347 ILE B C 1
ATOM 6330 O O . ILE B 1 347 ? 12.656 9.469 20.156 1 79.62 347 ILE B O 1
ATOM 6334 N N . PHE B 1 348 ? 12.906 7.672 21.406 1 87.25 348 PHE B N 1
ATOM 6335 C CA . PHE B 1 348 ? 11.852 6.949 20.703 1 87.25 348 PHE B CA 1
ATOM 6336 C C . PHE B 1 348 ? 10.484 7.543 21.031 1 87.25 348 PHE B C 1
ATOM 6338 O O . PHE B 1 348 ? 9.672 7.77 20.141 1 87.25 348 PHE B O 1
ATOM 6345 N N . GLU B 1 349 ? 10.297 7.859 22.188 1 83.38 349 GLU B N 1
ATOM 6346 C CA . GLU B 1 349 ? 9.047 8.461 22.625 1 83.38 349 GLU B CA 1
ATOM 6347 C C . GLU B 1 349 ? 8.859 9.852 22.031 1 83.38 349 GLU B C 1
ATOM 6349 O O . GLU B 1 349 ? 7.746 10.211 21.625 1 83.38 349 GLU B O 1
ATOM 6354 N N . SER B 1 350 ? 9.93 10.531 21.984 1 84.56 350 SER B N 1
ATOM 6355 C CA . SER B 1 350 ? 9.875 11.859 21.391 1 84.56 350 SER B CA 1
ATOM 6356 C C . SER B 1 350 ? 9.547 11.781 19.906 1 84.56 350 SER B C 1
ATOM 6358 O O . SER B 1 350 ? 8.773 12.594 19.391 1 84.56 350 SER B O 1
ATOM 6360 N N . PHE B 1 351 ? 10.125 10.773 19.312 1 90.31 351 PHE B N 1
ATOM 6361 C CA . PHE B 1 351 ? 9.867 10.555 17.891 1 90.31 351 PHE B CA 1
ATOM 6362 C C . PHE B 1 351 ? 8.391 10.266 17.641 1 90.31 351 PHE B C 1
ATOM 6364 O O . PHE B 1 351 ? 7.777 10.859 16.766 1 90.31 351 PHE B O 1
ATOM 6371 N N . LEU B 1 352 ? 7.816 9.414 18.391 1 90.56 352 LEU B N 1
ATOM 6372 C CA . LEU B 1 352 ? 6.414 9.055 18.234 1 90.56 352 LEU B CA 1
ATOM 6373 C C . LEU B 1 352 ? 5.504 10.234 18.547 1 90.56 352 LEU B C 1
ATOM 6375 O O . LEU B 1 352 ? 4.543 10.5 17.812 1 90.56 352 LEU B O 1
ATOM 6379 N N . ALA B 1 353 ? 5.844 10.992 19.562 1 84.69 353 ALA B N 1
ATOM 6380 C CA . ALA B 1 353 ? 5.055 12.148 19.969 1 84.69 353 ALA B CA 1
ATOM 6381 C C . ALA B 1 353 ? 5.035 13.219 18.891 1 84.69 353 ALA B C 1
ATOM 6383 O O . ALA B 1 353 ? 3.996 13.828 18.609 1 84.69 353 ALA B O 1
ATOM 6384 N N . GLN B 1 354 ? 6.113 13.367 18.297 1 86 354 GLN B N 1
ATOM 6385 C CA . GLN B 1 354 ? 6.238 14.367 17.234 1 86 354 GLN B CA 1
ATOM 6386 C C . GLN B 1 354 ? 5.359 14.016 16.047 1 86 354 GLN B C 1
ATOM 6388 O O . GLN B 1 354 ? 4.945 14.898 15.289 1 86 354 GLN B O 1
ATOM 6393 N N . GLN B 1 355 ? 5.109 12.742 15.93 1 89.69 355 GLN B N 1
ATOM 6394 C CA . GLN B 1 355 ? 4.289 12.281 14.812 1 89.69 355 GLN B CA 1
ATOM 6395 C C . GLN B 1 355 ? 2.84 12.078 15.242 1 89.69 355 GLN B C 1
ATOM 6397 O O . GLN B 1 355 ? 2.002 11.664 14.438 1 89.69 355 GLN B O 1
ATOM 6402 N N . GLY B 1 356 ? 2.576 12.344 16.484 1 86.69 356 GLY B N 1
ATOM 6403 C CA . GLY B 1 356 ? 1.232 12.164 17.016 1 86.69 356 GLY B CA 1
ATOM 6404 C C . GLY B 1 356 ? 0.843 10.703 17.156 1 86.69 356 GLY B C 1
ATOM 6405 O O . GLY B 1 356 ? -0.328 10.352 17 1 86.69 356 GLY B O 1
ATOM 6406 N N . ILE B 1 357 ? 1.788 9.836 17.312 1 90.69 357 ILE B N 1
ATOM 6407 C CA . ILE B 1 357 ? 1.543 8.406 17.484 1 90.69 357 ILE B CA 1
ATOM 6408 C C . ILE B 1 357 ? 1.52 8.055 18.969 1 90.69 357 ILE B C 1
ATOM 6410 O O . ILE B 1 357 ? 2.428 8.43 19.719 1 90.69 357 ILE B O 1
ATOM 6414 N N . ARG B 1 358 ? 0.565 7.367 19.375 1 86.69 358 ARG B N 1
ATOM 6415 C CA . ARG B 1 358 ? 0.499 6.914 20.766 1 86.69 358 ARG B CA 1
ATOM 6416 C C . ARG B 1 358 ? 1.328 5.648 20.969 1 86.69 358 ARG B C 1
ATOM 6418 O O . ARG B 1 358 ? 1.178 4.676 20.219 1 86.69 358 ARG B O 1
ATOM 6425 N N . HIS B 1 359 ? 2.141 5.711 21.906 1 87.25 359 HIS B N 1
ATOM 6426 C CA . HIS B 1 359 ? 2.943 4.543 22.25 1 87.25 359 HIS B CA 1
ATOM 6427 C C . HIS B 1 359 ? 2.275 3.709 23.344 1 87.25 359 HIS B C 1
ATOM 6429 O O . HIS B 1 359 ? 2.004 4.211 24.438 1 87.25 359 HIS B O 1
ATOM 6435 N N . ALA B 1 360 ? 1.952 2.496 23.062 1 82.81 360 ALA B N 1
ATOM 6436 C CA . ALA B 1 360 ? 1.366 1.588 24.047 1 82.81 360 ALA B CA 1
ATOM 6437 C C . ALA B 1 360 ? 2.346 0.479 24.406 1 82.81 360 ALA B C 1
ATOM 6439 O O . ALA B 1 360 ? 2.822 -0.256 23.547 1 82.81 360 ALA B O 1
ATOM 6440 N N . LEU B 1 361 ? 2.646 0.45 25.688 1 78.12 361 LEU B N 1
ATOM 6441 C CA . LEU B 1 361 ? 3.572 -0.566 26.172 1 78.12 361 LEU B CA 1
ATOM 6442 C C . LEU B 1 361 ? 2.816 -1.756 26.766 1 78.12 361 LEU B C 1
ATOM 6444 O O . LEU B 1 361 ? 1.771 -1.584 27.391 1 78.12 361 LEU B O 1
ATOM 6448 N N . THR B 1 362 ? 3.26 -2.875 26.406 1 72.5 362 THR B N 1
ATOM 6449 C CA . THR B 1 362 ? 2.639 -4.059 26.984 1 72.5 362 THR B CA 1
ATOM 6450 C C . THR B 1 362 ? 3.068 -4.234 28.438 1 72.5 362 THR B C 1
ATOM 6452 O O . THR B 1 362 ? 4.195 -3.898 28.797 1 72.5 362 THR B O 1
ATOM 6455 N N . ALA B 1 363 ? 1.998 -4.348 29.406 1 56.69 363 ALA B N 1
ATOM 6456 C CA . ALA B 1 363 ? 2.252 -4.469 30.844 1 56.69 363 ALA B CA 1
ATOM 6457 C C . ALA B 1 363 ? 3.34 -5.5 31.125 1 56.69 363 ALA B C 1
ATOM 6459 O O . ALA B 1 363 ? 3.404 -6.539 30.469 1 56.69 363 ALA B O 1
ATOM 6460 N N . PRO B 1 364 ? 4.25 -5.047 32.125 1 50.03 364 PRO B N 1
ATOM 6461 C CA . PRO B 1 364 ? 5.199 -6.047 32.625 1 50.03 364 PRO B CA 1
ATOM 6462 C C . PRO B 1 364 ? 4.512 -7.301 33.156 1 50.03 364 PRO B C 1
ATOM 6464 O O . PRO B 1 364 ? 3.48 -7.207 33.812 1 50.03 364 PRO B O 1
ATOM 6467 N N . GLY B 1 365 ? 4.801 -8.508 32.719 1 48.06 365 GLY B N 1
ATOM 6468 C CA . GLY B 1 365 ? 4.27 -9.773 33.188 1 48.06 365 GLY B CA 1
ATOM 6469 C C . GLY B 1 365 ? 3.133 -10.305 32.344 1 48.06 365 GLY B C 1
ATOM 6470 O O . GLY B 1 365 ? 2.604 -11.383 32.625 1 48.06 365 GLY B O 1
ATOM 6471 N N . HIS B 1 366 ? 2.564 -9.445 31.578 1 48.97 366 HIS B N 1
ATOM 6472 C CA . HIS B 1 366 ? 1.515 -9.969 30.703 1 48.97 366 HIS B CA 1
ATOM 6473 C C . HIS B 1 366 ? 1.959 -9.961 29.25 1 48.97 366 HIS B C 1
ATOM 6475 O O . HIS B 1 366 ? 1.473 -9.164 28.453 1 48.97 366 HIS B O 1
ATOM 6481 N N . PRO B 1 367 ? 2.951 -10.734 29.016 1 51.38 367 PRO B N 1
ATOM 6482 C CA . PRO B 1 367 ? 3.549 -10.891 27.688 1 51.38 367 PRO B CA 1
ATOM 6483 C C . PRO B 1 367 ? 2.506 -11.078 26.578 1 51.38 367 PRO B C 1
ATOM 6485 O O . PRO B 1 367 ? 2.785 -10.805 25.406 1 51.38 367 PRO B O 1
ATOM 6488 N N . SER B 1 368 ? 1.323 -11.43 27.078 1 53.28 368 SER B N 1
ATOM 6489 C CA . SER B 1 368 ? 0.273 -11.781 26.125 1 53.28 368 SER B CA 1
ATOM 6490 C C . SER B 1 368 ? -0.225 -10.547 25.391 1 53.28 368 SER B C 1
ATOM 6492 O O . SER B 1 368 ? -0.833 -10.656 24.328 1 53.28 368 SER B O 1
ATOM 6494 N N . ALA B 1 369 ? 0.21 -9.383 25.828 1 56.16 369 ALA B N 1
ATOM 6495 C CA . ALA B 1 369 ? -0.332 -8.164 25.25 1 56.16 369 ALA B CA 1
ATOM 6496 C C . ALA B 1 369 ? 0.316 -7.867 23.891 1 56.16 369 ALA B C 1
ATOM 6498 O O . ALA B 1 369 ? -0.281 -7.207 23.047 1 56.16 369 ALA B O 1
ATOM 6499 N N . ASN B 1 370 ? 1.523 -8.398 23.688 1 66.75 370 ASN B N 1
ATOM 6500 C CA . ASN B 1 370 ? 2.158 -8.266 22.375 1 66.75 370 ASN B CA 1
ATOM 6501 C C . ASN B 1 370 ? 2.123 -9.578 21.594 1 66.75 370 ASN B C 1
ATOM 6503 O O . ASN B 1 370 ? 3.025 -9.859 20.812 1 66.75 370 ASN B O 1
ATOM 6507 N N . GLY B 1 371 ? 1.091 -10.305 21.938 1 74.94 371 GLY B N 1
ATOM 6508 C CA . GLY B 1 371 ? 0.922 -11.648 21.406 1 74.94 371 GLY B CA 1
ATOM 6509 C C . GLY B 1 371 ? 0.968 -11.703 19.891 1 74.94 371 GLY B C 1
ATOM 6510 O O . GLY B 1 371 ? 1.506 -12.656 19.328 1 74.94 371 GLY B O 1
ATOM 6511 N N . ARG B 1 372 ? 0.579 -10.617 19.281 1 80.62 372 ARG B N 1
ATOM 6512 C CA . ARG B 1 372 ? 0.564 -10.602 17.828 1 80.62 372 ARG B CA 1
ATOM 6513 C C . ARG B 1 372 ? 1.981 -10.555 17.266 1 80.62 372 ARG B C 1
ATOM 6515 O O . ARG B 1 372 ? 2.32 -11.305 16.344 1 80.62 372 ARG B O 1
ATOM 6522 N N . ALA B 1 373 ? 2.789 -9.68 17.812 1 84.81 373 ALA B N 1
ATOM 6523 C CA . ALA B 1 373 ? 4.172 -9.562 17.344 1 84.81 373 ALA B CA 1
ATOM 6524 C C . ALA B 1 373 ? 4.961 -10.828 17.688 1 84.81 373 ALA B C 1
ATOM 6526 O O . ALA B 1 373 ? 5.781 -11.281 16.875 1 84.81 373 ALA B O 1
ATOM 6527 N N . GLU B 1 374 ? 4.676 -11.43 18.844 1 81.94 374 GLU B N 1
ATOM 6528 C CA . GLU B 1 374 ? 5.383 -12.641 19.25 1 81.94 374 GLU B CA 1
ATOM 6529 C C . GLU B 1 374 ? 5.066 -13.805 18.312 1 81.94 374 GLU B C 1
ATOM 6531 O O . GLU B 1 374 ? 5.961 -14.562 17.938 1 81.94 374 GLU B O 1
ATOM 6536 N N . ARG B 1 375 ? 3.875 -13.945 17.969 1 85.56 375 ARG B N 1
ATOM 6537 C CA . ARG B 1 375 ? 3.469 -14.992 17.031 1 85.56 375 ARG B CA 1
ATOM 6538 C C . ARG B 1 375 ? 4.145 -14.797 15.68 1 85.56 375 ARG B C 1
ATOM 6540 O O . ARG B 1 375 ? 4.578 -15.773 15.055 1 85.56 375 ARG B O 1
ATOM 6547 N N . MET B 1 376 ? 4.227 -13.57 15.273 1 90.19 376 MET B N 1
ATOM 6548 C CA . MET B 1 376 ? 4.82 -13.297 13.969 1 90.19 376 MET B CA 1
ATOM 6549 C C . MET B 1 376 ? 6.332 -13.469 14.008 1 90.19 376 MET B C 1
ATOM 6551 O O . MET B 1 376 ? 6.949 -13.828 13 1 90.19 376 MET B O 1
ATOM 6555 N N . VAL B 1 377 ? 6.914 -13.242 15.188 1 89.88 377 VAL B N 1
ATOM 6556 C CA . VAL B 1 377 ? 8.336 -13.523 15.359 1 89.88 377 VAL B CA 1
ATOM 6557 C C . VAL B 1 377 ? 8.594 -15.016 15.18 1 89.88 377 VAL B C 1
ATOM 6559 O O . VAL B 1 377 ? 9.5 -15.414 14.445 1 89.88 377 VAL B O 1
ATOM 6562 N N . ARG B 1 378 ? 7.809 -15.781 15.844 1 87.94 378 ARG B N 1
ATOM 6563 C CA . ARG B 1 378 ? 7.922 -17.234 15.727 1 87.94 378 ARG B CA 1
ATOM 6564 C C . ARG B 1 378 ? 7.676 -17.688 14.289 1 87.94 378 ARG B C 1
ATOM 6566 O O . ARG B 1 378 ? 8.43 -18.5 13.75 1 87.94 378 ARG B O 1
ATOM 6573 N N . PHE B 1 379 ? 6.645 -17.172 13.727 1 90.25 379 PHE B N 1
ATOM 6574 C CA . PHE B 1 379 ? 6.309 -17.453 12.336 1 90.25 379 PHE B CA 1
ATOM 6575 C C . PHE B 1 379 ? 7.492 -17.172 11.43 1 90.25 379 PHE B C 1
ATOM 6577 O O . PHE B 1 379 ? 7.859 -18 10.594 1 90.25 379 PHE B O 1
ATOM 6584 N N . THR B 1 380 ? 8.102 -16 11.602 1 92.44 380 THR B N 1
ATOM 6585 C CA . THR B 1 380 ? 9.219 -15.578 10.773 1 92.44 380 THR B CA 1
ATOM 6586 C C . THR B 1 380 ? 10.406 -16.516 10.938 1 92.44 380 THR B C 1
ATOM 6588 O O . THR B 1 380 ? 11.008 -16.953 9.953 1 92.44 380 THR B O 1
ATOM 6591 N N . LYS B 1 381 ? 10.688 -16.875 12.133 1 89.88 381 LYS B N 1
ATOM 6592 C CA . LYS B 1 381 ? 11.812 -17.766 12.398 1 89.88 381 LYS B CA 1
ATOM 6593 C C . LYS B 1 381 ? 11.586 -19.141 11.773 1 89.88 381 LYS B C 1
ATOM 6595 O O . LYS B 1 381 ? 12.492 -19.688 11.141 1 89.88 381 LYS B O 1
ATOM 6600 N N . GLU B 1 382 ? 10.398 -19.656 11.938 1 89.94 382 GLU B N 1
ATOM 6601 C CA . GLU B 1 382 ? 10.062 -20.953 11.391 1 89.94 382 GLU B CA 1
ATOM 6602 C C . GLU B 1 382 ? 10.148 -20.969 9.867 1 89.94 382 GLU B C 1
ATOM 6604 O O . GLU B 1 382 ? 10.719 -21.891 9.281 1 89.94 382 GLU B O 1
ATOM 6609 N N . LYS B 1 383 ? 9.625 -19.984 9.281 1 92.12 383 LYS B N 1
ATOM 6610 C CA . LYS B 1 383 ? 9.609 -19.906 7.82 1 92.12 383 LYS B CA 1
ATOM 6611 C C . LYS B 1 383 ? 11.023 -19.734 7.262 1 92.12 383 LYS B C 1
ATOM 6613 O O . LYS B 1 383 ? 11.359 -20.312 6.227 1 92.12 383 LYS B O 1
ATOM 6618 N N . LEU B 1 384 ? 11.82 -18.938 7.938 1 91 384 LEU B N 1
ATOM 6619 C CA . LEU B 1 384 ? 13.195 -18.75 7.484 1 91 384 LEU B CA 1
ATOM 6620 C C . LEU B 1 384 ? 13.969 -20.062 7.551 1 91 384 LEU B C 1
ATOM 6622 O O . LEU B 1 384 ? 14.828 -20.328 6.703 1 91 384 LEU B O 1
ATOM 6626 N N . GLN B 1 385 ? 13.617 -20.859 8.516 1 88.81 385 GLN B N 1
ATOM 6627 C CA . GLN B 1 385 ? 14.25 -22.172 8.633 1 88.81 385 GLN B CA 1
ATOM 6628 C C . GLN B 1 385 ? 13.789 -23.094 7.516 1 88.81 385 GLN B C 1
ATOM 6630 O O . GLN B 1 385 ? 14.602 -23.828 6.934 1 88.81 385 GLN B O 1
ATOM 6635 N N . GLN B 1 386 ? 12.555 -23.047 7.238 1 91.12 386 GLN B N 1
ATOM 6636 C CA . GLN B 1 386 ? 11.984 -23.906 6.203 1 91.12 386 GLN B CA 1
ATOM 6637 C C . GLN B 1 386 ? 12.539 -23.547 4.828 1 91.12 386 GLN B C 1
ATOM 6639 O O . GLN B 1 386 ? 12.648 -24.406 3.953 1 91.12 386 GLN B O 1
ATOM 6644 N N . LEU B 1 387 ? 12.805 -22.25 4.574 1 90.31 387 LEU B N 1
ATOM 6645 C CA . LEU B 1 387 ? 13.289 -21.781 3.279 1 90.31 387 LEU B CA 1
ATOM 6646 C C . LEU B 1 387 ? 14.734 -22.203 3.061 1 90.31 387 LEU B C 1
ATOM 6648 O O . LEU B 1 387 ? 15.258 -22.094 1.95 1 90.31 387 LEU B O 1
ATOM 6652 N N . GLY B 1 388 ? 15.367 -22.797 4.047 1 81.56 388 GLY B N 1
ATOM 6653 C CA . GLY B 1 388 ? 16.672 -23.422 3.885 1 81.56 388 GLY B CA 1
ATOM 6654 C C . GLY B 1 388 ? 17.812 -22.406 3.832 1 81.56 388 GLY B C 1
ATOM 6655 O O . GLY B 1 388 ? 17.672 -21.281 4.301 1 81.56 388 GLY B O 1
ATOM 6656 N N . PRO B 1 389 ? 18.938 -22.859 3.264 1 81.81 389 PRO B N 1
ATOM 6657 C CA . PRO B 1 389 ? 20.109 -21.984 3.193 1 81.81 389 PRO B CA 1
ATOM 6658 C C . PRO B 1 389 ? 20.047 -21 2.021 1 81.81 389 PRO B C 1
ATOM 6660 O O . PRO B 1 389 ? 19.297 -21.234 1.061 1 81.81 389 PRO B O 1
ATOM 6663 N N . GLY B 1 390 ? 20.688 -19.891 2.182 1 86.12 390 GLY B N 1
ATOM 6664 C CA . GLY B 1 390 ? 20.703 -18.875 1.14 1 86.12 390 GLY B CA 1
ATOM 6665 C C . GLY B 1 390 ? 20.812 -17.453 1.683 1 86.12 390 GLY B C 1
ATOM 6666 O O . GLY B 1 390 ? 21.062 -17.266 2.873 1 86.12 390 GLY B O 1
ATOM 6667 N N . ASP B 1 391 ? 20.609 -16.547 0.735 1 90 391 ASP B N 1
ATOM 6668 C CA . ASP B 1 391 ? 20.656 -15.148 1.122 1 90 391 ASP B CA 1
ATOM 6669 C C . ASP B 1 391 ? 19.453 -14.758 1.968 1 90 391 ASP B C 1
ATOM 6671 O O . ASP B 1 391 ? 18.312 -14.961 1.556 1 90 391 ASP B O 1
ATOM 6675 N N . ILE B 1 392 ? 19.703 -14.219 3.127 1 91.69 392 ILE B N 1
ATOM 6676 C CA . ILE B 1 392 ? 18.672 -13.93 4.113 1 91.69 392 ILE B CA 1
ATOM 6677 C C . ILE B 1 392 ? 17.688 -12.898 3.551 1 91.69 392 ILE B C 1
ATOM 6679 O O . ILE B 1 392 ? 16.484 -12.977 3.803 1 91.69 392 ILE B O 1
ATOM 6683 N N . THR B 1 393 ? 18.156 -12 2.787 1 90.94 393 THR B N 1
ATOM 6684 C CA . THR B 1 393 ? 17.312 -10.961 2.219 1 90.94 393 THR B CA 1
ATOM 6685 C C . THR B 1 393 ? 16.328 -11.547 1.205 1 90.94 393 THR B C 1
ATOM 6687 O O . THR B 1 393 ? 15.148 -11.203 1.199 1 90.94 393 THR B O 1
ATOM 6690 N N . GLU B 1 394 ? 16.828 -12.43 0.433 1 91.12 394 GLU B N 1
ATOM 6691 C CA . GLU B 1 394 ? 15.977 -13.078 -0.558 1 91.12 394 GLU B CA 1
ATOM 6692 C C . GLU B 1 394 ? 14.914 -13.953 0.111 1 91.12 394 GLU B C 1
ATOM 6694 O O . GLU B 1 394 ? 13.773 -14.008 -0.342 1 91.12 394 GLU B O 1
ATOM 6699 N N . LYS B 1 395 ? 15.352 -14.625 1.114 1 93.25 395 LYS B N 1
ATOM 6700 C CA . LYS B 1 395 ? 14.414 -15.461 1.863 1 93.25 395 LYS B CA 1
ATOM 6701 C C . LYS B 1 395 ? 13.297 -14.625 2.479 1 93.25 395 LYS B C 1
ATOM 6703 O O . LYS B 1 395 ? 12.133 -15.016 2.439 1 93.25 395 LYS B O 1
ATOM 6708 N N . LEU B 1 396 ? 13.688 -13.477 2.992 1 94.44 396 LEU B N 1
ATOM 6709 C CA . LEU B 1 396 ? 12.703 -12.578 3.594 1 94.44 396 LEU B CA 1
ATOM 6710 C C . LEU B 1 396 ? 11.727 -12.062 2.545 1 94.44 396 LEU B C 1
ATOM 6712 O O . LEU B 1 396 ? 10.523 -11.977 2.801 1 94.44 396 LEU B O 1
ATOM 6716 N N . GLU B 1 397 ? 12.289 -11.758 1.435 1 94.5 397 GLU B N 1
ATOM 6717 C CA . GLU B 1 397 ? 11.453 -11.25 0.35 1 94.5 397 GLU B CA 1
ATOM 6718 C C . GLU B 1 397 ? 10.438 -12.297 -0.101 1 94.5 397 GLU B C 1
ATOM 6720 O O . GLU B 1 397 ? 9.266 -11.977 -0.322 1 94.5 397 GLU B O 1
ATOM 6725 N N . LYS B 1 398 ? 10.914 -13.477 -0.204 1 93.19 398 LYS B N 1
ATOM 6726 C CA . LYS B 1 398 ? 10.023 -14.57 -0.592 1 93.19 398 LYS B CA 1
ATOM 6727 C C . LYS B 1 398 ? 8.938 -14.797 0.459 1 93.19 398 LYS B C 1
ATOM 6729 O O . LYS B 1 398 ? 7.758 -14.906 0.126 1 93.19 398 LYS B O 1
ATOM 6734 N N . LEU B 1 399 ? 9.375 -14.852 1.67 1 95.06 399 LEU B N 1
ATOM 6735 C CA . LEU B 1 399 ? 8.453 -15.039 2.785 1 95.06 399 LEU B CA 1
ATOM 6736 C C . LEU B 1 399 ? 7.371 -13.961 2.789 1 95.06 399 LEU B C 1
ATOM 6738 O O . LEU B 1 399 ? 6.18 -14.266 2.852 1 95.06 399 LEU B O 1
ATOM 6742 N N . LEU B 1 400 ? 7.758 -12.742 2.68 1 97.25 400 LEU B N 1
ATOM 6743 C CA . LEU B 1 400 ? 6.832 -11.617 2.77 1 97.25 400 LEU B CA 1
ATOM 6744 C C . LEU B 1 400 ? 5.91 -11.578 1.556 1 97.25 400 LEU B C 1
ATOM 6746 O O . LEU B 1 400 ? 4.715 -11.297 1.688 1 97.25 400 LEU B O 1
ATOM 6750 N N . SER B 1 401 ? 6.457 -11.828 0.401 1 96.19 401 SER B N 1
ATOM 6751 C CA . SER B 1 401 ? 5.652 -11.82 -0.815 1 96.19 401 SER B CA 1
ATOM 6752 C C . SER B 1 401 ? 4.492 -12.805 -0.715 1 96.19 401 SER B C 1
ATOM 6754 O O . SER B 1 401 ? 3.359 -12.484 -1.069 1 96.19 401 SER B O 1
ATOM 6756 N N . VAL B 1 402 ? 4.785 -13.969 -0.219 1 95.5 402 VAL B N 1
ATOM 6757 C CA . VAL B 1 402 ? 3.762 -15 -0.1 1 95.5 402 VAL B CA 1
ATOM 6758 C C . VAL B 1 402 ? 2.781 -14.625 1.012 1 95.5 402 VAL B C 1
ATOM 6760 O O . VAL B 1 402 ? 1.568 -14.781 0.856 1 95.5 402 VAL B O 1
ATOM 6763 N N . GLN B 1 403 ? 3.287 -14.156 2.111 1 96.44 403 GLN B N 1
ATOM 6764 C CA . GLN B 1 403 ? 2.445 -13.773 3.238 1 96.44 403 GLN B CA 1
ATOM 6765 C C . GLN B 1 403 ? 1.459 -12.68 2.836 1 96.44 403 GLN B C 1
ATOM 6767 O O . GLN B 1 403 ? 0.298 -12.695 3.25 1 96.44 403 GLN B O 1
ATOM 6772 N N . HIS B 1 404 ? 1.874 -11.758 2.02 1 97.38 404 HIS B N 1
ATOM 6773 C CA . HIS B 1 404 ? 1.066 -10.602 1.64 1 97.38 404 HIS B CA 1
ATOM 6774 C C . HIS B 1 404 ? -0.098 -11.016 0.746 1 97.38 404 HIS B C 1
ATOM 6776 O O . HIS B 1 404 ? -1.154 -10.383 0.761 1 97.38 404 HIS B O 1
ATOM 6782 N N . ILE B 1 405 ? 0.069 -12.086 -0.001 1 96.62 405 ILE B N 1
ATOM 6783 C CA . ILE B 1 405 ? -0.949 -12.398 -0.998 1 96.62 405 ILE B CA 1
ATOM 6784 C C . ILE B 1 405 ? -1.786 -13.586 -0.527 1 96.62 405 ILE B C 1
ATOM 6786 O O . ILE B 1 405 ? -2.775 -13.953 -1.167 1 96.62 405 ILE B O 1
ATOM 6790 N N . THR B 1 406 ? -1.425 -14.242 0.554 1 96.12 406 THR B N 1
ATOM 6791 C CA . THR B 1 406 ? -2.123 -15.43 1.026 1 96.12 406 THR B CA 1
ATOM 6792 C C . THR B 1 406 ? -3.369 -15.047 1.82 1 96.12 406 THR B C 1
ATOM 6794 O O . THR B 1 406 ? -3.277 -14.328 2.82 1 96.12 406 THR B O 1
ATOM 6797 N N . PRO B 1 407 ? -4.449 -15.523 1.397 1 94.38 407 PRO B N 1
ATOM 6798 C CA . PRO B 1 407 ? -5.68 -15.188 2.123 1 94.38 407 PRO B CA 1
ATOM 6799 C C . PRO B 1 407 ? -5.746 -15.844 3.504 1 94.38 407 PRO B C 1
ATOM 6801 O O . PRO B 1 407 ? -5.27 -16.969 3.684 1 94.38 407 PRO B O 1
ATOM 6804 N N . SER B 1 408 ? -6.285 -15.109 4.367 1 88.75 408 SER B N 1
ATOM 6805 C CA . SER B 1 408 ? -6.527 -15.664 5.695 1 88.75 408 SER B CA 1
ATOM 6806 C C . SER B 1 408 ? -7.715 -16.609 5.688 1 88.75 408 SER B C 1
ATOM 6808 O O . SER B 1 408 ? -8.695 -16.391 4.98 1 88.75 408 SER B O 1
ATOM 6810 N N . PRO B 1 409 ? -7.605 -17.672 6.496 1 83.19 409 PRO B N 1
ATOM 6811 C CA . PRO B 1 409 ? -8.711 -18.641 6.531 1 83.19 409 PRO B CA 1
ATOM 6812 C C . PRO B 1 409 ? -10 -18.031 7.086 1 83.19 409 PRO B C 1
ATOM 6814 O O . PRO B 1 409 ? -11.094 -18.469 6.711 1 83.19 409 PRO B O 1
ATOM 6817 N N . SER B 1 410 ? -9.82 -17.031 7.906 1 79.81 410 SER B N 1
ATOM 6818 C CA . SER B 1 410 ? -10.984 -16.453 8.57 1 79.81 410 SER B CA 1
ATOM 6819 C C . SER B 1 410 ? -11.727 -15.492 7.652 1 79.81 410 SER B C 1
ATOM 6821 O O . SER B 1 410 ? -12.953 -15.531 7.574 1 79.81 410 SER B O 1
ATOM 6823 N N . THR B 1 411 ? -11.062 -14.664 6.859 1 82.12 411 THR B N 1
ATOM 6824 C CA . THR B 1 411 ? -11.695 -13.617 6.066 1 82.12 411 THR B CA 1
ATOM 6825 C C . THR B 1 411 ? -11.664 -13.961 4.582 1 82.12 411 THR B C 1
ATOM 6827 O O . THR B 1 411 ? -12.375 -13.352 3.781 1 82.12 411 THR B O 1
ATOM 6830 N N . ASN B 1 412 ? -10.82 -14.914 4.199 1 89.62 412 ASN B N 1
ATOM 6831 C CA . ASN B 1 412 ? -10.578 -15.273 2.807 1 89.62 412 ASN B CA 1
ATOM 6832 C C . ASN B 1 412 ? -10 -14.102 2.023 1 89.62 412 ASN B C 1
ATOM 6834 O O . ASN B 1 412 ? -10.156 -14.023 0.803 1 89.62 412 ASN B O 1
ATOM 6838 N N . LEU B 1 413 ? -9.547 -13.078 2.775 1 94.25 413 LEU B N 1
ATOM 6839 C CA . LEU B 1 413 ? -8.852 -11.938 2.176 1 94.25 413 LEU B CA 1
ATOM 6840 C C . LEU B 1 413 ? -7.379 -11.945 2.559 1 94.25 413 LEU B C 1
ATOM 6842 O O . LEU B 1 413 ? -7.023 -12.32 3.678 1 94.25 413 LEU B O 1
ATOM 6846 N N . SER B 1 414 ? -6.629 -11.555 1.657 1 96.44 414 SER B N 1
ATOM 6847 C CA . SER B 1 414 ? -5.195 -11.469 1.928 1 96.44 414 SER B CA 1
ATOM 6848 C C . SER B 1 414 ? -4.852 -10.195 2.699 1 96.44 414 SER B C 1
ATOM 6850 O O . SER B 1 414 ? -5.641 -9.25 2.723 1 96.44 414 SER B O 1
ATOM 6852 N N . PRO B 1 415 ? -3.686 -10.172 3.367 1 96.62 415 PRO B N 1
ATOM 6853 C CA . PRO B 1 415 ? -3.232 -8.945 4.023 1 96.62 415 PRO B CA 1
ATOM 6854 C C . PRO B 1 415 ? -3.156 -7.754 3.064 1 96.62 415 PRO B C 1
ATOM 6856 O O . PRO B 1 415 ? -3.496 -6.629 3.441 1 96.62 415 PRO B O 1
ATOM 6859 N N . ALA B 1 416 ? -2.781 -8.016 1.844 1 97.06 416 ALA B N 1
ATOM 6860 C CA . ALA B 1 416 ? -2.701 -6.949 0.849 1 97.06 416 ALA B CA 1
ATOM 6861 C C . ALA B 1 416 ? -4.082 -6.371 0.551 1 97.06 416 ALA B C 1
ATOM 6863 O O . ALA B 1 416 ? -4.246 -5.152 0.445 1 97.06 416 ALA B O 1
ATOM 6864 N N . GLU B 1 417 ? -5.023 -7.184 0.438 1 95.94 417 GLU B N 1
ATOM 6865 C CA . GLU B 1 417 ? -6.387 -6.73 0.171 1 95.94 417 GLU B CA 1
ATOM 6866 C C . GLU B 1 417 ? -6.934 -5.914 1.339 1 95.94 417 GLU B C 1
ATOM 6868 O O . GLU B 1 417 ? -7.641 -4.926 1.134 1 95.94 417 GLU B O 1
ATOM 6873 N N . LEU B 1 418 ? -6.59 -6.34 2.443 1 95.06 418 LEU B N 1
ATOM 6874 C CA . LEU B 1 418 ? -7.102 -5.668 3.633 1 95.06 418 LEU B CA 1
ATOM 6875 C C . LEU B 1 418 ? -6.367 -4.352 3.869 1 95.06 418 LEU B C 1
ATOM 6877 O O . LEU B 1 418 ? -6.98 -3.357 4.273 1 95.06 418 LEU B O 1
ATOM 6881 N N . LEU B 1 419 ? -5.102 -4.277 3.615 1 96.5 419 LEU B N 1
ATOM 6882 C CA . LEU B 1 419 ? -4.309 -3.092 3.914 1 96.5 419 LEU B CA 1
ATOM 6883 C C . LEU B 1 419 ? -4.344 -2.107 2.75 1 96.5 419 LEU B C 1
ATOM 6885 O O . LEU B 1 419 ? -4.453 -0.896 2.957 1 96.5 419 LEU B O 1
ATOM 6889 N N . MET B 1 420 ? -4.211 -2.623 1.539 1 95.06 420 MET B N 1
ATOM 6890 C CA . MET B 1 420 ? -3.992 -1.754 0.386 1 95.06 420 MET B CA 1
ATOM 6891 C C . MET B 1 420 ? -5.227 -1.715 -0.507 1 95.06 420 MET B C 1
ATOM 6893 O O . MET B 1 420 ? -5.262 -0.982 -1.496 1 95.06 420 MET B O 1
ATOM 6897 N N . GLY B 1 421 ? -6.168 -2.52 -0.283 1 91.25 421 GLY B N 1
ATOM 6898 C CA . GLY B 1 421 ? -7.418 -2.486 -1.03 1 91.25 421 GLY B CA 1
ATOM 6899 C C . GLY B 1 421 ? -7.305 -3.115 -2.406 1 91.25 421 GLY B C 1
ATOM 6900 O O . GLY B 1 421 ? -8.102 -2.812 -3.299 1 91.25 421 GLY B O 1
ATOM 6901 N N . ARG B 1 422 ? -6.254 -3.855 -2.582 1 91.88 422 ARG B N 1
ATOM 6902 C CA . ARG B 1 422 ? -6.082 -4.5 -3.881 1 91.88 422 ARG B CA 1
ATOM 6903 C C . ARG B 1 422 ? -5.273 -5.789 -3.75 1 91.88 422 ARG B C 1
ATOM 6905 O O . ARG B 1 422 ? -4.52 -5.961 -2.789 1 91.88 422 ARG B O 1
ATOM 6912 N N . LYS B 1 423 ? -5.426 -6.656 -4.73 1 92.81 423 LYS B N 1
ATOM 6913 C CA . LYS B 1 423 ? -4.602 -7.859 -4.812 1 92.81 423 LYS B CA 1
ATOM 6914 C C . LYS B 1 423 ? -3.244 -7.551 -5.445 1 92.81 423 LYS B C 1
ATOM 6916 O O . LYS B 1 423 ? -3.172 -6.891 -6.484 1 92.81 423 LYS B O 1
ATOM 6921 N N . LEU B 1 424 ? -2.236 -7.969 -4.801 1 95.56 424 LEU B N 1
ATOM 6922 C CA . LEU B 1 424 ? -0.909 -7.785 -5.375 1 95.56 424 LEU B CA 1
ATOM 6923 C C . LEU B 1 424 ? -0.617 -8.852 -6.422 1 95.56 424 LEU B C 1
ATOM 6925 O O . LEU B 1 424 ? -0.861 -10.039 -6.191 1 95.56 424 LEU B O 1
ATOM 6929 N N . ARG B 1 425 ? -0.108 -8.43 -7.461 1 93.56 425 ARG B N 1
ATOM 6930 C CA . ARG B 1 425 ? 0.238 -9.375 -8.516 1 93.56 425 ARG B CA 1
ATOM 6931 C C . ARG B 1 425 ? 1.481 -10.18 -8.148 1 93.56 425 ARG B C 1
ATOM 6933 O O . ARG B 1 425 ? 2.443 -9.625 -7.605 1 93.56 425 ARG B O 1
ATOM 6940 N N . SER B 1 426 ? 1.391 -11.406 -8.367 1 93.56 426 SER B N 1
ATOM 6941 C CA . SER B 1 426 ? 2.5 -12.336 -8.156 1 93.56 426 SER B CA 1
ATOM 6942 C C . SER B 1 426 ? 2.719 -13.219 -9.383 1 93.56 426 SER B C 1
ATOM 6944 O O . SER B 1 426 ? 2.047 -13.047 -10.398 1 93.56 426 SER B O 1
ATOM 6946 N N . SER B 1 427 ? 3.688 -14.094 -9.312 1 91.62 427 SER B N 1
ATOM 6947 C CA . SER B 1 427 ? 3.957 -15.016 -10.414 1 91.62 427 SER B CA 1
ATOM 6948 C C . SER B 1 427 ? 2.76 -15.922 -10.68 1 91.62 427 SER B C 1
ATOM 6950 O O . SER B 1 427 ? 2.564 -16.375 -11.805 1 91.62 427 SER B O 1
ATOM 6952 N N . LEU B 1 428 ? 1.949 -16.125 -9.688 1 94.38 428 LEU B N 1
ATOM 6953 C CA . LEU B 1 428 ? 0.764 -16.953 -9.844 1 94.38 428 LEU B CA 1
ATOM 6954 C C . LEU B 1 428 ? -0.254 -16.297 -10.766 1 94.38 428 LEU B C 1
ATOM 6956 O O . LEU B 1 428 ? -1.019 -16.984 -11.445 1 94.38 428 LEU B O 1
ATOM 6960 N N . ASP B 1 429 ? -0.239 -15.023 -10.75 1 93.44 429 ASP B N 1
ATOM 6961 C CA . ASP B 1 429 ? -1.165 -14.297 -11.617 1 93.44 429 ASP B CA 1
ATOM 6962 C C . ASP B 1 429 ? -0.823 -14.508 -13.086 1 93.44 429 ASP B C 1
ATOM 6964 O O . ASP B 1 429 ? -1.682 -14.352 -13.961 1 93.44 429 ASP B O 1
ATOM 6968 N N . ARG B 1 430 ? 0.385 -14.852 -13.383 1 91.19 430 ARG B N 1
ATOM 6969 C CA . ARG B 1 430 ? 0.835 -15.031 -14.758 1 91.19 430 ARG B CA 1
ATOM 6970 C C . ARG B 1 430 ? 0.256 -16.312 -15.352 1 91.19 430 ARG B C 1
ATOM 6972 O O . ARG B 1 430 ? 0.323 -16.516 -16.562 1 91.19 430 ARG B O 1
ATOM 6979 N N . LEU B 1 431 ? -0.302 -17.125 -14.531 1 93.94 431 LEU B N 1
ATOM 6980 C CA . LEU B 1 431 ? -0.98 -18.328 -14.984 1 93.94 431 LEU B CA 1
ATOM 6981 C C . LEU B 1 431 ? -2.291 -17.984 -15.688 1 93.94 431 LEU B C 1
ATOM 6983 O O . LEU B 1 431 ? -2.793 -18.766 -16.5 1 93.94 431 LEU B O 1
ATOM 6987 N N . HIS B 1 432 ? -2.811 -16.891 -15.289 1 93.94 432 HIS B N 1
ATOM 6988 C CA . HIS B 1 432 ? -4.062 -16.438 -15.875 1 93.94 432 HIS B CA 1
ATOM 6989 C C . HIS B 1 432 ? -3.82 -15.734 -17.219 1 93.94 432 HIS B C 1
ATOM 6991 O O . HIS B 1 432 ? -2.914 -14.906 -17.328 1 93.94 432 HIS B O 1
ATOM 6997 N N . PRO B 1 433 ? -4.621 -16.016 -18.141 1 90.62 433 PRO B N 1
ATOM 6998 C CA . PRO B 1 433 ? -4.379 -15.484 -19.484 1 90.62 433 PRO B CA 1
ATOM 6999 C C . PRO B 1 433 ? -4.535 -13.961 -19.547 1 90.62 433 PRO B C 1
ATOM 7001 O O . PRO B 1 433 ? -3.986 -13.32 -20.453 1 90.62 433 PRO B O 1
ATOM 7004 N N . THR B 1 434 ? -5.223 -13.375 -18.641 1 85 434 THR B N 1
ATOM 7005 C CA . THR B 1 434 ? -5.41 -11.93 -18.625 1 85 434 THR B CA 1
ATOM 7006 C C . THR B 1 434 ? -4.082 -11.219 -18.375 1 85 434 THR B C 1
ATOM 7008 O O . THR B 1 434 ? -3.855 -10.117 -18.891 1 85 434 THR B O 1
ATOM 7011 N N . TYR B 1 435 ? -3.281 -11.82 -17.641 1 81.12 435 TYR B N 1
ATOM 7012 C CA . TYR B 1 435 ? -2.059 -11.141 -17.234 1 81.12 435 TYR B CA 1
ATOM 7013 C C . TYR B 1 435 ? -0.852 -11.68 -18 1 81.12 435 TYR B C 1
ATOM 7015 O O . TYR B 1 435 ? 0.291 -11.336 -17.688 1 81.12 435 TYR B O 1
ATOM 7023 N N . ALA B 1 436 ? -1.163 -12.516 -18.984 1 71.25 436 ALA B N 1
ATOM 7024 C CA . ALA B 1 436 ? -0.079 -13.07 -19.781 1 71.25 436 ALA B CA 1
ATOM 7025 C C . ALA B 1 436 ? 0.309 -12.125 -20.906 1 71.25 436 ALA B C 1
ATOM 7027 O O . ALA B 1 436 ? -0.547 -11.445 -21.484 1 71.25 436 ALA B O 1
ATOM 7028 N N . PRO B 1 437 ? 1.569 -11.867 -20.969 1 60.12 437 PRO B N 1
ATOM 7029 C CA . PRO B 1 437 ? 1.97 -11 -22.078 1 60.12 437 PRO B CA 1
ATOM 7030 C C . PRO B 1 437 ? 1.503 -11.516 -23.438 1 60.12 437 PRO B C 1
ATOM 7032 O O . PRO B 1 437 ? 1.375 -12.734 -23.625 1 60.12 437 PRO B O 1
ATOM 7035 N N . ASN B 1 438 ? 0.499 -10.75 -24.156 1 49.62 438 ASN B N 1
ATOM 7036 C CA . ASN B 1 438 ? 0.021 -11.227 -25.453 1 49.62 438 ASN B CA 1
ATOM 7037 C C . ASN B 1 438 ? 1.101 -12.008 -26.188 1 49.62 438 ASN B C 1
ATOM 7039 O O . ASN B 1 438 ? 0.801 -12.984 -26.891 1 49.62 438 ASN B O 1
ATOM 7043 N N . ALA B 1 439 ? 2.021 -11.281 -26.844 1 44.84 439 ALA B N 1
ATOM 7044 C CA . ALA B 1 439 ? 2.953 -11.961 -27.734 1 44.84 439 ALA B CA 1
ATOM 7045 C C . ALA B 1 439 ? 3.973 -12.781 -26.953 1 44.84 439 ALA B C 1
ATOM 7047 O O . ALA B 1 439 ? 4.359 -12.406 -25.844 1 44.84 439 ALA B O 1
ATOM 7048 N N . PRO B 1 440 ? 3.947 -14.031 -27.281 1 40.78 440 PRO B N 1
ATOM 7049 C CA . PRO B 1 440 ? 5.055 -14.797 -26.703 1 40.78 440 PRO B CA 1
ATOM 7050 C C . PRO B 1 440 ? 6.297 -13.938 -26.469 1 40.78 440 PRO B C 1
ATOM 7052 O O . PRO B 1 440 ? 6.539 -12.977 -27.203 1 40.78 440 PRO B O 1
ATOM 7055 N N . LEU B 1 441 ? 6.711 -13.695 -25.156 1 38.91 441 LEU B N 1
ATOM 7056 C CA . LEU B 1 441 ? 8.039 -13.109 -25.078 1 38.91 441 LEU B CA 1
ATOM 7057 C C . LEU B 1 441 ? 8.906 -13.539 -26.25 1 38.91 441 LEU B C 1
ATOM 7059 O O . LEU B 1 441 ? 9.477 -14.633 -26.25 1 38.91 441 LEU B O 1
ATOM 7063 N N . ASP B 1 442 ? 8.359 -13.5 -27.375 1 31.39 442 ASP B N 1
ATOM 7064 C CA . ASP B 1 442 ? 9.141 -13.906 -28.547 1 31.39 442 ASP B CA 1
ATOM 7065 C C . ASP B 1 442 ? 10.477 -13.172 -28.594 1 31.39 442 ASP B C 1
ATOM 7067 O O . ASP B 1 442 ? 10.523 -11.953 -28.453 1 31.39 442 ASP B O 1
ATOM 7071 N N . SER B 1 443 ? 11.539 -13.844 -28.172 1 32.34 443 SER B N 1
ATOM 7072 C CA . SER B 1 443 ? 12.914 -13.602 -28.578 1 32.34 443 SER B CA 1
ATOM 7073 C C . SER B 1 443 ? 13 -13.297 -30.078 1 32.34 443 SER B C 1
ATOM 7075 O O . SER B 1 443 ? 12.914 -14.195 -30.906 1 32.34 443 SER B O 1
ATOM 7077 N N . THR B 1 444 ? 12.289 -12.594 -30.75 1 28.77 444 THR B N 1
ATOM 7078 C CA . THR B 1 444 ? 12.625 -12.359 -32.156 1 28.77 444 THR B CA 1
ATOM 7079 C C . THR B 1 444 ? 14.094 -11.984 -32.312 1 28.77 444 THR B C 1
ATOM 7081 O O . THR B 1 444 ? 14.547 -10.984 -31.734 1 28.77 444 THR B O 1
ATOM 7084 N N . SER B 1 445 ? 14.93 -13.008 -32.594 1 27.55 445 SER B N 1
ATOM 7085 C CA . SER B 1 445 ? 16.234 -13.289 -33.188 1 27.55 445 SER B CA 1
ATOM 7086 C C . SER B 1 445 ? 16.453 -12.516 -34.469 1 27.55 445 SER B C 1
ATOM 7088 O O . SER B 1 445 ? 16.016 -12.938 -35.562 1 27.55 445 SER B O 1
ATOM 7090 N N . LYS B 1 446 ? 16.109 -11.391 -34.875 1 28.88 446 LYS B N 1
ATOM 7091 C CA . LYS B 1 446 ? 16.906 -10.945 -36.031 1 28.88 446 LYS B CA 1
ATOM 7092 C C . LYS B 1 446 ? 18.406 -10.977 -35.719 1 28.88 446 LYS B C 1
ATOM 7094 O O . LYS B 1 446 ? 18.859 -10.305 -34.781 1 28.88 446 LYS B O 1
ATOM 7099 N N . VAL B 1 447 ? 19.125 -12.047 -36.094 1 24.61 447 VAL B N 1
ATOM 7100 C CA . VAL B 1 447 ? 20.531 -12.195 -36.469 1 24.61 447 VAL B CA 1
ATOM 7101 C C . VAL B 1 447 ? 20.984 -10.984 -37.25 1 24.61 447 VAL B C 1
ATOM 7103 O O . VAL B 1 447 ? 20.453 -10.711 -38.344 1 24.61 447 VAL B O 1
ATOM 7106 N N . ARG B 1 448 ? 21.25 -9.93 -36.781 1 25.16 448 ARG B N 1
ATOM 7107 C CA . ARG B 1 448 ? 22.125 -9.086 -37.562 1 25.16 448 ARG B CA 1
ATOM 7108 C C . ARG B 1 448 ? 23.281 -9.891 -38.156 1 25.16 448 ARG B C 1
ATOM 7110 O O . ARG B 1 448 ? 24.031 -10.523 -37.406 1 25.16 448 ARG B O 1
ATOM 7117 N N . SER B 1 449 ? 23.047 -10.359 -39.312 1 19.42 449 SER B N 1
ATOM 7118 C CA . SER B 1 449 ? 24.156 -10.703 -40.188 1 19.42 449 SER B CA 1
ATOM 7119 C C . SER B 1 449 ? 25.234 -9.617 -40.156 1 19.42 449 SER B C 1
ATOM 7121 O O . SER B 1 449 ? 24.953 -8.453 -40.438 1 19.42 449 SER B O 1
ATOM 7123 N N . LEU B 1 450 ? 26.234 -9.797 -39.344 1 19.81 450 LEU B N 1
ATOM 7124 C CA . LEU B 1 450 ? 27.484 -9.297 -39.906 1 19.81 450 LEU B CA 1
ATOM 7125 C C . LEU B 1 450 ? 27.75 -9.898 -41.281 1 19.81 450 LEU B C 1
ATOM 7127 O O . LEU B 1 450 ? 27.594 -11.102 -41.469 1 19.81 450 LEU B O 1
#

pLDDT: mean 75.13, std 21.95, range [19.23, 98.12]

Solvent-accessible surface area (backbone atoms only — not comparable to full-atom values): 51322 Å² total; per-residue (Å²): 129,76,80,72,64,61,43,57,34,72,41,58,49,71,42,95,85,72,53,68,42,74,71,48,77,45,58,49,72,52,48,84,72,52,63,69,44,52,71,68,51,44,53,50,44,29,52,50,52,35,48,60,72,40,31,87,74,40,61,92,37,80,48,74,45,77,37,61,56,62,73,51,50,48,58,62,46,73,79,48,79,53,62,93,56,60,53,68,65,51,44,50,49,40,53,59,51,61,74,43,51,68,45,65,43,74,41,59,60,88,73,55,66,76,68,67,74,75,44,60,69,66,69,75,70,68,63,70,69,72,68,64,63,59,79,43,71,76,68,78,85,56,72,84,60,64,76,33,18,67,57,47,14,56,47,25,64,66,33,81,68,49,31,56,49,55,48,24,69,74,76,49,70,74,87,62,90,66,59,77,85,49,42,72,52,59,79,39,52,63,50,46,46,78,48,87,61,29,44,21,54,71,82,13,30,51,55,38,78,89,51,44,63,61,50,52,49,62,62,42,70,54,61,51,51,59,68,43,34,50,42,40,37,67,66,41,37,44,50,94,63,48,69,60,50,45,47,52,49,53,74,64,33,66,49,58,64,69,58,71,84,72,77,85,74,76,78,54,53,82,64,79,76,62,90,38,60,49,31,33,33,27,41,38,76,35,67,73,54,94,87,38,35,30,42,34,38,30,21,70,55,32,60,38,70,45,76,42,83,43,94,57,79,46,49,68,52,48,50,55,52,47,52,55,50,30,47,75,64,20,52,40,48,31,42,33,33,58,79,45,69,53,60,64,34,66,68,45,50,50,52,34,47,59,59,63,28,44,67,42,42,36,56,90,90,41,70,35,58,46,34,67,28,52,53,50,39,51,50,50,54,52,46,52,58,42,67,51,84,75,60,65,66,59,51,48,45,46,44,41,37,45,54,34,57,32,26,36,90,86,75,66,45,19,16,30,37,56,56,28,60,40,82,53,41,51,64,67,47,27,44,32,55,86,59,29,72,83,62,67,89,57,56,67,69,80,70,76,76,124,130,77,78,71,65,61,43,55,33,70,42,57,48,71,44,95,85,72,53,69,43,73,72,46,76,44,60,48,72,54,47,81,72,52,64,70,42,53,70,67,50,43,54,49,45,27,51,50,52,34,48,61,72,38,32,86,76,40,60,92,35,80,46,74,45,78,37,61,54,62,75,52,47,48,58,63,46,73,80,48,80,52,63,92,62,61,55,70,65,52,45,52,51,40,53,59,51,61,75,43,50,67,46,66,42,74,42,60,58,86,73,55,67,77,66,67,74,74,47,62,70,68,68,76,71,68,64,68,69,72,68,63,63,56,79,41,71,76,68,78,88,57,72,84,60,64,76,34,17,67,57,45,15,55,49,24,65,68,33,82,67,49,30,56,48,54,47,26,70,75,75,49,70,75,89,62,90,63,58,78,87,48,41,72,52,59,79,38,52,68,50,46,45,77,49,86,60,29,45,22,53,72,82,14,31,49,56,37,79,89,50,42,63,62,50,50,50,62,61,40,71,56,61,51,51,59,68,42,33,51,42,41,36,66,66,40,39,44,48,94,63,48,68,60,50,46,46,52,48,53,73,64,32,66,49,58,64,68,58,71,82,72,77,86,76,75,79,52,53,81,64,79,76,60,90,38,60,50,31,33,34,27,40,39,76,33,66,73,54,95,85,37,33,31,43,36,36,30,24,68,54,32,60,38,69,45,77,41,84,42,92,56,80,45,48,66,52,48,49,55,52,50,53,55,49,30,46,74,64,21,53,40,49,31,42,34,32,58,81,45,67,54,60,65,34,64,68,46,51,51,53,33,48,60,60,61,28,43,70,40,44,37,56,90,90,40,70,35,57,47,32,67,30,52,52,50,40,52,48,50,54,53,45,53,56,41,68,50,84,75,61,66,66,60,52,49,45,45,42,42,38,46,55,34,58,33,26,36,88,86,74,68,45,19,16,30,37,55,55,30,60,40,84,54,42,49,65,67,47,27,44,34,55,87,59,29,73,82,62,66,88,56,56,65,73,77,72,75,76,126

Radius of gyration: 30.78 Å; Cα contacts (8 Å, |Δi|>4): 1329; chains: 2; bounding box: 75×81×95 Å

Secondary structure (DSSP, 8-state):
-----EEEEEEEEE-TTS-EEEEEEEEEEPPTTGGGS-HHHHHHHHHHHHHHHTHHHHTTSEEEEEES-HHHHHHHSSSS---S---HHHHHHHHHHHTSEEEEEE--GGG--TTTTTT--------------------SS---PPP-HHHHHHHHHH-TTHHHHHHHHHH---SSPPPGGGHHHHTTTTTEEEETTEEEETTEEEPPHHHHHHHHHHHTTT---HHHHHHHHHHHEE-TTHHHHHHHHHHH-HHHHHSPPPP-PPPPP------STTSEEEEEEEEEETTEEEEEEEETTT--EEEEEES--SHHHHHHHHHHHHHHH---SEEEE-S-HHHHSHHHHHHHHHTTPEEEEPPTT-GGGGHHHHHHHHHHHHHHHHT-SS-HHHHHHHHHHHHHHSPPTTTS--HHHHHHSSPPP-GGGGGSGGGS-SS-----------/-----EEEEEEEEE-TTS-EEEEEEEEEEPPTTGGGS-HHHHHHHHHHHHHHHTHHHHTTSEEEEEES-HHHHHHHSSSS---S---HHHHHHHHHHHTSEEEEEE--GGG--TTTTTT--------------------SS---PPP-HHHHHHHHHH-TTHHHHHHHHHH---SSPPPGGGHHHHTTTTTEEEETTEEEETTEEEPPHHHHHHHHHHHTTT---HHHHHHHHHHHEE-TTHHHHHHHHHHH-HHHHHSPPPP-PPPPP-PPPP-STTSEEEEEEEEEETTEEEEEEEETTT--EEEEEES--SHHHHHHHHHHHHHHH---SEEEE-S-HHHHSHHHHHHHHHTTPEEEEPPTT-GGGGHHHHHHHHHHHHHHHHT-SS-HHHHHHHHHHHHHHSPPTTTS--HHHHHHSSPPP-GGGGGSGGGS-SS-----------

Nearest PDB structures (foldseek):
  3jca-assembly1_F  TM=7.877E-01  e=1.286E-10  Mouse mammary tumor virus
  5ejk-assembly1_B  TM=7.804E-01  e=4.405E-10  Rous sarcoma virus - Prague C
  5ejk-assembly1_H  TM=7.528E-01  e=2.721E-10  Rous sarcoma virus - Prague C
  7jn3-assembly1_E  TM=6.468E-01  e=3.958E-10  Rous sarcoma virus (strain Schmidt-Ruppin A)
  5ejk-assembly1_E  TM=6.371E-01  e=4.405E-10  Rous sarcoma virus - Prague C

Foldseek 3Di:
DPPQPKQKDWQFDQDPVRDTHTDDMDIDGQDPVLVPDDPLLNQLCSVLVVCVVCVVVFQPDEEEAEDQDPVNCQQQQVPHDHPPFDDPSSVVSSVSCVNTHYHYDHDHPVPPPDNPPVNPPCPVCCPVPPPPPPLLPPPDPDDDDQDFQVNQLVLLCVDPQNVVLQVCLVPNPDPDDDPPQNVVCVVQSRQWDDDPNFIDRPQATEGDPVCLVSVLCVLCLLPDDLLLSVLVNVVYHDDPPNSVVSNVVSVPQPLNVVQPDDPDDDAQPDDDQQPAAQQEKEWDWADPDPNWIWIWIATPFLRQIDIHTFPDLALVSVLVVVVVVCVVQNDHQEYEYEPDPSCPDPVNVVSCVVRNHHYHYDDPPPVSNSVSRVVVSVVLNSSCSSSPDDDSVVSSVSNNVSQQQGADPVPSGGSCCRRVVDHDDDPSNSNGPVPPDPDDSPSPPPPPDD/DPPQPKQKDWDFDQDPVRDTHTDDIDIDGQDPVLVPDDPLLNQLVSVLVVCVVCVVVFQPDEEEAEDQDVVNCQQQQVPHDHPPFDDPSSVVSSVSCVNGHYHYDHDHPVPPPDNPPVNPPCPVCCPVPPPPPPLLPPPDPDDDDQDFQVNQLVLLCVDPQNVVLQVCLVPNPDPDDDPPQNVVCVVQSRQWDDDPNFIDRPQATEGDPVCLVSVLCVLCLLPDDLLLSVLVNVVYHDDPPNSVVSNVVSVPQPLNVVQPDDPDDDAQPDDDQQPAAQQEKEWDWADPDPNWIWIWIATPFLRQIDIHTFPDLALVSVLVVVVVVCVVQNDHQEYEYEPDPSCPDPVNVVSCVVRNHHYHYDDPPPPSNSVSRVVVSVVLSSSCSSSPDDDSVVSSVSNNVSQQQGADPVPSGGSCCRRVVDHDDDPSNSNGPVPPDPDDSPSPPPPPDD

Organism: Naja naja (NCBI:txid35670)

Sequence (900 aa):
MHPLLEWGGGLSHKLPSGREAPIAFYSRTLSKAERNYSQLDREALAVVAAVKKFHEYLYGRSFTIVTDHKPLLGIVAGDKPTPNILSPRMLRWTEFLAAYSYKLIHRPGKDIGHADALSRCPLPCHKEDFELETHTFFLETVAKLPVHAAEIARETAKEAVLAPVMGWIKKGWPLQDLPHLAQPFKSRQTELSVLRGCILWGNRVVIPAKLQREVLEMLHEGHPGIVRMKGLARSYVWWPGIDKMVENWVASCPNCQVVRPAPPHAPTQEWECPRGPWSRIHIDFAGPTRGHTFLVIVDAYSKWLEVILMTSTTTEAVIKQLRKLFVTHGLPDVLVSDNGPQFTFNIFESFLAQQGIRHALTAPGHPSANGRAERMVRFTKEKLQQLGPGDITEKLEKLLSVQHITPSPSTNLSPAELLMGRKLRSSLDRLHPTYAPNAPLDSTSKVRSLMHPLLEWGGGLSHKLPSGREAPIAFYSRTLSKAERNYSQLDREALAVVAAVKKFHEYLYGRSFTIVTDHKPLLGIVAGDKPTPNILSPRMLRWTEFLAAYSYKLIHRPGKDIGHADALSRCPLPCHKEDFELETHTFFLETVAKLPVHAAEIARETAKEAVLAPVMGWIKKGWPLQDLPHLAQPFKSRQTELSVLRGCILWGNRVVIPAKLQREVLEMLHEGHPGIVRMKGLARSYVWWPGIDKMVENWVASCPNCQVVRPAPPHAPTQEWECPRGPWSRIHIDFAGPTRGHTFLVIVDAYSKWLEVILMTSTTTEAVIKQLRKLFVTHGLPDVLVSDNGPQFTFNIFESFLAQQGIRHALTAPGHPSANGRAERMVRFTKEKLQQLGPGDITEKLEKLLSVQHITPSPSTNLSPAELLMGRKLRSSLDRLHPTYAPNAPLDSTSKVRSL